Protein 4WSE (pdb70)

Organism: Acanthamoeba polyphaga mimivirus (NCBI:txid212035)

Structure (mmCIF, N/CA/C/O backbone):
data_4WSE
#
_entry.id   4WSE
#
_cell.length_a   200.030
_cell.length_b   69.650
_cell.length_c   97.490
_cell.angle_alpha   90.000
_cell.angle_beta   105.750
_cell.angle_gamma   90.000
#
_symmetry.space_group_name_H-M   'C 1 2 1'
#
loop_
_entity.id
_entity.type
_entity.pdbx_description
1 polymer 'Putative poly(A) polymerase catalytic subunit'
2 water water
#
loop_
_atom_site.group_PDB
_atom_site.id
_atom_site.type_symbol
_atom_site.label_atom_id
_atom_site.label_alt_id
_atom_site.label_comp_id
_atom_site.label_asym_id
_atom_site.label_entity_id
_atom_site.label_seq_id
_atom_site.pdbx_PDB_ins_code
_atom_site.Cartn_x
_atom_site.Cartn_y
_atom_site.Cartn_z
_atom_site.occupancy
_atom_site.B_iso_or_equiv
_atom_site.auth_seq_id
_atom_site.auth_comp_id
_atom_site.auth_asym_id
_atom_site.auth_atom_id
_atom_site.pdbx_PDB_model_num
ATOM 1 N N . GLU A 1 9 ? -12.957 -38.100 40.566 1.00 124.14 9 GLU A N 1
ATOM 2 C CA . GLU A 1 9 ? -12.123 -37.021 40.043 1.00 124.18 9 GLU A CA 1
ATOM 3 C C . GLU A 1 9 ? -11.097 -37.563 39.025 1.00 129.04 9 GLU A C 1
ATOM 4 O O . GLU A 1 9 ? -9.896 -37.609 39.316 1.00 128.00 9 GLU A O 1
ATOM 10 N N . LYS A 1 10 ? -11.591 -38.011 37.841 1.00 126.74 10 LYS A N 1
ATOM 11 C CA . LYS A 1 10 ? -10.777 -38.555 36.731 1.00 126.67 10 LYS A CA 1
ATOM 12 C C . LYS A 1 10 ? -10.286 -37.445 35.799 1.00 131.86 10 LYS A C 1
ATOM 13 O O . LYS A 1 10 ? -11.048 -36.525 35.488 1.00 131.63 10 LYS A O 1
ATOM 19 N N . TYR A 1 11 ? -9.012 -37.531 35.361 1.00 128.49 11 TYR A N 1
ATOM 20 C CA . TYR A 1 11 ? -8.406 -36.535 34.485 1.00 127.98 11 TYR A CA 1
ATOM 21 C C . TYR A 1 11 ? -7.709 -37.138 33.270 1.00 132.71 11 TYR A C 1
ATOM 22 O O . TYR A 1 11 ? -7.261 -38.284 33.308 1.00 132.55 11 TYR A O 1
ATOM 31 N N . GLN A 1 12 ? -7.648 -36.349 32.180 1.00 129.78 12 GLN A N 1
ATOM 32 C CA . GLN A 1 12 ? -7.017 -36.661 30.893 1.00 129.75 12 GLN A CA 1
ATOM 33 C C . GLN A 1 12 ? -5.688 -35.917 30.760 1.00 134.10 12 GLN A C 1
ATOM 34 O O . GLN A 1 12 ? -5.552 -34.795 31.265 1.00 133.66 12 GLN A O 1
ATOM 40 N N . THR A 1 13 ? -4.719 -36.524 30.044 1.00 130.42 13 THR A N 1
ATOM 41 C CA . THR A 1 13 ? -3.407 -35.909 29.842 1.00 130.01 13 THR A CA 1
ATOM 42 C C . THR A 1 13 ? -3.259 -35.389 28.402 1.00 133.43 13 THR A C 1
ATOM 43 O O . THR A 1 13 ? -3.158 -36.180 27.452 1.00 133.59 13 THR A O 1
ATOM 47 N N . TYR A 1 14 ? -3.299 -34.049 28.255 1.00 128.49 14 TYR A N 1
ATOM 48 C CA . TYR A 1 14 ? -3.093 -33.330 26.994 1.00 127.24 14 TYR A CA 1
ATOM 49 C C . TYR A 1 14 ? -1.581 -33.085 26.973 1.00 130.13 14 TYR A C 1
ATOM 50 O O . TYR A 1 14 ? -1.052 -32.581 27.970 1.00 130.33 14 TYR A O 1
ATOM 59 N N . TYR A 1 15 ? -0.882 -33.490 25.880 1.00 125.11 15 TYR A N 1
ATOM 60 C CA . TYR A 1 15 ? 0.588 -33.429 25.716 1.00 124.24 15 TYR A CA 1
ATOM 61 C C . TYR A 1 15 ? 1.257 -34.447 26.659 1.00 128.20 15 TYR A C 1
ATOM 62 O O . TYR A 1 15 ? 0.954 -34.489 27.856 1.00 128.05 15 TYR A O 1
ATOM 71 N N . THR A 1 16 ? 2.161 -35.270 26.117 1.00 124.14 16 THR A N 1
ATOM 72 C CA . THR A 1 16 ? 2.837 -36.302 26.902 1.00 123.78 16 THR A CA 1
ATOM 73 C C . THR A 1 16 ? 4.342 -36.280 26.670 1.00 129.60 16 THR A C 1
ATOM 74 O O . THR A 1 16 ? 4.932 -35.256 26.302 1.00 128.61 16 THR A O 1
ATOM 78 N N . THR A 1 17 ? 4.945 -37.447 26.911 1.00 128.35 17 THR A N 1
ATOM 79 C CA . THR A 1 17 ? 6.326 -37.800 26.655 1.00 129.05 17 THR A CA 1
ATOM 80 C C . THR A 1 17 ? 6.259 -38.881 25.533 1.00 135.62 17 THR A C 1
ATOM 81 O O . THR A 1 17 ? 5.516 -39.865 25.668 1.00 135.98 17 THR A O 1
ATOM 85 N N . ASN A 1 18 ? 6.950 -38.668 24.395 1.00 131.91 18 ASN A N 1
ATOM 86 C CA . ASN A 1 18 ? 7.836 -37.524 24.150 1.00 131.23 18 ASN A CA 1
ATOM 87 C C . ASN A 1 18 ? 7.172 -36.428 23.295 1.00 131.08 18 ASN A C 1
ATOM 88 O O . ASN A 1 18 ? 7.876 -35.620 22.677 1.00 130.77 18 ASN A O 1
ATOM 93 N N . GLU A 1 19 ? 5.817 -36.370 23.303 1.00 124.20 19 GLU A N 1
ATOM 94 C CA . GLU A 1 19 ? 5.043 -35.387 22.536 1.00 122.51 19 GLU A CA 1
ATOM 95 C C . GLU A 1 19 ? 5.474 -33.952 22.799 1.00 123.76 19 GLU A C 1
ATOM 96 O O . GLU A 1 19 ? 5.551 -33.177 21.854 1.00 123.71 19 GLU A O 1
ATOM 102 N N . TYR A 1 20 ? 5.809 -33.615 24.059 1.00 118.31 20 TYR A N 1
ATOM 103 C CA . TYR A 1 20 ? 6.274 -32.281 24.442 1.00 117.56 20 TYR A CA 1
ATOM 104 C C . TYR A 1 20 ? 7.573 -31.943 23.725 1.00 121.95 20 TYR A C 1
ATOM 105 O O . TYR A 1 20 ? 7.680 -30.864 23.138 1.00 121.94 20 TYR A O 1
ATOM 114 N N . GLN A 1 21 ? 8.540 -32.886 23.747 1.00 118.70 21 GLN A N 1
ATOM 115 C CA . GLN A 1 21 ? 9.844 -32.781 23.074 1.00 118.38 21 GLN A CA 1
ATOM 116 C C . GLN A 1 21 ? 9.630 -32.523 21.578 1.00 118.85 21 GLN A C 1
ATOM 117 O O . GLN A 1 21 ? 10.114 -31.514 21.056 1.00 118.49 21 GLN A O 1
ATOM 123 N N . ILE A 1 22 ? 8.828 -33.399 20.922 1.00 112.35 22 ILE A N 1
ATOM 124 C CA . ILE A 1 22 ? 8.464 -33.340 19.498 1.00 110.71 22 ILE A CA 1
ATOM 125 C C . ILE A 1 22 ? 8.069 -31.912 19.087 1.00 112.34 22 ILE A C 1
ATOM 126 O O . ILE A 1 22 ? 8.538 -31.413 18.062 1.00 110.65 22 ILE A O 1
ATOM 131 N N . VAL A 1 23 ? 7.258 -31.250 19.924 1.00 109.29 23 VAL A N 1
ATOM 132 C CA . VAL A 1 23 ? 6.791 -29.882 19.690 1.00 109.38 23 VAL A CA 1
ATOM 133 C C . VAL A 1 23 ? 7.958 -28.887 19.780 1.00 114.39 23 VAL A C 1
ATOM 134 O O . VAL A 1 23 ? 8.212 -28.192 18.793 1.00 114.66 23 VAL A O 1
ATOM 138 N N . LYS A 1 24 ? 8.689 -28.861 20.926 1.00 110.51 24 LYS A N 1
ATOM 139 C CA . LYS A 1 24 ? 9.838 -27.972 21.165 1.00 110.05 24 LYS A CA 1
ATOM 140 C C . LYS A 1 24 ? 10.860 -28.009 20.016 1.00 116.31 24 LYS A C 1
ATOM 141 O O . LYS A 1 24 ? 11.416 -26.967 19.656 1.00 115.88 24 LYS A O 1
ATOM 147 N N . GLU A 1 25 ? 11.069 -29.211 19.430 1.00 113.99 25 GLU A N 1
ATOM 148 C CA . GLU A 1 25 ? 11.972 -29.461 18.310 1.00 114.17 25 GLU A CA 1
ATOM 149 C C . GLU A 1 25 ? 11.572 -28.660 17.064 1.00 117.48 25 GLU A C 1
ATOM 150 O O . GLU A 1 25 ? 12.277 -27.711 16.713 1.00 118.18 25 GLU A O 1
ATOM 156 N N . LYS A 1 26 ? 10.434 -29.016 16.419 1.00 111.19 26 LYS A N 1
ATOM 157 C CA . LYS A 1 26 ? 9.957 -28.375 15.188 1.00 108.96 26 LYS A CA 1
ATOM 158 C C . LYS A 1 26 ? 9.394 -26.966 15.376 1.00 110.36 26 LYS A C 1
ATOM 159 O O . LYS A 1 26 ? 9.321 -26.217 14.404 1.00 108.29 26 LYS A O 1
ATOM 165 N N . LEU A 1 27 ? 9.015 -26.600 16.612 1.00 108.17 27 LEU A N 1
ATOM 166 C CA . LEU A 1 27 ? 8.413 -25.301 16.918 1.00 108.83 27 LEU A CA 1
ATOM 167 C C . LEU A 1 27 ? 9.137 -24.074 16.342 1.00 111.44 27 LEU A C 1
ATOM 168 O O . LEU A 1 27 ? 8.437 -23.293 15.695 1.00 111.77 27 LEU A O 1
ATOM 173 N N . PRO A 1 28 ? 10.468 -23.843 16.528 1.00 106.01 28 PRO A N 1
ATOM 174 C CA . PRO A 1 28 ? 11.079 -22.634 15.941 1.00 104.71 28 PRO A CA 1
ATOM 175 C C . PRO A 1 28 ? 11.068 -22.633 14.414 1.00 105.00 28 PRO A C 1
ATOM 176 O O . PRO A 1 28 ? 11.032 -21.545 13.834 1.00 104.41 28 PRO A O 1
ATOM 180 N N . ASP A 1 29 ? 11.060 -23.843 13.775 1.00 98.78 29 ASP A N 1
ATOM 181 C CA . ASP A 1 29 ? 11.006 -24.014 12.317 1.00 97.72 29 ASP A CA 1
ATOM 182 C C . ASP A 1 29 ? 9.641 -23.565 11.813 1.00 98.95 29 ASP A C 1
ATOM 183 O O . ASP A 1 29 ? 9.556 -22.820 10.836 1.00 98.33 29 ASP A O 1
ATOM 188 N N . ILE A 1 30 ? 8.578 -24.013 12.506 1.00 93.79 30 ILE A N 1
ATOM 189 C CA . ILE A 1 30 ? 7.173 -23.691 12.237 1.00 92.04 30 ILE A CA 1
ATOM 190 C C . ILE A 1 30 ? 6.941 -22.186 12.405 1.00 88.12 30 ILE A C 1
ATOM 191 O O . ILE A 1 30 ? 6.291 -21.575 11.561 1.00 86.41 30 ILE A O 1
ATOM 196 N N . ILE A 1 31 ? 7.509 -21.602 13.472 1.00 80.38 31 ILE A N 1
ATOM 197 C CA . ILE A 1 31 ? 7.445 -20.182 13.777 1.00 79.70 31 ILE A CA 1
ATOM 198 C C . ILE A 1 31 ? 8.102 -19.415 12.635 1.00 87.23 31 ILE A C 1
ATOM 199 O O . ILE A 1 31 ? 7.543 -18.418 12.180 1.00 88.30 31 ILE A O 1
ATOM 204 N N . ARG A 1 32 ? 9.244 -19.929 12.123 1.00 85.77 32 ARG A N 1
ATOM 205 C CA . ARG A 1 32 ? 9.997 -19.371 10.988 1.00 86.25 32 ARG A CA 1
ATOM 206 C C . ARG A 1 32 ? 9.122 -19.430 9.731 1.00 90.43 32 ARG A C 1
ATOM 207 O O . ARG A 1 32 ? 8.837 -18.382 9.144 1.00 89.38 32 ARG A O 1
ATOM 215 N N . ASP A 1 33 ? 8.623 -20.636 9.391 1.00 88.16 33 ASP A N 1
ATOM 216 C CA . ASP A 1 33 ? 7.731 -20.906 8.263 1.00 89.02 33 ASP A CA 1
ATOM 217 C C . ASP A 1 33 ? 6.503 -19.998 8.260 1.00 92.70 33 ASP A C 1
ATOM 218 O O . ASP A 1 33 ? 5.980 -19.691 7.182 1.00 92.70 33 ASP A O 1
ATOM 223 N N . ALA A 1 34 ? 6.049 -19.586 9.469 1.00 87.47 34 ALA A N 1
ATOM 224 C CA . ALA A 1 34 ? 4.905 -18.725 9.675 1.00 87.10 34 ALA A CA 1
ATOM 225 C C . ALA A 1 34 ? 5.281 -17.279 9.471 1.00 90.53 34 ALA A C 1
ATOM 226 O O . ALA A 1 34 ? 4.507 -16.539 8.857 1.00 90.97 34 ALA A O 1
ATOM 228 N N . GLU A 1 35 ? 6.468 -16.873 9.975 1.00 86.72 35 GLU A N 1
ATOM 229 C CA . GLU A 1 35 ? 6.999 -15.506 9.836 1.00 86.37 35 GLU A CA 1
ATOM 230 C C . GLU A 1 35 ? 7.255 -15.188 8.360 1.00 88.90 35 GLU A C 1
ATOM 231 O O . GLU A 1 35 ? 7.109 -14.030 7.946 1.00 87.93 35 GLU A O 1
ATOM 237 N N . ILE A 1 36 ? 7.613 -16.242 7.578 1.00 83.93 36 ILE A N 1
ATOM 238 C CA . ILE A 1 36 ? 7.831 -16.196 6.142 1.00 83.22 36 ILE A CA 1
ATOM 239 C C . ILE A 1 36 ? 6.524 -15.811 5.473 1.00 88.31 36 ILE A C 1
ATOM 240 O O . ILE A 1 36 ? 6.495 -14.874 4.672 1.00 88.33 36 ILE A O 1
ATOM 245 N N . LYS A 1 37 ? 5.433 -16.499 5.862 1.00 85.43 37 LYS A N 1
ATOM 246 C CA . LYS A 1 37 ? 4.100 -16.287 5.317 1.00 85.22 37 LYS A CA 1
ATOM 247 C C . LYS A 1 37 ? 3.608 -14.912 5.671 1.00 86.90 37 LYS A C 1
ATOM 248 O O . LYS A 1 37 ? 3.169 -14.185 4.784 1.00 86.53 37 LYS A O 1
ATOM 254 N N . ALA A 1 38 ? 3.785 -14.526 6.939 1.00 82.16 38 ALA A N 1
ATOM 255 C CA . ALA A 1 38 ? 3.420 -13.212 7.461 1.00 81.57 38 ALA A CA 1
ATOM 256 C C . ALA A 1 38 ? 4.120 -12.080 6.679 1.00 85.08 38 ALA A C 1
ATOM 257 O O . ALA A 1 38 ? 3.478 -11.098 6.323 1.00 84.27 38 ALA A O 1
ATOM 259 N N . SER A 1 39 ? 5.420 -12.249 6.372 1.00 81.41 39 SER A N 1
ATOM 260 C CA . SER A 1 39 ? 6.233 -11.280 5.639 1.00 81.21 39 SER A CA 1
ATOM 261 C C . SER A 1 39 ? 5.824 -11.144 4.165 1.00 82.83 39 SER A C 1
ATOM 262 O O . SER A 1 39 ? 6.103 -10.128 3.539 1.00 82.26 39 SER A O 1
ATOM 265 N N . GLU A 1 40 ? 5.189 -12.157 3.610 1.00 77.39 40 GLU A N 1
ATOM 266 C CA . GLU A 1 40 ? 4.817 -12.106 2.209 1.00 76.72 40 GLU A CA 1
ATOM 267 C C . GLU A 1 40 ? 3.377 -11.641 1.953 1.00 78.75 40 GLU A C 1
ATOM 268 O O . GLU A 1 40 ? 2.992 -11.487 0.782 1.00 79.76 40 GLU A O 1
ATOM 274 N N . VAL A 1 41 ? 2.567 -11.443 3.025 1.00 72.03 41 VAL A N 1
ATOM 275 C CA . VAL A 1 41 ? 1.136 -11.079 2.903 1.00 70.30 41 VAL A CA 1
ATOM 276 C C . VAL A 1 41 ? 0.669 -9.973 3.865 1.00 70.41 41 VAL A C 1
ATOM 277 O O . VAL A 1 41 ? -0.384 -9.379 3.607 1.00 69.52 41 VAL A O 1
ATOM 281 N N . LEU A 1 42 ? 1.388 -9.768 5.008 1.00 64.53 42 LEU A N 1
ATOM 282 C CA . LEU A 1 42 ? 1.020 -8.746 5.998 1.00 64.36 42 LEU A CA 1
ATOM 283 C C . LEU A 1 42 ? 1.837 -7.509 5.796 1.00 64.37 42 LEU A C 1
ATOM 284 O O . LEU A 1 42 ? 3.065 -7.561 5.757 1.00 64.13 42 LEU A O 1
ATOM 289 N N . GLU A 1 43 ? 1.149 -6.401 5.704 1.00 60.10 43 GLU A N 1
ATOM 290 C CA . GLU A 1 43 ? 1.692 -5.084 5.430 1.00 62.17 43 GLU A CA 1
ATOM 291 C C . GLU A 1 43 ? 2.410 -4.445 6.639 1.00 73.27 43 GLU A C 1
ATOM 292 O O . GLU A 1 43 ? 1.798 -4.381 7.706 1.00 76.64 43 GLU A O 1
ATOM 298 N N . PRO A 1 44 ? 3.675 -3.958 6.530 1.00 70.95 44 PRO A N 1
ATOM 299 C CA . PRO A 1 44 ? 4.569 -3.947 5.358 1.00 71.48 44 PRO A CA 1
ATOM 300 C C . PRO A 1 44 ? 5.169 -5.315 5.091 1.00 75.20 44 PRO A C 1
ATOM 301 O O . PRO A 1 44 ? 5.639 -5.988 6.007 1.00 76.05 44 PRO A O 1
ATOM 305 N N . THR A 1 45 ? 5.108 -5.718 3.832 1.00 69.94 45 THR A N 1
ATOM 306 C CA . THR A 1 45 ? 5.633 -6.989 3.378 1.00 69.59 45 THR A CA 1
ATOM 307 C C . THR A 1 45 ? 7.146 -6.907 3.210 1.00 71.57 45 THR A C 1
ATOM 308 O O . THR A 1 45 ? 7.739 -5.836 3.353 1.00 69.54 45 THR A O 1
ATOM 312 N N . ILE A 1 46 ? 7.771 -8.046 2.915 1.00 69.23 46 ILE A N 1
ATOM 313 C CA . ILE A 1 46 ? 9.224 -8.178 2.734 1.00 69.14 46 ILE A CA 1
ATOM 314 C C . ILE A 1 46 ? 9.708 -7.348 1.521 1.00 73.96 46 ILE A C 1
ATOM 315 O O . ILE A 1 46 ? 10.839 -6.885 1.503 1.00 75.65 46 ILE A O 1
ATOM 320 N N . TYR A 1 47 ? 8.815 -7.093 0.571 1.00 67.91 47 TYR A N 1
ATOM 321 C CA . TYR A 1 47 ? 9.079 -6.303 -0.609 1.00 66.06 47 TYR A CA 1
ATOM 322 C C . TYR A 1 47 ? 9.000 -4.796 -0.293 1.00 68.34 47 TYR A C 1
ATOM 323 O O . TYR A 1 47 ? 9.945 -4.089 -0.598 1.00 68.87 47 TYR A O 1
ATOM 332 N N . GLU A 1 48 ? 7.959 -4.336 0.427 1.00 63.33 48 GLU A N 1
ATOM 333 C CA . GLU A 1 48 ? 7.821 -2.970 0.943 1.00 63.36 48 GLU A CA 1
ATOM 334 C C . GLU A 1 48 ? 9.072 -2.676 1.773 1.00 69.50 48 GLU A C 1
ATOM 335 O O . GLU A 1 48 ? 9.622 -1.575 1.673 1.00 71.58 48 GLU A O 1
ATOM 341 N N . LYS A 1 49 ? 9.523 -3.684 2.588 1.00 64.20 49 LYS A N 1
ATOM 342 C CA . LYS A 1 49 ? 10.712 -3.631 3.438 1.00 62.58 49 LYS A CA 1
ATOM 343 C C . LYS A 1 49 ? 11.936 -3.312 2.576 1.00 66.88 49 LYS A C 1
ATOM 344 O O . LYS A 1 49 ? 12.569 -2.284 2.806 1.00 66.51 49 LYS A O 1
ATOM 350 N N . ARG A 1 50 ? 12.207 -4.160 1.537 1.00 63.17 50 ARG A N 1
ATOM 351 C CA . ARG A 1 50 ? 13.335 -4.084 0.590 1.00 61.32 50 ARG A CA 1
ATOM 352 C C . ARG A 1 50 ? 13.405 -2.780 -0.116 1.00 62.75 50 ARG A C 1
ATOM 353 O O . ARG A 1 50 ? 14.493 -2.268 -0.289 1.00 63.55 50 ARG A O 1
ATOM 361 N N . ALA A 1 51 ? 12.245 -2.242 -0.497 1.00 57.80 51 ALA A N 1
ATOM 362 C CA . ALA A 1 51 ? 11.997 -1.008 -1.226 1.00 57.63 51 ALA A CA 1
ATOM 363 C C . ALA A 1 51 ? 12.429 0.185 -0.409 1.00 63.61 51 ALA A C 1
ATOM 364 O O . ALA A 1 51 ? 13.278 0.954 -0.873 1.00 62.10 51 ALA A O 1
ATOM 366 N N . ILE A 1 52 ? 11.885 0.327 0.831 1.00 61.49 52 ILE A N 1
ATOM 367 C CA . ILE A 1 52 ? 12.248 1.439 1.719 1.00 61.61 52 ILE A CA 1
ATOM 368 C C . ILE A 1 52 ? 13.766 1.430 1.996 1.00 65.53 52 ILE A C 1
ATOM 369 O O . ILE A 1 52 ? 14.404 2.478 1.867 1.00 65.44 52 ILE A O 1
ATOM 374 N N . MET A 1 53 ? 14.339 0.241 2.313 1.00 62.05 53 MET A N 1
ATOM 375 C CA . MET A 1 53 ? 15.774 0.021 2.592 1.00 60.69 53 MET A CA 1
ATOM 376 C C . MET A 1 53 ? 16.653 0.546 1.441 1.00 65.89 53 MET A C 1
ATOM 377 O O . MET A 1 53 ? 17.637 1.257 1.695 1.00 65.68 53 MET A O 1
ATOM 382 N N . GLU A 1 54 ? 16.283 0.221 0.178 1.00 62.28 54 GLU A N 1
ATOM 383 C CA . GLU A 1 54 ? 17.049 0.665 -0.986 1.00 61.86 54 GLU A CA 1
ATOM 384 C C . GLU A 1 54 ? 16.922 2.148 -1.202 1.00 61.75 54 GLU A C 1
ATOM 385 O O . GLU A 1 54 ? 17.925 2.748 -1.567 1.00 61.35 54 GLU A O 1
ATOM 391 N N . VAL A 1 55 ? 15.766 2.758 -0.856 1.00 56.35 55 VAL A N 1
ATOM 392 C CA . VAL A 1 55 ? 15.576 4.214 -0.912 1.00 56.51 55 VAL A CA 1
ATOM 393 C C . VAL A 1 55 ? 16.583 4.901 0.077 1.00 65.50 55 VAL A C 1
ATOM 394 O O . VAL A 1 55 ? 17.292 5.838 -0.317 1.00 66.30 55 VAL A O 1
ATOM 398 N N . ILE A 1 56 ? 16.641 4.416 1.344 1.00 63.94 56 ILE A N 1
ATOM 399 C CA . ILE A 1 56 ? 17.533 4.938 2.390 1.00 64.69 56 ILE A CA 1
ATOM 400 C C . ILE A 1 56 ? 19.011 4.687 2.038 1.00 70.35 56 ILE A C 1
ATOM 401 O O . ILE A 1 56 ? 19.818 5.614 2.160 1.00 69.85 56 ILE A O 1
ATOM 406 N N . LYS A 1 57 ? 19.353 3.455 1.561 1.00 68.20 57 LYS A N 1
ATOM 407 C CA . LYS A 1 57 ? 20.710 3.091 1.100 1.00 68.22 57 LYS A CA 1
ATOM 408 C C . LYS A 1 57 ? 21.218 4.034 -0.007 1.00 72.06 57 LYS A C 1
ATOM 409 O O . LYS A 1 57 ? 22.417 4.292 -0.075 1.00 71.14 57 LYS A O 1
ATOM 415 N N . ASP A 1 58 ? 20.290 4.551 -0.862 1.00 69.57 58 ASP A N 1
ATOM 416 C CA . ASP A 1 58 ? 20.554 5.508 -1.957 1.00 69.25 58 ASP A CA 1
ATOM 417 C C . ASP A 1 58 ? 20.900 6.870 -1.374 1.00 68.33 58 ASP A C 1
ATOM 418 O O . ASP A 1 58 ? 21.824 7.495 -1.862 1.00 66.08 58 ASP A O 1
ATOM 423 N N . PHE A 1 59 ? 20.164 7.313 -0.326 1.00 64.85 59 PHE A N 1
ATOM 424 C CA . PHE A 1 59 ? 20.354 8.588 0.387 1.00 65.35 59 PHE A CA 1
ATOM 425 C C . PHE A 1 59 ? 21.720 8.641 1.097 1.00 70.68 59 PHE A C 1
ATOM 426 O O . PHE A 1 59 ? 22.397 9.687 1.113 1.00 70.57 59 PHE A O 1
ATOM 434 N N . ILE A 1 60 ? 22.084 7.521 1.745 1.00 66.27 60 ILE A N 1
ATOM 435 C CA . ILE A 1 60 ? 23.343 7.381 2.455 1.00 64.93 60 ILE A CA 1
ATOM 436 C C . ILE A 1 60 ? 24.456 7.524 1.423 1.00 69.77 60 ILE A C 1
ATOM 437 O O . ILE A 1 60 ? 25.416 8.254 1.678 1.00 72.66 60 ILE A O 1
ATOM 442 N N . ARG A 1 61 ? 24.311 6.861 0.254 1.00 62.80 61 ARG A N 1
ATOM 443 C CA . ARG A 1 61 ? 25.290 6.917 -0.820 1.00 62.03 61 ARG A CA 1
ATOM 444 C C . ARG A 1 61 ? 25.486 8.368 -1.300 1.00 68.69 61 ARG A C 1
ATOM 445 O O . ARG A 1 61 ? 26.630 8.821 -1.365 1.00 66.14 61 ARG A O 1
ATOM 453 N N . ASP A 1 62 ? 24.360 9.098 -1.534 1.00 68.71 62 ASP A N 1
ATOM 454 C CA . ASP A 1 62 ? 24.277 10.495 -2.000 1.00 69.90 62 ASP A CA 1
ATOM 455 C C . ASP A 1 62 ? 24.987 11.487 -1.090 1.00 73.86 62 ASP A C 1
ATOM 456 O O . ASP A 1 62 ? 25.806 12.276 -1.576 1.00 73.01 62 ASP A O 1
ATOM 461 N N . HIS A 1 63 ? 24.622 11.496 0.209 1.00 70.89 63 HIS A N 1
ATOM 462 C CA . HIS A 1 63 ? 25.203 12.419 1.189 1.00 71.69 63 HIS A CA 1
ATOM 463 C C . HIS A 1 63 ? 26.491 11.896 1.822 1.00 77.39 63 HIS A C 1
ATOM 464 O O . HIS A 1 63 ? 27.205 12.648 2.493 1.00 77.71 63 HIS A O 1
ATOM 471 N N . GLN A 1 64 ? 26.821 10.626 1.524 1.00 73.56 64 GLN A N 1
ATOM 472 C CA . GLN A 1 64 ? 27.996 9.888 1.968 1.00 72.50 64 GLN A CA 1
ATOM 473 C C . GLN A 1 64 ? 28.098 9.889 3.462 1.00 72.01 64 GLN A C 1
ATOM 474 O O . GLN A 1 64 ? 28.934 10.570 4.074 1.00 72.79 64 GLN A O 1
ATOM 480 N N . ARG A 1 65 ? 27.178 9.161 4.052 1.00 64.29 65 ARG A N 1
ATOM 481 C CA . ARG A 1 65 ? 27.146 9.029 5.488 1.00 63.12 65 ARG A CA 1
ATOM 482 C C . ARG A 1 65 ? 27.830 7.714 5.859 1.00 64.32 65 ARG A C 1
ATOM 483 O O . ARG A 1 65 ? 28.163 6.896 4.980 1.00 61.62 65 ARG A O 1
ATOM 491 N N . LYS A 1 66 ? 28.105 7.543 7.151 1.00 59.83 66 LYS A N 1
ATOM 492 C CA . LYS A 1 66 ? 28.811 6.367 7.600 1.00 58.66 66 LYS A CA 1
ATOM 493 C C . LYS A 1 66 ? 27.885 5.401 8.331 1.00 63.39 66 LYS A C 1
ATOM 494 O O . LYS A 1 66 ? 27.387 5.711 9.402 1.00 64.05 66 LYS A O 1
ATOM 500 N N . VAL A 1 67 ? 27.639 4.232 7.730 1.00 61.20 67 VAL A N 1
ATOM 501 C CA . VAL A 1 67 ? 26.775 3.182 8.285 1.00 61.36 67 VAL A CA 1
ATOM 502 C C . VAL A 1 67 ? 27.547 2.378 9.309 1.00 63.90 67 VAL A C 1
ATOM 503 O O . VAL A 1 67 ? 28.657 1.943 9.030 1.00 62.40 67 VAL A O 1
ATOM 507 N N . TYR A 1 68 ? 26.929 2.154 10.478 1.00 61.08 68 TYR A N 1
ATOM 508 C CA . TYR A 1 68 ? 27.446 1.327 11.570 1.00 60.61 68 TYR A CA 1
ATOM 509 C C . TYR A 1 68 ? 26.360 0.271 11.987 1.00 65.92 68 TYR A C 1
ATOM 510 O O . TYR A 1 68 ? 25.434 0.019 11.221 1.00 66.73 68 TYR A O 1
ATOM 519 N N . GLY A 1 69 ? 26.467 -0.302 13.180 1.00 62.62 69 GLY A N 1
ATOM 520 C CA . GLY A 1 69 ? 25.535 -1.318 13.661 1.00 62.33 69 GLY A CA 1
ATOM 521 C C . GLY A 1 69 ? 25.512 -2.618 12.855 1.00 63.60 69 GLY A C 1
ATOM 522 O O . GLY A 1 69 ? 26.443 -2.919 12.090 1.00 61.14 69 GLY A O 1
ATOM 523 N N . GLY A 1 70 ? 24.410 -3.352 13.018 1.00 58.66 70 GLY A N 1
ATOM 524 C CA . GLY A 1 70 ? 24.156 -4.646 12.409 1.00 57.97 70 GLY A CA 1
ATOM 525 C C . GLY A 1 70 ? 24.333 -4.661 10.922 1.00 64.05 70 GLY A C 1
ATOM 526 O O . GLY A 1 70 ? 24.936 -5.589 10.373 1.00 65.42 70 GLY A O 1
ATOM 527 N N . THR A 1 71 ? 23.855 -3.603 10.277 1.00 61.08 71 THR A N 1
ATOM 528 C CA . THR A 1 71 ? 23.901 -3.433 8.824 1.00 60.95 71 THR A CA 1
ATOM 529 C C . THR A 1 71 ? 25.316 -3.388 8.289 1.00 63.45 71 THR A C 1
ATOM 530 O O . THR A 1 71 ? 25.577 -3.962 7.230 1.00 64.44 71 THR A O 1
ATOM 534 N N . ALA A 1 72 ? 26.211 -2.645 8.964 1.00 57.37 72 ALA A N 1
ATOM 535 C CA . ALA A 1 72 ? 27.570 -2.522 8.463 1.00 55.64 72 ALA A CA 1
ATOM 536 C C . ALA A 1 72 ? 28.251 -3.873 8.600 1.00 52.97 72 ALA A C 1
ATOM 537 O O . ALA A 1 72 ? 28.695 -4.434 7.596 1.00 51.82 72 ALA A O 1
ATOM 539 N N . LEU A 1 73 ? 28.189 -4.439 9.815 1.00 45.44 73 LEU A N 1
ATOM 540 C CA . LEU A 1 73 ? 28.752 -5.724 10.174 1.00 44.09 73 LEU A CA 1
ATOM 541 C C . LEU A 1 73 ? 28.298 -6.831 9.243 1.00 51.68 73 LEU A C 1
ATOM 542 O O . LEU A 1 73 ? 29.147 -7.503 8.657 1.00 50.43 73 LEU A O 1
ATOM 547 N N . ASN A 1 74 ? 26.972 -6.983 9.072 1.00 50.76 74 ASN A N 1
ATOM 548 C CA . ASN A 1 74 ? 26.423 -7.957 8.146 1.00 51.76 74 ASN A CA 1
ATOM 549 C C . ASN A 1 74 ? 27.090 -7.805 6.778 1.00 55.38 74 ASN A C 1
ATOM 550 O O . ASN A 1 74 ? 27.728 -8.756 6.311 1.00 54.85 74 ASN A O 1
ATOM 555 N N . GLU A 1 75 ? 27.033 -6.577 6.206 1.00 52.83 75 GLU A N 1
ATOM 556 C CA . GLU A 1 75 ? 27.590 -6.235 4.895 1.00 54.35 75 GLU A CA 1
ATOM 557 C C . GLU A 1 75 ? 29.073 -6.614 4.729 1.00 56.51 75 GLU A C 1
ATOM 558 O O . GLU A 1 75 ? 29.453 -7.215 3.721 1.00 57.74 75 GLU A O 1
ATOM 564 N N . ALA A 1 76 ? 29.860 -6.302 5.731 1.00 50.06 76 ALA A N 1
ATOM 565 C CA . ALA A 1 76 ? 31.278 -6.555 5.856 1.00 48.51 76 ALA A CA 1
ATOM 566 C C . ALA A 1 76 ? 31.578 -8.064 5.999 1.00 53.91 76 ALA A C 1
ATOM 567 O O . ALA A 1 76 ? 32.476 -8.585 5.326 1.00 53.40 76 ALA A O 1
ATOM 569 N N . LEU A 1 77 ? 30.842 -8.767 6.897 1.00 51.68 77 LEU A N 1
ATOM 570 C CA . LEU A 1 77 ? 31.025 -10.217 7.128 1.00 50.76 77 LEU A CA 1
ATOM 571 C C . LEU A 1 77 ? 30.746 -10.920 5.828 1.00 58.68 77 LEU A C 1
ATOM 572 O O . LEU A 1 77 ? 31.503 -11.813 5.430 1.00 60.09 77 LEU A O 1
ATOM 577 N N . LYS A 1 78 ? 29.720 -10.432 5.118 1.00 54.26 78 LYS A N 1
ATOM 578 C CA . LYS A 1 78 ? 29.327 -10.984 3.847 1.00 54.25 78 LYS A CA 1
ATOM 579 C C . LYS A 1 78 ? 30.363 -10.746 2.768 1.00 60.73 78 LYS A C 1
ATOM 580 O O . LYS A 1 78 ? 30.511 -11.617 1.925 1.00 62.53 78 LYS A O 1
ATOM 586 N N . GLN A 1 79 ? 31.062 -9.583 2.756 1.00 57.95 79 GLN A N 1
ATOM 587 C CA . GLN A 1 79 ? 32.073 -9.316 1.710 1.00 58.22 79 GLN A CA 1
ATOM 588 C C . GLN A 1 79 ? 33.169 -10.348 1.802 1.00 63.98 79 GLN A C 1
ATOM 589 O O . GLN A 1 79 ? 33.659 -10.783 0.777 1.00 64.34 79 GLN A O 1
ATOM 595 N N . VAL A 1 80 ? 33.454 -10.826 3.021 1.00 61.56 80 VAL A N 1
ATOM 596 C CA . VAL A 1 80 ? 34.449 -11.859 3.299 1.00 61.20 80 VAL A CA 1
ATOM 597 C C . VAL A 1 80 ? 33.911 -13.287 3.045 1.00 69.50 80 VAL A C 1
ATOM 598 O O . VAL A 1 80 ? 34.630 -14.131 2.492 1.00 70.39 80 VAL A O 1
ATOM 602 N N . ASN A 1 81 ? 32.668 -13.557 3.516 1.00 66.33 81 ASN A N 1
ATOM 603 C CA . ASN A 1 81 ? 32.021 -14.862 3.522 1.00 65.03 81 ASN A CA 1
ATOM 604 C C . ASN A 1 81 ? 30.528 -14.620 3.727 1.00 65.71 81 ASN A C 1
ATOM 605 O O . ASN A 1 81 ? 30.129 -14.135 4.779 1.00 64.12 81 ASN A O 1
ATOM 610 N N . PRO A 1 82 ? 29.684 -14.955 2.734 1.00 62.36 82 PRO A N 1
ATOM 611 C CA . PRO A 1 82 ? 28.253 -14.718 2.881 1.00 62.27 82 PRO A CA 1
ATOM 612 C C . PRO A 1 82 ? 27.644 -15.601 3.950 1.00 68.17 82 PRO A C 1
ATOM 613 O O . PRO A 1 82 ? 26.609 -15.226 4.534 1.00 67.28 82 PRO A O 1
ATOM 617 N N . LYS A 1 83 ? 28.304 -16.762 4.234 1.00 64.55 83 LYS A N 1
ATOM 618 C CA . LYS A 1 83 ? 27.820 -17.661 5.269 1.00 63.80 83 LYS A CA 1
ATOM 619 C C . LYS A 1 83 ? 27.921 -17.009 6.614 1.00 70.27 83 LYS A C 1
ATOM 620 O O . LYS A 1 83 ? 27.094 -17.292 7.475 1.00 71.23 83 LYS A O 1
ATOM 626 N N . ASP A 1 84 ? 28.872 -16.075 6.792 1.00 67.90 84 ASP A N 1
ATOM 627 C CA . ASP A 1 84 ? 29.050 -15.420 8.082 1.00 68.05 84 ASP A CA 1
ATOM 628 C C . ASP A 1 84 ? 28.095 -14.270 8.310 1.00 75.19 84 ASP A C 1
ATOM 629 O O . ASP A 1 84 ? 28.326 -13.473 9.214 1.00 76.76 84 ASP A O 1
ATOM 634 N N . ALA A 1 85 ? 26.984 -14.222 7.566 1.00 71.83 85 ALA A N 1
ATOM 635 C CA . ALA A 1 85 ? 25.967 -13.188 7.730 1.00 70.94 85 ALA A CA 1
ATOM 636 C C . ALA A 1 85 ? 25.172 -13.331 9.015 1.00 72.71 85 ALA A C 1
ATOM 637 O O . ALA A 1 85 ? 24.737 -14.431 9.367 1.00 73.63 85 ALA A O 1
ATOM 639 N N . ILE A 1 86 ? 24.977 -12.202 9.710 1.00 65.64 86 ILE A N 1
ATOM 640 C CA . ILE A 1 86 ? 24.176 -12.110 10.931 1.00 62.59 86 ILE A CA 1
ATOM 641 C C . ILE A 1 86 ? 22.671 -11.920 10.603 1.00 67.11 86 ILE A C 1
ATOM 642 O O . ILE A 1 86 ? 21.848 -12.039 11.506 1.00 66.82 86 ILE A O 1
ATOM 647 N N . TYR A 1 87 ? 22.317 -11.667 9.310 1.00 64.96 87 TYR A N 1
ATOM 648 C CA . TYR A 1 87 ? 20.947 -11.480 8.820 1.00 65.74 87 TYR A CA 1
ATOM 649 C C . TYR A 1 87 ? 20.528 -12.348 7.620 1.00 78.02 87 TYR A C 1
ATOM 650 O O . TYR A 1 87 ? 21.311 -12.643 6.704 1.00 78.21 87 TYR A O 1
ATOM 659 N N . ASP A 1 88 ? 19.227 -12.660 7.618 1.00 79.88 88 ASP A N 1
ATOM 660 C CA . ASP A 1 88 ? 18.413 -13.401 6.651 1.00 81.49 88 ASP A CA 1
ATOM 661 C C . ASP A 1 88 ? 17.806 -12.341 5.716 1.00 86.30 88 ASP A C 1
ATOM 662 O O . ASP A 1 88 ? 17.734 -11.168 6.129 1.00 86.96 88 ASP A O 1
ATOM 667 N N . ASN A 1 89 ? 17.277 -12.717 4.519 1.00 81.41 89 ASN A N 1
ATOM 668 C CA . ASN A 1 89 ? 16.616 -11.646 3.759 1.00 81.08 89 ASN A CA 1
ATOM 669 C C . ASN A 1 89 ? 15.170 -11.397 4.321 1.00 81.95 89 ASN A C 1
ATOM 670 O O . ASN A 1 89 ? 14.424 -10.557 3.806 1.00 79.93 89 ASN A O 1
ATOM 675 N N . TYR A 1 90 ? 14.851 -12.058 5.456 1.00 78.12 90 TYR A N 1
ATOM 676 C CA . TYR A 1 90 ? 13.591 -11.903 6.180 1.00 77.72 90 TYR A CA 1
ATOM 677 C C . TYR A 1 90 ? 13.714 -10.946 7.371 1.00 81.76 90 TYR A C 1
ATOM 678 O O . TYR A 1 90 ? 12.691 -10.490 7.883 1.00 81.10 90 TYR A O 1
ATOM 687 N N . SER A 1 91 ? 14.963 -10.596 7.764 1.00 79.15 91 SER A N 1
ATOM 688 C CA . SER A 1 91 ? 15.295 -9.634 8.835 1.00 78.94 91 SER A CA 1
ATOM 689 C C . SER A 1 91 ? 14.832 -8.175 8.499 1.00 83.83 91 SER A C 1
ATOM 690 O O . SER A 1 91 ? 15.179 -7.615 7.449 1.00 80.95 91 SER A O 1
ATOM 693 N N . PHE A 1 92 ? 14.042 -7.574 9.417 1.00 83.96 92 PHE A N 1
ATOM 694 C CA . PHE A 1 92 ? 13.507 -6.211 9.290 1.00 84.94 92 PHE A CA 1
ATOM 695 C C . PHE A 1 92 ? 14.474 -5.150 9.849 1.00 91.43 92 PHE A C 1
ATOM 696 O O . PHE A 1 92 ? 14.064 -4.006 10.108 1.00 91.70 92 PHE A O 1
ATOM 704 N N . SER A 1 93 ? 15.789 -5.549 9.931 1.00 88.25 93 SER A N 1
ATOM 705 C CA . SER A 1 93 ? 17.009 -4.853 10.384 1.00 87.02 93 SER A CA 1
ATOM 706 C C . SER A 1 93 ? 17.140 -3.321 10.173 1.00 87.40 93 SER A C 1
ATOM 707 O O . SER A 1 93 ? 17.022 -2.777 9.059 1.00 86.74 93 SER A O 1
ATOM 710 N N . ASP A 1 94 ? 17.428 -2.655 11.288 1.00 80.60 94 ASP A N 1
ATOM 711 C CA . ASP A 1 94 ? 17.611 -1.217 11.392 1.00 78.44 94 ASP A CA 1
ATOM 712 C C . ASP A 1 94 ? 18.879 -0.754 10.696 1.00 76.19 94 ASP A C 1
ATOM 713 O O . ASP A 1 94 ? 19.955 -1.298 10.976 1.00 76.57 94 ASP A O 1
ATOM 718 N N . ILE A 1 95 ? 18.778 0.242 9.815 1.00 67.25 95 ILE A N 1
ATOM 719 C CA . ILE A 1 95 ? 20.003 0.716 9.189 1.00 65.88 95 ILE A CA 1
ATOM 720 C C . ILE A 1 95 ? 20.364 2.016 9.855 1.00 67.52 95 ILE A C 1
ATOM 721 O O . ILE A 1 95 ? 19.725 3.049 9.650 1.00 68.00 95 ILE A O 1
ATOM 726 N N . GLU A 1 96 ? 21.354 1.914 10.745 1.00 60.38 96 GLU A N 1
ATOM 727 C CA . GLU A 1 96 ? 21.898 2.999 11.523 1.00 58.20 96 GLU A CA 1
ATOM 728 C C . GLU A 1 96 ? 23.059 3.640 10.796 1.00 59.46 96 GLU A C 1
ATOM 729 O O . GLU A 1 96 ? 23.861 2.937 10.197 1.00 57.87 96 GLU A O 1
ATOM 735 N N . PHE A 1 97 ? 23.178 4.968 10.877 1.00 57.23 97 PHE A N 1
ATOM 736 C CA . PHE A 1 97 ? 24.304 5.687 10.286 1.00 57.80 97 PHE A CA 1
ATOM 737 C C . PHE A 1 97 ? 24.640 6.999 11.006 1.00 63.00 97 PHE A C 1
ATOM 738 O O . PHE A 1 97 ? 23.751 7.647 11.594 1.00 64.32 97 PHE A O 1
ATOM 746 N N . TYR A 1 98 ? 25.938 7.373 10.962 1.00 57.86 98 TYR A N 1
ATOM 747 C CA . TYR A 1 98 ? 26.492 8.603 11.530 1.00 57.79 98 TYR A CA 1
ATOM 748 C C . TYR A 1 98 ? 26.353 9.779 10.546 1.00 65.50 98 TYR A C 1
ATOM 749 O O . TYR A 1 98 ? 26.545 9.593 9.333 1.00 65.76 98 TYR A O 1
ATOM 758 N N . SER A 1 99 ? 26.034 10.988 11.070 1.00 63.03 99 SER A N 1
ATOM 759 C CA . SER A 1 99 ? 25.847 12.205 10.273 1.00 63.27 99 SER A CA 1
ATOM 760 C C . SER A 1 99 ? 26.096 13.489 11.090 1.00 69.51 99 SER A C 1
ATOM 761 O O . SER A 1 99 ? 25.543 13.625 12.180 1.00 69.96 99 SER A O 1
ATOM 764 N N . PRO A 1 100 ? 26.840 14.480 10.552 1.00 67.65 100 PRO A N 1
ATOM 765 C CA . PRO A 1 100 ? 27.052 15.728 11.307 1.00 67.46 100 PRO A CA 1
ATOM 766 C C . PRO A 1 100 ? 25.823 16.642 11.296 1.00 72.67 100 PRO A C 1
ATOM 767 O O . PRO A 1 100 ? 25.659 17.436 12.227 1.00 72.36 100 PRO A O 1
ATOM 771 N N . THR A 1 101 ? 24.928 16.498 10.277 1.00 69.36 101 THR A N 1
ATOM 772 C CA . THR A 1 101 ? 23.653 17.241 10.166 1.00 69.47 101 THR A CA 1
ATOM 773 C C . THR A 1 101 ? 22.502 16.206 10.258 1.00 75.61 101 THR A C 1
ATOM 774 O O . THR A 1 101 ? 21.865 15.936 9.239 1.00 75.05 101 THR A O 1
ATOM 778 N N . PRO A 1 102 ? 22.250 15.565 11.439 1.00 73.86 102 PRO A N 1
ATOM 779 C CA . PRO A 1 102 ? 21.268 14.471 11.472 1.00 74.14 102 PRO A CA 1
ATOM 780 C C . PRO A 1 102 ? 19.808 14.861 11.328 1.00 78.49 102 PRO A C 1
ATOM 781 O O . PRO A 1 102 ? 19.071 14.120 10.660 1.00 76.99 102 PRO A O 1
ATOM 785 N N . VAL A 1 103 ? 19.384 15.989 11.945 1.00 76.17 103 VAL A N 1
ATOM 786 C CA . VAL A 1 103 ? 17.996 16.468 11.860 1.00 76.09 103 VAL A CA 1
ATOM 787 C C . VAL A 1 103 ? 17.703 16.938 10.430 1.00 80.89 103 VAL A C 1
ATOM 788 O O . VAL A 1 103 ? 16.621 16.627 9.925 1.00 83.40 103 VAL A O 1
ATOM 792 N N . GLN A 1 104 ? 18.672 17.592 9.739 1.00 74.83 104 GLN A N 1
ATOM 793 C CA . GLN A 1 104 ? 18.450 17.938 8.333 1.00 74.28 104 GLN A CA 1
ATOM 794 C C . GLN A 1 104 ? 18.315 16.649 7.495 1.00 78.60 104 GLN A C 1
ATOM 795 O O . GLN A 1 104 ? 17.344 16.532 6.749 1.00 78.33 104 GLN A O 1
ATOM 801 N N . ASP A 1 105 ? 19.222 15.644 7.698 1.00 75.52 105 ASP A N 1
ATOM 802 C CA . ASP A 1 105 ? 19.149 14.332 7.026 1.00 74.31 105 ASP A CA 1
ATOM 803 C C . ASP A 1 105 ? 17.781 13.689 7.266 1.00 76.10 105 ASP A C 1
ATOM 804 O O . ASP A 1 105 ? 17.150 13.235 6.309 1.00 77.39 105 ASP A O 1
ATOM 809 N N . LEU A 1 106 ? 17.288 13.737 8.519 1.00 69.26 106 LEU A N 1
ATOM 810 C CA . LEU A 1 106 ? 15.985 13.186 8.909 1.00 67.97 106 LEU A CA 1
ATOM 811 C C . LEU A 1 106 ? 14.881 13.783 8.058 1.00 75.97 106 LEU A C 1
ATOM 812 O O . LEU A 1 106 ? 14.110 13.023 7.462 1.00 77.07 106 LEU A O 1
ATOM 817 N N . VAL A 1 107 ? 14.849 15.133 7.941 1.00 72.36 107 VAL A N 1
ATOM 818 C CA . VAL A 1 107 ? 13.836 15.857 7.176 1.00 71.63 107 VAL A CA 1
ATOM 819 C C . VAL A 1 107 ? 13.936 15.524 5.670 1.00 73.34 107 VAL A C 1
ATOM 820 O O . VAL A 1 107 ? 12.906 15.332 5.033 1.00 72.68 107 VAL A O 1
ATOM 824 N N . ASP A 1 108 ? 15.157 15.378 5.131 1.00 69.56 108 ASP A N 1
ATOM 825 C CA . ASP A 1 108 ? 15.373 15.039 3.718 1.00 69.75 108 ASP A CA 1
ATOM 826 C C . ASP A 1 108 ? 14.867 13.627 3.407 1.00 72.14 108 ASP A C 1
ATOM 827 O O . ASP A 1 108 ? 14.005 13.460 2.545 1.00 70.44 108 ASP A O 1
ATOM 832 N N . LEU A 1 109 ? 15.363 12.621 4.155 1.00 69.20 109 LEU A N 1
ATOM 833 C CA . LEU A 1 109 ? 14.950 11.226 4.004 1.00 68.66 109 LEU A CA 1
ATOM 834 C C . LEU A 1 109 ? 13.456 11.046 4.271 1.00 71.80 109 LEU A C 1
ATOM 835 O O . LEU A 1 109 ? 12.833 10.191 3.654 1.00 70.66 109 LEU A O 1
ATOM 840 N N . CYS A 1 110 ? 12.889 11.833 5.190 1.00 69.38 110 CYS A N 1
ATOM 841 C CA . CYS A 1 110 ? 11.463 11.770 5.471 1.00 70.80 110 CYS A CA 1
ATOM 842 C C . CYS A 1 110 ? 10.660 12.344 4.320 1.00 75.85 110 CYS A C 1
ATOM 843 O O . CYS A 1 110 ? 9.612 11.794 3.993 1.00 76.71 110 CYS A O 1
ATOM 846 N N . ASN A 1 111 ? 11.161 13.421 3.683 1.00 72.78 111 ASN A N 1
ATOM 847 C CA . ASN A 1 111 ? 10.509 14.034 2.522 1.00 73.17 111 ASN A CA 1
ATOM 848 C C . ASN A 1 111 ? 10.582 13.082 1.320 1.00 78.74 111 ASN A C 1
ATOM 849 O O . ASN A 1 111 ? 9.533 12.675 0.803 1.00 78.78 111 ASN A O 1
ATOM 854 N N . ILE A 1 112 ? 11.813 12.653 0.953 1.00 75.26 112 ILE A N 1
ATOM 855 C CA . ILE A 1 112 ? 12.085 11.695 -0.116 1.00 75.13 112 ILE A CA 1
ATOM 856 C C . ILE A 1 112 ? 11.144 10.476 -0.052 1.00 80.60 112 ILE A C 1
ATOM 857 O O . ILE A 1 112 ? 10.470 10.201 -1.041 1.00 81.93 112 ILE A O 1
ATOM 862 N N . LEU A 1 113 ? 11.031 9.821 1.117 1.00 76.74 113 LEU A N 1
ATOM 863 C CA . LEU A 1 113 ? 10.178 8.647 1.329 1.00 76.59 113 LEU A CA 1
ATOM 864 C C . LEU A 1 113 ? 8.690 8.931 1.170 1.00 82.41 113 LEU A C 1
ATOM 865 O O . LEU A 1 113 ? 7.958 8.073 0.670 1.00 80.97 113 LEU A O 1
ATOM 870 N N . TYR A 1 114 ? 8.241 10.117 1.619 1.00 81.84 114 TYR A N 1
ATOM 871 C CA . TYR A 1 114 ? 6.838 10.543 1.547 1.00 82.33 114 TYR A CA 1
ATOM 872 C C . TYR A 1 114 ? 6.447 10.729 0.109 1.00 83.04 114 TYR A C 1
ATOM 873 O O . TYR A 1 114 ? 5.459 10.135 -0.340 1.00 80.00 114 TYR A O 1
ATOM 882 N N . ARG A 1 115 ? 7.254 11.561 -0.610 1.00 79.76 115 ARG A N 1
ATOM 883 C CA . ARG A 1 115 ? 7.147 11.873 -2.035 1.00 78.80 115 ARG A CA 1
ATOM 884 C C . ARG A 1 115 ? 7.110 10.572 -2.842 1.00 80.51 115 ARG A C 1
ATOM 885 O O . ARG A 1 115 ? 6.245 10.436 -3.704 1.00 80.32 115 ARG A O 1
ATOM 893 N N . LYS A 1 116 ? 7.983 9.580 -2.496 1.00 75.28 116 LYS A N 1
ATOM 894 C CA . LYS A 1 116 ? 8.037 8.249 -3.132 1.00 73.37 116 LYS A CA 1
ATOM 895 C C . LYS A 1 116 ? 6.715 7.455 -2.998 1.00 76.93 116 LYS A C 1
ATOM 896 O O . LYS A 1 116 ? 6.544 6.429 -3.665 1.00 76.29 116 LYS A O 1
ATOM 902 N N . GLY A 1 117 ? 5.793 7.959 -2.174 1.00 73.68 117 GLY A N 1
ATOM 903 C CA . GLY A 1 117 ? 4.472 7.366 -2.019 1.00 74.16 117 GLY A CA 1
ATOM 904 C C . GLY A 1 117 ? 4.082 6.860 -0.655 1.00 79.56 117 GLY A C 1
ATOM 905 O O . GLY A 1 117 ? 2.912 6.951 -0.285 1.00 79.84 117 GLY A O 1
ATOM 906 N N . TYR A 1 118 ? 5.046 6.316 0.097 1.00 77.52 118 TYR A N 1
ATOM 907 C CA . TYR A 1 118 ? 4.840 5.696 1.418 1.00 77.50 118 TYR A CA 1
ATOM 908 C C . TYR A 1 118 ? 4.093 6.562 2.449 1.00 86.05 118 TYR A C 1
ATOM 909 O O . TYR A 1 118 ? 3.954 7.797 2.324 1.00 86.36 118 TYR A O 1
ATOM 918 N N . LYS A 1 119 ? 3.559 5.850 3.444 1.00 84.94 119 LYS A N 1
ATOM 919 C CA . LYS A 1 119 ? 2.790 6.349 4.586 1.00 85.74 119 LYS A CA 1
ATOM 920 C C . LYS A 1 119 ? 2.836 5.197 5.577 1.00 90.22 119 LYS A C 1
ATOM 921 O O . LYS A 1 119 ? 2.780 4.057 5.140 1.00 91.49 119 LYS A O 1
ATOM 927 N N . PHE A 1 120 ? 2.977 5.441 6.870 1.00 84.55 120 PHE A N 1
ATOM 928 C CA . PHE A 1 120 ? 3.022 6.740 7.519 1.00 82.64 120 PHE A CA 1
ATOM 929 C C . PHE A 1 120 ? 4.504 7.017 7.828 1.00 83.40 120 PHE A C 1
ATOM 930 O O . PHE A 1 120 ? 5.098 6.360 8.673 1.00 80.67 120 PHE A O 1
ATOM 938 N N . VAL A 1 121 ? 5.123 7.911 7.043 1.00 79.11 121 VAL A N 1
ATOM 939 C CA . VAL A 1 121 ? 6.546 8.256 7.152 1.00 77.12 121 VAL A CA 1
ATOM 940 C C . VAL A 1 121 ? 6.672 9.207 8.307 1.00 79.39 121 VAL A C 1
ATOM 941 O O . VAL A 1 121 ? 6.066 10.280 8.274 1.00 78.34 121 VAL A O 1
ATOM 945 N N . GLN A 1 122 ? 7.443 8.812 9.340 1.00 74.99 122 GLN A N 1
ATOM 946 C CA . GLN A 1 122 ? 7.637 9.638 10.520 1.00 74.00 122 GLN A CA 1
ATOM 947 C C . GLN A 1 122 ? 9.058 9.650 11.037 1.00 77.88 122 GLN A C 1
ATOM 948 O O . GLN A 1 122 ? 9.696 8.605 11.147 1.00 76.76 122 GLN A O 1
ATOM 954 N N . GLY A 1 123 ? 9.516 10.851 11.369 1.00 76.06 123 GLY A N 1
ATOM 955 C CA . GLY A 1 123 ? 10.827 11.112 11.938 1.00 76.64 123 GLY A CA 1
ATOM 956 C C . GLY A 1 123 ? 10.721 11.531 13.392 1.00 81.59 123 GLY A C 1
ATOM 957 O O . GLY A 1 123 ? 10.316 12.654 13.687 1.00 82.95 123 GLY A O 1
ATOM 958 N N . LYS A 1 124 ? 11.061 10.625 14.303 1.00 77.50 124 LYS A N 1
ATOM 959 C CA . LYS A 1 124 ? 10.995 10.847 15.752 1.00 77.93 124 LYS A CA 1
ATOM 960 C C . LYS A 1 124 ? 12.389 11.121 16.326 1.00 83.46 124 LYS A C 1
ATOM 961 O O . LYS A 1 124 ? 13.395 10.787 15.703 1.00 81.29 124 LYS A O 1
ATOM 967 N N . ASP A 1 125 ? 12.436 11.670 17.543 1.00 83.47 125 ASP A N 1
ATOM 968 C CA . ASP A 1 125 ? 13.655 11.849 18.318 1.00 84.55 125 ASP A CA 1
ATOM 969 C C . ASP A 1 125 ? 13.694 10.544 19.128 1.00 89.55 125 ASP A C 1
ATOM 970 O O . ASP A 1 125 ? 12.799 10.352 19.945 1.00 89.53 125 ASP A O 1
ATOM 975 N N . ALA A 1 126 ? 14.639 9.623 18.885 1.00 88.42 126 ALA A N 1
ATOM 976 C CA . ALA A 1 126 ? 14.731 8.338 19.622 1.00 89.89 126 ALA A CA 1
ATOM 977 C C . ALA A 1 126 ? 15.045 8.492 21.137 1.00 97.80 126 ALA A C 1
ATOM 978 O O . ALA A 1 126 ? 15.416 9.596 21.576 1.00 98.22 126 ALA A O 1
ATOM 980 N N . GLN A 1 127 ? 14.902 7.390 21.935 1.00 96.21 127 GLN A N 1
ATOM 981 C CA . GLN A 1 127 ? 15.234 7.427 23.385 1.00 97.57 127 GLN A CA 1
ATOM 982 C C . GLN A 1 127 ? 16.753 7.615 23.582 1.00 99.62 127 GLN A C 1
ATOM 983 O O . GLN A 1 127 ? 17.183 8.497 24.332 1.00 99.62 127 GLN A O 1
ATOM 989 N N . HIS A 1 128 ? 17.542 6.822 22.833 1.00 93.39 128 HIS A N 1
ATOM 990 C CA . HIS A 1 128 ? 18.994 6.763 22.838 1.00 91.71 128 HIS A CA 1
ATOM 991 C C . HIS A 1 128 ? 19.689 8.081 22.478 1.00 91.29 128 HIS A C 1
ATOM 992 O O . HIS A 1 128 ? 19.075 9.033 21.995 1.00 89.99 128 HIS A O 1
ATOM 999 N N . GLU A 1 129 ? 20.990 8.097 22.759 1.00 86.82 129 GLU A N 1
ATOM 1000 C CA . GLU A 1 129 ? 21.983 9.163 22.655 1.00 86.42 129 GLU A CA 1
ATOM 1001 C C . GLU A 1 129 ? 22.096 9.840 21.273 1.00 84.61 129 GLU A C 1
ATOM 1002 O O . GLU A 1 129 ? 22.665 9.272 20.337 1.00 82.90 129 GLU A O 1
ATOM 1008 N N . GLU A 1 130 ? 21.543 11.075 21.189 1.00 77.67 130 GLU A N 1
ATOM 1009 C CA . GLU A 1 130 ? 21.474 12.043 20.079 1.00 75.52 130 GLU A CA 1
ATOM 1010 C C . GLU A 1 130 ? 21.210 11.374 18.716 1.00 73.41 130 GLU A C 1
ATOM 1011 O O . GLU A 1 130 ? 21.670 11.821 17.668 1.00 68.66 130 GLU A O 1
ATOM 1017 N N . THR A 1 131 ? 20.385 10.324 18.775 1.00 71.65 131 THR A N 1
ATOM 1018 C CA . THR A 1 131 ? 19.872 9.496 17.690 1.00 72.47 131 THR A CA 1
ATOM 1019 C C . THR A 1 131 ? 18.465 9.973 17.393 1.00 79.86 131 THR A C 1
ATOM 1020 O O . THR A 1 131 ? 17.766 10.432 18.295 1.00 79.94 131 THR A O 1
ATOM 1024 N N . TYR A 1 132 ? 18.064 9.866 16.121 1.00 79.04 132 TYR A N 1
ATOM 1025 C CA . TYR A 1 132 ? 16.751 10.182 15.563 1.00 78.88 132 TYR A CA 1
ATOM 1026 C C . TYR A 1 132 ? 16.268 8.927 14.812 1.00 81.40 132 TYR A C 1
ATOM 1027 O O . TYR A 1 132 ? 17.086 8.131 14.341 1.00 81.11 132 TYR A O 1
ATOM 1036 N N . SER A 1 133 ? 14.957 8.738 14.713 1.00 76.70 133 SER A N 1
ATOM 1037 C CA . SER A 1 133 ? 14.409 7.553 14.069 1.00 75.44 133 SER A CA 1
ATOM 1038 C C . SER A 1 133 ? 13.478 7.825 12.907 1.00 77.74 133 SER A C 1
ATOM 1039 O O . SER A 1 133 ? 12.700 8.767 12.950 1.00 79.15 133 SER A O 1
ATOM 1042 N N . ILE A 1 134 ? 13.524 6.962 11.886 1.00 71.31 134 ILE A N 1
ATOM 1043 C CA . ILE A 1 134 ? 12.609 6.993 10.749 1.00 69.34 134 ILE A CA 1
ATOM 1044 C C . ILE A 1 134 ? 11.767 5.715 10.763 1.00 73.32 134 ILE A C 1
ATOM 1045 O O . ILE A 1 134 ? 12.278 4.585 10.782 1.00 73.18 134 ILE A O 1
ATOM 1050 N N . PHE A 1 135 ? 10.470 5.923 10.814 1.00 69.93 135 PHE A N 1
ATOM 1051 C CA . PHE A 1 135 ? 9.483 4.867 10.768 1.00 69.57 135 PHE A CA 1
ATOM 1052 C C . PHE A 1 135 ? 8.690 5.078 9.481 1.00 73.06 135 PHE A C 1
ATOM 1053 O O . PHE A 1 135 ? 8.422 6.216 9.069 1.00 72.19 135 PHE A O 1
ATOM 1061 N N . VAL A 1 136 ? 8.359 3.985 8.821 1.00 69.40 136 VAL A N 1
ATOM 1062 C CA . VAL A 1 136 ? 7.532 4.040 7.643 1.00 69.51 136 VAL A CA 1
ATOM 1063 C C . VAL A 1 136 ? 6.516 2.936 7.828 1.00 74.05 136 VAL A C 1
ATOM 1064 O O . VAL A 1 136 ? 6.904 1.777 8.023 1.00 73.46 136 VAL A O 1
ATOM 1068 N N . ASN A 1 137 ? 5.212 3.312 7.812 1.00 70.08 137 ASN A N 1
ATOM 1069 C CA . ASN A 1 137 ? 4.090 2.378 7.952 1.00 68.96 137 ASN A CA 1
ATOM 1070 C C . ASN A 1 137 ? 4.228 1.493 9.189 1.00 69.78 137 ASN A C 1
ATOM 1071 O O . ASN A 1 137 ? 4.190 0.255 9.084 1.00 67.08 137 ASN A O 1
ATOM 1076 N N . PHE A 1 138 ? 4.427 2.159 10.360 1.00 66.19 138 PHE A N 1
ATOM 1077 C CA . PHE A 1 138 ? 4.577 1.612 11.711 1.00 65.89 138 PHE A CA 1
ATOM 1078 C C . PHE A 1 138 ? 5.734 0.616 11.828 1.00 67.76 138 PHE A C 1
ATOM 1079 O O . PHE A 1 138 ? 5.662 -0.365 12.579 1.00 68.39 138 PHE A O 1
ATOM 1087 N N . GLN A 1 139 ? 6.784 0.841 11.051 1.00 61.88 139 GLN A N 1
ATOM 1088 C CA . GLN A 1 139 ? 7.944 -0.020 11.036 1.00 60.05 139 GLN A CA 1
ATOM 1089 C C . GLN A 1 139 ? 9.216 0.829 11.011 1.00 63.79 139 GLN A C 1
ATOM 1090 O O . GLN A 1 139 ? 9.413 1.660 10.123 1.00 62.74 139 GLN A O 1
ATOM 1096 N N . LEU A 1 140 ? 10.045 0.626 12.024 1.00 60.76 140 LEU A N 1
ATOM 1097 C CA . LEU A 1 140 ? 11.321 1.299 12.160 1.00 61.49 140 LEU A CA 1
ATOM 1098 C C . LEU A 1 140 ? 12.248 0.760 11.078 1.00 67.40 140 LEU A C 1
ATOM 1099 O O . LEU A 1 140 ? 12.459 -0.458 10.988 1.00 68.60 140 LEU A O 1
ATOM 1104 N N . TYR A 1 141 ? 12.785 1.665 10.265 1.00 63.51 141 TYR A N 1
ATOM 1105 C CA . TYR A 1 141 ? 13.683 1.276 9.194 1.00 64.70 141 TYR A CA 1
ATOM 1106 C C . TYR A 1 141 ? 15.117 1.736 9.458 1.00 72.08 141 TYR A C 1
ATOM 1107 O O . TYR A 1 141 ? 16.056 0.954 9.251 1.00 71.86 141 TYR A O 1
ATOM 1116 N N . CYS A 1 142 ? 15.290 2.987 9.922 1.00 69.55 142 CYS A N 1
ATOM 1117 C CA . CYS A 1 142 ? 16.624 3.463 10.181 1.00 70.51 142 CYS A CA 1
ATOM 1118 C C . CYS A 1 142 ? 16.732 4.417 11.386 1.00 70.51 142 CYS A C 1
ATOM 1119 O O . CYS A 1 142 ? 15.730 4.948 11.868 1.00 69.51 142 CYS A O 1
ATOM 1122 N N . ASP A 1 143 ? 17.972 4.621 11.845 1.00 64.88 143 ASP A N 1
ATOM 1123 C CA . ASP A 1 143 ? 18.373 5.504 12.938 1.00 64.49 143 ASP A CA 1
ATOM 1124 C C . ASP A 1 143 ? 19.559 6.380 12.496 1.00 65.76 143 ASP A C 1
ATOM 1125 O O . ASP A 1 143 ? 20.576 5.863 12.014 1.00 62.03 143 ASP A O 1
ATOM 1130 N N . ILE A 1 144 ? 19.407 7.705 12.651 1.00 63.92 144 ILE A N 1
ATOM 1131 C CA . ILE A 1 144 ? 20.454 8.677 12.316 1.00 64.62 144 ILE A CA 1
ATOM 1132 C C . ILE A 1 144 ? 21.045 9.159 13.653 1.00 70.78 144 ILE A C 1
ATOM 1133 O O . ILE A 1 144 ? 20.312 9.644 14.530 1.00 68.04 144 ILE A O 1
ATOM 1138 N N . THR A 1 145 ? 22.378 9.003 13.794 1.00 69.99 145 THR A N 1
ATOM 1139 C CA . THR A 1 145 ? 23.136 9.349 14.997 1.00 69.62 145 THR A CA 1
ATOM 1140 C C . THR A 1 145 ? 24.073 10.529 14.763 1.00 73.98 145 THR A C 1
ATOM 1141 O O . THR A 1 145 ? 24.869 10.524 13.814 1.00 73.06 145 THR A O 1
ATOM 1145 N N . TYR A 1 146 ? 23.992 11.522 15.659 1.00 71.94 146 TYR A N 1
ATOM 1146 C CA . TYR A 1 146 ? 24.848 12.705 15.592 1.00 72.84 146 TYR A CA 1
ATOM 1147 C C . TYR A 1 146 ? 26.308 12.434 15.925 1.00 74.19 146 TYR A C 1
ATOM 1148 O O . TYR A 1 146 ? 26.644 12.055 17.050 1.00 72.44 146 TYR A O 1
ATOM 1157 N N . SER A 1 147 ? 27.167 12.735 14.967 1.00 71.46 147 SER A N 1
ATOM 1158 C CA . SER A 1 147 ? 28.601 12.571 15.098 1.00 71.82 147 SER A CA 1
ATOM 1159 C C . SER A 1 147 ? 29.236 13.955 14.883 1.00 78.50 147 SER A C 1
ATOM 1160 O O . SER A 1 147 ? 29.032 14.527 13.809 1.00 79.91 147 SER A O 1
ATOM 1163 N N . PRO A 1 148 ? 29.944 14.548 15.890 1.00 75.39 148 PRO A N 1
ATOM 1164 C CA . PRO A 1 148 ? 30.561 15.864 15.669 1.00 75.04 148 PRO A CA 1
ATOM 1165 C C . PRO A 1 148 ? 31.573 15.808 14.535 1.00 77.41 148 PRO A C 1
ATOM 1166 O O . PRO A 1 148 ? 32.277 14.807 14.388 1.00 76.11 148 PRO A O 1
ATOM 1170 N N . THR A 1 149 ? 31.608 16.887 13.724 1.00 74.04 149 THR A N 1
ATOM 1171 C CA . THR A 1 149 ? 32.452 17.114 12.544 1.00 73.09 149 THR A CA 1
ATOM 1172 C C . THR A 1 149 ? 33.816 16.483 12.682 1.00 74.72 149 THR A C 1
ATOM 1173 O O . THR A 1 149 ? 34.223 15.705 11.829 1.00 74.01 149 THR A O 1
ATOM 1177 N N . ARG A 1 150 ? 34.492 16.794 13.789 1.00 71.77 150 ARG A N 1
ATOM 1178 C CA . ARG A 1 150 ? 35.829 16.339 14.160 1.00 71.09 150 ARG A CA 1
ATOM 1179 C C . ARG A 1 150 ? 35.936 14.823 14.133 1.00 75.24 150 ARG A C 1
ATOM 1180 O O . ARG A 1 150 ? 36.807 14.272 13.456 1.00 74.54 150 ARG A O 1
ATOM 1188 N N . VAL A 1 151 ? 35.009 14.162 14.844 1.00 72.89 151 VAL A N 1
ATOM 1189 C CA . VAL A 1 151 ? 34.910 12.716 14.997 1.00 73.65 151 VAL A CA 1
ATOM 1190 C C . VAL A 1 151 ? 34.567 12.083 13.657 1.00 76.28 151 VAL A C 1
ATOM 1191 O O . VAL A 1 151 ? 35.297 11.224 13.162 1.00 75.20 151 VAL A O 1
ATOM 1195 N N . PHE A 1 152 ? 33.447 12.529 13.087 1.00 73.35 152 PHE A N 1
ATOM 1196 C CA . PHE A 1 152 ? 32.838 12.065 11.842 1.00 73.22 152 PHE A CA 1
ATOM 1197 C C . PHE A 1 152 ? 33.846 11.746 10.747 1.00 77.71 152 PHE A C 1
ATOM 1198 O O . PHE A 1 152 ? 33.956 10.574 10.363 1.00 77.48 152 PHE A O 1
ATOM 1206 N N . TYR A 1 153 ? 34.611 12.762 10.282 1.00 75.97 153 TYR A N 1
ATOM 1207 C CA . TYR A 1 153 ? 35.596 12.590 9.198 1.00 76.54 153 TYR A CA 1
ATOM 1208 C C . TYR A 1 153 ? 36.823 11.767 9.601 1.00 78.00 153 TYR A C 1
ATOM 1209 O O . TYR A 1 153 ? 37.521 11.241 8.729 1.00 77.10 153 TYR A O 1
ATOM 1218 N N . GLY A 1 154 ? 37.019 11.591 10.902 1.00 73.32 154 GLY A N 1
ATOM 1219 C CA . GLY A 1 154 ? 38.113 10.775 11.415 1.00 72.16 154 GLY A CA 1
ATOM 1220 C C . GLY A 1 154 ? 37.793 9.291 11.388 1.00 72.10 154 GLY A C 1
ATOM 1221 O O . GLY A 1 154 ? 38.707 8.470 11.484 1.00 71.07 154 GLY A O 1
ATOM 1222 N N . ILE A 1 155 ? 36.493 8.927 11.247 1.00 66.12 155 ILE A N 1
ATOM 1223 C CA . ILE A 1 155 ? 36.073 7.525 11.257 1.00 64.48 155 ILE A CA 1
ATOM 1224 C C . ILE A 1 155 ? 36.558 6.780 10.002 1.00 67.61 155 ILE A C 1
ATOM 1225 O O . ILE A 1 155 ? 36.146 7.111 8.883 1.00 64.56 155 ILE A O 1
ATOM 1230 N N . LYS A 1 156 ? 37.450 5.763 10.221 1.00 66.16 156 LYS A N 1
ATOM 1231 C CA . LYS A 1 156 ? 37.935 4.917 9.127 1.00 67.05 156 LYS A CA 1
ATOM 1232 C C . LYS A 1 156 ? 36.758 4.121 8.604 1.00 71.47 156 LYS A C 1
ATOM 1233 O O . LYS A 1 156 ? 35.957 3.600 9.380 1.00 69.05 156 LYS A O 1
ATOM 1239 N N . THR A 1 157 ? 36.634 4.097 7.275 1.00 70.48 157 THR A N 1
ATOM 1240 C CA . THR A 1 157 ? 35.543 3.478 6.529 1.00 69.25 157 THR A CA 1
ATOM 1241 C C . THR A 1 157 ? 36.046 2.457 5.537 1.00 73.96 157 THR A C 1
ATOM 1242 O O . THR A 1 157 ? 37.212 2.486 5.135 1.00 73.22 157 THR A O 1
ATOM 1246 N N . ILE A 1 158 ? 35.149 1.542 5.162 1.00 71.67 158 ILE A N 1
ATOM 1247 C CA . ILE A 1 158 ? 35.317 0.470 4.167 1.00 70.44 158 ILE A CA 1
ATOM 1248 C C . ILE A 1 158 ? 34.165 0.672 3.196 1.00 70.10 158 ILE A C 1
ATOM 1249 O O . ILE A 1 158 ? 33.029 0.877 3.634 1.00 69.26 158 ILE A O 1
ATOM 1254 N N . GLU A 1 159 ? 34.475 0.700 1.887 1.00 64.14 159 GLU A N 1
ATOM 1255 C CA . GLU A 1 159 ? 33.496 0.925 0.821 1.00 62.42 159 GLU A CA 1
ATOM 1256 C C . GLU A 1 159 ? 32.941 -0.369 0.229 1.00 65.75 159 GLU A C 1
ATOM 1257 O O . GLU A 1 159 ? 33.695 -1.295 -0.090 1.00 65.86 159 GLU A O 1
ATOM 1263 N N . ILE A 1 160 ? 31.607 -0.435 0.130 1.00 60.98 160 ILE A N 1
ATOM 1264 C CA . ILE A 1 160 ? 30.859 -1.521 -0.505 1.00 61.55 160 ILE A CA 1
ATOM 1265 C C . ILE A 1 160 ? 29.651 -0.862 -1.157 1.00 65.42 160 ILE A C 1
ATOM 1266 O O . ILE A 1 160 ? 28.868 -0.207 -0.465 1.00 66.64 160 ILE A O 1
ATOM 1271 N N . ASP A 1 161 ? 29.504 -1.028 -2.474 1.00 60.30 161 ASP A N 1
ATOM 1272 C CA . ASP A 1 161 ? 28.414 -0.480 -3.275 1.00 60.72 161 ASP A CA 1
ATOM 1273 C C . ASP A 1 161 ? 28.295 1.055 -3.072 1.00 68.37 161 ASP A C 1
ATOM 1274 O O . ASP A 1 161 ? 27.191 1.586 -2.892 1.00 70.95 161 ASP A O 1
ATOM 1279 N N . GLY A 1 162 ? 29.455 1.723 -3.019 1.00 63.67 162 GLY A N 1
ATOM 1280 C CA . GLY A 1 162 ? 29.561 3.170 -2.849 1.00 63.19 162 GLY A CA 1
ATOM 1281 C C . GLY A 1 162 ? 29.057 3.740 -1.537 1.00 66.54 162 GLY A C 1
ATOM 1282 O O . GLY A 1 162 ? 28.801 4.944 -1.446 1.00 68.43 162 GLY A O 1
ATOM 1283 N N . ILE A 1 163 ? 28.888 2.882 -0.530 1.00 60.08 163 ILE A N 1
ATOM 1284 C CA . ILE A 1 163 ? 28.444 3.213 0.829 1.00 58.84 163 ILE A CA 1
ATOM 1285 C C . ILE A 1 163 ? 29.612 2.996 1.800 1.00 61.81 163 ILE A C 1
ATOM 1286 O O . ILE A 1 163 ? 30.408 2.057 1.639 1.00 60.74 163 ILE A O 1
ATOM 1291 N N . ASN A 1 164 ? 29.742 3.931 2.749 1.00 57.98 164 ASN A N 1
ATOM 1292 C CA . ASN A 1 164 ? 30.789 3.992 3.749 1.00 58.11 164 ASN A CA 1
ATOM 1293 C C . ASN A 1 164 ? 30.377 3.231 4.973 1.00 59.41 164 ASN A C 1
ATOM 1294 O O . ASN A 1 164 ? 29.582 3.705 5.796 1.00 55.72 164 ASN A O 1
ATOM 1299 N N . TYR A 1 165 ? 30.920 2.028 5.087 1.00 57.66 165 TYR A N 1
ATOM 1300 C CA . TYR A 1 165 ? 30.634 1.157 6.212 1.00 57.79 165 TYR A CA 1
ATOM 1301 C C . TYR A 1 165 ? 31.749 1.317 7.187 1.00 64.19 165 TYR A C 1
ATOM 1302 O O . TYR A 1 165 ? 32.914 1.202 6.797 1.00 66.04 165 TYR A O 1
ATOM 1311 N N . THR A 1 166 ? 31.394 1.705 8.418 1.00 60.58 166 THR A N 1
ATOM 1312 C CA . THR A 1 166 ? 32.262 1.935 9.554 1.00 61.35 166 THR A CA 1
ATOM 1313 C C . THR A 1 166 ? 33.230 0.722 9.666 1.00 68.34 166 THR A C 1
ATOM 1314 O O . THR A 1 166 ? 32.811 -0.440 9.633 1.00 68.49 166 THR A O 1
ATOM 1318 N N . ASP A 1 167 ? 34.534 1.020 9.674 1.00 65.78 167 ASP A N 1
ATOM 1319 C CA . ASP A 1 167 ? 35.593 0.034 9.740 1.00 64.94 167 ASP A CA 1
ATOM 1320 C C . ASP A 1 167 ? 35.289 -1.005 10.805 1.00 70.38 167 ASP A C 1
ATOM 1321 O O . ASP A 1 167 ? 34.925 -0.623 11.926 1.00 70.00 167 ASP A O 1
ATOM 1326 N N . PRO A 1 168 ? 35.406 -2.313 10.464 1.00 67.58 168 PRO A N 1
ATOM 1327 C CA . PRO A 1 168 ? 35.174 -3.368 11.463 1.00 67.93 168 PRO A CA 1
ATOM 1328 C C . PRO A 1 168 ? 35.951 -3.207 12.764 1.00 72.16 168 PRO A C 1
ATOM 1329 O O . PRO A 1 168 ? 35.395 -3.446 13.851 1.00 73.49 168 PRO A O 1
ATOM 1333 N N . HIS A 1 169 ? 37.207 -2.718 12.667 1.00 67.29 169 HIS A N 1
ATOM 1334 C CA . HIS A 1 169 ? 38.074 -2.502 13.828 1.00 65.44 169 HIS A CA 1
ATOM 1335 C C . HIS A 1 169 ? 37.678 -1.282 14.641 1.00 65.23 169 HIS A C 1
ATOM 1336 O O . HIS A 1 169 ? 38.128 -1.151 15.771 1.00 64.83 169 HIS A O 1
ATOM 1343 N N . PHE A 1 170 ? 36.767 -0.450 14.112 1.00 58.96 170 PHE A N 1
ATOM 1344 C CA . PHE A 1 170 ? 36.202 0.697 14.809 1.00 58.28 170 PHE A CA 1
ATOM 1345 C C . PHE A 1 170 ? 34.902 0.268 15.485 1.00 66.23 170 PHE A C 1
ATOM 1346 O O . PHE A 1 170 ? 34.661 0.647 16.641 1.00 69.15 170 PHE A O 1
ATOM 1354 N N . MET A 1 171 ? 34.044 -0.509 14.771 1.00 61.03 171 MET A N 1
ATOM 1355 C CA . MET A 1 171 ? 32.778 -1.028 15.311 1.00 58.65 171 MET A CA 1
ATOM 1356 C C . MET A 1 171 ? 33.105 -1.871 16.545 1.00 66.23 171 MET A C 1
ATOM 1357 O O . MET A 1 171 ? 32.379 -1.817 17.537 1.00 67.65 171 MET A O 1
ATOM 1362 N N . LEU A 1 172 ? 34.235 -2.607 16.494 1.00 64.30 172 LEU A N 1
ATOM 1363 C CA . LEU A 1 172 ? 34.767 -3.423 17.592 1.00 64.08 172 LEU A CA 1
ATOM 1364 C C . LEU A 1 172 ? 34.744 -2.678 18.933 1.00 69.56 172 LEU A C 1
ATOM 1365 O O . LEU A 1 172 ? 34.362 -3.286 19.937 1.00 70.34 172 LEU A O 1
ATOM 1370 N N . ILE A 1 173 ? 35.087 -1.353 18.927 1.00 65.54 173 ILE A N 1
ATOM 1371 C CA . ILE A 1 173 ? 35.062 -0.449 20.098 1.00 64.01 173 ILE A CA 1
ATOM 1372 C C . ILE A 1 173 ? 33.713 -0.576 20.777 1.00 66.43 173 ILE A C 1
ATOM 1373 O O . ILE A 1 173 ? 33.661 -0.931 21.946 1.00 62.66 173 ILE A O 1
ATOM 1378 N N . ASP A 1 174 ? 32.620 -0.347 20.009 1.00 66.20 174 ASP A N 1
ATOM 1379 C CA . ASP A 1 174 ? 31.226 -0.466 20.481 1.00 66.53 174 ASP A CA 1
ATOM 1380 C C . ASP A 1 174 ? 30.857 -1.858 21.034 1.00 66.38 174 ASP A C 1
ATOM 1381 O O . ASP A 1 174 ? 30.111 -1.941 22.022 1.00 63.85 174 ASP A O 1
ATOM 1386 N N . TYR A 1 175 ? 31.411 -2.935 20.437 1.00 61.48 175 TYR A N 1
ATOM 1387 C CA . TYR A 1 175 ? 31.155 -4.272 20.938 1.00 62.16 175 TYR A CA 1
ATOM 1388 C C . TYR A 1 175 ? 31.834 -4.499 22.257 1.00 67.33 175 TYR A C 1
ATOM 1389 O O . TYR A 1 175 ? 31.195 -5.029 23.158 1.00 66.57 175 TYR A O 1
ATOM 1398 N N . LEU A 1 176 ? 33.097 -4.030 22.421 1.00 64.94 176 LEU A N 1
ATOM 1399 C CA . LEU A 1 176 ? 33.815 -4.131 23.706 1.00 63.29 176 LEU A CA 1
ATOM 1400 C C . LEU A 1 176 ? 33.133 -3.248 24.730 1.00 68.54 176 LEU A C 1
ATOM 1401 O O . LEU A 1 176 ? 32.959 -3.667 25.869 1.00 70.20 176 LEU A O 1
ATOM 1406 N N . ARG A 1 177 ? 32.634 -2.074 24.288 1.00 64.46 177 ARG A N 1
ATOM 1407 C CA . ARG A 1 177 ? 31.908 -1.101 25.094 1.00 64.12 177 ARG A CA 1
ATOM 1408 C C . ARG A 1 177 ? 30.702 -1.770 25.766 1.00 71.31 177 ARG A C 1
ATOM 1409 O O . ARG A 1 177 ? 30.356 -1.430 26.891 1.00 72.54 177 ARG A O 1
ATOM 1417 N N . MET A 1 178 ? 30.107 -2.770 25.097 1.00 68.97 178 MET A N 1
ATOM 1418 C CA . MET A 1 178 ? 28.984 -3.564 25.608 1.00 67.34 178 MET A CA 1
ATOM 1419 C C . MET A 1 178 ? 29.474 -4.517 26.710 1.00 72.23 178 MET A C 1
ATOM 1420 O O . MET A 1 178 ? 28.941 -4.460 27.820 1.00 71.95 178 MET A O 1
ATOM 1425 N N . VAL A 1 179 ? 30.520 -5.346 26.434 1.00 69.44 179 VAL A N 1
ATOM 1426 C CA . VAL A 1 179 ? 31.046 -6.309 27.414 1.00 69.63 179 VAL A CA 1
ATOM 1427 C C . VAL A 1 179 ? 31.694 -5.580 28.616 1.00 77.85 179 VAL A C 1
ATOM 1428 O O . VAL A 1 179 ? 31.826 -6.167 29.701 1.00 77.46 179 VAL A O 1
ATOM 1432 N N . ASN A 1 180 ? 32.024 -4.291 28.433 1.00 77.26 180 ASN A N 1
ATOM 1433 C CA . ASN A 1 180 ? 32.648 -3.494 29.479 1.00 77.69 180 ASN A CA 1
ATOM 1434 C C . ASN A 1 180 ? 31.613 -2.712 30.333 1.00 80.81 180 ASN A C 1
ATOM 1435 O O . ASN A 1 180 ? 31.984 -1.903 31.185 1.00 80.12 180 ASN A O 1
ATOM 1440 N N . GLN A 1 181 ? 30.334 -3.044 30.171 1.00 79.07 181 GLN A N 1
ATOM 1441 C CA . GLN A 1 181 ? 29.247 -2.526 31.006 1.00 80.90 181 GLN A CA 1
ATOM 1442 C C . GLN A 1 181 ? 28.463 -3.771 31.604 1.00 88.94 181 GLN A C 1
ATOM 1443 O O . GLN A 1 181 ? 27.323 -4.046 31.194 1.00 87.83 181 GLN A O 1
ATOM 1449 N N . PRO A 1 182 ? 29.089 -4.567 32.533 1.00 88.54 182 PRO A N 1
ATOM 1450 C CA . PRO A 1 182 ? 28.414 -5.770 33.058 1.00 88.56 182 PRO A CA 1
ATOM 1451 C C . PRO A 1 182 ? 27.102 -5.574 33.806 1.00 93.04 182 PRO A C 1
ATOM 1452 O O . PRO A 1 182 ? 26.270 -6.477 33.792 1.00 93.14 182 PRO A O 1
ATOM 1456 N N . LEU A 1 183 ? 26.916 -4.449 34.493 1.00 89.11 183 LEU A N 1
ATOM 1457 C CA . LEU A 1 183 ? 25.668 -4.316 35.233 1.00 88.59 183 LEU A CA 1
ATOM 1458 C C . LEU A 1 183 ? 24.531 -3.763 34.392 1.00 92.53 183 LEU A C 1
ATOM 1459 O O . LEU A 1 183 ? 23.385 -4.149 34.600 1.00 93.02 183 LEU A O 1
ATOM 1464 N N . THR A 1 184 ? 24.827 -2.901 33.437 1.00 88.58 184 THR A N 1
ATOM 1465 C CA . THR A 1 184 ? 23.770 -2.277 32.662 1.00 88.83 184 THR A CA 1
ATOM 1466 C C . THR A 1 184 ? 23.498 -2.953 31.325 1.00 96.05 184 THR A C 1
ATOM 1467 O O . THR A 1 184 ? 22.411 -2.736 30.777 1.00 95.63 184 THR A O 1
ATOM 1471 N N . ALA A 1 185 ? 24.436 -3.780 30.808 1.00 95.74 185 ALA A N 1
ATOM 1472 C CA . ALA A 1 185 ? 24.287 -4.380 29.475 1.00 96.94 185 ALA A CA 1
ATOM 1473 C C . ALA A 1 185 ? 24.527 -5.905 29.343 1.00 104.07 185 ALA A C 1
ATOM 1474 O O . ALA A 1 185 ? 24.643 -6.390 28.213 1.00 104.25 185 ALA A O 1
ATOM 1476 N N . ALA A 1 186 ? 24.571 -6.664 30.447 1.00 102.76 186 ALA A N 1
ATOM 1477 C CA . ALA A 1 186 ? 24.829 -8.116 30.361 1.00 103.50 186 ALA A CA 1
ATOM 1478 C C . ALA A 1 186 ? 23.672 -8.958 29.821 1.00 106.30 186 ALA A C 1
ATOM 1479 O O . ALA A 1 186 ? 23.906 -9.897 29.045 1.00 106.02 186 ALA A O 1
ATOM 1481 N N . GLY A 1 187 ? 22.456 -8.644 30.265 1.00 100.45 187 GLY A N 1
ATOM 1482 C CA . GLY A 1 187 ? 21.267 -9.363 29.842 1.00 98.92 187 GLY A CA 1
ATOM 1483 C C . GLY A 1 187 ? 20.969 -9.137 28.381 1.00 100.48 187 GLY A C 1
ATOM 1484 O O . GLY A 1 187 ? 21.162 -10.036 27.556 1.00 100.45 187 GLY A O 1
ATOM 1485 N N . GLN A 1 188 ? 20.588 -7.892 28.060 1.00 95.18 188 GLN A N 1
ATOM 1486 C CA . GLN A 1 188 ? 20.165 -7.426 26.747 1.00 94.18 188 GLN A CA 1
ATOM 1487 C C . GLN A 1 188 ? 21.237 -7.420 25.628 1.00 95.74 188 GLN A C 1
ATOM 1488 O O . GLN A 1 188 ? 20.832 -7.310 24.467 1.00 96.10 188 GLN A O 1
ATOM 1494 N N . ARG A 1 189 ? 22.568 -7.498 25.928 1.00 89.30 189 ARG A N 1
ATOM 1495 C CA . ARG A 1 189 ? 23.553 -7.380 24.840 1.00 87.18 189 ARG A CA 1
ATOM 1496 C C . ARG A 1 189 ? 24.632 -8.449 24.743 1.00 89.82 189 ARG A C 1
ATOM 1497 O O . ARG A 1 189 ? 25.083 -8.718 23.630 1.00 86.23 189 ARG A O 1
ATOM 1505 N N . TRP A 1 190 ? 25.096 -9.015 25.873 1.00 89.97 190 TRP A N 1
ATOM 1506 C CA . TRP A 1 190 ? 26.246 -9.945 25.871 1.00 91.43 190 TRP A CA 1
ATOM 1507 C C . TRP A 1 190 ? 26.122 -11.197 24.985 1.00 90.80 190 TRP A C 1
ATOM 1508 O O . TRP A 1 190 ? 27.142 -11.815 24.671 1.00 87.96 190 TRP A O 1
ATOM 1519 N N . GLU A 1 191 ? 24.914 -11.568 24.581 1.00 86.40 191 GLU A N 1
ATOM 1520 C CA . GLU A 1 191 ? 24.782 -12.759 23.757 1.00 85.65 191 GLU A CA 1
ATOM 1521 C C . GLU A 1 191 ? 25.034 -12.457 22.274 1.00 86.20 191 GLU A C 1
ATOM 1522 O O . GLU A 1 191 ? 25.801 -13.176 21.619 1.00 85.34 191 GLU A O 1
ATOM 1528 N N . LYS A 1 192 ? 24.418 -11.376 21.762 1.00 81.25 192 LYS A N 1
ATOM 1529 C CA . LYS A 1 192 ? 24.593 -10.925 20.381 1.00 80.22 192 LYS A CA 1
ATOM 1530 C C . LYS A 1 192 ? 25.991 -10.306 20.209 1.00 81.07 192 LYS A C 1
ATOM 1531 O O . LYS A 1 192 ? 26.704 -10.670 19.272 1.00 79.64 192 LYS A O 1
ATOM 1537 N N . ALA A 1 193 ? 26.402 -9.417 21.144 1.00 75.72 193 ALA A N 1
ATOM 1538 C CA . ALA A 1 193 ? 27.716 -8.789 21.084 1.00 74.57 193 ALA A CA 1
ATOM 1539 C C . ALA A 1 193 ? 28.861 -9.802 21.103 1.00 75.08 193 ALA A C 1
ATOM 1540 O O . ALA A 1 193 ? 29.845 -9.561 20.404 1.00 76.93 193 ALA A O 1
ATOM 1542 N N . PHE A 1 194 ? 28.732 -10.954 21.818 1.00 65.94 194 PHE A N 1
ATOM 1543 C CA . PHE A 1 194 ? 29.806 -11.965 21.767 1.00 62.16 194 PHE A CA 1
ATOM 1544 C C . PHE A 1 194 ? 29.817 -12.648 20.428 1.00 64.83 194 PHE A C 1
ATOM 1545 O O . PHE A 1 194 ? 30.899 -12.812 19.837 1.00 62.89 194 PHE A O 1
ATOM 1553 N N . GLU A 1 195 ? 28.608 -13.102 19.969 1.00 62.49 195 GLU A N 1
ATOM 1554 C CA . GLU A 1 195 ? 28.438 -13.789 18.681 1.00 62.35 195 GLU A CA 1
ATOM 1555 C C . GLU A 1 195 ? 28.994 -12.952 17.522 1.00 66.34 195 GLU A C 1
ATOM 1556 O O . GLU A 1 195 ? 29.700 -13.475 16.673 1.00 64.91 195 GLU A O 1
ATOM 1562 N N . ARG A 1 196 ? 28.700 -11.642 17.530 1.00 65.54 196 ARG A N 1
ATOM 1563 C CA . ARG A 1 196 ? 29.127 -10.681 16.521 1.00 65.09 196 ARG A CA 1
ATOM 1564 C C . ARG A 1 196 ? 30.620 -10.410 16.630 1.00 69.95 196 ARG A C 1
ATOM 1565 O O . ARG A 1 196 ? 31.324 -10.453 15.614 1.00 69.91 196 ARG A O 1
ATOM 1573 N N . MET A 1 197 ? 31.126 -10.232 17.861 1.00 67.46 197 MET A N 1
ATOM 1574 C CA . MET A 1 197 ? 32.566 -10.012 18.116 1.00 66.82 197 MET A CA 1
ATOM 1575 C C . MET A 1 197 ? 33.379 -11.155 17.539 1.00 72.20 197 MET A C 1
ATOM 1576 O O . MET A 1 197 ? 34.440 -10.916 16.964 1.00 72.52 197 MET A O 1
ATOM 1581 N N . TYR A 1 198 ? 32.859 -12.387 17.665 1.00 69.77 198 TYR A N 1
ATOM 1582 C CA . TYR A 1 198 ? 33.502 -13.588 17.170 1.00 70.04 198 TYR A CA 1
ATOM 1583 C C . TYR A 1 198 ? 33.706 -13.552 15.666 1.00 72.05 198 TYR A C 1
ATOM 1584 O O . TYR A 1 198 ? 34.847 -13.680 15.210 1.00 71.05 198 TYR A O 1
ATOM 1593 N N . ARG A 1 199 ? 32.598 -13.400 14.902 1.00 67.58 199 ARG A N 1
ATOM 1594 C CA . ARG A 1 199 ? 32.612 -13.368 13.431 1.00 66.50 199 ARG A CA 1
ATOM 1595 C C . ARG A 1 199 ? 33.435 -12.175 12.896 1.00 67.60 199 ARG A C 1
ATOM 1596 O O . ARG A 1 199 ? 34.200 -12.340 11.934 1.00 67.07 199 ARG A O 1
ATOM 1604 N N . LEU A 1 200 ? 33.288 -10.989 13.542 1.00 61.25 200 LEU A N 1
ATOM 1605 C CA . LEU A 1 200 ? 34.038 -9.794 13.193 1.00 60.08 200 LEU A CA 1
ATOM 1606 C C . LEU A 1 200 ? 35.500 -10.121 13.346 1.00 68.10 200 LEU A C 1
ATOM 1607 O O . LEU A 1 200 ? 36.243 -10.004 12.375 1.00 68.14 200 LEU A O 1
ATOM 1612 N N . LEU A 1 201 ? 35.920 -10.590 14.533 1.00 68.24 201 LEU A N 1
ATOM 1613 C CA . LEU A 1 201 ? 37.328 -10.922 14.758 1.00 69.79 201 LEU A CA 1
ATOM 1614 C C . LEU A 1 201 ? 37.811 -12.179 14.012 1.00 72.62 201 LEU A C 1
ATOM 1615 O O . LEU A 1 201 ? 38.990 -12.512 14.103 1.00 73.89 201 LEU A O 1
ATOM 1620 N N . LYS A 1 202 ? 36.912 -12.860 13.284 1.00 66.85 202 LYS A N 1
ATOM 1621 C CA . LYS A 1 202 ? 37.263 -14.011 12.477 1.00 66.65 202 LYS A CA 1
ATOM 1622 C C . LYS A 1 202 ? 37.519 -13.514 11.065 1.00 72.13 202 LYS A C 1
ATOM 1623 O O . LYS A 1 202 ? 38.599 -13.767 10.527 1.00 72.83 202 LYS A O 1
ATOM 1629 N N . ASP A 1 203 ? 36.536 -12.791 10.474 1.00 67.27 203 ASP A N 1
ATOM 1630 C CA . ASP A 1 203 ? 36.629 -12.261 9.111 1.00 65.78 203 ASP A CA 1
ATOM 1631 C C . ASP A 1 203 ? 37.492 -11.011 8.981 1.00 65.83 203 ASP A C 1
ATOM 1632 O O . ASP A 1 203 ? 37.997 -10.748 7.891 1.00 66.29 203 ASP A O 1
ATOM 1637 N N . TYR A 1 204 ? 37.649 -10.240 10.064 1.00 59.23 204 TYR A N 1
ATOM 1638 C CA . TYR A 1 204 ? 38.516 -9.053 10.126 1.00 59.00 204 TYR A CA 1
ATOM 1639 C C . TYR A 1 204 ? 39.441 -9.257 11.321 1.00 65.88 204 TYR A C 1
ATOM 1640 O O . TYR A 1 204 ? 39.220 -8.634 12.354 1.00 68.48 204 TYR A O 1
ATOM 1649 N N . PRO A 1 205 ? 40.424 -10.178 11.265 1.00 60.45 205 PRO A N 1
ATOM 1650 C CA . PRO A 1 205 ? 41.233 -10.440 12.470 1.00 61.91 205 PRO A CA 1
ATOM 1651 C C . PRO A 1 205 ? 42.072 -9.269 12.951 1.00 69.35 205 PRO A C 1
ATOM 1652 O O . PRO A 1 205 ? 42.178 -8.262 12.240 1.00 71.03 205 PRO A O 1
ATOM 1656 N N . ILE A 1 206 ? 42.640 -9.390 14.160 1.00 65.22 206 ILE A N 1
ATOM 1657 C CA . ILE A 1 206 ? 43.505 -8.353 14.686 1.00 66.04 206 ILE A CA 1
ATOM 1658 C C . ILE A 1 206 ? 44.858 -8.572 14.039 1.00 74.09 206 ILE A C 1
ATOM 1659 O O . ILE A 1 206 ? 45.367 -9.687 14.077 1.00 74.23 206 ILE A O 1
ATOM 1664 N N . GLU A 1 207 ? 45.432 -7.513 13.439 1.00 73.21 207 GLU A N 1
ATOM 1665 C CA . GLU A 1 207 ? 46.737 -7.518 12.758 1.00 73.47 207 GLU A CA 1
ATOM 1666 C C . GLU A 1 207 ? 47.887 -8.013 13.660 1.00 82.14 207 GLU A C 1
ATOM 1667 O O . GLU A 1 207 ? 47.757 -8.039 14.886 1.00 80.88 207 GLU A O 1
ATOM 1673 N N . ASP A 1 208 ? 48.991 -8.454 13.043 1.00 83.88 208 ASP A N 1
ATOM 1674 C CA . ASP A 1 208 ? 50.208 -8.898 13.741 1.00 85.29 208 ASP A CA 1
ATOM 1675 C C . ASP A 1 208 ? 51.333 -7.967 13.321 1.00 89.43 208 ASP A C 1
ATOM 1676 O O . ASP A 1 208 ? 51.759 -7.977 12.154 1.00 86.85 208 ASP A O 1
ATOM 1681 N N . PHE A 1 209 ? 51.806 -7.163 14.278 1.00 89.18 209 PHE A N 1
ATOM 1682 C CA . PHE A 1 209 ? 52.877 -6.197 14.050 1.00 90.66 209 PHE A CA 1
ATOM 1683 C C . PHE A 1 209 ? 54.174 -6.634 14.707 1.00 99.73 209 PHE A C 1
ATOM 1684 O O . PHE A 1 209 ? 54.196 -6.896 15.918 1.00 99.89 209 PHE A O 1
ATOM 1692 N N . ASP A 1 210 ? 55.250 -6.728 13.896 1.00 99.11 210 ASP A N 1
ATOM 1693 C CA . ASP A 1 210 ? 56.581 -7.102 14.369 1.00 100.50 210 ASP A CA 1
ATOM 1694 C C . ASP A 1 210 ? 57.400 -5.876 14.808 1.00 103.87 210 ASP A C 1
ATOM 1695 O O . ASP A 1 210 ? 58.432 -6.031 15.473 1.00 103.48 210 ASP A O 1
ATOM 1700 N N . LYS A 1 211 ? 56.891 -4.662 14.478 1.00 99.70 211 LYS A N 1
ATOM 1701 C CA . LYS A 1 211 ? 57.450 -3.342 14.806 1.00 99.37 211 LYS A CA 1
ATOM 1702 C C . LYS A 1 211 ? 57.543 -3.110 16.324 1.00 104.08 211 LYS A C 1
ATOM 1703 O O . LYS A 1 211 ? 56.748 -3.662 17.099 1.00 103.79 211 LYS A O 1
ATOM 1709 N N . ARG A 1 212 ? 58.526 -2.298 16.739 1.00 101.20 212 ARG A N 1
ATOM 1710 C CA . ARG A 1 212 ? 58.815 -1.998 18.145 1.00 101.46 212 ARG A CA 1
ATOM 1711 C C . ARG A 1 212 ? 58.038 -0.819 18.665 1.00 103.89 212 ARG A C 1
ATOM 1712 O O . ARG A 1 212 ? 57.761 0.127 17.917 1.00 101.81 212 ARG A O 1
ATOM 1720 N N . LEU A 1 213 ? 57.725 -0.863 19.980 1.00 102.18 213 LEU A N 1
ATOM 1721 C CA . LEU A 1 213 ? 57.043 0.213 20.698 1.00 102.85 213 LEU A CA 1
ATOM 1722 C C . LEU A 1 213 ? 58.049 1.346 20.895 1.00 108.96 213 LEU A C 1
ATOM 1723 O O . LEU A 1 213 ? 59.090 1.148 21.534 1.00 110.31 213 LEU A O 1
ATOM 1728 N N . ASP A 1 214 ? 57.771 2.505 20.292 1.00 105.03 214 ASP A N 1
ATOM 1729 C CA . ASP A 1 214 ? 58.673 3.647 20.350 1.00 105.02 214 ASP A CA 1
ATOM 1730 C C . ASP A 1 214 ? 58.067 4.825 21.111 1.00 107.85 214 ASP A C 1
ATOM 1731 O O . ASP A 1 214 ? 57.808 5.895 20.540 1.00 105.93 214 ASP A O 1
ATOM 1736 N N . ILE A 1 215 ? 57.825 4.600 22.419 1.00 105.60 215 ILE A N 1
ATOM 1737 C CA . ILE A 1 215 ? 57.289 5.625 23.321 1.00 106.15 215 ILE A CA 1
ATOM 1738 C C . ILE A 1 215 ? 58.463 6.306 24.024 1.00 111.49 215 ILE A C 1
ATOM 1739 O O . ILE A 1 215 ? 59.203 5.643 24.758 1.00 110.76 215 ILE A O 1
ATOM 1744 N N . PRO A 1 216 ? 58.632 7.630 23.823 1.00 108.98 216 PRO A N 1
ATOM 1745 C CA . PRO A 1 216 ? 59.744 8.335 24.483 1.00 109.06 216 PRO A CA 1
ATOM 1746 C C . PRO A 1 216 ? 59.668 8.396 26.022 1.00 113.30 216 PRO A C 1
ATOM 1747 O O . PRO A 1 216 ? 58.646 8.810 26.597 1.00 111.89 216 PRO A O 1
ATOM 1751 N N . GLU A 1 217 ? 60.779 7.970 26.681 1.00 110.53 217 GLU A N 1
ATOM 1752 C CA . GLU A 1 217 ? 60.987 7.995 28.130 1.00 110.44 217 GLU A CA 1
ATOM 1753 C C . GLU A 1 217 ? 61.092 9.468 28.562 1.00 116.35 217 GLU A C 1
ATOM 1754 O O . GLU A 1 217 ? 61.894 10.213 27.990 1.00 115.64 217 GLU A O 1
ATOM 1760 N N . PRO A 1 218 ? 60.252 9.938 29.510 1.00 114.92 218 PRO A N 1
ATOM 1761 C CA . PRO A 1 218 ? 60.292 11.369 29.865 1.00 115.09 218 PRO A CA 1
ATOM 1762 C C . PRO A 1 218 ? 61.440 11.765 30.822 1.00 118.55 218 PRO A C 1
ATOM 1763 O O . PRO A 1 218 ? 62.160 10.874 31.309 1.00 118.09 218 PRO A O 1
ATOM 1767 N N . PRO A 1 219 ? 61.643 13.089 31.108 1.00 113.67 219 PRO A N 1
ATOM 1768 C CA . PRO A 1 219 ? 62.707 13.483 32.059 1.00 113.12 219 PRO A CA 1
ATOM 1769 C C . PRO A 1 219 ? 62.531 12.891 33.471 1.00 116.06 219 PRO A C 1
ATOM 1770 O O . PRO A 1 219 ? 61.423 12.491 33.837 1.00 115.29 219 PRO A O 1
ATOM 1774 N N . GLU A 1 220 ? 63.626 12.837 34.261 1.00 111.47 220 GLU A N 1
ATOM 1775 C CA . GLU A 1 220 ? 63.624 12.265 35.611 1.00 110.25 220 GLU A CA 1
ATOM 1776 C C . GLU A 1 220 ? 62.674 12.977 36.594 1.00 109.68 220 GLU A C 1
ATOM 1777 O O . GLU A 1 220 ? 62.087 12.282 37.441 1.00 109.19 220 GLU A O 1
ATOM 1783 N N A GLU A 1 221 ? 62.511 14.317 36.488 0.50 104.00 221 GLU A N 1
ATOM 1784 N N B GLU A 1 221 ? 62.517 14.325 36.497 0.50 104.80 221 GLU A N 1
ATOM 1785 C CA A GLU A 1 221 ? 61.616 15.084 37.368 0.50 102.95 221 GLU A CA 1
ATOM 1786 C CA B GLU A 1 221 ? 61.612 15.062 37.396 0.50 104.14 221 GLU A CA 1
ATOM 1787 C C A GLU A 1 221 ? 60.179 14.569 37.216 0.50 107.50 221 GLU A C 1
ATOM 1788 C C B GLU A 1 221 ? 60.164 14.582 37.221 0.50 108.04 221 GLU A C 1
ATOM 1789 O O A GLU A 1 221 ? 59.514 14.263 38.211 0.50 107.21 221 GLU A O 1
ATOM 1790 O O B GLU A 1 221 ? 59.484 14.288 38.209 0.50 107.75 221 GLU A O 1
ATOM 1801 N N . ILE A 1 222 ? 59.753 14.403 35.949 1.00 103.86 222 ILE A N 1
ATOM 1802 C CA . ILE A 1 222 ? 58.447 13.913 35.520 1.00 102.00 222 ILE A CA 1
ATOM 1803 C C . ILE A 1 222 ? 58.388 12.417 35.898 1.00 104.32 222 ILE A C 1
ATOM 1804 O O . ILE A 1 222 ? 57.527 12.037 36.688 1.00 102.96 222 ILE A O 1
ATOM 1809 N N . GLN A 1 223 ? 59.372 11.611 35.433 1.00 101.11 223 GLN A N 1
ATOM 1810 C CA . GLN A 1 223 ? 59.500 10.180 35.720 1.00 101.39 223 GLN A CA 1
ATOM 1811 C C . GLN A 1 223 ? 59.314 9.828 37.197 1.00 109.10 223 GLN A C 1
ATOM 1812 O O . GLN A 1 223 ? 58.742 8.776 37.495 1.00 109.42 223 GLN A O 1
ATOM 1818 N N . SER A 1 224 ? 59.790 10.699 38.122 1.00 107.39 224 SER A N 1
ATOM 1819 C CA . SER A 1 224 ? 59.630 10.469 39.566 1.00 107.40 224 SER A CA 1
ATOM 1820 C C . SER A 1 224 ? 58.193 10.782 40.010 1.00 110.79 224 SER A C 1
ATOM 1821 O O . SER A 1 224 ? 57.620 9.954 40.700 1.00 109.02 224 SER A O 1
ATOM 1824 N N . TYR A 1 225 ? 57.600 11.927 39.561 1.00 108.87 225 TYR A N 1
ATOM 1825 C CA . TYR A 1 225 ? 56.217 12.332 39.879 1.00 109.93 225 TYR A CA 1
ATOM 1826 C C . TYR A 1 225 ? 55.164 11.294 39.465 1.00 116.17 225 TYR A C 1
ATOM 1827 O O . TYR A 1 225 ? 54.215 11.065 40.214 1.00 115.55 225 TYR A O 1
ATOM 1836 N N . ILE A 1 226 ? 55.313 10.707 38.257 1.00 114.64 226 ILE A N 1
ATOM 1837 C CA . ILE A 1 226 ? 54.425 9.676 37.700 1.00 115.29 226 ILE A CA 1
ATOM 1838 C C . ILE A 1 226 ? 54.477 8.443 38.625 1.00 122.21 226 ILE A C 1
ATOM 1839 O O . ILE A 1 226 ? 53.431 7.865 38.959 1.00 122.36 226 ILE A O 1
ATOM 1844 N N . SER A 1 227 ? 55.702 8.096 39.077 1.00 119.90 227 SER A N 1
ATOM 1845 C CA . SER A 1 227 ? 55.951 6.985 39.991 1.00 120.15 227 SER A CA 1
ATOM 1846 C C . SER A 1 227 ? 55.426 7.276 41.410 1.00 124.09 227 SER A C 1
ATOM 1847 O O . SER A 1 227 ? 54.751 6.429 41.987 1.00 123.68 227 SER A O 1
ATOM 1850 N N . ARG A 1 228 ? 55.712 8.476 41.959 1.00 120.55 228 ARG A N 1
ATOM 1851 C CA . ARG A 1 228 ? 55.303 8.886 43.307 1.00 120.23 228 ARG A CA 1
ATOM 1852 C C . ARG A 1 228 ? 53.778 9.032 43.452 1.00 121.46 228 ARG A C 1
ATOM 1853 O O . ARG A 1 228 ? 53.275 8.988 44.572 1.00 120.45 228 ARG A O 1
ATOM 1861 N N . ILE A 1 229 ? 53.046 9.158 42.325 1.00 116.80 229 ILE A N 1
ATOM 1862 C CA . ILE A 1 229 ? 51.580 9.184 42.317 1.00 115.81 229 ILE A CA 1
ATOM 1863 C C . ILE A 1 229 ? 51.140 7.767 42.668 1.00 117.67 229 ILE A C 1
ATOM 1864 O O . ILE A 1 229 ? 50.240 7.606 43.480 1.00 116.61 229 ILE A O 1
ATOM 1869 N N . LYS A 1 230 ? 51.810 6.748 42.088 1.00 113.23 230 LYS A N 1
ATOM 1870 C CA . LYS A 1 230 ? 51.522 5.340 42.354 1.00 112.79 230 LYS A CA 1
ATOM 1871 C C . LYS A 1 230 ? 51.919 4.957 43.792 1.00 117.39 230 LYS A C 1
ATOM 1872 O O . LYS A 1 230 ? 51.120 4.371 44.529 1.00 117.43 230 LYS A O 1
ATOM 1878 N N . THR A 1 231 ? 53.174 5.246 44.153 1.00 114.16 231 THR A N 1
ATOM 1879 C CA . THR A 1 231 ? 53.758 4.858 45.433 1.00 113.79 231 THR A CA 1
ATOM 1880 C C . THR A 1 231 ? 53.230 5.654 46.641 1.00 117.02 231 THR A C 1
ATOM 1881 O O . THR A 1 231 ? 53.034 5.051 47.696 1.00 115.76 231 THR A O 1
ATOM 1885 N N . GLU A 1 232 ? 52.983 6.967 46.494 1.00 113.78 232 GLU A N 1
ATOM 1886 C CA . GLU A 1 232 ? 52.549 7.797 47.613 1.00 113.86 232 GLU A CA 1
ATOM 1887 C C . GLU A 1 232 ? 51.063 8.174 47.604 1.00 119.73 232 GLU A C 1
ATOM 1888 O O . GLU A 1 232 ? 50.431 8.131 48.669 1.00 120.84 232 GLU A O 1
ATOM 1894 N N . PHE A 1 233 ? 50.503 8.552 46.428 1.00 115.14 233 PHE A N 1
ATOM 1895 C CA . PHE A 1 233 ? 49.104 8.995 46.308 1.00 113.29 233 PHE A CA 1
ATOM 1896 C C . PHE A 1 233 ? 48.095 7.857 46.211 1.00 115.76 233 PHE A C 1
ATOM 1897 O O . PHE A 1 233 ? 47.103 7.864 46.946 1.00 114.64 233 PHE A O 1
ATOM 1905 N N . LEU A 1 234 ? 48.341 6.892 45.317 1.00 113.19 234 LEU A N 1
ATOM 1906 C CA . LEU A 1 234 ? 47.451 5.755 45.074 1.00 114.02 234 LEU A CA 1
ATOM 1907 C C . LEU A 1 234 ? 47.583 4.618 46.117 1.00 119.75 234 LEU A C 1
ATOM 1908 O O . LEU A 1 234 ? 46.874 3.608 46.031 1.00 119.22 234 LEU A O 1
ATOM 1913 N N . SER A 1 235 ? 48.458 4.805 47.115 1.00 117.21 235 SER A N 1
ATOM 1914 C CA . SER A 1 235 ? 48.609 3.856 48.209 1.00 117.19 235 SER A CA 1
ATOM 1915 C C . SER A 1 235 ? 47.673 4.254 49.338 1.00 118.47 235 SER A C 1
ATOM 1916 O O . SER A 1 235 ? 47.181 3.373 50.047 1.00 118.12 235 SER A O 1
ATOM 1919 N N . ASP A 1 236 ? 47.432 5.581 49.511 1.00 112.54 236 ASP A N 1
ATOM 1920 C CA . ASP A 1 236 ? 46.554 6.122 50.549 1.00 111.23 236 ASP A CA 1
ATOM 1921 C C . ASP A 1 236 ? 45.117 5.630 50.374 1.00 112.17 236 ASP A C 1
ATOM 1922 O O . ASP A 1 236 ? 44.407 6.037 49.459 1.00 111.00 236 ASP A O 1
ATOM 1927 N N . ASN A 1 237 ? 44.707 4.731 51.267 1.00 107.92 237 ASN A N 1
ATOM 1928 C CA . ASN A 1 237 ? 43.410 4.056 51.243 1.00 107.02 237 ASN A CA 1
ATOM 1929 C C . ASN A 1 237 ? 42.206 4.988 51.352 1.00 110.42 237 ASN A C 1
ATOM 1930 O O . ASN A 1 237 ? 41.098 4.566 51.013 1.00 110.07 237 ASN A O 1
ATOM 1935 N N . LYS A 1 238 ? 42.419 6.248 51.766 1.00 107.25 238 LYS A N 1
ATOM 1936 C CA . LYS A 1 238 ? 41.341 7.233 51.832 1.00 107.74 238 LYS A CA 1
ATOM 1937 C C . LYS A 1 238 ? 41.384 8.148 50.606 1.00 109.73 238 LYS A C 1
ATOM 1938 O O . LYS A 1 238 ? 40.640 9.135 50.543 1.00 109.02 238 LYS A O 1
ATOM 1944 N N . LEU A 1 239 ? 42.244 7.800 49.618 1.00 105.04 239 LEU A N 1
ATOM 1945 C CA . LEU A 1 239 ? 42.397 8.576 48.388 1.00 104.10 239 LEU A CA 1
ATOM 1946 C C . LEU A 1 239 ? 42.170 7.772 47.095 1.00 104.86 239 LEU A C 1
ATOM 1947 O O . LEU A 1 239 ? 41.593 8.313 46.153 1.00 103.64 239 LEU A O 1
ATOM 1952 N N . ASN A 1 240 ? 42.613 6.497 47.055 1.00 100.40 240 ASN A N 1
ATOM 1953 C CA . ASN A 1 240 ? 42.547 5.620 45.869 1.00 100.14 240 ASN A CA 1
ATOM 1954 C C . ASN A 1 240 ? 41.254 4.777 45.700 1.00 101.73 240 ASN A C 1
ATOM 1955 O O . ASN A 1 240 ? 41.227 3.839 44.894 1.00 100.60 240 ASN A O 1
ATOM 1960 N N . GLU A 1 241 ? 40.201 5.103 46.435 1.00 97.77 241 GLU A N 1
ATOM 1961 C CA . GLU A 1 241 ? 38.957 4.343 46.360 1.00 97.85 241 GLU A CA 1
ATOM 1962 C C . GLU A 1 241 ? 38.336 4.348 44.953 1.00 100.10 241 GLU A C 1
ATOM 1963 O O . GLU A 1 241 ? 37.982 3.289 44.437 1.00 100.64 241 GLU A O 1
ATOM 1969 N N . SER A 1 242 ? 38.232 5.526 44.328 1.00 93.91 242 SER A N 1
ATOM 1970 C CA . SER A 1 242 ? 37.587 5.693 43.020 1.00 92.26 242 SER A CA 1
ATOM 1971 C C . SER A 1 242 ? 38.529 5.641 41.798 1.00 92.91 242 SER A C 1
ATOM 1972 O O . SER A 1 242 ? 38.091 5.857 40.665 1.00 92.84 242 SER A O 1
ATOM 1975 N N . PHE A 1 243 ? 39.797 5.330 42.015 1.00 87.45 243 PHE A N 1
ATOM 1976 C CA . PHE A 1 243 ? 40.751 5.280 40.915 1.00 86.95 243 PHE A CA 1
ATOM 1977 C C . PHE A 1 243 ? 40.922 3.913 40.311 1.00 84.95 243 PHE A C 1
ATOM 1978 O O . PHE A 1 243 ? 40.927 2.910 41.023 1.00 81.77 243 PHE A O 1
ATOM 1986 N N . LEU A 1 244 ? 41.103 3.898 38.985 1.00 79.93 244 LEU A N 1
ATOM 1987 C CA . LEU A 1 244 ? 41.337 2.715 38.175 1.00 79.51 244 LEU A CA 1
ATOM 1988 C C . LEU A 1 244 ? 42.481 3.015 37.214 1.00 84.12 244 LEU A C 1
ATOM 1989 O O . LEU A 1 244 ? 42.491 4.068 36.565 1.00 82.59 244 LEU A O 1
ATOM 1994 N N . ILE A 1 245 ? 43.486 2.126 37.195 1.00 82.56 245 ILE A N 1
ATOM 1995 C CA . ILE A 1 245 ? 44.690 2.268 36.384 1.00 84.36 245 ILE A CA 1
ATOM 1996 C C . ILE A 1 245 ? 44.454 1.816 34.949 1.00 90.14 245 ILE A C 1
ATOM 1997 O O . ILE A 1 245 ? 44.242 0.630 34.696 1.00 89.19 245 ILE A O 1
ATOM 2002 N N . SER A 1 246 ? 44.487 2.775 34.020 1.00 88.69 246 SER A N 1
ATOM 2003 C CA . SER A 1 246 ? 44.345 2.553 32.580 1.00 89.08 246 SER A CA 1
ATOM 2004 C C . SER A 1 246 ? 45.686 2.965 31.946 1.00 93.70 246 SER A C 1
ATOM 2005 O O . SER A 1 246 ? 46.676 3.079 32.663 1.00 94.58 246 SER A O 1
ATOM 2008 N N . GLY A 1 247 ? 45.720 3.163 30.636 1.00 90.97 247 GLY A N 1
ATOM 2009 C CA . GLY A 1 247 ? 46.922 3.559 29.909 1.00 91.12 247 GLY A CA 1
ATOM 2010 C C . GLY A 1 247 ? 47.984 2.479 29.841 1.00 95.61 247 GLY A C 1
ATOM 2011 O O . GLY A 1 247 ? 47.754 1.324 30.226 1.00 94.53 247 GLY A O 1
ATOM 2012 N N . ILE A 1 248 ? 49.179 2.879 29.398 1.00 93.95 248 ILE A N 1
ATOM 2013 C CA . ILE A 1 248 ? 50.352 2.011 29.211 1.00 93.96 248 ILE A CA 1
ATOM 2014 C C . ILE A 1 248 ? 50.756 1.336 30.528 1.00 96.16 248 ILE A C 1
ATOM 2015 O O . ILE A 1 248 ? 51.280 0.222 30.479 1.00 94.69 248 ILE A O 1
ATOM 2020 N N . GLU A 1 249 ? 50.421 1.957 31.687 1.00 92.30 249 GLU A N 1
ATOM 2021 C CA . GLU A 1 249 ? 50.652 1.378 33.011 1.00 92.26 249 GLU A CA 1
ATOM 2022 C C . GLU A 1 249 ? 49.913 0.027 33.080 1.00 95.63 249 GLU A C 1
ATOM 2023 O O . GLU A 1 249 ? 50.545 -1.021 33.300 1.00 94.92 249 GLU A O 1
ATOM 2029 N N . ALA A 1 250 ? 48.575 0.065 32.812 1.00 91.18 250 ALA A N 1
ATOM 2030 C CA . ALA A 1 250 ? 47.675 -1.087 32.778 1.00 90.22 250 ALA A CA 1
ATOM 2031 C C . ALA A 1 250 ? 48.081 -2.026 31.660 1.00 93.70 250 ALA A C 1
ATOM 2032 O O . ALA A 1 250 ? 48.047 -3.246 31.823 1.00 93.42 250 ALA A O 1
ATOM 2034 N N . TYR A 1 251 ? 48.489 -1.458 30.529 1.00 90.51 251 TYR A N 1
ATOM 2035 C CA . TYR A 1 251 ? 48.942 -2.259 29.413 1.00 91.20 251 TYR A CA 1
ATOM 2036 C C . TYR A 1 251 ? 50.113 -3.139 29.869 1.00 95.37 251 TYR A C 1
ATOM 2037 O O . TYR A 1 251 ? 50.035 -4.365 29.764 1.00 94.52 251 TYR A O 1
ATOM 2046 N N . ASN A 1 252 ? 51.141 -2.509 30.469 1.00 92.48 252 ASN A N 1
ATOM 2047 C CA . ASN A 1 252 ? 52.339 -3.173 30.991 1.00 91.94 252 ASN A CA 1
ATOM 2048 C C . ASN A 1 252 ? 52.014 -4.230 32.020 1.00 93.53 252 ASN A C 1
ATOM 2049 O O . ASN A 1 252 ? 52.707 -5.246 32.074 1.00 93.35 252 ASN A O 1
ATOM 2054 N N . PHE A 1 253 ? 50.952 -4.002 32.815 1.00 87.67 253 PHE A N 1
ATOM 2055 C CA . PHE A 1 253 ? 50.481 -4.935 33.834 1.00 86.63 253 PHE A CA 1
ATOM 2056 C C . PHE A 1 253 ? 50.127 -6.283 33.227 1.00 91.19 253 PHE A C 1
ATOM 2057 O O . PHE A 1 253 ? 50.547 -7.318 33.742 1.00 91.44 253 PHE A O 1
ATOM 2065 N N . TYR A 1 254 ? 49.383 -6.269 32.115 1.00 87.77 254 TYR A N 1
ATOM 2066 C CA . TYR A 1 254 ? 49.005 -7.502 31.436 1.00 87.57 254 TYR A CA 1
ATOM 2067 C C . TYR A 1 254 ? 50.184 -8.066 30.667 1.00 97.66 254 TYR A C 1
ATOM 2068 O O . TYR A 1 254 ? 50.270 -9.280 30.496 1.00 98.60 254 TYR A O 1
ATOM 2077 N N . ILE A 1 255 ? 51.116 -7.195 30.245 1.00 97.28 255 ILE A N 1
ATOM 2078 C CA . ILE A 1 255 ? 52.323 -7.602 29.531 1.00 98.73 255 ILE A CA 1
ATOM 2079 C C . ILE A 1 255 ? 53.242 -8.408 30.473 1.00 106.65 255 ILE A C 1
ATOM 2080 O O . ILE A 1 255 ? 53.748 -9.461 30.074 1.00 106.02 255 ILE A O 1
ATOM 2085 N N . ARG A 1 256 ? 53.397 -7.942 31.731 1.00 105.81 256 ARG A N 1
ATOM 2086 C CA . ARG A 1 256 ? 54.228 -8.605 32.737 1.00 106.79 256 ARG A CA 1
ATOM 2087 C C . ARG A 1 256 ? 53.624 -9.931 33.163 1.00 113.87 256 ARG A C 1
ATOM 2088 O O . ARG A 1 256 ? 54.345 -10.927 33.271 1.00 113.72 256 ARG A O 1
ATOM 2096 N N . HIS A 1 257 ? 52.293 -9.948 33.369 1.00 112.32 257 HIS A N 1
ATOM 2097 C CA . HIS A 1 257 ? 51.538 -11.124 33.792 1.00 113.09 257 HIS A CA 1
ATOM 2098 C C . HIS A 1 257 ? 51.510 -12.256 32.751 1.00 121.51 257 HIS A C 1
ATOM 2099 O O . HIS A 1 257 ? 51.235 -13.404 33.109 1.00 121.80 257 HIS A O 1
ATOM 2106 N N . ALA A 1 258 ? 51.879 -11.942 31.494 1.00 120.28 258 ALA A N 1
ATOM 2107 C CA . ALA A 1 258 ? 51.961 -12.900 30.400 1.00 121.28 258 ALA A CA 1
ATOM 2108 C C . ALA A 1 258 ? 53.257 -13.738 30.481 1.00 128.38 258 ALA A C 1
ATOM 2109 O O . ALA A 1 258 ? 53.327 -14.813 29.869 1.00 127.76 258 ALA A O 1
ATOM 2111 N N . ALA A 1 259 ? 54.271 -13.249 31.247 1.00 127.11 259 ALA A N 1
ATOM 2112 C CA . ALA A 1 259 ? 55.566 -13.926 31.457 1.00 127.64 259 ALA A CA 1
ATOM 2113 C C . ALA A 1 259 ? 55.423 -15.239 32.284 1.00 131.90 259 ALA A C 1
ATOM 2114 O O . ALA A 1 259 ? 56.111 -16.233 31.997 1.00 131.13 259 ALA A O 1
ATOM 2116 N N . SER A 1 260 ? 54.506 -15.225 33.290 1.00 128.35 260 SER A N 1
ATOM 2117 C CA . SER A 1 260 ? 54.148 -16.339 34.183 1.00 127.66 260 SER A CA 1
ATOM 2118 C C . SER A 1 260 ? 53.651 -17.555 33.350 1.00 132.96 260 SER A C 1
ATOM 2119 O O . SER A 1 260 ? 52.581 -17.500 32.735 1.00 132.35 260 SER A O 1
ATOM 2122 N N . SER A 1 261 ? 54.470 -18.623 33.281 1.00 130.28 261 SER A N 1
ATOM 2123 C CA . SER A 1 261 ? 54.155 -19.831 32.503 1.00 156.13 261 SER A CA 1
ATOM 2124 C C . SER A 1 261 ? 53.801 -21.037 33.384 1.00 146.93 261 SER A C 1
ATOM 2125 O O . SER A 1 261 ? 52.660 -21.509 33.388 1.00 82.28 261 SER A O 1
ATOM 2128 N N . VAL A 1 275 ? 60.884 -16.573 23.297 1.00 139.33 275 VAL A N 1
ATOM 2129 C CA . VAL A 1 275 ? 59.866 -16.368 22.261 1.00 138.77 275 VAL A CA 1
ATOM 2130 C C . VAL A 1 275 ? 58.616 -15.585 22.801 1.00 139.56 275 VAL A C 1
ATOM 2131 O O . VAL A 1 275 ? 57.582 -16.207 23.056 1.00 138.64 275 VAL A O 1
ATOM 2135 N N . ASN A 1 276 ? 58.678 -14.231 22.963 1.00 134.00 276 ASN A N 1
ATOM 2136 C CA . ASN A 1 276 ? 59.816 -13.323 22.740 1.00 132.62 276 ASN A CA 1
ATOM 2137 C C . ASN A 1 276 ? 59.945 -12.322 23.911 1.00 132.02 276 ASN A C 1
ATOM 2138 O O . ASN A 1 276 ? 59.907 -11.100 23.722 1.00 131.16 276 ASN A O 1
ATOM 2143 N N . LEU A 1 277 ? 60.075 -12.876 25.129 1.00 125.73 277 LEU A N 1
ATOM 2144 C CA . LEU A 1 277 ? 60.298 -12.171 26.396 1.00 124.52 277 LEU A CA 1
ATOM 2145 C C . LEU A 1 277 ? 59.316 -11.012 26.763 1.00 125.10 277 LEU A C 1
ATOM 2146 O O . LEU A 1 277 ? 58.178 -10.902 26.285 1.00 123.89 277 LEU A O 1
ATOM 2151 N N . ASN A 1 278 ? 59.835 -10.161 27.664 1.00 119.30 278 ASN A N 1
ATOM 2152 C CA . ASN A 1 278 ? 59.304 -8.944 28.258 1.00 117.48 278 ASN A CA 1
ATOM 2153 C C . ASN A 1 278 ? 59.385 -7.830 27.244 1.00 116.51 278 ASN A C 1
ATOM 2154 O O . ASN A 1 278 ? 58.918 -6.741 27.546 1.00 115.43 278 ASN A O 1
ATOM 2159 N N . ASN A 1 279 ? 60.040 -8.069 26.081 1.00 110.43 279 ASN A N 1
ATOM 2160 C CA . ASN A 1 279 ? 60.278 -7.099 25.006 1.00 109.50 279 ASN A CA 1
ATOM 2161 C C . ASN A 1 279 ? 59.067 -6.209 24.662 1.00 109.86 279 ASN A C 1
ATOM 2162 O O . ASN A 1 279 ? 59.250 -5.162 24.043 1.00 109.95 279 ASN A O 1
ATOM 2167 N N . PHE A 1 280 ? 57.842 -6.626 25.059 1.00 101.68 280 PHE A N 1
ATOM 2168 C CA . PHE A 1 280 ? 56.623 -5.878 24.829 1.00 98.81 280 PHE A CA 1
ATOM 2169 C C . PHE A 1 280 ? 56.452 -4.730 25.828 1.00 98.61 280 PHE A C 1
ATOM 2170 O O . PHE A 1 280 ? 55.571 -3.896 25.623 1.00 98.69 280 PHE A O 1
ATOM 2178 N N . ILE A 1 281 ? 57.281 -4.668 26.895 1.00 91.84 281 ILE A N 1
ATOM 2179 C CA . ILE A 1 281 ? 57.210 -3.598 27.904 1.00 90.18 281 ILE A CA 1
ATOM 2180 C C . ILE A 1 281 ? 57.463 -2.223 27.242 1.00 91.41 281 ILE A C 1
ATOM 2181 O O . ILE A 1 281 ? 58.192 -2.129 26.248 1.00 89.92 281 ILE A O 1
ATOM 2186 N N . ALA A 1 282 ? 56.783 -1.189 27.746 1.00 87.10 282 ALA A N 1
ATOM 2187 C CA . ALA A 1 282 ? 56.872 0.153 27.201 1.00 86.92 282 ALA A CA 1
ATOM 2188 C C . ALA A 1 282 ? 57.151 1.204 28.272 1.00 89.88 282 ALA A C 1
ATOM 2189 O O . ALA A 1 282 ? 56.840 1.004 29.445 1.00 87.16 282 ALA A O 1
ATOM 2191 N N . ASN A 1 283 ? 57.740 2.335 27.848 1.00 88.62 283 ASN A N 1
ATOM 2192 C CA . ASN A 1 283 ? 58.020 3.479 28.714 1.00 88.89 283 ASN A CA 1
ATOM 2193 C C . ASN A 1 283 ? 56.677 4.106 29.029 1.00 93.05 283 ASN A C 1
ATOM 2194 O O . ASN A 1 283 ? 55.907 4.370 28.107 1.00 92.99 283 ASN A O 1
ATOM 2199 N N . VAL A 1 284 ? 56.361 4.297 30.305 1.00 89.61 284 VAL A N 1
ATOM 2200 C CA . VAL A 1 284 ? 55.095 4.942 30.649 1.00 89.79 284 VAL A CA 1
ATOM 2201 C C . VAL A 1 284 ? 55.272 6.466 30.424 1.00 94.47 284 VAL A C 1
ATOM 2202 O O . VAL A 1 284 ? 56.090 7.085 31.105 1.00 94.77 284 VAL A O 1
ATOM 2206 N N . PRO A 1 285 ? 54.611 7.063 29.409 1.00 91.09 285 PRO A N 1
ATOM 2207 C CA . PRO A 1 285 ? 54.830 8.497 29.145 1.00 90.83 285 PRO A CA 1
ATOM 2208 C C . PRO A 1 285 ? 54.213 9.439 30.176 1.00 95.48 285 PRO A C 1
ATOM 2209 O O . PRO A 1 285 ? 54.619 10.603 30.258 1.00 94.73 285 PRO A O 1
ATOM 2213 N N . PHE A 1 286 ? 53.196 8.935 30.921 1.00 92.83 286 PHE A N 1
ATOM 2214 C CA . PHE A 1 286 ? 52.384 9.619 31.943 1.00 93.01 286 PHE A CA 1
ATOM 2215 C C . PHE A 1 286 ? 51.314 8.649 32.430 1.00 95.88 286 PHE A C 1
ATOM 2216 O O . PHE A 1 286 ? 51.028 7.664 31.744 1.00 95.33 286 PHE A O 1
ATOM 2224 N N . SER A 1 287 ? 50.681 8.954 33.580 1.00 92.05 287 SER A N 1
ATOM 2225 C CA . SER A 1 287 ? 49.582 8.145 34.108 1.00 91.82 287 SER A CA 1
ATOM 2226 C C . SER A 1 287 ? 48.278 8.428 33.359 1.00 94.76 287 SER A C 1
ATOM 2227 O O . SER A 1 287 ? 47.993 9.572 32.995 1.00 93.64 287 SER A O 1
ATOM 2230 N N . GLU A 1 288 ? 47.487 7.386 33.135 1.00 90.79 288 GLU A N 1
ATOM 2231 C CA . GLU A 1 288 ? 46.151 7.533 32.575 1.00 89.65 288 GLU A CA 1
ATOM 2232 C C . GLU A 1 288 ? 45.302 6.832 33.572 1.00 91.53 288 GLU A C 1
ATOM 2233 O O . GLU A 1 288 ? 45.521 5.638 33.817 1.00 90.88 288 GLU A O 1
ATOM 2239 N N . LEU A 1 289 ? 44.425 7.593 34.244 1.00 87.87 289 LEU A N 1
ATOM 2240 C CA . LEU A 1 289 ? 43.553 7.035 35.284 1.00 88.11 289 LEU A CA 1
ATOM 2241 C C . LEU A 1 289 ? 42.105 7.338 35.026 1.00 92.11 289 LEU A C 1
ATOM 2242 O O . LEU A 1 289 ? 41.794 8.395 34.490 1.00 91.83 289 LEU A O 1
ATOM 2247 N N . ILE A 1 290 ? 41.213 6.426 35.434 1.00 87.91 290 ILE A N 1
ATOM 2248 C CA . ILE A 1 290 ? 39.772 6.640 35.328 1.00 87.01 290 ILE A CA 1
ATOM 2249 C C . ILE A 1 290 ? 39.224 6.775 36.747 1.00 90.48 290 ILE A C 1
ATOM 2250 O O . ILE A 1 290 ? 39.540 5.958 37.616 1.00 89.75 290 ILE A O 1
ATOM 2255 N N . SER A 1 291 ? 38.460 7.842 36.993 1.00 88.02 291 SER A N 1
ATOM 2256 C CA . SER A 1 291 ? 37.853 8.065 38.300 1.00 88.69 291 SER A CA 1
ATOM 2257 C C . SER A 1 291 ? 36.345 7.965 38.247 1.00 95.26 291 SER A C 1
ATOM 2258 O O . SER A 1 291 ? 35.707 8.591 37.394 1.00 95.48 291 SER A O 1
ATOM 2261 N N . VAL A 1 292 ? 35.777 7.201 39.194 1.00 92.58 292 VAL A N 1
ATOM 2262 C CA . VAL A 1 292 ? 34.333 7.002 39.308 1.00 92.38 292 VAL A CA 1
ATOM 2263 C C . VAL A 1 292 ? 33.695 8.080 40.212 1.00 96.74 292 VAL A C 1
ATOM 2264 O O . VAL A 1 292 ? 32.489 8.064 40.482 1.00 96.36 292 VAL A O 1
ATOM 2268 N N . ASN A 1 293 ? 34.541 9.057 40.605 1.00 94.27 293 ASN A N 1
ATOM 2269 C CA . ASN A 1 293 ? 34.292 10.229 41.447 1.00 94.43 293 ASN A CA 1
ATOM 2270 C C . ASN A 1 293 ? 35.338 11.314 41.045 1.00 96.59 293 ASN A C 1
ATOM 2271 O O . ASN A 1 293 ? 36.132 11.807 41.850 1.00 96.99 293 ASN A O 1
ATOM 2276 N N . TYR A 1 294 ? 35.329 11.631 39.752 1.00 90.89 294 TYR A N 1
ATOM 2277 C CA . TYR A 1 294 ? 36.210 12.549 39.035 1.00 89.29 294 TYR A CA 1
ATOM 2278 C C . TYR A 1 294 ? 36.497 13.882 39.718 1.00 91.15 294 TYR A C 1
ATOM 2279 O O . TYR A 1 294 ? 37.640 14.083 40.098 1.00 90.46 294 TYR A O 1
ATOM 2288 N N . ARG A 1 295 ? 35.521 14.798 39.837 1.00 87.62 295 ARG A N 1
ATOM 2289 C CA . ARG A 1 295 ? 35.757 16.155 40.371 1.00 88.47 295 ARG A CA 1
ATOM 2290 C C . ARG A 1 295 ? 36.557 16.161 41.711 1.00 95.40 295 ARG A C 1
ATOM 2291 O O . ARG A 1 295 ? 37.515 16.922 41.846 1.00 94.96 295 ARG A O 1
ATOM 2299 N N . GLU A 1 296 ? 36.237 15.241 42.628 1.00 93.83 296 GLU A N 1
ATOM 2300 C CA . GLU A 1 296 ? 36.932 15.074 43.902 1.00 93.94 296 GLU A CA 1
ATOM 2301 C C . GLU A 1 296 ? 38.343 14.517 43.671 1.00 97.48 296 GLU A C 1
ATOM 2302 O O . GLU A 1 296 ? 39.308 15.075 44.186 1.00 97.58 296 GLU A O 1
ATOM 2308 N N . ASP A 1 297 ? 38.464 13.428 42.899 1.00 93.08 297 ASP A N 1
ATOM 2309 C CA . ASP A 1 297 ? 39.740 12.779 42.607 1.00 92.22 297 ASP A CA 1
ATOM 2310 C C . ASP A 1 297 ? 40.724 13.646 41.796 1.00 95.24 297 ASP A C 1
ATOM 2311 O O . ASP A 1 297 ? 41.925 13.454 41.957 1.00 95.30 297 ASP A O 1
ATOM 2316 N N . VAL A 1 298 ? 40.234 14.606 40.953 1.00 90.15 298 VAL A N 1
ATOM 2317 C CA . VAL A 1 298 ? 41.088 15.507 40.148 1.00 88.66 298 VAL A CA 1
ATOM 2318 C C . VAL A 1 298 ? 41.674 16.558 41.069 1.00 93.55 298 VAL A C 1
ATOM 2319 O O . VAL A 1 298 ? 42.906 16.726 41.119 1.00 93.52 298 VAL A O 1
ATOM 2323 N N . LYS A 1 299 ? 40.787 17.268 41.800 1.00 90.58 299 LYS A N 1
ATOM 2324 C CA . LYS A 1 299 ? 41.187 18.283 42.773 1.00 91.36 299 LYS A CA 1
ATOM 2325 C C . LYS A 1 299 ? 42.236 17.673 43.724 1.00 95.06 299 LYS A C 1
ATOM 2326 O O . LYS A 1 299 ? 43.300 18.254 43.898 1.00 94.80 299 LYS A O 1
ATOM 2332 N N . ASN A 1 300 ? 41.986 16.448 44.222 1.00 90.51 300 ASN A N 1
ATOM 2333 C CA . ASN A 1 300 ? 42.924 15.729 45.077 1.00 89.68 300 ASN A CA 1
ATOM 2334 C C . ASN A 1 300 ? 44.256 15.424 44.394 1.00 91.66 300 ASN A C 1
ATOM 2335 O O . ASN A 1 300 ? 45.279 15.561 45.054 1.00 92.00 300 ASN A O 1
ATOM 2340 N N . THR A 1 301 ? 44.275 15.047 43.093 1.00 87.80 301 THR A N 1
ATOM 2341 C CA . THR A 1 301 ? 45.563 14.803 42.407 1.00 87.64 301 THR A CA 1
ATOM 2342 C C . THR A 1 301 ? 46.327 16.119 42.281 1.00 90.70 301 THR A C 1
ATOM 2343 O O . THR A 1 301 ? 47.517 16.154 42.584 1.00 90.31 301 THR A O 1
ATOM 2347 N N . TYR A 1 302 ? 45.622 17.200 41.878 1.00 86.72 302 TYR A N 1
ATOM 2348 C CA . TYR A 1 302 ? 46.165 18.546 41.743 1.00 86.96 302 TYR A CA 1
ATOM 2349 C C . TYR A 1 302 ? 46.878 19.001 43.037 1.00 91.80 302 TYR A C 1
ATOM 2350 O O . TYR A 1 302 ? 48.050 19.393 42.992 1.00 91.75 302 TYR A O 1
ATOM 2359 N N . ASN A 1 303 ? 46.163 18.943 44.178 1.00 88.21 303 ASN A N 1
ATOM 2360 C CA . ASN A 1 303 ? 46.668 19.329 45.485 1.00 88.05 303 ASN A CA 1
ATOM 2361 C C . ASN A 1 303 ? 47.869 18.474 45.897 1.00 95.62 303 ASN A C 1
ATOM 2362 O O . ASN A 1 303 ? 48.813 19.025 46.471 1.00 97.13 303 ASN A O 1
ATOM 2367 N N . PHE A 1 304 ? 47.877 17.159 45.531 1.00 91.24 304 PHE A N 1
ATOM 2368 C CA . PHE A 1 304 ? 48.977 16.242 45.827 1.00 90.30 304 PHE A CA 1
ATOM 2369 C C . PHE A 1 304 ? 50.202 16.639 45.044 1.00 96.63 304 PHE A C 1
ATOM 2370 O O . PHE A 1 304 ? 51.304 16.577 45.587 1.00 97.13 304 PHE A O 1
ATOM 2378 N N . LEU A 1 305 ? 50.030 16.980 43.755 1.00 94.28 305 LEU A N 1
ATOM 2379 C CA . LEU A 1 305 ? 51.160 17.373 42.917 1.00 94.82 305 LEU A CA 1
ATOM 2380 C C . LEU A 1 305 ? 51.650 18.717 43.352 1.00 101.25 305 LEU A C 1
ATOM 2381 O O . LEU A 1 305 ? 52.849 18.873 43.516 1.00 101.86 305 LEU A O 1
ATOM 2386 N N . ARG A 1 306 ? 50.732 19.640 43.676 1.00 98.79 306 ARG A N 1
ATOM 2387 C CA . ARG A 1 306 ? 51.065 20.983 44.156 1.00 99.95 306 ARG A CA 1
ATOM 2388 C C . ARG A 1 306 ? 51.864 20.982 45.471 1.00 107.41 306 ARG A C 1
ATOM 2389 O O . ARG A 1 306 ? 52.421 22.008 45.845 1.00 107.07 306 ARG A O 1
ATOM 2397 N N . MET A 1 307 ? 51.874 19.839 46.179 1.00 106.11 307 MET A N 1
ATOM 2398 C CA . MET A 1 307 ? 52.571 19.589 47.443 1.00 106.44 307 MET A CA 1
ATOM 2399 C C . MET A 1 307 ? 53.950 18.932 47.173 1.00 114.19 307 MET A C 1
ATOM 2400 O O . MET A 1 307 ? 54.959 19.382 47.722 1.00 115.06 307 MET A O 1
ATOM 2405 N N . ILE A 1 308 ? 53.974 17.876 46.326 1.00 111.87 308 ILE A N 1
ATOM 2406 C CA . ILE A 1 308 ? 55.140 17.058 45.963 1.00 111.84 308 ILE A CA 1
ATOM 2407 C C . ILE A 1 308 ? 55.988 17.677 44.810 1.00 114.79 308 ILE A C 1
ATOM 2408 O O . ILE A 1 308 ? 57.064 17.155 44.498 1.00 113.32 308 ILE A O 1
ATOM 2413 N N . VAL A 1 309 ? 55.542 18.826 44.255 1.00 112.41 309 VAL A N 1
ATOM 2414 C CA . VAL A 1 309 ? 56.219 19.519 43.152 1.00 112.96 309 VAL A CA 1
ATOM 2415 C C . VAL A 1 309 ? 57.141 20.662 43.633 1.00 116.82 309 VAL A C 1
ATOM 2416 O O . VAL A 1 309 ? 56.786 21.438 44.524 1.00 115.93 309 VAL A O 1
ATOM 2420 N N . GLU A 1 310 ? 58.340 20.711 43.014 1.00 113.54 310 GLU A N 1
ATOM 2421 C CA . GLU A 1 310 ? 59.420 21.700 43.121 1.00 113.35 310 GLU A CA 1
ATOM 2422 C C . GLU A 1 310 ? 58.952 22.843 42.174 1.00 117.40 310 GLU A C 1
ATOM 2423 O O . GLU A 1 310 ? 58.855 22.630 40.978 1.00 117.30 310 GLU A O 1
ATOM 2429 N N . ASP A 1 311 ? 58.566 24.004 42.725 1.00 114.09 311 ASP A N 1
ATOM 2430 C CA . ASP A 1 311 ? 57.951 25.156 42.033 1.00 114.20 311 ASP A CA 1
ATOM 2431 C C . ASP A 1 311 ? 56.570 25.101 41.373 1.00 118.85 311 ASP A C 1
ATOM 2432 O O . ASP A 1 311 ? 56.412 25.134 40.147 1.00 118.71 311 ASP A O 1
ATOM 2437 N N . LYS A 1 312 ? 55.575 25.074 42.239 1.00 115.76 312 LYS A N 1
ATOM 2438 C CA . LYS A 1 312 ? 54.156 24.983 41.960 1.00 116.06 312 LYS A CA 1
ATOM 2439 C C . LYS A 1 312 ? 53.609 25.842 40.830 1.00 120.68 312 LYS A C 1
ATOM 2440 O O . LYS A 1 312 ? 52.507 25.564 40.344 1.00 120.93 312 LYS A O 1
ATOM 2446 N N . GLU A 1 313 ? 54.335 26.891 40.418 1.00 117.29 313 GLU A N 1
ATOM 2447 C CA . GLU A 1 313 ? 53.827 27.746 39.339 1.00 117.34 313 GLU A CA 1
ATOM 2448 C C . GLU A 1 313 ? 54.140 27.182 37.929 1.00 119.44 313 GLU A C 1
ATOM 2449 O O . GLU A 1 313 ? 53.685 27.741 36.924 1.00 118.24 313 GLU A O 1
ATOM 2455 N N . LYS A 1 314 ? 54.856 26.027 37.889 1.00 114.84 314 LYS A N 1
ATOM 2456 C CA . LYS A 1 314 ? 55.193 25.218 36.709 1.00 113.57 314 LYS A CA 1
ATOM 2457 C C . LYS A 1 314 ? 53.987 24.297 36.328 1.00 115.71 314 LYS A C 1
ATOM 2458 O O . LYS A 1 314 ? 53.913 23.813 35.187 1.00 114.76 314 LYS A O 1
ATOM 2464 N N . ILE A 1 315 ? 53.056 24.079 37.303 1.00 111.13 315 ILE A N 1
ATOM 2465 C CA . ILE A 1 315 ? 51.828 23.282 37.194 1.00 110.68 315 ILE A CA 1
ATOM 2466 C C . ILE A 1 315 ? 50.798 24.032 36.342 1.00 113.59 315 ILE A C 1
ATOM 2467 O O . ILE A 1 315 ? 50.462 25.183 36.653 1.00 112.28 315 ILE A O 1
ATOM 2472 N N . SER A 1 316 ? 50.307 23.360 35.270 1.00 109.90 316 SER A N 1
ATOM 2473 C CA . SER A 1 316 ? 49.263 23.822 34.353 1.00 109.00 316 SER A CA 1
ATOM 2474 C C . SER A 1 316 ? 48.200 22.718 34.203 1.00 111.39 316 SER A C 1
ATOM 2475 O O . SER A 1 316 ? 48.503 21.524 34.368 1.00 110.57 316 SER A O 1
ATOM 2478 N N . VAL A 1 317 ? 46.941 23.125 33.968 1.00 106.72 317 VAL A N 1
ATOM 2479 C CA . VAL A 1 317 ? 45.832 22.181 33.844 1.00 105.56 317 VAL A CA 1
ATOM 2480 C C . VAL A 1 317 ? 45.106 22.349 32.517 1.00 107.81 317 VAL A C 1
ATOM 2481 O O . VAL A 1 317 ? 44.571 23.423 32.210 1.00 106.36 317 VAL A O 1
ATOM 2485 N N . ASP A 1 318 ? 45.110 21.256 31.737 1.00 104.07 318 ASP A N 1
ATOM 2486 C CA . ASP A 1 318 ? 44.406 21.143 30.466 1.00 103.46 318 ASP A CA 1
ATOM 2487 C C . ASP A 1 318 ? 43.173 20.225 30.625 1.00 103.25 318 ASP A C 1
ATOM 2488 O O . ASP A 1 318 ? 43.262 19.139 31.210 1.00 101.66 318 ASP A O 1
ATOM 2493 N N . GLU A 1 319 ? 42.013 20.716 30.171 1.00 97.58 319 GLU A N 1
ATOM 2494 C CA . GLU A 1 319 ? 40.751 19.974 30.197 1.00 96.65 319 GLU A CA 1
ATOM 2495 C C . GLU A 1 319 ? 40.323 19.656 28.767 1.00 98.12 319 GLU A C 1
ATOM 2496 O O . GLU A 1 319 ? 40.717 20.342 27.823 1.00 97.89 319 GLU A O 1
ATOM 2502 N N . TYR A 1 320 ? 39.554 18.593 28.607 1.00 91.37 320 TYR A N 1
ATOM 2503 C CA . TYR A 1 320 ? 39.120 18.134 27.303 1.00 89.38 320 TYR A CA 1
ATOM 2504 C C . TYR A 1 320 ? 37.693 17.670 27.374 1.00 89.87 320 TYR A C 1
ATOM 2505 O O . TYR A 1 320 ? 37.308 17.004 28.338 1.00 89.15 320 TYR A O 1
ATOM 2514 N N . PHE A 1 321 ? 36.928 17.950 26.315 1.00 84.93 321 PHE A N 1
ATOM 2515 C CA . PHE A 1 321 ? 35.549 17.506 26.173 1.00 83.69 321 PHE A CA 1
ATOM 2516 C C . PHE A 1 321 ? 35.491 15.973 26.023 1.00 85.50 321 PHE A C 1
ATOM 2517 O O . PHE A 1 321 ? 36.534 15.362 25.750 1.00 86.79 321 PHE A O 1
ATOM 2525 N N . PRO A 1 322 ? 34.331 15.305 26.198 1.00 78.28 322 PRO A N 1
ATOM 2526 C CA . PRO A 1 322 ? 34.314 13.840 26.004 1.00 76.92 322 PRO A CA 1
ATOM 2527 C C . PRO A 1 322 ? 34.638 13.450 24.548 1.00 77.17 322 PRO A C 1
ATOM 2528 O O . PRO A 1 322 ? 34.240 14.164 23.637 1.00 75.07 322 PRO A O 1
ATOM 2532 N N . LEU A 1 323 ? 35.401 12.362 24.328 1.00 73.07 323 LEU A N 1
ATOM 2533 C CA . LEU A 1 323 ? 35.698 11.920 22.963 1.00 72.47 323 LEU A CA 1
ATOM 2534 C C . LEU A 1 323 ? 34.511 11.116 22.469 1.00 75.96 323 LEU A C 1
ATOM 2535 O O . LEU A 1 323 ? 34.384 9.921 22.795 1.00 77.22 323 LEU A O 1
ATOM 2540 N N . PHE A 1 324 ? 33.614 11.781 21.709 1.00 69.33 324 PHE A N 1
ATOM 2541 C CA . PHE A 1 324 ? 32.412 11.155 21.126 1.00 66.42 324 PHE A CA 1
ATOM 2542 C C . PHE A 1 324 ? 31.642 10.439 22.234 1.00 70.49 324 PHE A C 1
ATOM 2543 O O . PHE A 1 324 ? 31.333 11.049 23.252 1.00 69.70 324 PHE A O 1
ATOM 2551 N N . GLN A 1 325 ? 31.432 9.140 22.088 1.00 69.63 325 GLN A N 1
ATOM 2552 C CA . GLN A 1 325 ? 30.711 8.319 23.050 1.00 70.58 325 GLN A CA 1
ATOM 2553 C C . GLN A 1 325 ? 31.640 7.258 23.612 1.00 75.18 325 GLN A C 1
ATOM 2554 O O . GLN A 1 325 ? 31.190 6.257 24.161 1.00 75.28 325 GLN A O 1
ATOM 2560 N N . PHE A 1 326 ? 32.941 7.493 23.514 1.00 72.53 326 PHE A N 1
ATOM 2561 C CA . PHE A 1 326 ? 33.906 6.516 23.988 1.00 72.89 326 PHE A CA 1
ATOM 2562 C C . PHE A 1 326 ? 34.504 6.848 25.351 1.00 75.76 326 PHE A C 1
ATOM 2563 O O . PHE A 1 326 ? 35.070 5.962 25.995 1.00 75.90 326 PHE A O 1
ATOM 2571 N N . THR A 1 327 ? 34.417 8.113 25.779 1.00 71.89 327 THR A N 1
ATOM 2572 C CA . THR A 1 327 ? 34.941 8.552 27.074 1.00 72.78 327 THR A CA 1
ATOM 2573 C C . THR A 1 327 ? 34.091 9.694 27.610 1.00 79.72 327 THR A C 1
ATOM 2574 O O . THR A 1 327 ? 33.280 10.275 26.871 1.00 78.73 327 THR A O 1
ATOM 2578 N N . GLY A 1 328 ? 34.352 10.043 28.876 1.00 77.47 328 GLY A N 1
ATOM 2579 C CA . GLY A 1 328 ? 33.766 11.204 29.531 1.00 76.95 328 GLY A CA 1
ATOM 2580 C C . GLY A 1 328 ? 34.758 12.341 29.398 1.00 80.85 328 GLY A C 1
ATOM 2581 O O . GLY A 1 328 ? 35.648 12.302 28.528 1.00 80.25 328 GLY A O 1
ATOM 2582 N N . TYR A 1 329 ? 34.662 13.336 30.289 1.00 76.80 329 TYR A N 1
ATOM 2583 C CA . TYR A 1 329 ? 35.634 14.421 30.298 1.00 75.62 329 TYR A CA 1
ATOM 2584 C C . TYR A 1 329 ? 36.970 13.881 30.779 1.00 79.22 329 TYR A C 1
ATOM 2585 O O . TYR A 1 329 ? 37.029 12.820 31.411 1.00 76.43 329 TYR A O 1
ATOM 2594 N N . SER A 1 330 ? 38.045 14.604 30.449 1.00 80.26 330 SER A N 1
ATOM 2595 C CA . SER A 1 330 ? 39.408 14.284 30.864 1.00 81.96 330 SER A CA 1
ATOM 2596 C C . SER A 1 330 ? 40.107 15.545 31.351 1.00 90.31 330 SER A C 1
ATOM 2597 O O . SER A 1 330 ? 39.673 16.661 31.036 1.00 90.06 330 SER A O 1
ATOM 2600 N N . THR A 1 331 ? 41.153 15.365 32.174 1.00 88.74 331 THR A N 1
ATOM 2601 C CA . THR A 1 331 ? 41.973 16.456 32.670 1.00 88.11 331 THR A CA 1
ATOM 2602 C C . THR A 1 331 ? 43.387 15.986 32.719 1.00 88.71 331 THR A C 1
ATOM 2603 O O . THR A 1 331 ? 43.685 14.938 33.294 1.00 86.35 331 THR A O 1
ATOM 2607 N N . VAL A 1 332 ? 44.260 16.774 32.112 1.00 84.96 332 VAL A N 1
ATOM 2608 C CA . VAL A 1 332 ? 45.691 16.546 32.167 1.00 84.19 332 VAL A CA 1
ATOM 2609 C C . VAL A 1 332 ? 46.312 17.580 33.139 1.00 91.47 332 VAL A C 1
ATOM 2610 O O . VAL A 1 332 ? 46.032 18.788 33.050 1.00 88.93 332 VAL A O 1
ATOM 2614 N N . ILE A 1 333 ? 47.115 17.084 34.097 1.00 91.98 333 ILE A N 1
ATOM 2615 C CA . ILE A 1 333 ? 47.880 17.937 35.006 1.00 92.74 333 ILE A CA 1
ATOM 2616 C C . ILE A 1 333 ? 49.324 17.854 34.489 1.00 100.81 333 ILE A C 1
ATOM 2617 O O . ILE A 1 333 ? 49.897 16.758 34.339 1.00 99.42 333 ILE A O 1
ATOM 2622 N N . LYS A 1 334 ? 49.839 19.025 34.089 1.00 102.22 334 LYS A N 1
ATOM 2623 C CA . LYS A 1 334 ? 51.158 19.191 33.490 1.00 104.70 334 LYS A CA 1
ATOM 2624 C C . LYS A 1 334 ? 52.090 20.023 34.350 1.00 112.64 334 LYS A C 1
ATOM 2625 O O . LYS A 1 334 ? 51.673 21.054 34.861 1.00 112.03 334 LYS A O 1
ATOM 2631 N N . TYR A 1 335 ? 53.364 19.647 34.416 1.00 112.45 335 TYR A N 1
ATOM 2632 C CA . TYR A 1 335 ? 54.375 20.427 35.125 1.00 114.15 335 TYR A CA 1
ATOM 2633 C C . TYR A 1 335 ? 55.489 20.719 34.101 1.00 117.59 335 TYR A C 1
ATOM 2634 O O . TYR A 1 335 ? 56.194 19.787 33.691 1.00 117.03 335 TYR A O 1
ATOM 2643 N N . ASP A 1 336 ? 55.577 21.998 33.623 1.00 113.90 336 ASP A N 1
ATOM 2644 C CA . ASP A 1 336 ? 56.514 22.480 32.578 1.00 114.27 336 ASP A CA 1
ATOM 2645 C C . ASP A 1 336 ? 56.064 21.919 31.210 1.00 118.36 336 ASP A C 1
ATOM 2646 O O . ASP A 1 336 ? 56.866 21.413 30.404 1.00 117.20 336 ASP A O 1
ATOM 2651 N N . ASP A 1 337 ? 54.735 21.999 30.987 1.00 116.16 337 ASP A N 1
ATOM 2652 C CA . ASP A 1 337 ? 54.000 21.555 29.797 1.00 116.18 337 ASP A CA 1
ATOM 2653 C C . ASP A 1 337 ? 54.248 20.072 29.485 1.00 118.75 337 ASP A C 1
ATOM 2654 O O . ASP A 1 337 ? 54.072 19.627 28.350 1.00 118.81 337 ASP A O 1
ATOM 2659 N N . HIS A 1 338 ? 54.571 19.309 30.538 1.00 114.53 338 HIS A N 1
ATOM 2660 C CA . HIS A 1 338 ? 54.809 17.876 30.498 1.00 114.68 338 HIS A CA 1
ATOM 2661 C C . HIS A 1 338 ? 53.632 17.159 31.138 1.00 115.02 338 HIS A C 1
ATOM 2662 O O . HIS A 1 338 ? 53.308 17.452 32.291 1.00 114.76 338 HIS A O 1
ATOM 2669 N N . PRO A 1 339 ? 53.005 16.178 30.453 1.00 107.76 339 PRO A N 1
ATOM 2670 C CA . PRO A 1 339 ? 51.905 15.458 31.091 1.00 105.52 339 PRO A CA 1
ATOM 2671 C C . PRO A 1 339 ? 52.432 14.521 32.170 1.00 104.36 339 PRO A C 1
ATOM 2672 O O . PRO A 1 339 ? 53.365 13.742 31.936 1.00 102.93 339 PRO A O 1
ATOM 2676 N N . ILE A 1 340 ? 51.861 14.640 33.366 1.00 99.00 340 ILE A N 1
ATOM 2677 C CA . ILE A 1 340 ? 52.208 13.758 34.478 1.00 98.24 340 ILE A CA 1
ATOM 2678 C C . ILE A 1 340 ? 51.126 12.681 34.524 1.00 97.25 340 ILE A C 1
ATOM 2679 O O . ILE A 1 340 ? 51.407 11.482 34.588 1.00 95.35 340 ILE A O 1
ATOM 2684 N N . ILE A 1 341 ? 49.878 13.147 34.474 1.00 91.52 341 ILE A N 1
ATOM 2685 C CA . ILE A 1 341 ? 48.683 12.351 34.599 1.00 90.46 341 ILE A CA 1
ATOM 2686 C C . ILE A 1 341 ? 47.539 12.943 33.791 1.00 92.25 341 ILE A C 1
ATOM 2687 O O . ILE A 1 341 ? 47.386 14.167 33.721 1.00 90.80 341 ILE A O 1
ATOM 2692 N N . ARG A 1 342 ? 46.752 12.044 33.172 1.00 88.48 342 ARG A N 1
ATOM 2693 C CA . ARG A 1 342 ? 45.514 12.297 32.450 1.00 87.27 342 ARG A CA 1
ATOM 2694 C C . ARG A 1 342 ? 44.469 11.514 33.212 1.00 89.44 342 ARG A C 1
ATOM 2695 O O . ARG A 1 342 ? 44.614 10.298 33.400 1.00 87.26 342 ARG A O 1
ATOM 2703 N N . ILE A 1 343 ? 43.447 12.220 33.693 1.00 88.13 343 ILE A N 1
ATOM 2704 C CA . ILE A 1 343 ? 42.344 11.635 34.458 1.00 89.47 343 ILE A CA 1
ATOM 2705 C C . ILE A 1 343 ? 41.044 11.671 33.649 1.00 91.70 343 ILE A C 1
ATOM 2706 O O . ILE A 1 343 ? 40.620 12.721 33.161 1.00 90.68 343 ILE A O 1
ATOM 2711 N N . TYR A 1 344 ? 40.418 10.506 33.535 1.00 86.98 344 TYR A N 1
ATOM 2712 C CA . TYR A 1 344 ? 39.185 10.302 32.812 1.00 86.50 344 TYR A CA 1
ATOM 2713 C C . TYR A 1 344 ? 37.997 10.179 33.735 1.00 89.40 344 TYR A C 1
ATOM 2714 O O . TYR A 1 344 ? 38.117 9.622 34.829 1.00 89.07 344 TYR A O 1
ATOM 2723 N N . GLU A 1 345 ? 36.847 10.712 33.297 1.00 84.80 345 GLU A N 1
ATOM 2724 C CA . GLU A 1 345 ? 35.622 10.681 34.084 1.00 84.17 345 GLU A CA 1
ATOM 2725 C C . GLU A 1 345 ? 34.778 9.444 33.796 1.00 89.85 345 GLU A C 1
ATOM 2726 O O . GLU A 1 345 ? 34.123 9.364 32.754 1.00 90.71 345 GLU A O 1
ATOM 2732 N N . GLY A 1 346 ? 34.789 8.516 34.750 1.00 86.80 346 GLY A N 1
ATOM 2733 C CA . GLY A 1 346 ? 34.035 7.266 34.734 1.00 86.58 346 GLY A CA 1
ATOM 2734 C C . GLY A 1 346 ? 32.778 7.342 35.583 1.00 90.13 346 GLY A C 1
ATOM 2735 O O . GLY A 1 346 ? 32.136 6.316 35.829 1.00 88.36 346 GLY A O 1
ATOM 2736 N N . ASP A 1 347 ? 32.415 8.568 36.026 1.00 88.31 347 ASP A N 1
ATOM 2737 C CA . ASP A 1 347 ? 31.202 8.854 36.798 1.00 89.40 347 ASP A CA 1
ATOM 2738 C C . ASP A 1 347 ? 29.965 8.287 36.072 1.00 93.30 347 ASP A C 1
ATOM 2739 O O . ASP A 1 347 ? 29.769 8.556 34.885 1.00 92.24 347 ASP A O 1
ATOM 2744 N N . GLY A 1 348 ? 29.203 7.458 36.784 1.00 90.10 348 GLY A N 1
ATOM 2745 C CA . GLY A 1 348 ? 27.991 6.820 36.285 1.00 89.31 348 GLY A CA 1
ATOM 2746 C C . GLY A 1 348 ? 28.176 5.441 35.679 1.00 91.12 348 GLY A C 1
ATOM 2747 O O . GLY A 1 348 ? 27.212 4.874 35.155 1.00 90.77 348 GLY A O 1
ATOM 2748 N N . TYR A 1 349 ? 29.419 4.900 35.736 1.00 85.55 349 TYR A N 1
ATOM 2749 C CA . TYR A 1 349 ? 29.816 3.614 35.165 1.00 84.70 349 TYR A CA 1
ATOM 2750 C C . TYR A 1 349 ? 30.447 2.738 36.207 1.00 90.37 349 TYR A C 1
ATOM 2751 O O . TYR A 1 349 ? 31.106 3.240 37.102 1.00 89.50 349 TYR A O 1
ATOM 2760 N N . CYS A 1 350 ? 30.249 1.425 36.091 1.00 89.96 350 CYS A N 1
ATOM 2761 C CA . CYS A 1 350 ? 30.856 0.427 36.976 1.00 90.74 350 CYS A CA 1
ATOM 2762 C C . CYS A 1 350 ? 31.897 -0.338 36.143 1.00 92.32 350 CYS A C 1
ATOM 2763 O O . CYS A 1 350 ? 31.559 -1.263 35.397 1.00 92.01 350 CYS A O 1
ATOM 2766 N N . ILE A 1 351 ? 33.157 0.093 36.232 1.00 87.59 351 ILE A N 1
ATOM 2767 C CA . ILE A 1 351 ? 34.237 -0.440 35.403 1.00 86.85 351 ILE A CA 1
ATOM 2768 C C . ILE A 1 351 ? 34.756 -1.802 35.879 1.00 90.63 351 ILE A C 1
ATOM 2769 O O . ILE A 1 351 ? 35.234 -1.912 37.006 1.00 90.19 351 ILE A O 1
ATOM 2774 N N . PRO A 1 352 ? 34.709 -2.836 34.997 1.00 87.79 352 PRO A N 1
ATOM 2775 C CA . PRO A 1 352 ? 35.259 -4.149 35.367 1.00 88.67 352 PRO A CA 1
ATOM 2776 C C . PRO A 1 352 ? 36.740 -4.004 35.651 1.00 97.46 352 PRO A C 1
ATOM 2777 O O . PRO A 1 352 ? 37.447 -3.372 34.864 1.00 98.14 352 PRO A O 1
ATOM 2781 N N . ASN A 1 353 ? 37.198 -4.503 36.798 1.00 96.87 353 ASN A N 1
ATOM 2782 C CA . ASN A 1 353 ? 38.599 -4.338 37.189 1.00 97.54 353 ASN A CA 1
ATOM 2783 C C . ASN A 1 353 ? 39.271 -5.600 37.706 1.00 103.95 353 ASN A C 1
ATOM 2784 O O . ASN A 1 353 ? 38.599 -6.574 38.034 1.00 102.51 353 ASN A O 1
ATOM 2789 N N . VAL A 1 354 ? 40.607 -5.578 37.755 1.00 104.56 354 VAL A N 1
ATOM 2790 C CA . VAL A 1 354 ? 41.446 -6.673 38.244 1.00 106.41 354 VAL A CA 1
ATOM 2791 C C . VAL A 1 354 ? 42.033 -6.338 39.660 1.00 116.15 354 VAL A C 1
ATOM 2792 O O . VAL A 1 354 ? 42.320 -5.165 39.972 1.00 115.13 354 VAL A O 1
ATOM 2796 N N . LYS A 1 355 ? 42.151 -7.385 40.518 1.00 117.37 355 LYS A N 1
ATOM 2797 C CA . LYS A 1 355 ? 42.703 -7.300 41.875 1.00 119.26 355 LYS A CA 1
ATOM 2798 C C . LYS A 1 355 ? 43.985 -8.169 42.069 1.00 126.51 355 LYS A C 1
ATOM 2799 O O . LYS A 1 355 ? 44.042 -9.338 41.652 1.00 125.96 355 LYS A O 1
ATOM 2805 N N . THR A 1 356 ? 45.007 -7.564 42.698 1.00 125.63 356 THR A N 1
ATOM 2806 C CA . THR A 1 356 ? 46.281 -8.189 43.074 1.00 126.58 356 THR A CA 1
ATOM 2807 C C . THR A 1 356 ? 46.616 -7.652 44.463 1.00 132.88 356 THR A C 1
ATOM 2808 O O . THR A 1 356 ? 46.618 -8.418 45.435 1.00 132.12 356 THR A O 1
ATOM 2812 N N . VAL A 1 357 ? 46.842 -6.306 44.531 1.00 130.97 357 VAL A N 1
ATOM 2813 C CA . VAL A 1 357 ? 47.180 -5.443 45.674 1.00 131.29 357 VAL A CA 1
ATOM 2814 C C . VAL A 1 357 ? 48.163 -5.485 46.885 1.00 135.86 357 VAL A C 1
ATOM 2815 O O . VAL A 1 357 ? 47.772 -5.686 48.035 1.00 135.26 357 VAL A O 1
ATOM 2819 N N . LYS A 1 358 ? 49.454 -5.323 46.582 1.00 133.13 358 LYS A N 1
ATOM 2820 C CA . LYS A 1 358 ? 50.576 -5.409 47.522 1.00 133.42 358 LYS A CA 1
ATOM 2821 C C . LYS A 1 358 ? 50.758 -4.449 48.765 1.00 139.08 358 LYS A C 1
ATOM 2822 O O . LYS A 1 358 ? 49.973 -3.500 48.873 1.00 138.46 358 LYS A O 1
ATOM 2828 N N . THR A 1 359 ? 51.737 -4.631 49.713 1.00 137.30 359 THR A N 1
ATOM 2829 C CA . THR A 1 359 ? 52.804 -5.631 49.984 1.00 137.76 359 THR A CA 1
ATOM 2830 C C . THR A 1 359 ? 53.404 -5.335 51.398 1.00 141.33 359 THR A C 1
ATOM 2831 O O . THR A 1 359 ? 52.638 -5.012 52.316 1.00 140.80 359 THR A O 1
ATOM 2835 N N . VAL A 1 360 ? 54.765 -5.425 51.551 1.00 137.42 360 VAL A N 1
ATOM 2836 C CA . VAL A 1 360 ? 55.552 -5.163 52.770 1.00 156.60 360 VAL A CA 1
ATOM 2837 C C . VAL A 1 360 ? 55.465 -3.671 53.135 1.00 203.26 360 VAL A C 1
ATOM 2838 O O . VAL A 1 360 ? 55.517 -2.809 52.258 1.00 170.70 360 VAL A O 1
ATOM 2842 N N . LYS A 1 373 ? 44.054 -1.173 41.762 1.00 96.86 373 LYS A N 1
ATOM 2843 C CA . LYS A 1 373 ? 42.900 -1.315 40.857 1.00 96.12 373 LYS A CA 1
ATOM 2844 C C . LYS A 1 373 ? 43.239 -1.053 39.331 1.00 100.13 373 LYS A C 1
ATOM 2845 O O . LYS A 1 373 ? 43.400 0.097 38.905 1.00 99.00 373 LYS A O 1
ATOM 2851 N N . TYR A 1 374 ? 43.349 -2.137 38.528 1.00 95.96 374 TYR A N 1
ATOM 2852 C CA . TYR A 1 374 ? 43.638 -2.047 37.092 1.00 94.93 374 TYR A CA 1
ATOM 2853 C C . TYR A 1 374 ? 42.375 -2.341 36.311 1.00 95.40 374 TYR A C 1
ATOM 2854 O O . TYR A 1 374 ? 41.633 -3.254 36.670 1.00 95.53 374 TYR A O 1
ATOM 2863 N N . VAL A 1 375 ? 42.147 -1.601 35.224 1.00 87.82 375 VAL A N 1
ATOM 2864 C CA . VAL A 1 375 ? 40.993 -1.824 34.354 1.00 84.71 375 VAL A CA 1
ATOM 2865 C C . VAL A 1 375 ? 41.146 -3.196 33.686 1.00 87.61 375 VAL A C 1
ATOM 2866 O O . VAL A 1 375 ? 42.279 -3.610 33.408 1.00 86.87 375 VAL A O 1
ATOM 2870 N N . SER A 1 376 ? 40.016 -3.926 33.520 1.00 83.12 376 SER A N 1
ATOM 2871 C CA . SER A 1 376 ? 39.953 -5.281 32.969 1.00 82.77 376 SER A CA 1
ATOM 2872 C C . SER A 1 376 ? 40.677 -5.439 31.638 1.00 85.00 376 SER A C 1
ATOM 2873 O O . SER A 1 376 ? 40.851 -4.454 30.919 1.00 85.14 376 SER A O 1
ATOM 2876 N N . PHE A 1 377 ? 41.115 -6.678 31.321 1.00 79.23 377 PHE A N 1
ATOM 2877 C CA . PHE A 1 377 ? 41.845 -6.980 30.091 1.00 78.28 377 PHE A CA 1
ATOM 2878 C C . PHE A 1 377 ? 41.120 -6.473 28.827 1.00 82.25 377 PHE A C 1
ATOM 2879 O O . PHE A 1 377 ? 41.754 -5.883 27.941 1.00 81.86 377 PHE A O 1
ATOM 2887 N N . GLN A 1 378 ? 39.799 -6.726 28.744 1.00 76.61 378 GLN A N 1
ATOM 2888 C CA . GLN A 1 378 ? 38.985 -6.290 27.615 1.00 75.10 378 GLN A CA 1
ATOM 2889 C C . GLN A 1 378 ? 38.733 -4.780 27.646 1.00 74.52 378 GLN A C 1
ATOM 2890 O O . GLN A 1 378 ? 38.395 -4.197 26.611 1.00 73.61 378 GLN A O 1
ATOM 2896 N N . TYR A 1 379 ? 38.935 -4.148 28.824 1.00 67.44 379 TYR A N 1
ATOM 2897 C CA . TYR A 1 379 ? 38.804 -2.708 28.978 1.00 66.08 379 TYR A CA 1
ATOM 2898 C C . TYR A 1 379 ? 40.042 -1.997 28.432 1.00 73.33 379 TYR A C 1
ATOM 2899 O O . TYR A 1 379 ? 39.902 -0.927 27.838 1.00 74.88 379 TYR A O 1
ATOM 2908 N N . VAL A 1 380 ? 41.254 -2.582 28.636 1.00 70.05 380 VAL A N 1
ATOM 2909 C CA . VAL A 1 380 ? 42.511 -1.988 28.159 1.00 69.75 380 VAL A CA 1
ATOM 2910 C C . VAL A 1 380 ? 42.534 -2.147 26.643 1.00 73.87 380 VAL A C 1
ATOM 2911 O O . VAL A 1 380 ? 42.679 -1.149 25.927 1.00 74.17 380 VAL A O 1
ATOM 2915 N N . LEU A 1 381 ? 42.240 -3.379 26.164 1.00 68.79 381 LEU A N 1
ATOM 2916 C CA . LEU A 1 381 ? 42.114 -3.720 24.750 1.00 66.50 381 LEU A CA 1
ATOM 2917 C C . LEU A 1 381 ? 41.142 -2.713 24.145 1.00 63.39 381 LEU A C 1
ATOM 2918 O O . LEU A 1 381 ? 41.400 -2.244 23.063 1.00 62.12 381 LEU A O 1
ATOM 2923 N N . MET A 1 382 ? 40.106 -2.293 24.897 1.00 57.41 382 MET A N 1
ATOM 2924 C CA . MET A 1 382 ? 39.135 -1.285 24.440 1.00 56.42 382 MET A CA 1
ATOM 2925 C C . MET A 1 382 ? 39.748 0.114 24.359 1.00 63.95 382 MET A C 1
ATOM 2926 O O . MET A 1 382 ? 39.722 0.701 23.282 1.00 63.18 382 MET A O 1
ATOM 2931 N N . ILE A 1 383 ? 40.288 0.651 25.487 1.00 64.38 383 ILE A N 1
ATOM 2932 C CA . ILE A 1 383 ? 40.881 2.015 25.544 1.00 64.00 383 ILE A CA 1
ATOM 2933 C C . ILE A 1 383 ? 42.037 2.184 24.554 1.00 69.82 383 ILE A C 1
ATOM 2934 O O . ILE A 1 383 ? 42.148 3.246 23.962 1.00 71.12 383 ILE A O 1
ATOM 2939 N N . LEU A 1 384 ? 42.845 1.142 24.334 1.00 65.52 384 LEU A N 1
ATOM 2940 C CA . LEU A 1 384 ? 43.951 1.203 23.389 1.00 65.28 384 LEU A CA 1
ATOM 2941 C C . LEU A 1 384 ? 43.446 1.625 22.032 1.00 70.62 384 LEU A C 1
ATOM 2942 O O . LEU A 1 384 ? 43.945 2.623 21.508 1.00 71.65 384 LEU A O 1
ATOM 2947 N N . TYR A 1 385 ? 42.350 0.985 21.549 1.00 65.75 385 TYR A N 1
ATOM 2948 C CA . TYR A 1 385 ? 41.671 1.313 20.293 1.00 64.38 385 TYR A CA 1
ATOM 2949 C C . TYR A 1 385 ? 41.147 2.763 20.303 1.00 67.75 385 TYR A C 1
ATOM 2950 O O . TYR A 1 385 ? 41.259 3.444 19.285 1.00 67.95 385 TYR A O 1
ATOM 2959 N N . ILE A 1 386 ? 40.547 3.206 21.441 1.00 64.22 386 ILE A N 1
ATOM 2960 C CA . ILE A 1 386 ? 39.937 4.534 21.669 1.00 64.35 386 ILE A CA 1
ATOM 2961 C C . ILE A 1 386 ? 40.988 5.637 21.644 1.00 70.40 386 ILE A C 1
ATOM 2962 O O . ILE A 1 386 ? 40.726 6.762 21.180 1.00 68.06 386 ILE A O 1
ATOM 2967 N N . ASN A 1 387 ? 42.165 5.307 22.203 1.00 70.04 387 ASN A N 1
ATOM 2968 C CA . ASN A 1 387 ? 43.319 6.185 22.329 1.00 69.94 387 ASN A CA 1
ATOM 2969 C C . ASN A 1 387 ? 43.956 6.299 20.965 1.00 76.44 387 ASN A C 1
ATOM 2970 O O . ASN A 1 387 ? 44.373 7.398 20.593 1.00 78.88 387 ASN A O 1
ATOM 2975 N N . LYS A 1 388 ? 43.974 5.184 20.190 1.00 70.61 388 LYS A N 1
ATOM 2976 C CA . LYS A 1 388 ? 44.498 5.165 18.827 1.00 69.36 388 LYS A CA 1
ATOM 2977 C C . LYS A 1 388 ? 43.664 6.095 17.999 1.00 73.15 388 LYS A C 1
ATOM 2978 O O . LYS A 1 388 ? 44.212 6.801 17.178 1.00 75.66 388 LYS A O 1
ATOM 2984 N N . PHE A 1 389 ? 42.351 6.127 18.227 1.00 68.74 389 PHE A N 1
ATOM 2985 C CA . PHE A 1 389 ? 41.428 7.000 17.489 1.00 67.53 389 PHE A CA 1
ATOM 2986 C C . PHE A 1 389 ? 41.601 8.485 17.896 1.00 70.91 389 PHE A C 1
ATOM 2987 O O . PHE A 1 389 ? 41.475 9.373 17.046 1.00 68.15 389 PHE A O 1
ATOM 2995 N N . ARG A 1 390 ? 41.898 8.737 19.191 1.00 69.40 390 ARG A N 1
ATOM 2996 C CA . ARG A 1 390 ? 42.137 10.086 19.722 1.00 69.32 390 ARG A CA 1
ATOM 2997 C C . ARG A 1 390 ? 43.353 10.649 18.997 1.00 73.39 390 ARG A C 1
ATOM 2998 O O . ARG A 1 390 ? 43.252 11.723 18.420 1.00 72.53 390 ARG A O 1
ATOM 3006 N N . ALA A 1 391 ? 44.455 9.863 18.946 1.00 70.46 391 ALA A N 1
ATOM 3007 C CA . ALA A 1 391 ? 45.705 10.178 18.260 1.00 71.26 391 ALA A CA 1
ATOM 3008 C C . ALA A 1 391 ? 45.413 10.614 16.832 1.00 79.78 391 ALA A C 1
ATOM 3009 O O . ALA A 1 391 ? 45.851 11.695 16.433 1.00 82.37 391 ALA A O 1
ATOM 3011 N N . HIS A 1 392 ? 44.597 9.816 16.104 1.00 74.58 392 HIS A N 1
ATOM 3012 C CA . HIS A 1 392 ? 44.179 10.067 14.737 1.00 73.39 392 HIS A CA 1
ATOM 3013 C C . HIS A 1 392 ? 43.490 11.423 14.617 1.00 79.01 392 HIS A C 1
ATOM 3014 O O . HIS A 1 392 ? 43.732 12.165 13.670 1.00 80.39 392 HIS A O 1
ATOM 3021 N N . LEU A 1 393 ? 42.641 11.754 15.562 1.00 76.55 393 LEU A N 1
ATOM 3022 C CA . LEU A 1 393 ? 41.951 13.030 15.506 1.00 76.77 393 LEU A CA 1
ATOM 3023 C C . LEU A 1 393 ? 42.883 14.170 15.873 1.00 84.34 393 LEU A C 1
ATOM 3024 O O . LEU A 1 393 ? 42.792 15.247 15.284 1.00 84.71 393 LEU A O 1
ATOM 3029 N N . ASP A 1 394 ? 43.793 13.918 16.826 1.00 83.14 394 ASP A N 1
ATOM 3030 C CA . ASP A 1 394 ? 44.794 14.859 17.324 1.00 83.94 394 ASP A CA 1
ATOM 3031 C C . ASP A 1 394 ? 45.952 15.016 16.310 1.00 88.52 394 ASP A C 1
ATOM 3032 O O . ASP A 1 394 ? 46.883 15.792 16.548 1.00 89.83 394 ASP A O 1
ATOM 3037 N N . LYS A 1 395 ? 45.890 14.257 15.185 1.00 83.07 395 LYS A N 1
ATOM 3038 C CA . LYS A 1 395 ? 46.867 14.197 14.084 1.00 81.74 395 LYS A CA 1
ATOM 3039 C C . LYS A 1 395 ? 48.202 13.511 14.477 1.00 83.85 395 LYS A C 1
ATOM 3040 O O . LYS A 1 395 ? 48.993 13.151 13.600 1.00 84.56 395 LYS A O 1
ATOM 3046 N N . ASN A 1 396 ? 48.396 13.276 15.778 1.00 76.89 396 ASN A N 1
ATOM 3047 C CA . ASN A 1 396 ? 49.544 12.636 16.403 1.00 75.85 396 ASN A CA 1
ATOM 3048 C C . ASN A 1 396 ? 49.737 11.250 15.742 1.00 79.16 396 ASN A C 1
ATOM 3049 O O . ASN A 1 396 ? 49.050 10.290 16.093 1.00 78.34 396 ASN A O 1
ATOM 3054 N N . LYS A 1 397 ? 50.725 11.142 14.829 1.00 76.62 397 LYS A N 1
ATOM 3055 C CA . LYS A 1 397 ? 51.053 9.919 14.076 1.00 76.69 397 LYS A CA 1
ATOM 3056 C C . LYS A 1 397 ? 51.881 8.947 14.941 1.00 81.75 397 LYS A C 1
ATOM 3057 O O . LYS A 1 397 ? 51.608 7.755 14.837 1.00 79.07 397 LYS A O 1
ATOM 3063 N N . PRO A 1 398 ? 52.883 9.369 15.781 1.00 82.35 398 PRO A N 1
ATOM 3064 C CA . PRO A 1 398 ? 53.642 8.363 16.568 1.00 82.28 398 PRO A CA 1
ATOM 3065 C C . PRO A 1 398 ? 52.815 7.612 17.616 1.00 84.71 398 PRO A C 1
ATOM 3066 O O . PRO A 1 398 ? 53.051 6.424 17.846 1.00 83.30 398 PRO A O 1
ATOM 3070 N N . MET A 1 399 ? 51.858 8.307 18.252 1.00 81.84 399 MET A N 1
ATOM 3071 C CA . MET A 1 399 ? 50.976 7.717 19.267 1.00 82.12 399 MET A CA 1
ATOM 3072 C C . MET A 1 399 ? 49.946 6.796 18.574 1.00 86.47 399 MET A C 1
ATOM 3073 O O . MET A 1 399 ? 49.661 5.708 19.078 1.00 86.22 399 MET A O 1
ATOM 3078 N N . TYR A 1 400 ? 49.496 7.182 17.363 1.00 82.46 400 TYR A N 1
ATOM 3079 C CA . TYR A 1 400 ? 48.590 6.406 16.520 1.00 82.20 400 TYR A CA 1
ATOM 3080 C C . TYR A 1 400 ? 49.224 5.051 16.146 1.00 87.12 400 TYR A C 1
ATOM 3081 O O . TYR A 1 400 ? 48.530 4.051 15.987 1.00 86.71 400 TYR A O 1
ATOM 3090 N N . PHE A 1 401 ? 50.538 5.030 16.014 1.00 85.10 401 PHE A N 1
ATOM 3091 C CA . PHE A 1 401 ? 51.277 3.833 15.651 1.00 85.14 401 PHE A CA 1
ATOM 3092 C C . PHE A 1 401 ? 51.605 3.008 16.873 1.00 85.32 401 PHE A C 1
ATOM 3093 O O . PHE A 1 401 ? 51.646 1.787 16.775 1.00 85.07 401 PHE A O 1
ATOM 3101 N N . ASN A 1 402 ? 51.820 3.664 18.023 1.00 78.20 402 ASN A N 1
ATOM 3102 C CA . ASN A 1 402 ? 52.161 3.001 19.279 1.00 76.35 402 ASN A CA 1
ATOM 3103 C C . ASN A 1 402 ? 51.019 2.175 19.842 1.00 75.89 402 ASN A C 1
ATOM 3104 O O . ASN A 1 402 ? 51.244 1.050 20.287 1.00 74.66 402 ASN A O 1
ATOM 3109 N N . TYR A 1 403 ? 49.794 2.734 19.810 1.00 69.99 403 TYR A N 1
ATOM 3110 C CA . TYR A 1 403 ? 48.589 2.075 20.285 1.00 67.94 403 TYR A CA 1
ATOM 3111 C C . TYR A 1 403 ? 48.301 0.843 19.456 1.00 70.93 403 TYR A C 1
ATOM 3112 O O . TYR A 1 403 ? 48.067 -0.221 20.029 1.00 70.95 403 TYR A O 1
ATOM 3121 N N . GLY A 1 404 ? 48.423 0.972 18.133 1.00 65.82 404 GLY A N 1
ATOM 3122 C CA . GLY A 1 404 ? 48.294 -0.147 17.206 1.00 65.77 404 GLY A CA 1
ATOM 3123 C C . GLY A 1 404 ? 49.263 -1.270 17.542 1.00 71.12 404 GLY A C 1
ATOM 3124 O O . GLY A 1 404 ? 48.857 -2.436 17.577 1.00 69.99 404 GLY A O 1
ATOM 3125 N N . ILE A 1 405 ? 50.552 -0.910 17.844 1.00 69.68 405 ILE A N 1
ATOM 3126 C CA . ILE A 1 405 ? 51.606 -1.855 18.263 1.00 69.84 405 ILE A CA 1
ATOM 3127 C C . ILE A 1 405 ? 51.198 -2.474 19.594 1.00 72.23 405 ILE A C 1
ATOM 3128 O O . ILE A 1 405 ? 51.243 -3.696 19.726 1.00 71.42 405 ILE A O 1
ATOM 3133 N N . ALA A 1 406 ? 50.759 -1.633 20.546 1.00 68.61 406 ALA A N 1
ATOM 3134 C CA . ALA A 1 406 ? 50.319 -2.058 21.869 1.00 69.64 406 ALA A CA 1
ATOM 3135 C C . ALA A 1 406 ? 49.212 -3.110 21.804 1.00 77.04 406 ALA A C 1
ATOM 3136 O O . ALA A 1 406 ? 49.367 -4.156 22.427 1.00 78.31 406 ALA A O 1
ATOM 3138 N N . ILE A 1 407 ? 48.144 -2.872 20.998 1.00 73.84 407 ILE A N 1
ATOM 3139 C CA . ILE A 1 407 ? 47.033 -3.811 20.816 1.00 73.34 407 ILE A CA 1
ATOM 3140 C C . ILE A 1 407 ? 47.587 -5.161 20.358 1.00 76.12 407 ILE A C 1
ATOM 3141 O O . ILE A 1 407 ? 47.434 -6.147 21.074 1.00 74.21 407 ILE A O 1
ATOM 3146 N N . SER A 1 408 ? 48.311 -5.176 19.230 1.00 74.34 408 SER A N 1
ATOM 3147 C CA . SER A 1 408 ? 48.936 -6.378 18.664 1.00 75.42 408 SER A CA 1
ATOM 3148 C C . SER A 1 408 ? 49.735 -7.162 19.701 1.00 80.68 408 SER A C 1
ATOM 3149 O O . SER A 1 408 ? 49.551 -8.378 19.812 1.00 80.81 408 SER A O 1
ATOM 3152 N N . ASN A 1 409 ? 50.572 -6.448 20.491 1.00 75.93 409 ASN A N 1
ATOM 3153 C CA . ASN A 1 409 ? 51.421 -7.007 21.536 1.00 74.12 409 ASN A CA 1
ATOM 3154 C C . ASN A 1 409 ? 50.607 -7.569 22.665 1.00 76.15 409 ASN A C 1
ATOM 3155 O O . ASN A 1 409 ? 50.893 -8.671 23.102 1.00 74.44 409 ASN A O 1
ATOM 3160 N N . LEU A 1 410 ? 49.587 -6.827 23.128 1.00 75.23 410 LEU A N 1
ATOM 3161 C CA . LEU A 1 410 ? 48.680 -7.233 24.220 1.00 75.65 410 LEU A CA 1
ATOM 3162 C C . LEU A 1 410 ? 47.906 -8.510 23.848 1.00 81.99 410 LEU A C 1
ATOM 3163 O O . LEU A 1 410 ? 47.736 -9.392 24.694 1.00 82.16 410 LEU A O 1
ATOM 3168 N N . VAL A 1 411 ? 47.478 -8.614 22.579 1.00 79.18 411 VAL A N 1
ATOM 3169 C CA . VAL A 1 411 ? 46.781 -9.790 22.073 1.00 79.25 411 VAL A CA 1
ATOM 3170 C C . VAL A 1 411 ? 47.790 -10.975 21.968 1.00 85.67 411 VAL A C 1
ATOM 3171 O O . VAL A 1 411 ? 47.468 -12.071 22.432 1.00 85.04 411 VAL A O 1
ATOM 3175 N N . LYS A 1 412 ? 49.019 -10.733 21.436 1.00 84.59 412 LYS A N 1
ATOM 3176 C CA . LYS A 1 412 ? 50.097 -11.744 21.344 1.00 85.98 412 LYS A CA 1
ATOM 3177 C C . LYS A 1 412 ? 50.361 -12.304 22.742 1.00 92.93 412 LYS A C 1
ATOM 3178 O O . LYS A 1 412 ? 50.437 -13.523 22.927 1.00 93.35 412 LYS A O 1
ATOM 3184 N N . ALA A 1 413 ? 50.475 -11.391 23.727 1.00 90.52 413 ALA A N 1
ATOM 3185 C CA . ALA A 1 413 ? 50.728 -11.686 25.134 1.00 90.41 413 ALA A CA 1
ATOM 3186 C C . ALA A 1 413 ? 49.681 -12.623 25.726 1.00 95.09 413 ALA A C 1
ATOM 3187 O O . ALA A 1 413 ? 50.060 -13.682 26.221 1.00 94.33 413 ALA A O 1
ATOM 3189 N N . ARG A 1 414 ? 48.369 -12.251 25.658 1.00 92.68 414 ARG A N 1
ATOM 3190 C CA . ARG A 1 414 ? 47.251 -13.052 26.173 1.00 92.46 414 ARG A CA 1
ATOM 3191 C C . ARG A 1 414 ? 47.268 -14.459 25.553 1.00 100.42 414 ARG A C 1
ATOM 3192 O O . ARG A 1 414 ? 47.295 -15.445 26.282 1.00 99.65 414 ARG A O 1
ATOM 3200 N N . ASN A 1 415 ? 47.295 -14.541 24.215 1.00 100.84 415 ASN A N 1
ATOM 3201 C CA . ASN A 1 415 ? 47.308 -15.804 23.479 1.00 102.11 415 ASN A CA 1
ATOM 3202 C C . ASN A 1 415 ? 48.400 -16.742 23.973 1.00 110.16 415 ASN A C 1
ATOM 3203 O O . ASN A 1 415 ? 48.069 -17.837 24.439 1.00 110.71 415 ASN A O 1
ATOM 3208 N N . ILE A 1 416 ? 49.676 -16.286 23.963 1.00 108.24 416 ILE A N 1
ATOM 3209 C CA . ILE A 1 416 ? 50.797 -17.112 24.405 1.00 108.46 416 ILE A CA 1
ATOM 3210 C C . ILE A 1 416 ? 50.653 -17.560 25.875 1.00 112.61 416 ILE A C 1
ATOM 3211 O O . ILE A 1 416 ? 51.048 -18.683 26.173 1.00 111.51 416 ILE A O 1
ATOM 3216 N N . TYR A 1 417 ? 50.020 -16.739 26.757 1.00 110.59 417 TYR A N 1
ATOM 3217 C CA . TYR A 1 417 ? 49.793 -17.091 28.171 1.00 111.04 417 TYR A CA 1
ATOM 3218 C C . TYR A 1 417 ? 48.833 -18.271 28.311 1.00 115.35 417 TYR A C 1
ATOM 3219 O O . TYR A 1 417 ? 49.077 -19.167 29.116 1.00 114.70 417 TYR A O 1
ATOM 3228 N N . LEU A 1 418 ? 47.724 -18.235 27.563 1.00 112.57 418 LEU A N 1
ATOM 3229 C CA . LEU A 1 418 ? 46.705 -19.275 27.579 1.00 112.40 418 LEU A CA 1
ATOM 3230 C C . LEU A 1 418 ? 47.207 -20.530 26.885 1.00 118.22 418 LEU A C 1
ATOM 3231 O O . LEU A 1 418 ? 46.818 -21.624 27.270 1.00 117.78 418 LEU A O 1
ATOM 3236 N N . ASP A 1 419 ? 48.112 -20.380 25.909 1.00 117.27 419 ASP A N 1
ATOM 3237 C CA . ASP A 1 419 ? 48.728 -21.507 25.204 1.00 118.53 419 ASP A CA 1
ATOM 3238 C C . ASP A 1 419 ? 49.697 -22.263 26.128 1.00 124.71 419 ASP A C 1
ATOM 3239 O O . ASP A 1 419 ? 49.700 -23.496 26.124 1.00 124.91 419 ASP A O 1
ATOM 3244 N N . GLN A 1 420 ? 50.477 -21.517 26.948 1.00 121.41 420 GLN A N 1
ATOM 3245 C CA . GLN A 1 420 ? 51.444 -22.052 27.917 1.00 120.59 420 GLN A CA 1
ATOM 3246 C C . GLN A 1 420 ? 50.768 -22.662 29.130 1.00 124.28 420 GLN A C 1
ATOM 3247 O O . GLN A 1 420 ? 51.324 -23.591 29.711 1.00 124.55 420 GLN A O 1
ATOM 3253 N N . THR A 1 421 ? 49.605 -22.116 29.547 1.00 120.01 421 THR A N 1
ATOM 3254 C CA . THR A 1 421 ? 48.882 -22.569 30.741 1.00 119.34 421 THR A CA 1
ATOM 3255 C C . THR A 1 421 ? 47.709 -23.519 30.453 1.00 123.15 421 THR A C 1
ATOM 3256 O O . THR A 1 421 ? 47.183 -24.121 31.393 1.00 122.68 421 THR A O 1
ATOM 3260 N N . GLY A 1 422 ? 47.309 -23.634 29.179 1.00 120.04 422 GLY A N 1
ATOM 3261 C CA . GLY A 1 422 ? 46.182 -24.459 28.735 1.00 119.65 422 GLY A CA 1
ATOM 3262 C C . GLY A 1 422 ? 44.847 -23.982 29.290 1.00 123.10 422 GLY A C 1
ATOM 3263 O O . GLY A 1 422 ? 43.917 -24.778 29.458 1.00 122.58 422 GLY A O 1
ATOM 3264 N N . LYS A 1 423 ? 44.758 -22.666 29.593 1.00 118.56 423 LYS A N 1
ATOM 3265 C CA . LYS A 1 423 ? 43.601 -21.981 30.181 1.00 116.94 423 LYS A CA 1
ATOM 3266 C C . LYS A 1 423 ? 42.580 -21.422 29.137 1.00 115.50 423 LYS A C 1
ATOM 3267 O O . LYS A 1 423 ? 42.770 -21.565 27.921 1.00 113.20 423 LYS A O 1
ATOM 3273 N N . SER A 1 424 ? 41.494 -20.802 29.645 1.00 109.32 424 SER A N 1
ATOM 3274 C CA . SER A 1 424 ? 40.417 -20.211 28.862 1.00 107.92 424 SER A CA 1
ATOM 3275 C C . SER A 1 424 ? 40.103 -18.775 29.303 1.00 111.57 424 SER A C 1
ATOM 3276 O O . SER A 1 424 ? 40.435 -18.371 30.417 1.00 111.43 424 SER A O 1
ATOM 3279 N N . VAL A 1 425 ? 39.399 -18.031 28.438 1.00 107.91 425 VAL A N 1
ATOM 3280 C CA . VAL A 1 425 ? 38.978 -16.642 28.666 1.00 107.53 425 VAL A CA 1
ATOM 3281 C C . VAL A 1 425 ? 37.973 -16.522 29.823 1.00 111.12 425 VAL A C 1
ATOM 3282 O O . VAL A 1 425 ? 37.678 -15.407 30.260 1.00 109.46 425 VAL A O 1
ATOM 3286 N N . LEU A 1 426 ? 37.469 -17.668 30.329 1.00 109.20 426 LEU A N 1
ATOM 3287 C CA . LEU A 1 426 ? 36.515 -17.694 31.434 1.00 110.06 426 LEU A CA 1
ATOM 3288 C C . LEU A 1 426 ? 37.110 -18.164 32.759 1.00 115.60 426 LEU A C 1
ATOM 3289 O O . LEU A 1 426 ? 36.511 -17.913 33.807 1.00 115.20 426 LEU A O 1
ATOM 3294 N N . ASP A 1 427 ? 38.293 -18.812 32.724 1.00 113.24 427 ASP A N 1
ATOM 3295 C CA . ASP A 1 427 ? 38.999 -19.251 33.932 1.00 113.46 427 ASP A CA 1
ATOM 3296 C C . ASP A 1 427 ? 39.488 -18.008 34.677 1.00 119.32 427 ASP A C 1
ATOM 3297 O O . ASP A 1 427 ? 39.808 -17.005 34.028 1.00 119.26 427 ASP A O 1
ATOM 3302 N N . ASN A 1 428 ? 39.533 -18.065 36.027 1.00 116.67 428 ASN A N 1
ATOM 3303 C CA . ASN A 1 428 ? 39.946 -16.924 36.853 1.00 116.23 428 ASN A CA 1
ATOM 3304 C C . ASN A 1 428 ? 41.453 -16.643 36.757 1.00 119.13 428 ASN A C 1
ATOM 3305 O O . ASN A 1 428 ? 42.244 -17.034 37.618 1.00 119.19 428 ASN A O 1
ATOM 3310 N N . THR A 1 429 ? 41.821 -15.966 35.659 1.00 114.56 429 THR A N 1
ATOM 3311 C CA . THR A 1 429 ? 43.151 -15.479 35.304 1.00 113.51 429 THR A CA 1
ATOM 3312 C C . THR A 1 429 ? 43.053 -13.965 35.233 1.00 118.20 429 THR A C 1
ATOM 3313 O O . THR A 1 429 ? 41.954 -13.403 35.347 1.00 118.35 429 THR A O 1
ATOM 3317 N N . VAL A 1 430 ? 44.190 -13.302 35.029 1.00 114.64 430 VAL A N 1
ATOM 3318 C CA . VAL A 1 430 ? 44.239 -11.849 34.914 1.00 114.48 430 VAL A CA 1
ATOM 3319 C C . VAL A 1 430 ? 43.607 -11.376 33.581 1.00 118.54 430 VAL A C 1
ATOM 3320 O O . VAL A 1 430 ? 43.027 -10.291 33.524 1.00 117.91 430 VAL A O 1
ATOM 3324 N N . PHE A 1 431 ? 43.670 -12.239 32.541 1.00 115.17 431 PHE A N 1
ATOM 3325 C CA . PHE A 1 431 ? 43.148 -11.961 31.203 1.00 115.11 431 PHE A CA 1
ATOM 3326 C C . PHE A 1 431 ? 41.695 -12.427 31.031 1.00 118.68 431 PHE A C 1
ATOM 3327 O O . PHE A 1 431 ? 41.213 -12.530 29.895 1.00 119.26 431 PHE A O 1
ATOM 3335 N N . LYS A 1 432 ? 41.000 -12.701 32.153 1.00 113.17 432 LYS A N 1
ATOM 3336 C CA . LYS A 1 432 ? 39.609 -13.150 32.168 1.00 112.04 432 LYS A CA 1
ATOM 3337 C C . LYS A 1 432 ? 38.700 -12.133 31.455 1.00 114.55 432 LYS A C 1
ATOM 3338 O O . LYS A 1 432 ? 38.892 -10.905 31.556 1.00 115.05 432 LYS A O 1
ATOM 3344 N N . GLU A 1 433 ? 37.742 -12.673 30.692 1.00 108.13 433 GLU A N 1
ATOM 3345 C CA . GLU A 1 433 ? 36.772 -11.904 29.925 1.00 106.29 433 GLU A CA 1
ATOM 3346 C C . GLU A 1 433 ? 35.380 -12.154 30.473 1.00 106.09 433 GLU A C 1
ATOM 3347 O O . GLU A 1 433 ? 35.120 -13.211 31.066 1.00 104.96 433 GLU A O 1
ATOM 3353 N N . PHE A 1 434 ? 34.483 -11.172 30.249 1.00 100.15 434 PHE A N 1
ATOM 3354 C CA . PHE A 1 434 ? 33.091 -11.166 30.688 1.00 98.76 434 PHE A CA 1
ATOM 3355 C C . PHE A 1 434 ? 33.025 -11.156 32.211 1.00 101.64 434 PHE A C 1
ATOM 3356 O O . PHE A 1 434 ? 32.371 -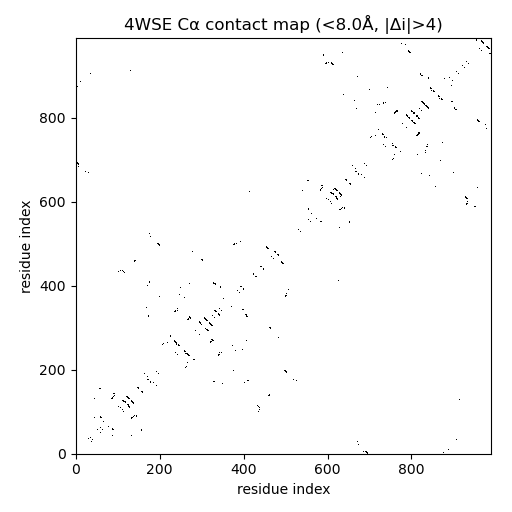11.992 32.839 1.00 101.46 434 PHE A O 1
ATOM 3364 N N . ARG A 1 435 ? 33.770 -10.204 32.798 1.00 97.51 435 ARG A N 1
ATOM 3365 C CA . ARG A 1 435 ? 33.867 -9.958 34.233 1.00 96.86 435 ARG A CA 1
ATOM 3366 C C . ARG A 1 435 ? 32.590 -9.245 34.654 1.00 101.97 435 ARG A C 1
ATOM 3367 O O . ARG A 1 435 ? 32.053 -8.441 33.878 1.00 101.14 435 ARG A O 1
ATOM 3375 N N . THR A 1 436 ? 32.111 -9.541 35.878 1.00 99.75 436 THR A N 1
ATOM 3376 C CA . THR A 1 436 ? 30.891 -8.976 36.486 1.00 100.09 436 THR A CA 1
ATOM 3377 C C . THR A 1 436 ? 31.281 -8.027 37.627 1.00 103.82 436 THR A C 1
ATOM 3378 O O . THR A 1 436 ? 30.558 -7.081 37.959 1.00 103.52 436 THR A O 1
ATOM 3382 N N . ASN A 1 437 ? 32.444 -8.323 38.221 1.00 99.60 437 ASN A N 1
ATOM 3383 C CA . ASN A 1 437 ? 33.141 -7.622 39.294 1.00 98.44 437 ASN A CA 1
ATOM 3384 C C . ASN A 1 437 ? 33.568 -6.256 38.764 1.00 99.36 437 ASN A C 1
ATOM 3385 O O . ASN A 1 437 ? 34.368 -6.171 37.828 1.00 97.85 437 ASN A O 1
ATOM 3390 N N . CYS A 1 438 ? 32.991 -5.192 39.314 1.00 94.37 438 CYS A N 1
ATOM 3391 C CA . CYS A 1 438 ? 33.309 -3.864 38.822 1.00 93.43 438 CYS A CA 1
ATOM 3392 C C . CYS A 1 438 ? 33.303 -2.791 39.917 1.00 96.52 438 CYS A C 1
ATOM 3393 O O . CYS A 1 438 ? 32.712 -3.012 40.971 1.00 96.67 438 CYS A O 1
ATOM 3396 N N . THR A 1 439 ? 33.914 -1.614 39.643 1.00 92.26 439 THR A N 1
ATOM 3397 C CA . THR A 1 439 ? 34.005 -0.474 40.571 1.00 91.82 439 THR A CA 1
ATOM 3398 C C . THR A 1 439 ? 33.240 0.757 40.076 1.00 95.52 439 THR A C 1
ATOM 3399 O O . THR A 1 439 ? 33.501 1.242 38.974 1.00 95.93 439 THR A O 1
ATOM 3403 N N . GLY A 1 440 ? 32.362 1.283 40.917 1.00 91.62 440 GLY A N 1
ATOM 3404 C CA . GLY A 1 440 ? 31.616 2.486 40.588 1.00 92.18 440 GLY A CA 1
ATOM 3405 C C . GLY A 1 440 ? 30.118 2.330 40.621 1.00 99.27 440 GLY A C 1
ATOM 3406 O O . GLY A 1 440 ? 29.586 1.268 40.299 1.00 98.48 440 GLY A O 1
ATOM 3407 N N . ASN A 1 441 ? 29.431 3.397 41.031 1.00 99.19 441 ASN A N 1
ATOM 3408 C CA . ASN A 1 441 ? 27.974 3.434 41.087 1.00 100.84 441 ASN A CA 1
ATOM 3409 C C . ASN A 1 441 ? 27.478 3.684 39.669 1.00 105.88 441 ASN A C 1
ATOM 3410 O O . ASN A 1 441 ? 27.750 4.745 39.086 1.00 105.07 441 ASN A O 1
ATOM 3415 N N . THR A 1 442 ? 26.785 2.674 39.115 1.00 102.79 442 THR A N 1
ATOM 3416 C CA . THR A 1 442 ? 26.196 2.715 37.779 1.00 101.69 442 THR A CA 1
ATOM 3417 C C . THR A 1 442 ? 24.658 2.809 37.887 1.00 101.30 442 THR A C 1
ATOM 3418 O O . THR A 1 442 ? 24.089 2.695 38.971 1.00 99.88 442 THR A O 1
ATOM 3422 N N . ILE A 1 443 ? 24.013 3.059 36.750 1.00 95.89 443 ILE A N 1
ATOM 3423 C CA . ILE A 1 443 ? 22.580 3.259 36.579 1.00 94.32 443 ILE A CA 1
ATOM 3424 C C . ILE A 1 443 ? 22.186 2.625 35.242 1.00 97.07 443 ILE A C 1
ATOM 3425 O O . ILE A 1 443 ? 22.911 2.806 34.261 1.00 97.99 443 ILE A O 1
ATOM 3430 N N . SER A 1 444 ? 21.062 1.865 35.204 1.00 91.17 444 SER A N 1
ATOM 3431 C CA . SER A 1 444 ? 20.557 1.196 33.997 1.00 89.83 444 SER A CA 1
ATOM 3432 C C . SER A 1 444 ? 20.288 2.231 32.910 1.00 93.68 444 SER A C 1
ATOM 3433 O O . SER A 1 444 ? 19.891 3.362 33.229 1.00 92.35 444 SER A O 1
ATOM 3436 N N . PHE A 1 445 ? 20.478 1.830 31.630 1.00 90.49 445 PHE A N 1
ATOM 3437 C CA . PHE A 1 445 ? 20.268 2.690 30.455 1.00 89.87 445 PHE A CA 1
ATOM 3438 C C . PHE A 1 445 ? 18.954 3.450 30.520 1.00 89.20 445 PHE A C 1
ATOM 3439 O O . PHE A 1 445 ? 18.949 4.673 30.415 1.00 85.62 445 PHE A O 1
ATOM 3447 N N . THR A 1 446 ? 17.862 2.714 30.781 1.00 86.32 446 THR A N 1
ATOM 3448 C CA . THR A 1 446 ? 16.488 3.198 30.931 1.00 86.89 446 THR A CA 1
ATOM 3449 C C . THR A 1 446 ? 16.422 4.346 31.943 1.00 92.93 446 THR A C 1
ATOM 3450 O O . THR A 1 446 ? 15.809 5.380 31.670 1.00 91.15 446 THR A O 1
ATOM 3454 N N . ARG A 1 447 ? 17.096 4.166 33.095 1.00 92.93 447 ARG A N 1
ATOM 3455 C CA . ARG A 1 447 ? 17.186 5.146 34.175 1.00 93.99 447 ARG A CA 1
ATOM 3456 C C . ARG A 1 447 ? 17.939 6.406 33.699 1.00 98.66 447 ARG A C 1
ATOM 3457 O O . ARG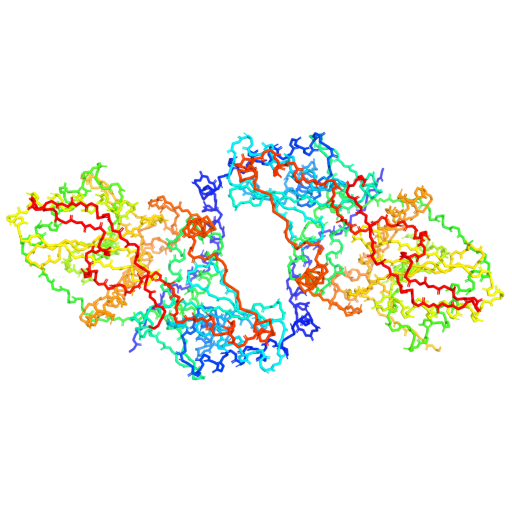 A 1 447 ? 17.449 7.528 33.856 1.00 95.84 447 ARG A O 1
ATOM 3465 N N . MET A 1 448 ? 19.095 6.187 33.058 1.00 98.54 448 MET A N 1
ATOM 3466 C CA . MET A 1 448 ? 19.966 7.210 32.488 1.00 100.07 448 MET A CA 1
ATOM 3467 C C . MET A 1 448 ? 19.191 8.038 31.441 1.00 103.34 448 MET A C 1
ATOM 3468 O O . MET A 1 448 ? 19.265 9.270 31.446 1.00 101.92 448 MET A O 1
ATOM 3473 N N . ASN A 1 449 ? 18.407 7.345 30.594 1.00 100.26 449 ASN A N 1
ATOM 3474 C CA . ASN A 1 449 ? 17.590 7.931 29.532 1.00 100.16 449 ASN A CA 1
ATOM 3475 C C . ASN A 1 449 ? 16.432 8.733 30.092 1.00 104.64 449 ASN A C 1
ATOM 3476 O O . ASN A 1 449 ? 16.263 9.886 29.699 1.00 102.91 449 ASN A O 1
ATOM 3481 N N . ARG A 1 450 ? 15.654 8.138 31.031 1.00 103.29 450 ARG A N 1
ATOM 3482 C CA . ARG A 1 450 ? 14.484 8.787 31.635 1.00 103.87 450 ARG A CA 1
ATOM 3483 C C . ARG A 1 450 ? 14.885 9.964 32.536 1.00 107.60 450 ARG A C 1
ATOM 3484 O O . ARG A 1 450 ? 14.202 10.990 32.520 1.00 106.95 450 ARG A O 1
ATOM 3492 N N . LEU A 1 451 ? 16.034 9.864 33.226 1.00 104.01 451 LEU A N 1
ATOM 3493 C CA . LEU A 1 451 ? 16.512 10.968 34.055 1.00 103.54 451 LEU A CA 1
ATOM 3494 C C . LEU A 1 451 ? 17.017 12.148 33.232 1.00 107.08 451 LEU A C 1
ATOM 3495 O O . LEU A 1 451 ? 16.672 13.296 33.547 1.00 106.11 451 LEU A O 1
ATOM 3500 N N . ARG A 1 452 ? 17.814 11.862 32.165 1.00 104.27 452 ARG A N 1
ATOM 3501 C CA . ARG A 1 452 ? 18.360 12.891 31.271 1.00 104.25 452 ARG A CA 1
ATOM 3502 C C . ARG A 1 452 ? 17.219 13.663 30.629 1.00 108.04 452 ARG A C 1
ATOM 3503 O O . ARG A 1 452 ? 17.223 14.899 30.636 1.00 107.30 452 ARG A O 1
ATOM 3511 N N . LEU A 1 453 ? 16.219 12.921 30.128 1.00 104.40 453 LEU A N 1
ATOM 3512 C CA . LEU A 1 453 ? 15.029 13.452 29.492 1.00 104.46 453 LEU A CA 1
ATOM 3513 C C . LEU A 1 453 ? 14.279 14.360 30.437 1.00 108.67 453 LEU A C 1
ATOM 3514 O O . LEU A 1 453 ? 13.866 15.434 30.017 1.00 107.79 453 LEU A O 1
ATOM 3519 N N . LEU A 1 454 ? 14.128 13.950 31.708 1.00 106.59 454 LEU A N 1
ATOM 3520 C CA . LEU A 1 454 ? 13.422 14.738 32.716 1.00 107.33 454 LEU A CA 1
ATOM 3521 C C . LEU A 1 454 ? 14.165 16.024 33.094 1.00 112.40 454 LEU A C 1
ATOM 3522 O O . LEU A 1 454 ? 13.524 17.040 33.393 1.00 110.64 454 LEU A O 1
ATOM 3527 N N . GLU A 1 455 ? 15.515 15.969 33.074 1.00 111.16 455 GLU A N 1
ATOM 3528 C CA . GLU A 1 455 ? 16.380 17.106 33.364 1.00 112.15 455 GLU A CA 1
ATOM 3529 C C . GLU A 1 455 ? 16.194 18.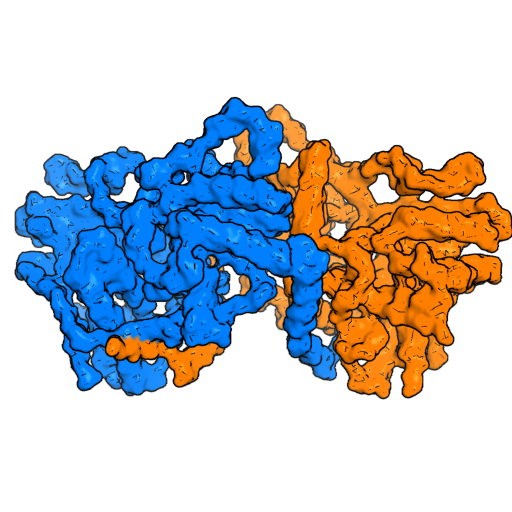165 32.262 1.00 117.66 455 GLU A C 1
ATOM 3530 O O . GLU A 1 455 ? 15.820 19.295 32.571 1.00 116.52 455 GLU A O 1
ATOM 3536 N N . LYS A 1 456 ? 16.377 17.772 30.979 1.00 116.64 456 LYS A N 1
ATOM 3537 C CA . LYS A 1 456 ? 16.180 18.657 29.826 1.00 117.97 456 LYS A CA 1
ATOM 3538 C C . LYS A 1 456 ? 14.706 19.079 29.658 1.00 124.61 456 LYS A C 1
ATOM 3539 O O . LYS A 1 456 ? 14.448 20.140 29.073 1.00 123.75 456 LYS A O 1
ATOM 3545 N N . ARG A 1 457 ? 13.753 18.266 30.209 1.00 123.63 457 ARG A N 1
ATOM 3546 C CA . ARG A 1 457 ? 12.302 18.520 30.201 1.00 124.34 457 ARG A CA 1
ATOM 3547 C C . ARG A 1 457 ? 11.995 19.703 31.117 1.00 131.03 457 ARG A C 1
ATOM 3548 O O . ARG A 1 457 ? 11.149 20.540 30.784 1.00 130.27 457 ARG A O 1
ATOM 3556 N N . LYS A 1 458 ? 12.681 19.756 32.279 1.00 129.78 458 LYS A N 1
ATOM 3557 C CA . LYS A 1 458 ? 12.555 20.831 33.253 1.00 130.50 458 LYS A CA 1
ATOM 3558 C C . LYS A 1 458 ? 13.203 22.101 32.682 1.00 135.81 458 LYS A C 1
ATOM 3559 O O . LYS A 1 458 ? 12.692 23.203 32.902 1.00 135.70 458 LYS A O 1
ATOM 3565 N N . GLN A 1 459 ? 14.303 21.926 31.911 1.00 132.74 459 GLN A N 1
ATOM 3566 C CA . GLN A 1 459 ? 15.057 22.992 31.242 1.00 132.59 459 GLN A CA 1
ATOM 3567 C C . GLN A 1 459 ? 14.295 23.562 30.037 1.00 136.25 459 GLN A C 1
ATOM 3568 O O . GLN A 1 459 ? 14.559 24.696 29.627 1.00 135.61 459 GLN A O 1
ATOM 3574 N N . GLY A 1 460 ? 13.385 22.763 29.474 1.00 132.80 460 GLY A N 1
ATOM 3575 C CA . GLY A 1 460 ? 12.615 23.127 28.292 1.00 132.53 460 GLY A CA 1
ATOM 3576 C C . GLY A 1 460 ? 13.479 23.097 27.047 1.00 136.29 460 GLY A C 1
ATOM 3577 O O . GLY A 1 460 ? 13.306 23.926 26.150 1.00 136.04 460 GLY A O 1
ATOM 3578 N N . LYS A 1 461 ? 14.438 22.139 27.000 1.00 132.59 461 LYS A N 1
ATOM 3579 C CA . LYS A 1 461 ? 15.372 21.934 25.883 1.00 132.30 461 LYS A CA 1
ATOM 3580 C C . LYS A 1 461 ? 14.755 21.070 24.733 1.00 135.73 461 LYS A C 1
ATOM 3581 O O . LYS A 1 461 ? 15.467 20.669 23.806 1.00 135.59 461 LYS A O 1
ATOM 3587 N N . GLN A 1 462 ? 13.417 20.836 24.795 1.00 131.05 462 GLN A N 1
ATOM 3588 C CA . GLN A 1 462 ? 12.560 20.061 23.881 1.00 129.87 462 GLN A CA 1
ATOM 3589 C C . GLN A 1 462 ? 12.787 18.544 23.993 1.00 131.96 462 GLN A C 1
ATOM 3590 O O . GLN A 1 462 ? 13.819 18.010 23.558 1.00 131.35 462 GLN A O 1
ATOM 3596 N N . THR A 1 463 ? 11.787 17.873 24.603 1.00 126.91 463 THR A N 1
ATOM 3597 C CA . THR A 1 463 ? 11.709 16.433 24.885 1.00 125.63 463 THR A CA 1
ATOM 3598 C C . THR A 1 463 ? 11.737 15.463 23.697 1.00 125.87 463 THR A C 1
ATOM 3599 O O . THR A 1 463 ? 12.726 14.745 23.517 1.00 124.83 463 THR A O 1
ATOM 3603 N N . SER A 1 464 ? 10.651 15.452 22.897 1.00 119.80 464 SER A N 1
ATOM 3604 C CA . SER A 1 464 ? 10.495 14.580 21.744 1.00 117.93 464 SER A CA 1
ATOM 3605 C C . SER A 1 464 ? 10.163 15.469 20.565 1.00 114.48 464 SER A C 1
ATOM 3606 O O . SER A 1 464 ? 9.285 16.341 20.645 1.00 113.90 464 SER A O 1
ATOM 3609 N N . PHE A 1 465 ? 10.905 15.245 19.474 1.00 104.45 465 PHE A N 1
ATOM 3610 C CA . PHE A 1 465 ? 10.771 15.924 18.194 1.00 100.06 465 PHE A CA 1
ATOM 3611 C C . PHE A 1 465 ? 10.160 14.940 17.224 1.00 99.62 465 PHE A C 1
ATOM 3612 O O . PHE A 1 465 ? 10.625 13.802 17.113 1.00 98.55 465 PHE A O 1
ATOM 3620 N N . VAL A 1 466 ? 9.109 15.377 16.533 1.00 93.92 466 VAL A N 1
ATOM 3621 C CA . VAL A 1 466 ? 8.399 14.545 15.563 1.00 92.63 466 VAL A CA 1
ATOM 3622 C C . VAL A 1 466 ? 8.246 15.297 14.231 1.00 95.83 466 VAL A C 1
ATOM 3623 O O . VAL A 1 466 ? 8.059 16.523 14.222 1.00 96.36 466 VAL A O 1
ATOM 3627 N N . TYR A 1 467 ? 8.377 14.556 13.113 1.00 90.21 467 TYR A N 1
ATOM 3628 C CA . TYR A 1 467 ? 8.202 15.057 11.759 1.00 88.94 467 TYR A CA 1
ATOM 3629 C C . TYR A 1 467 ? 7.336 14.056 10.999 1.00 91.48 467 TYR A C 1
ATOM 3630 O O . TYR A 1 467 ? 7.732 12.905 10.825 1.00 91.01 467 TYR A O 1
ATOM 3639 N N . THR A 1 468 ? 6.134 14.480 10.601 1.00 86.50 468 THR A N 1
ATOM 3640 C CA . THR A 1 468 ? 5.214 13.661 9.827 1.00 85.88 468 THR A CA 1
ATOM 3641 C C . THR A 1 468 ? 5.008 14.435 8.518 1.00 91.53 468 THR A C 1
ATOM 3642 O O . THR A 1 468 ? 4.164 15.335 8.485 1.00 90.85 468 THR A O 1
ATOM 3646 N N . PRO A 1 469 ? 5.827 14.173 7.456 1.00 89.89 469 PRO A N 1
ATOM 3647 C CA . PRO A 1 469 ? 5.711 14.974 6.212 1.00 89.82 469 PRO A CA 1
ATOM 3648 C C . PRO A 1 469 ? 4.288 15.127 5.670 1.00 94.02 469 PRO A C 1
ATOM 3649 O O . PRO A 1 469 ? 3.928 16.227 5.272 1.00 90.82 469 PRO A O 1
ATOM 3653 N N . GLU A 1 470 ? 3.465 14.058 5.729 1.00 95.54 470 GLU A N 1
ATOM 3654 C CA . GLU A 1 470 ? 2.059 14.080 5.288 1.00 98.19 470 GLU A CA 1
ATOM 3655 C C . GLU A 1 470 ? 1.279 15.164 5.973 1.00 106.49 470 GLU A C 1
ATOM 3656 O O . GLU A 1 470 ? 0.591 15.930 5.297 1.00 105.76 470 GLU A O 1
ATOM 3662 N N . ASP A 1 471 ? 1.434 15.261 7.311 1.00 106.88 471 ASP A N 1
ATOM 3663 C CA . ASP A 1 471 ? 0.776 16.256 8.153 1.00 108.19 471 ASP A CA 1
ATOM 3664 C C . ASP A 1 471 ? 1.383 17.652 7.970 1.00 112.03 471 ASP A C 1
ATOM 3665 O O . ASP A 1 471 ? 0.643 18.639 7.961 1.00 113.22 471 ASP A O 1
ATOM 3670 N N . PHE A 1 472 ? 2.720 17.721 7.799 1.00 105.65 472 PHE A N 1
ATOM 3671 C CA . PHE A 1 472 ? 3.499 18.948 7.598 1.00 103.50 472 PHE A CA 1
ATOM 3672 C C . PHE A 1 472 ? 3.137 19.624 6.275 1.00 103.36 472 PHE A C 1
ATOM 3673 O O . PHE A 1 472 ? 3.120 20.853 6.197 1.00 102.28 472 PHE A O 1
ATOM 3681 N N . PHE A 1 473 ? 2.878 18.816 5.237 1.00 98.22 473 PHE A N 1
ATOM 3682 C CA . PHE A 1 473 ? 2.549 19.309 3.905 1.00 97.13 473 PHE A CA 1
ATOM 3683 C C . PHE A 1 473 ? 1.046 19.584 3.725 1.00 99.49 473 PHE A C 1
ATOM 3684 O O . PHE A 1 473 ? 0.637 20.089 2.680 1.00 99.34 473 PHE A O 1
ATOM 3692 N N . LYS A 1 474 ? 0.245 19.328 4.773 1.00 94.28 474 LYS A N 1
ATOM 3693 C CA . LYS A 1 474 ? -1.177 19.661 4.804 1.00 93.47 474 LYS A CA 1
ATOM 3694 C C . LYS A 1 474 ? -1.280 21.108 5.344 1.00 98.69 474 LYS A C 1
ATOM 3695 O O . LYS A 1 474 ? -2.340 21.741 5.249 1.00 98.03 474 LYS A O 1
ATOM 3701 N N . LYS A 1 475 ? -0.148 21.622 5.898 1.00 96.29 475 LYS A N 1
ATOM 3702 C CA . LYS A 1 475 ? 0.017 22.961 6.475 1.00 96.22 475 LYS A CA 1
ATOM 3703 C C . LYS A 1 475 ? 0.523 23.988 5.468 1.00 101.30 475 LYS A C 1
ATOM 3704 O O . LYS A 1 475 ? 1.192 23.647 4.488 1.00 99.03 475 LYS A O 1
ATOM 3710 N N . ASP A 1 476 ? 0.194 25.261 5.743 1.00 100.95 476 ASP A N 1
ATOM 3711 C CA . ASP A 1 476 ? 0.556 26.460 4.976 1.00 101.86 476 ASP A CA 1
ATOM 3712 C C . ASP A 1 476 ? 2.084 26.677 4.914 1.00 106.39 476 ASP A C 1
ATOM 3713 O O . ASP A 1 476 ? 2.810 26.183 5.776 1.00 105.21 476 ASP A O 1
ATOM 3718 N N . LEU A 1 477 ? 2.557 27.423 3.894 1.00 104.63 477 LEU A N 1
ATOM 3719 C CA . LEU A 1 477 ? 3.982 27.733 3.654 1.00 105.17 477 LEU A CA 1
ATOM 3720 C C . LEU A 1 477 ? 4.628 28.566 4.776 1.00 107.20 477 LEU A C 1
ATOM 3721 O O . LEU A 1 477 ? 5.845 28.505 4.966 1.00 106.34 477 LEU A O 1
ATOM 3726 N N . GLU A 1 478 ? 3.801 29.312 5.529 1.00 102.47 478 GLU A N 1
ATOM 3727 C CA . GLU A 1 478 ? 4.203 30.140 6.663 1.00 101.91 478 GLU A CA 1
ATOM 3728 C C . GLU A 1 478 ? 4.655 29.258 7.837 1.00 103.56 478 GLU A C 1
ATOM 3729 O O . GLU A 1 478 ? 5.699 29.523 8.436 1.00 102.14 478 GLU A O 1
ATOM 3735 N N . THR A 1 479 ? 3.864 28.216 8.153 1.00 100.48 479 THR A N 1
ATOM 3736 C CA . THR A 1 479 ? 4.176 27.237 9.201 1.00 100.82 479 THR A CA 1
ATOM 3737 C C . THR A 1 479 ? 5.348 26.347 8.745 1.00 104.61 479 THR A C 1
ATOM 3738 O O . THR A 1 479 ? 6.241 26.044 9.544 1.00 104.36 479 THR A O 1
ATOM 3742 N N . GLN A 1 480 ? 5.359 25.971 7.447 1.00 100.58 480 GLN A N 1
ATOM 3743 C CA . GLN A 1 480 ? 6.415 25.169 6.825 1.00 100.08 480 GLN A CA 1
ATOM 3744 C C . GLN A 1 480 ? 7.772 25.876 6.954 1.00 104.51 480 GLN A C 1
ATOM 3745 O O . GLN A 1 480 ? 8.786 25.216 7.168 1.00 103.87 480 GLN A O 1
ATOM 3751 N N . ALA A 1 481 ? 7.766 27.222 6.891 1.00 101.90 481 ALA A N 1
ATOM 3752 C CA . ALA A 1 481 ? 8.950 28.070 7.044 1.00 102.02 481 ALA A CA 1
ATOM 3753 C C . ALA A 1 481 ? 9.494 28.065 8.488 1.00 105.73 481 ALA A C 1
ATOM 3754 O O . ALA A 1 481 ? 10.692 28.280 8.696 1.00 105.64 481 ALA A O 1
ATOM 3756 N N . LYS A 1 482 ? 8.618 27.833 9.480 1.00 101.64 482 LYS A N 1
ATOM 3757 C CA . LYS A 1 482 ? 9.016 27.809 10.887 1.00 101.27 482 LYS A CA 1
ATOM 3758 C C . LYS A 1 482 ? 10.001 26.673 11.226 1.00 106.92 482 LYS A C 1
ATOM 3759 O O . LYS A 1 482 ? 10.841 26.849 12.111 1.00 107.67 482 LYS A O 1
ATOM 3765 N N . LEU A 1 483 ? 9.918 25.528 10.515 1.00 103.03 483 LEU A N 1
ATOM 3766 C CA . LEU A 1 483 ? 10.801 24.388 10.761 1.00 101.76 483 LEU A CA 1
ATOM 3767 C C . LEU A 1 483 ? 12.204 24.604 10.217 1.00 105.70 483 LEU A C 1
ATOM 3768 O O . LEU A 1 483 ? 12.382 24.714 8.999 1.00 104.95 483 LEU A O 1
ATOM 3773 N N . ASP A 1 484 ? 13.202 24.627 11.134 1.00 102.48 484 ASP A N 1
ATOM 3774 C CA . ASP A 1 484 ? 14.617 24.761 10.792 1.00 102.00 484 ASP A CA 1
ATOM 3775 C C . ASP A 1 484 ? 15.495 23.713 11.484 1.00 105.45 484 ASP A C 1
ATOM 3776 O O . ASP A 1 484 ? 15.737 23.813 12.690 1.00 106.31 484 ASP A O 1
ATOM 3781 N N . PRO A 1 485 ? 16.040 22.744 10.714 1.00 100.38 485 PRO A N 1
ATOM 3782 C CA . PRO A 1 485 ? 16.894 21.715 11.316 1.00 99.97 485 PRO A CA 1
ATOM 3783 C C . PRO A 1 485 ? 18.300 22.211 11.648 1.00 103.82 485 PRO A C 1
ATOM 3784 O O . PRO A 1 485 ? 18.992 21.562 12.424 1.00 103.04 485 PRO A O 1
ATOM 3788 N N . SER A 1 486 ? 18.723 23.367 11.086 1.00 101.17 486 SER A N 1
ATOM 3789 C CA . SER A 1 486 ? 20.044 23.967 11.380 1.00 100.55 486 SER A CA 1
ATOM 3790 C C . SER A 1 486 ? 20.094 24.449 12.843 1.00 104.31 486 SER A C 1
ATOM 3791 O O . SER A 1 486 ? 21.158 24.440 13.464 1.00 104.42 486 SER A O 1
ATOM 3794 N N . LYS A 1 487 ? 18.933 24.874 13.372 1.00 100.38 487 LYS A N 1
ATOM 3795 C CA . LYS A 1 487 ? 18.745 25.355 14.737 1.00 99.62 487 LYS A CA 1
ATOM 3796 C C . LYS A 1 487 ? 18.405 24.179 15.658 1.00 100.92 487 LYS A C 1
ATOM 3797 O O . LYS A 1 487 ? 17.273 24.080 16.166 1.00 100.88 487 LYS A O 1
ATOM 3803 N N . ALA A 1 488 ? 19.395 23.268 15.836 1.00 94.43 488 ALA A N 1
ATOM 3804 C CA . ALA A 1 488 ? 19.328 22.087 16.707 1.00 92.78 488 ALA A CA 1
ATOM 3805 C C . ALA A 1 488 ? 20.632 21.998 17.460 1.00 94.39 488 ALA A C 1
ATOM 3806 O O . ALA A 1 488 ? 21.700 22.109 16.856 1.00 93.55 488 ALA A O 1
ATOM 3808 N N . ARG A 1 489 ? 20.553 21.824 18.783 1.00 89.37 489 ARG A N 1
ATOM 3809 C CA . ARG A 1 489 ? 21.743 21.753 19.637 1.00 87.21 489 ARG A CA 1
ATOM 3810 C C . ARG A 1 489 ? 22.078 20.321 20.068 1.00 86.28 489 ARG A C 1
ATOM 3811 O O . ARG A 1 489 ? 21.182 19.494 20.310 1.00 85.32 489 ARG A O 1
ATOM 3819 N N . PHE A 1 490 ? 23.379 20.042 20.155 1.00 79.63 490 PHE A N 1
ATOM 3820 C CA . PHE A 1 490 ? 23.924 18.750 20.550 1.00 78.64 490 PHE A CA 1
ATOM 3821 C C . PHE A 1 490 ? 25.080 18.912 21.513 1.00 83.96 490 PHE A C 1
ATOM 3822 O O . PHE A 1 490 ? 25.819 19.901 21.435 1.00 84.94 490 PHE A O 1
ATOM 3830 N N . LYS A 1 491 ? 25.273 17.897 22.379 1.00 79.23 491 LYS A N 1
ATOM 3831 C CA . LYS A 1 491 ? 26.357 17.832 23.349 1.00 77.43 491 LYS A CA 1
ATOM 3832 C C . LYS A 1 491 ? 27.704 17.775 22.623 1.00 77.57 491 LYS A C 1
ATOM 3833 O O . LYS A 1 491 ? 27.893 16.972 21.688 1.00 77.19 491 LYS A O 1
ATOM 3839 N N . ASN A 1 492 ? 28.597 18.701 23.017 1.00 70.14 492 ASN A N 1
ATOM 3840 C CA . ASN A 1 492 ? 29.946 18.830 22.498 1.00 68.54 492 ASN A CA 1
ATOM 3841 C C . ASN A 1 492 ? 30.755 17.600 22.906 1.00 72.23 492 ASN A C 1
ATOM 3842 O O . ASN A 1 492 ? 31.215 17.500 24.047 1.00 71.93 492 ASN A O 1
ATOM 3847 N N . THR A 1 493 ? 30.891 16.648 21.966 1.00 68.24 493 THR A N 1
ATOM 3848 C CA . THR A 1 493 ? 31.611 15.405 22.205 1.00 67.26 493 THR A CA 1
ATOM 3849 C C . THR A 1 493 ? 32.753 15.292 21.200 1.00 71.25 493 THR A C 1
ATOM 3850 O O . THR A 1 493 ? 32.999 14.229 20.632 1.00 69.89 493 THR A O 1
ATOM 3854 N N . SER A 1 494 ? 33.493 16.408 21.038 1.00 69.46 494 SER A N 1
ATOM 3855 C CA . SER A 1 494 ? 34.610 16.549 20.098 1.00 69.89 494 SER A CA 1
ATOM 3856 C C . SER A 1 494 ? 35.927 15.876 20.525 1.00 75.06 494 SER A C 1
ATOM 3857 O O . SER A 1 494 ? 36.703 15.451 19.668 1.00 74.54 494 SER A O 1
ATOM 3860 N N . GLY A 1 495 ? 36.180 15.820 21.828 1.00 73.39 495 GLY A N 1
ATOM 3861 C CA . GLY A 1 495 ? 37.425 15.284 22.376 1.00 73.73 495 GLY A CA 1
ATOM 3862 C C . GLY A 1 495 ? 38.505 16.352 22.402 1.00 77.43 495 GLY A C 1
ATOM 3863 O O . GLY A 1 495 ? 39.661 16.063 22.711 1.00 74.67 495 GLY A O 1
ATOM 3864 N N . ASN A 1 496 ? 38.092 17.607 22.080 1.00 76.27 496 ASN A N 1
ATOM 3865 C CA . ASN A 1 496 ? 38.857 18.847 21.972 1.00 76.29 496 ASN A CA 1
ATOM 3866 C C . ASN A 1 496 ? 39.105 19.493 23.311 1.00 82.90 496 ASN A C 1
ATOM 3867 O O . ASN A 1 496 ? 38.227 19.452 24.181 1.00 83.26 496 ASN A O 1
ATOM 3872 N N . LYS A 1 497 ? 40.261 20.182 23.436 1.00 80.24 497 LYS A N 1
ATOM 3873 C CA . LYS A 1 497 ? 40.651 20.928 24.624 1.00 80.42 497 LYS A CA 1
ATOM 3874 C C . LYS A 1 497 ? 39.663 22.058 24.849 1.00 86.47 497 LYS A C 1
ATOM 3875 O O . LYS A 1 497 ? 39.300 22.782 23.907 1.00 84.93 497 LYS A O 1
ATOM 3881 N N . ILE A 1 498 ? 39.195 22.162 26.108 1.00 85.16 498 ILE A N 1
ATOM 3882 C CA . ILE A 1 498 ? 38.253 23.183 26.530 1.00 85.13 498 ILE A CA 1
ATOM 3883 C C . ILE A 1 498 ? 39.081 24.446 26.682 1.00 94.95 498 ILE A C 1
ATOM 3884 O O . ILE A 1 498 ? 39.985 24.498 27.530 1.00 93.59 498 ILE A O 1
ATOM 3889 N N . MET A 1 499 ? 38.850 25.411 25.767 1.00 97.38 499 MET A N 1
ATOM 3890 C CA . MET A 1 499 ? 39.574 26.686 25.719 1.00 99.94 499 MET A CA 1
ATOM 3891 C C . MET A 1 499 ? 38.881 27.688 26.659 1.00 108.96 499 MET A C 1
ATOM 3892 O O . MET A 1 499 ? 39.399 27.987 27.744 1.00 108.89 499 MET A O 1
ATOM 3897 N N . VAL A 1 500 ? 37.687 28.163 26.243 1.00 108.43 500 VAL A N 1
ATOM 3898 C CA . VAL A 1 500 ? 36.836 29.129 26.944 1.00 109.85 500 VAL A CA 1
ATOM 3899 C C . VAL A 1 500 ? 36.595 28.679 28.411 1.00 117.67 500 VAL A C 1
ATOM 3900 O O . VAL A 1 500 ? 36.344 27.493 28.648 1.00 117.26 500 VAL A O 1
ATOM 3904 N N . PRO A 1 501 ? 36.780 29.584 29.409 1.00 116.72 501 PRO A N 1
ATOM 3905 C CA . PRO A 1 501 ? 36.645 29.159 30.814 1.00 116.96 501 PRO A CA 1
ATOM 3906 C C . PRO A 1 501 ? 35.227 28.833 31.274 1.00 122.00 501 PRO A C 1
ATOM 3907 O O . PRO A 1 501 ? 35.090 28.047 32.209 1.00 121.63 501 PRO A O 1
ATOM 3911 N N . LYS A 1 502 ? 34.176 29.396 30.625 1.00 118.84 502 LYS A N 1
ATOM 3912 C CA . LYS A 1 502 ? 32.795 29.091 31.017 1.00 118.47 502 LYS A CA 1
ATOM 3913 C C . LYS A 1 502 ? 32.407 27.637 30.691 1.00 122.45 502 LYS A C 1
ATOM 3914 O O . LYS A 1 502 ? 31.357 27.183 31.132 1.00 122.36 502 LYS A O 1
ATOM 3920 N N . TYR A 1 503 ? 33.258 26.909 29.937 1.00 118.72 503 TYR A N 1
ATOM 3921 C CA . TYR A 1 503 ? 33.029 25.503 29.606 1.00 118.36 503 TYR A CA 1
ATOM 3922 C C . TYR A 1 503 ? 33.994 24.591 30.374 1.00 123.58 503 TYR A C 1
ATOM 3923 O O . TYR A 1 503 ? 33.854 23.365 30.325 1.00 124.34 503 TYR A O 1
ATOM 3932 N N . LEU A 1 504 ? 34.953 25.195 31.109 1.00 119.92 504 LEU A N 1
ATOM 3933 C CA . LEU A 1 504 ? 35.909 24.469 31.947 1.00 119.92 504 LEU A CA 1
ATOM 3934 C C . LEU A 1 504 ? 35.204 23.996 33.226 1.00 124.44 504 LEU A C 1
ATOM 3935 O O . LEU A 1 504 ? 34.433 24.761 33.813 1.00 123.87 504 LEU A O 1
ATOM 3940 N N . LEU A 1 505 ? 35.461 22.746 33.657 1.00 121.49 505 LEU A N 1
ATOM 3941 C CA . LEU A 1 505 ? 34.834 22.175 34.863 1.00 121.48 505 LEU A CA 1
ATOM 3942 C C . LEU A 1 505 ? 35.519 22.647 36.145 1.00 124.34 505 LEU A C 1
ATOM 3943 O O . LEU A 1 505 ? 34.896 22.687 37.209 1.00 123.87 505 LEU A O 1
ATOM 3948 N N . PHE A 1 506 ? 36.796 23.003 36.041 1.00 119.98 506 PHE A N 1
ATOM 3949 C CA . PHE A 1 506 ? 37.572 23.479 37.172 1.00 119.22 506 PHE A CA 1
ATOM 3950 C C . PHE A 1 506 ? 38.057 24.923 36.966 1.00 126.06 506 PHE A C 1
ATOM 3951 O O . PHE A 1 506 ? 38.196 25.384 35.825 1.00 126.55 506 PHE A O 1
ATOM 3959 N N . LYS A 1 507 ? 38.313 25.629 38.091 1.00 123.32 507 LYS A N 1
ATOM 3960 C CA . LYS A 1 507 ? 38.795 27.015 38.174 1.00 122.92 507 LYS A CA 1
ATOM 3961 C C . LYS A 1 507 ? 40.074 27.068 39.019 1.00 128.42 507 LYS A C 1
ATOM 3962 O O . LYS A 1 507 ? 40.107 26.473 40.094 1.00 128.07 507 LYS A O 1
ATOM 3968 N N . ILE A 1 508 ? 41.109 27.795 38.553 1.00 126.12 508 ILE A N 1
ATOM 3969 C CA . ILE A 1 508 ? 42.324 27.987 39.346 1.00 126.43 508 ILE A CA 1
ATOM 3970 C C . ILE A 1 508 ? 42.276 29.411 39.943 1.00 133.36 508 ILE A C 1
ATOM 3971 O O . ILE A 1 508 ? 42.346 30.393 39.194 1.00 132.64 508 ILE A O 1
ATOM 3976 N N . ASP A 1 509 ? 42.109 29.512 41.288 1.00 132.31 509 ASP A N 1
ATOM 3977 C CA . ASP A 1 509 ? 42.044 30.789 42.025 1.00 132.67 509 ASP A CA 1
ATOM 3978 C C . ASP A 1 509 ? 43.427 31.447 42.117 1.00 136.65 509 ASP A C 1
ATOM 3979 O O . ASP A 1 509 ? 44.433 30.748 42.008 1.00 135.37 509 ASP A O 1
ATOM 3984 N N . ASN A 1 510 ? 43.475 32.780 42.338 1.00 134.46 510 ASN A N 1
ATOM 3985 C CA . ASN A 1 510 ? 44.708 33.591 42.398 1.00 134.83 510 ASN A CA 1
ATOM 3986 C C . ASN A 1 510 ? 45.803 33.055 43.313 1.00 138.80 510 ASN A C 1
ATOM 3987 O O . ASN A 1 510 ? 46.981 33.177 42.969 1.00 137.79 510 ASN A O 1
ATOM 3992 N N . ASN A 1 511 ? 45.423 32.404 44.432 1.00 136.10 511 ASN A N 1
ATOM 3993 C CA . ASN A 1 511 ? 46.341 31.779 45.393 1.00 136.03 511 ASN A CA 1
ATOM 3994 C C . ASN A 1 511 ? 47.058 30.564 44.787 1.00 140.39 511 ASN A C 1
ATOM 3995 O O . ASN A 1 511 ? 48.036 30.069 45.362 1.00 140.14 511 ASN A O 1
ATOM 4000 N N . GLY A 1 512 ? 46.583 30.144 43.611 1.00 136.61 512 GLY A N 1
ATOM 4001 C CA . GLY A 1 512 ? 47.103 29.034 42.826 1.00 136.20 512 GLY A CA 1
ATOM 4002 C C . GLY A 1 512 ? 46.330 27.741 42.977 1.00 138.92 512 GLY A C 1
ATOM 4003 O O . GLY A 1 512 ? 46.668 26.753 42.326 1.00 138.58 512 GLY A O 1
ATOM 4004 N N . ASN A 1 513 ? 45.282 27.730 43.822 1.00 134.20 513 ASN A N 1
ATOM 4005 C CA . ASN A 1 513 ? 44.520 26.519 44.124 1.00 133.47 513 ASN A CA 1
ATOM 4006 C C . ASN A 1 513 ? 43.395 26.212 43.124 1.00 135.07 513 ASN A C 1
ATOM 4007 O O . ASN A 1 513 ? 43.035 27.056 42.311 1.00 134.70 513 ASN A O 1
ATOM 4012 N N . ILE A 1 514 ? 42.881 24.971 43.178 1.00 129.99 514 ILE A N 1
ATOM 4013 C CA . ILE A 1 514 ? 41.839 24.425 42.311 1.00 128.95 514 ILE A CA 1
ATOM 4014 C C . ILE A 1 514 ? 40.455 24.540 42.959 1.00 132.98 514 ILE A C 1
ATOM 4015 O O . ILE A 1 514 ? 40.333 24.479 44.179 1.00 132.79 514 ILE A O 1
ATOM 4020 N N . GLU A 1 515 ? 39.422 24.726 42.136 1.00 129.84 515 GLU A N 1
ATOM 4021 C CA . GLU A 1 515 ? 38.034 24.875 42.572 1.00 129.74 515 GLU A CA 1
ATOM 4022 C C . GLU A 1 515 ? 37.063 24.350 41.511 1.00 132.65 515 GLU A C 1
ATOM 4023 O O . GLU A 1 515 ? 37.417 24.267 40.335 1.00 132.66 515 GLU A O 1
ATOM 4029 N N . ASP A 1 516 ? 35.843 23.988 41.929 1.00 127.48 516 ASP A N 1
ATOM 4030 C CA . ASP A 1 516 ? 34.814 23.540 40.995 1.00 126.35 516 ASP A CA 1
ATOM 4031 C C . ASP A 1 516 ? 34.229 24.793 40.336 1.00 131.12 516 ASP A C 1
ATOM 4032 O O . ASP A 1 516 ? 33.774 25.711 41.034 1.00 130.71 516 ASP A O 1
ATOM 4037 N N . ASN A 1 517 ? 34.324 24.864 39.001 1.00 127.90 517 ASN A N 1
ATOM 4038 C CA . ASN A 1 517 ? 33.827 26.002 38.233 1.00 127.77 517 ASN A CA 1
ATOM 4039 C C . ASN A 1 517 ? 32.290 26.020 38.230 1.00 132.10 517 ASN A C 1
ATOM 4040 O O . ASN A 1 517 ? 31.680 24.980 37.977 1.00 131.80 517 ASN A O 1
ATOM 4045 N N . ILE A 1 518 ? 31.669 27.190 38.527 1.00 128.56 518 ILE A N 1
ATOM 4046 C CA . ILE A 1 518 ? 30.206 27.366 38.495 1.00 128.04 518 ILE A CA 1
ATOM 4047 C C . ILE A 1 518 ? 29.882 28.054 37.162 1.00 133.71 518 ILE A C 1
ATOM 4048 O O . ILE A 1 518 ? 29.649 29.267 37.076 1.00 132.95 518 ILE A O 1
ATOM 4053 N N . HIS A 1 519 ? 29.921 27.220 36.117 1.00 131.88 519 HIS A N 1
ATOM 4054 C CA . HIS A 1 519 ? 29.828 27.513 34.694 1.00 132.15 519 HIS A CA 1
ATOM 4055 C C . HIS A 1 519 ? 28.461 27.161 34.095 1.00 136.75 519 HIS A C 1
ATOM 4056 O O . HIS A 1 519 ? 27.461 27.104 34.816 1.00 136.41 519 HIS A O 1
ATOM 4063 N N . SER A 1 520 ? 28.447 26.954 32.743 1.00 133.54 520 SER A N 1
ATOM 4064 C CA . SER A 1 520 ? 27.332 26.583 31.854 1.00 132.89 520 SER A CA 1
ATOM 4065 C C . SER A 1 520 ? 27.733 25.276 31.104 1.00 135.51 520 SER A C 1
ATOM 4066 O O . SER A 1 520 ? 28.810 25.228 30.517 1.00 134.00 520 SER A O 1
ATOM 4069 N N . GLU A 1 521 ? 27.016 24.157 31.317 1.00 132.46 521 GLU A N 1
ATOM 4070 C CA . GLU A 1 521 ? 27.450 22.899 30.693 1.00 132.44 521 GLU A CA 1
ATOM 4071 C C . GLU A 1 521 ? 26.894 22.777 29.272 1.00 136.14 521 GLU A C 1
ATOM 4072 O O . GLU A 1 521 ? 26.257 21.783 28.917 1.00 135.36 521 GLU A O 1
ATOM 4078 N N . GLU A 1 522 ? 27.164 23.823 28.461 1.00 132.89 522 GLU A N 1
ATOM 4079 C CA . GLU A 1 522 ? 26.709 23.989 27.083 1.00 132.44 522 GLU A CA 1
ATOM 4080 C C . GLU A 1 522 ? 27.576 23.230 26.075 1.00 132.73 522 GLU A C 1
ATOM 4081 O O . GLU A 1 522 ? 28.622 22.659 26.431 1.00 130.91 522 GLU A O 1
ATOM 4087 N N . ALA A 1 523 ? 27.105 23.203 24.809 1.00 127.55 523 ALA A N 1
ATOM 4088 C CA . ALA A 1 523 ? 27.727 22.413 23.780 1.00 126.37 523 ALA A CA 1
ATOM 4089 C C . ALA A 1 523 ? 27.745 23.014 22.356 1.00 127.69 523 ALA A C 1
ATOM 4090 O O . ALA A 1 523 ? 28.563 23.909 22.148 1.00 127.04 523 ALA A O 1
ATOM 4092 N N . GLU A 1 524 ? 26.936 22.505 21.358 1.00 122.49 524 GLU A N 1
ATOM 4093 C CA . GLU A 1 524 ? 27.125 22.988 19.979 1.00 121.50 524 GLU A CA 1
ATOM 4094 C C . GLU A 1 524 ? 25.952 22.790 19.004 1.00 124.34 524 GLU A C 1
ATOM 4095 O O . GLU A 1 524 ? 25.256 21.781 19.067 1.00 123.42 524 GLU A O 1
ATOM 4101 N N . ILE A 1 525 ? 25.795 23.750 18.062 1.00 120.90 525 ILE A N 1
ATOM 4102 C CA . ILE A 1 525 ? 24.734 23.829 17.043 1.00 120.39 525 ILE A CA 1
ATOM 4103 C C . ILE A 1 525 ? 25.005 22.928 15.818 1.00 123.63 525 ILE A C 1
ATOM 4104 O O . ILE A 1 525 ? 26.163 22.679 15.446 1.00 123.83 525 ILE A O 1
ATOM 4109 N N . SER A 1 526 ? 23.902 22.502 15.171 1.00 118.75 526 SER A N 1
ATOM 4110 C CA . SER A 1 526 ? 23.875 21.688 13.962 1.00 118.23 526 SER A CA 1
ATOM 4111 C C . SER A 1 526 ? 24.369 22.453 12.716 1.00 123.61 526 SER A C 1
ATOM 4112 O O . SER A 1 526 ? 24.388 21.880 11.627 1.00 123.57 526 SER A O 1
ATOM 4115 N N . GLU A 1 527 ? 24.805 23.729 12.875 1.00 120.76 527 GLU A N 1
ATOM 4116 C CA . GLU A 1 527 ? 25.404 24.533 11.806 1.00 120.33 527 GLU A CA 1
ATOM 4117 C C . GLU A 1 527 ? 26.863 24.016 11.646 1.00 122.53 527 GLU A C 1
ATOM 4118 O O . GLU A 1 527 ? 27.834 24.643 12.102 1.00 121.14 527 GLU A O 1
ATOM 4124 N N . LYS A 1 528 ? 26.964 22.807 11.032 1.00 118.66 528 LYS A N 1
ATOM 4125 C CA . LYS A 1 528 ? 28.148 21.988 10.773 1.00 133.25 528 LYS A CA 1
ATOM 4126 C C . LYS A 1 528 ? 28.941 21.711 12.055 1.00 177.59 528 LYS A C 1
ATOM 4127 O O . LYS A 1 528 ? 28.370 21.221 13.033 1.00 141.75 528 LYS A O 1
ATOM 4133 N N . GLU B 1 9 ? 51.608 -9.099 5.457 1.00 102.98 9 GLU B N 1
ATOM 4134 C CA . GLU B 1 9 ? 50.703 -8.273 6.269 1.00 102.97 9 GLU B CA 1
ATOM 4135 C C . GLU B 1 9 ? 50.437 -8.879 7.659 1.00 105.74 9 GLU B C 1
ATOM 4136 O O . GLU B 1 9 ? 50.346 -8.113 8.629 1.00 106.44 9 GLU B O 1
ATOM 4142 N N . LYS B 1 10 ? 50.322 -10.245 7.748 1.00 99.00 10 LYS B N 1
ATOM 4143 C CA . LYS B 1 10 ? 50.189 -11.098 8.948 1.00 96.84 10 LYS B CA 1
ATOM 4144 C C . LYS B 1 10 ? 49.418 -11.136 10.272 1.00 96.14 10 LYS B C 1
ATOM 4145 O O . LYS B 1 10 ? 49.990 -10.962 11.345 1.00 94.44 10 LYS B O 1
ATOM 4151 N N . TYR B 1 11 ? 48.112 -11.411 10.186 1.00 91.12 11 TYR B N 1
ATOM 4152 C CA . TYR B 1 11 ? 47.240 -11.451 11.358 1.00 89.55 11 TYR B CA 1
ATOM 4153 C C . TYR B 1 11 ? 47.234 -12.453 12.505 1.00 94.21 11 TYR B C 1
ATOM 4154 O O . TYR B 1 11 ? 47.737 -13.568 12.361 1.00 93.75 11 TYR B O 1
ATOM 4163 N N . GLN B 1 12 ? 46.635 -12.050 13.638 1.00 91.97 12 GLN B N 1
ATOM 4164 C CA . GLN B 1 12 ? 46.453 -12.844 14.868 1.00 92.59 12 GLN B CA 1
ATOM 4165 C C . GLN B 1 12 ? 45.011 -13.341 14.975 1.00 99.18 12 GLN B C 1
ATOM 4166 O O . GLN B 1 12 ? 44.082 -12.641 14.536 1.00 100.60 12 GLN B O 1
ATOM 4172 N N . THR B 1 13 ? 44.811 -14.519 15.599 1.00 95.47 13 THR B N 1
ATOM 4173 C CA . THR B 1 13 ? 43.456 -15.063 15.749 1.00 95.13 13 THR B CA 1
ATOM 4174 C C . THR B 1 13 ? 42.986 -14.960 17.208 1.00 98.51 13 THR B C 1
ATOM 4175 O O . THR B 1 13 ? 43.488 -15.677 18.063 1.00 99.09 13 THR B O 1
ATOM 4179 N N . TYR B 1 14 ? 42.067 -14.017 17.489 1.00 93.64 14 TYR B N 1
ATOM 4180 C CA . TYR B 1 14 ? 41.439 -13.786 18.802 1.00 92.69 14 TYR B CA 1
ATOM 4181 C C . TYR B 1 14 ? 40.223 -14.712 18.745 1.00 100.49 14 TYR B C 1
ATOM 4182 O O . TYR B 1 14 ? 39.465 -14.643 17.758 1.00 102.83 14 TYR B O 1
ATOM 4191 N N . TYR B 1 15 ? 40.047 -15.599 19.755 1.00 95.44 15 TYR B N 1
ATOM 4192 C CA . TYR B 1 15 ? 38.977 -16.619 19.792 1.00 94.27 15 TYR B CA 1
ATOM 4193 C C . TYR B 1 15 ? 39.201 -17.703 18.714 1.00 100.63 15 TYR B C 1
ATOM 4194 O O . TYR B 1 15 ? 39.448 -17.396 17.552 1.00 99.13 15 TYR B O 1
ATOM 4203 N N . THR B 1 16 ? 39.129 -18.967 19.107 1.00 100.98 16 THR B N 1
ATOM 4204 C CA . THR B 1 16 ? 39.360 -20.091 18.201 1.00 102.79 16 THR B CA 1
ATOM 4205 C C . THR B 1 16 ? 38.293 -21.169 18.384 1.00 109.57 16 THR B C 1
ATOM 4206 O O . THR B 1 16 ? 37.169 -20.908 18.823 1.00 108.43 16 THR B O 1
ATOM 4210 N N . THR B 1 17 ? 38.692 -22.393 18.034 1.00 109.01 17 THR B N 1
ATOM 4211 C CA . THR B 1 17 ? 37.994 -23.649 18.232 1.00 109.99 17 THR B CA 1
ATOM 4212 C C . THR B 1 17 ? 38.861 -24.430 19.278 1.00 115.41 17 THR B C 1
ATOM 4213 O O . THR B 1 17 ? 40.075 -24.569 19.088 1.00 115.39 17 THR B O 1
ATOM 4217 N N . ASN B 1 18 ? 38.275 -24.855 20.412 1.00 111.26 18 ASN B N 1
ATOM 4218 C CA . ASN B 1 18 ? 36.852 -24.731 20.714 1.00 110.53 18 ASN B CA 1
ATOM 4219 C C . ASN B 1 18 ? 36.540 -23.556 21.662 1.00 110.89 18 ASN B C 1
ATOM 4220 O O . ASN B 1 18 ? 35.488 -23.553 22.308 1.00 109.66 18 ASN B O 1
ATOM 4225 N N . GLU B 1 19 ? 37.430 -22.533 21.702 1.00 105.93 19 GLU B N 1
ATOM 4226 C CA . GLU B 1 19 ? 37.269 -21.353 22.560 1.00 104.78 19 GLU B CA 1
ATOM 4227 C C . GLU B 1 19 ? 35.920 -20.653 22.378 1.00 108.17 19 GLU B C 1
ATOM 4228 O O . GLU B 1 19 ? 35.313 -20.246 23.370 1.00 106.57 19 GLU B O 1
ATOM 4234 N N . TYR B 1 20 ? 35.422 -20.583 21.130 1.00 106.02 20 TYR B N 1
ATOM 4235 C CA . TYR B 1 20 ? 34.126 -19.978 20.819 1.00 106.19 20 TYR B CA 1
ATOM 4236 C C . TYR B 1 20 ? 32.999 -20.745 21.506 1.00 111.11 20 TYR B C 1
ATOM 4237 O O . TYR B 1 20 ? 32.154 -20.124 22.162 1.00 110.03 20 TYR B O 1
ATOM 4246 N N . GLN B 1 21 ? 33.022 -22.101 21.382 1.00 108.37 21 GLN B N 1
ATOM 4247 C CA . GLN B 1 21 ? 32.065 -23.026 22.006 1.00 107.68 21 GLN B CA 1
ATOM 4248 C C . GLN B 1 21 ? 32.055 -22.806 23.519 1.00 109.98 21 GLN B C 1
ATOM 4249 O O . GLN B 1 21 ? 30.992 -22.521 24.081 1.00 109.29 21 GLN B O 1
ATOM 4255 N N . ILE B 1 22 ? 33.255 -22.867 24.153 1.00 105.29 22 ILE B N 1
ATOM 4256 C CA . ILE B 1 22 ? 33.483 -22.668 25.589 1.00 105.26 22 ILE B CA 1
ATOM 4257 C C . ILE B 1 22 ? 32.705 -21.440 26.105 1.00 110.49 22 ILE B C 1
ATOM 4258 O O . ILE B 1 22 ? 32.028 -21.517 27.141 1.00 109.66 22 ILE B O 1
ATOM 4263 N N . VAL B 1 23 ? 32.765 -20.330 25.337 1.00 108.10 23 VAL B N 1
ATOM 4264 C CA . VAL B 1 23 ? 32.082 -19.084 25.684 1.00 108.09 23 VAL B CA 1
ATOM 4265 C C . VAL B 1 23 ? 30.554 -19.250 25.596 1.00 113.16 23 VAL B C 1
ATOM 4266 O O . VAL B 1 23 ? 29.880 -19.037 26.601 1.00 112.21 23 VAL B O 1
ATOM 4270 N N . LYS B 1 24 ? 30.026 -19.687 24.423 1.00 111.01 24 LYS B N 1
ATOM 4271 C CA . LYS B 1 24 ? 28.583 -19.909 24.185 1.00 111.03 24 LYS B CA 1
ATOM 4272 C C . LYS B 1 24 ? 27.926 -20.758 25.277 1.00 116.85 24 LYS B C 1
ATOM 4273 O O . LYS B 1 24 ? 26.784 -20.484 25.667 1.00 117.14 24 LYS B O 1
ATOM 4279 N N . GLU B 1 25 ? 28.672 -21.769 25.785 1.00 113.24 25 GLU B N 1
ATOM 4280 C CA . GLU B 1 25 ? 28.247 -22.680 26.843 1.00 112.28 25 GLU B CA 1
ATOM 4281 C C . GLU B 1 25 ? 27.933 -21.931 28.141 1.00 114.22 25 GLU B C 1
ATOM 4282 O O . GLU B 1 25 ? 26.763 -21.817 28.502 1.00 113.77 25 GLU B O 1
ATOM 4288 N N . LYS B 1 26 ? 28.967 -21.392 28.813 1.00 109.73 26 LYS B N 1
ATOM 4289 C CA . LYS B 1 26 ? 28.839 -20.696 30.095 1.00 108.78 26 LYS B CA 1
ATOM 4290 C C . LYS B 1 26 ? 28.190 -19.310 30.005 1.00 110.98 26 LYS B C 1
ATOM 4291 O O . LYS B 1 26 ? 27.712 -18.807 31.023 1.00 111.27 26 LYS B O 1
ATOM 4297 N N . LEU B 1 27 ? 28.154 -18.706 28.810 1.00 105.64 27 LEU B N 1
ATOM 4298 C CA . LEU B 1 27 ? 27.624 -17.357 28.604 1.00 105.42 27 LEU B CA 1
ATOM 4299 C C . LEU B 1 27 ? 26.244 -17.083 29.210 1.00 109.95 27 LEU B C 1
ATOM 4300 O O . LEU B 1 27 ? 26.158 -16.087 29.921 1.00 109.03 27 LEU B O 1
ATOM 4305 N N . PRO B 1 28 ? 25.165 -17.881 28.995 1.00 108.50 28 PRO B N 1
ATOM 4306 C CA . PRO B 1 28 ? 23.872 -17.534 29.630 1.00 108.59 28 PRO B CA 1
ATOM 4307 C C . PRO B 1 28 ? 23.893 -17.605 31.159 1.00 112.31 28 PRO B C 1
ATOM 4308 O O . PRO B 1 28 ? 23.145 -16.868 31.813 1.00 110.29 28 PRO B O 1
ATOM 4312 N N . ASP B 1 29 ? 24.778 -18.478 31.722 1.00 110.63 29 ASP B N 1
ATOM 4313 C CA . ASP B 1 29 ? 24.976 -18.648 33.172 1.00 110.90 29 ASP B CA 1
ATOM 4314 C C . ASP B 1 29 ? 25.614 -17.384 33.747 1.00 114.21 29 ASP B C 1
ATOM 4315 O O . ASP B 1 29 ? 25.152 -16.868 34.770 1.00 113.15 29 ASP B O 1
ATOM 4320 N N . ILE B 1 30 ? 26.664 -16.880 33.053 1.00 110.29 30 ILE B N 1
ATOM 4321 C CA . ILE B 1 30 ? 27.410 -15.660 33.371 1.00 109.69 30 ILE B CA 1
ATOM 4322 C C . ILE B 1 30 ? 26.483 -14.445 33.291 1.00 112.91 30 ILE B C 1
ATOM 4323 O O . ILE B 1 30 ? 26.520 -13.593 34.173 1.00 110.86 30 ILE B O 1
ATOM 4328 N N . ILE B 1 31 ? 25.627 -14.402 32.258 1.00 111.78 31 ILE B N 1
ATOM 4329 C CA . ILE B 1 31 ? 24.642 -13.349 32.034 1.00 113.07 31 ILE B CA 1
ATOM 4330 C C . ILE B 1 31 ? 23.668 -13.349 33.213 1.00 120.85 31 ILE B C 1
ATOM 4331 O O . ILE B 1 31 ? 23.350 -12.279 33.737 1.00 120.87 31 ILE B O 1
ATOM 4336 N N . ARG B 1 32 ? 23.268 -14.561 33.676 1.00 119.11 32 ARG B N 1
ATOM 4337 C CA . ARG B 1 32 ? 22.391 -14.779 34.840 1.00 118.48 32 ARG B CA 1
ATOM 4338 C C . ARG B 1 32 ? 23.095 -14.245 36.107 1.00 118.85 32 ARG B C 1
ATOM 4339 O O . ARG B 1 32 ? 22.568 -13.343 36.763 1.00 117.47 32 ARG B O 1
ATOM 4347 N N . ASP B 1 33 ? 24.324 -14.732 36.367 1.00 113.86 33 ASP B N 1
ATOM 4348 C CA . ASP B 1 33 ? 25.187 -14.323 37.476 1.00 113.24 33 ASP B CA 1
ATOM 4349 C C . ASP B 1 33 ? 25.391 -12.806 37.542 1.00 115.13 33 ASP B C 1
ATOM 4350 O O . ASP B 1 33 ? 25.592 -12.256 38.635 1.00 114.87 33 ASP B O 1
ATOM 4355 N N . ALA B 1 34 ? 25.347 -12.144 36.364 1.00 109.35 34 ALA B N 1
ATOM 4356 C CA . ALA B 1 34 ? 25.500 -10.700 36.208 1.00 108.13 34 ALA B CA 1
ATOM 4357 C C . ALA B 1 34 ? 24.196 -9.988 36.501 1.00 111.24 34 ALA B C 1
ATOM 4358 O O . ALA B 1 34 ? 24.211 -8.927 37.129 1.00 110.32 34 ALA B O 1
ATOM 4360 N N . GLU B 1 35 ? 23.058 -10.568 36.046 1.00 107.74 35 GLU B N 1
ATOM 4361 C CA . GLU B 1 35 ? 21.711 -10.018 36.277 1.00 106.94 35 GLU B CA 1
ATOM 4362 C C . GLU B 1 35 ? 21.385 -10.051 37.762 1.00 108.97 35 GLU B C 1
ATOM 4363 O O . GLU B 1 35 ? 20.668 -9.174 38.252 1.00 108.49 35 GLU B O 1
ATOM 4369 N N . ILE B 1 36 ? 21.954 -11.053 38.476 1.00 104.14 36 ILE B N 1
ATOM 4370 C CA . ILE B 1 36 ? 21.841 -11.235 39.922 1.00 103.47 36 ILE B CA 1
ATOM 4371 C C . ILE B 1 36 ? 22.509 -10.047 40.609 1.00 107.22 36 ILE B C 1
ATOM 4372 O O . ILE B 1 36 ? 21.899 -9.420 41.478 1.00 105.60 36 ILE B O 1
ATOM 4377 N N . LYS B 1 37 ? 23.743 -9.705 40.155 1.00 104.06 37 LYS B N 1
ATOM 4378 C CA . LYS B 1 37 ? 24.533 -8.596 40.687 1.00 103.53 37 LYS B CA 1
ATOM 4379 C C . LYS B 1 37 ? 23.822 -7.280 40.425 1.00 109.54 37 LYS B C 1
ATOM 4380 O O . LYS B 1 37 ? 23.624 -6.490 41.349 1.00 109.26 37 LYS B O 1
ATOM 4386 N N . ALA B 1 38 ? 23.325 -7.112 39.194 1.00 108.24 38 ALA B N 1
ATOM 4387 C CA . ALA B 1 38 ? 22.584 -5.937 38.763 1.00 109.30 38 ALA B CA 1
ATOM 4388 C C . ALA B 1 38 ? 21.347 -5.722 39.618 1.00 116.50 38 ALA B C 1
ATOM 4389 O O . ALA B 1 38 ? 21.072 -4.588 40.021 1.00 115.44 38 ALA B O 1
ATOM 4391 N N . SER B 1 39 ? 20.642 -6.832 39.949 1.00 116.86 39 SER B N 1
ATOM 4392 C CA . SER B 1 39 ? 19.407 -6.811 40.753 1.00 118.01 39 SER B CA 1
ATOM 4393 C C . SER B 1 39 ? 19.636 -6.499 42.244 1.00 121.26 39 SER B C 1
ATOM 4394 O O . SER B 1 39 ? 18.702 -6.060 42.935 1.00 120.32 39 SER B O 1
ATOM 4397 N N . GLU B 1 40 ? 20.878 -6.682 42.715 1.00 117.06 40 GLU B N 1
ATOM 4398 C CA . GLU B 1 40 ? 21.212 -6.426 44.106 1.00 116.84 40 GLU B CA 1
ATOM 4399 C C . GLU B 1 40 ? 21.808 -5.041 44.344 1.00 119.02 40 GLU B C 1
ATOM 4400 O O . GLU B 1 40 ? 22.008 -4.676 45.510 1.00 118.73 40 GLU B O 1
ATOM 4406 N N . VAL B 1 41 ? 22.084 -4.257 43.260 1.00 113.89 41 VAL B N 1
ATOM 4407 C CA . VAL B 1 41 ? 22.725 -2.934 43.390 1.00 112.60 41 VAL B CA 1
ATOM 4408 C C . VAL B 1 41 ? 22.093 -1.771 42.545 1.00 114.08 41 VAL B C 1
ATOM 4409 O O . VAL B 1 41 ? 22.391 -0.610 42.881 1.00 113.20 41 VAL B O 1
ATOM 4413 N N . LEU B 1 42 ? 21.265 -2.039 41.478 1.00 108.14 42 LEU B N 1
ATOM 4414 C CA . LEU B 1 42 ? 20.705 -0.954 40.626 1.00 106.77 42 LEU B CA 1
ATOM 4415 C C . LEU B 1 42 ? 19.279 -0.463 40.999 1.00 109.78 42 LEU B C 1
ATOM 4416 O O . LEU B 1 42 ? 18.330 -1.232 40.834 1.00 109.59 42 LEU B O 1
ATOM 4421 N N . GLU B 1 43 ? 19.131 0.839 41.434 1.00 105.68 43 GLU B N 1
ATOM 4422 C CA . GLU B 1 43 ? 17.849 1.469 41.790 1.00 105.60 43 GLU B CA 1
ATOM 4423 C C . GLU B 1 43 ? 16.879 1.527 40.574 1.00 113.08 43 GLU B C 1
ATOM 4424 O O . GLU B 1 43 ? 17.236 2.078 39.531 1.00 113.10 43 GLU B O 1
ATOM 4430 N N . PRO B 1 44 ? 15.633 1.013 40.676 1.00 111.49 44 PRO B N 1
ATOM 4431 C CA . PRO B 1 44 ? 15.026 0.302 41.813 1.00 111.34 44 PRO B CA 1
ATOM 4432 C C . PRO B 1 44 ? 15.550 -1.151 41.894 1.00 115.02 44 PRO B C 1
ATOM 4433 O O . PRO B 1 44 ? 15.587 -1.854 40.868 1.00 113.52 44 PRO B O 1
ATOM 4437 N N . THR B 1 45 ? 16.028 -1.585 43.093 1.00 112.11 45 THR B N 1
ATOM 4438 C CA . THR B 1 45 ? 16.542 -2.956 43.357 1.00 111.91 45 THR B CA 1
ATOM 4439 C C . THR B 1 45 ? 15.400 -3.821 43.842 1.00 116.95 45 THR B C 1
ATOM 4440 O O . THR B 1 45 ? 14.358 -3.256 44.180 1.00 117.37 45 THR B O 1
ATOM 4444 N N . ILE B 1 46 ? 15.602 -5.165 43.996 1.00 112.88 46 ILE B N 1
ATOM 4445 C CA . ILE B 1 46 ? 14.557 -6.057 44.547 1.00 112.48 46 ILE B CA 1
ATOM 4446 C C . ILE B 1 46 ? 14.027 -5.584 45.935 1.00 117.01 46 ILE B C 1
ATOM 4447 O O . ILE B 1 46 ? 12.901 -5.925 46.293 1.00 116.24 46 ILE B O 1
ATOM 4452 N N . TYR B 1 47 ? 14.807 -4.748 46.662 1.00 114.70 47 TYR B N 1
ATOM 4453 C CA . TYR B 1 47 ? 14.467 -4.159 47.972 1.00 115.21 47 TYR B CA 1
ATOM 4454 C C . TYR B 1 47 ? 13.624 -2.879 47.843 1.00 116.20 47 TYR B C 1
ATOM 4455 O O . TYR B 1 47 ? 13.406 -2.174 48.833 1.00 114.35 47 TYR B O 1
ATOM 4464 N N . GLU B 1 48 ? 13.181 -2.588 46.607 1.00 112.63 48 GLU B N 1
ATOM 4465 C CA . GLU B 1 48 ? 12.296 -1.496 46.192 1.00 112.43 48 GLU B CA 1
ATOM 4466 C C . GLU B 1 48 ? 11.164 -2.140 45.389 1.00 116.15 48 GLU B C 1
ATOM 4467 O O . GLU B 1 48 ? 10.006 -1.730 45.542 1.00 115.69 48 GLU B O 1
ATOM 4473 N N . LYS B 1 49 ? 11.504 -3.180 44.562 1.00 112.06 49 LYS B N 1
ATOM 4474 C CA . LYS B 1 49 ? 10.570 -3.954 43.728 1.00 111.37 49 LYS B CA 1
ATOM 4475 C C . LYS B 1 49 ? 9.501 -4.605 44.632 1.00 115.30 49 LYS B C 1
ATOM 4476 O O . LYS B 1 49 ? 8.336 -4.180 44.597 1.00 114.56 49 LYS B O 1
ATOM 4482 N N . ARG B 1 50 ? 9.937 -5.573 45.499 1.00 110.76 50 ARG B N 1
ATOM 4483 C CA . ARG B 1 50 ? 9.108 -6.325 46.449 1.00 109.53 50 ARG B CA 1
ATOM 4484 C C . ARG B 1 50 ? 8.274 -5.430 47.355 1.00 112.59 50 ARG B C 1
ATOM 4485 O O . ARG B 1 50 ? 7.158 -5.825 47.691 1.00 110.60 50 ARG B O 1
ATOM 4493 N N . ALA B 1 51 ? 8.786 -4.205 47.693 1.00 110.49 51 ALA B N 1
ATOM 4494 C CA . ALA B 1 51 ? 8.073 -3.176 48.460 1.00 110.78 51 ALA B CA 1
ATOM 4495 C C . ALA B 1 51 ? 6.875 -2.702 47.649 1.00 116.76 51 ALA B C 1
ATOM 4496 O O . ALA B 1 51 ? 5.749 -2.882 48.105 1.00 117.74 51 ALA B O 1
ATOM 4498 N N . ILE B 1 52 ? 7.099 -2.165 46.428 0.50 113.08 52 ILE B N 1
ATOM 4499 C CA . ILE B 1 52 ? 6.019 -1.713 45.547 0.50 112.69 52 ILE B CA 1
ATOM 4500 C C . ILE B 1 52 ? 5.056 -2.874 45.232 0.50 115.45 52 ILE B C 1
ATOM 4501 O O . ILE B 1 52 ? 3.851 -2.689 45.381 0.50 114.21 52 ILE B O 1
ATOM 4506 N N . MET B 1 53 ? 5.595 -4.074 44.877 1.00 112.25 53 MET B N 1
ATOM 4507 C CA . MET B 1 53 ? 4.850 -5.315 44.570 1.00 111.96 53 MET B CA 1
ATOM 4508 C C . MET B 1 53 ? 3.884 -5.684 45.700 1.00 117.14 53 MET B C 1
ATOM 4509 O O . MET B 1 53 ? 2.707 -5.973 45.434 1.00 117.40 53 MET B O 1
ATOM 4514 N N . GLU B 1 54 ? 4.376 -5.654 46.965 1.00 113.77 54 GLU B N 1
ATOM 4515 C CA . GLU B 1 54 ? 3.550 -5.985 48.124 1.00 112.86 54 GLU B CA 1
ATOM 4516 C C . GLU B 1 54 ? 2.506 -4.932 48.377 1.00 114.53 54 GLU B C 1
ATOM 4517 O O . GLU B 1 54 ? 1.405 -5.316 48.748 1.00 114.87 54 GLU B O 1
ATOM 4523 N N . VAL B 1 55 ? 2.785 -3.640 48.065 1.00 108.85 55 VAL B N 1
ATOM 4524 C CA . VAL B 1 55 ? 1.792 -2.553 48.170 1.00 108.01 55 VAL B CA 1
ATOM 4525 C C . VAL B 1 55 ? 0.622 -2.842 47.193 1.00 108.34 55 VAL B C 1
ATOM 4526 O O . VAL B 1 55 ? -0.537 -2.775 47.602 1.00 107.78 55 VAL B O 1
ATOM 4530 N N . ILE B 1 56 ? 0.938 -3.170 45.915 0.50 101.96 56 ILE B N 1
ATOM 4531 C CA . ILE B 1 56 ? -0.042 -3.479 44.861 0.50 99.89 56 ILE B CA 1
ATOM 4532 C C . ILE B 1 56 ? -0.807 -4.769 45.190 0.50 102.45 56 ILE B C 1
ATOM 4533 O O . ILE B 1 56 ? -2.036 -4.770 45.090 0.50 100.93 56 ILE B O 1
ATOM 4538 N N . LYS B 1 57 ? -0.089 -5.845 45.625 1.00 99.70 57 LYS B N 1
ATOM 4539 C CA . LYS B 1 57 ? -0.690 -7.129 46.045 1.00 100.15 57 LYS B CA 1
ATOM 4540 C C . LYS B 1 57 ? -1.724 -6.945 47.177 1.00 108.98 57 LYS B C 1
ATOM 4541 O O . LYS B 1 57 ? -2.705 -7.690 47.230 1.00 108.25 57 LYS B O 1
ATOM 4547 N N . ASP B 1 58 ? -1.493 -5.944 48.070 1.00 109.86 58 ASP B N 1
ATOM 4548 C CA . ASP B 1 58 ? -2.369 -5.553 49.192 1.00 111.12 58 ASP B CA 1
ATOM 4549 C C . ASP B 1 58 ? -3.639 -4.904 48.648 1.00 116.98 58 ASP B C 1
ATOM 4550 O O . ASP B 1 58 ? -4.711 -5.209 49.148 1.00 116.44 58 ASP B O 1
ATOM 4555 N N . PHE B 1 59 ? -3.510 -4.013 47.629 1.00 115.09 59 PHE B N 1
ATOM 4556 C CA . PHE B 1 59 ? -4.606 -3.297 46.959 1.00 115.00 59 PHE B CA 1
ATOM 4557 C C . PHE B 1 59 ? -5.542 -4.267 46.229 1.00 120.83 59 PHE B C 1
ATOM 4558 O O . PHE B 1 59 ? -6.775 -4.090 46.253 1.00 120.78 59 PHE B O 1
ATOM 4566 N N . ILE B 1 60 ? -4.943 -5.248 45.534 1.00 117.83 60 ILE B N 1
ATOM 4567 C CA . ILE B 1 60 ? -5.666 -6.279 44.805 1.00 118.18 60 ILE B CA 1
ATOM 4568 C C . ILE B 1 60 ? -6.496 -7.067 45.819 1.00 120.23 60 ILE B C 1
ATOM 4569 O O . ILE B 1 60 ? -7.677 -7.298 45.580 1.00 118.87 60 ILE B O 1
ATOM 4574 N N . ARG B 1 61 ? -5.886 -7.431 46.961 1.00 116.15 61 ARG B N 1
ATOM 4575 C CA . ARG B 1 61 ? -6.558 -8.162 48.036 1.00 115.46 61 ARG B CA 1
ATOM 4576 C C . ARG B 1 61 ? -7.761 -7.376 48.567 1.00 117.34 61 ARG B C 1
ATOM 4577 O O . ARG B 1 61 ? -8.848 -7.940 48.636 1.00 115.79 61 ARG B O 1
ATOM 4585 N N . ASP B 1 62 ? -7.571 -6.059 48.840 1.00 114.50 62 ASP B N 1
ATOM 4586 C CA . ASP B 1 62 ? -8.558 -5.101 49.362 1.00 114.70 62 ASP B CA 1
ATOM 4587 C C . ASP B 1 62 ? -9.791 -4.956 48.488 1.00 118.75 62 ASP B C 1
ATOM 4588 O O . ASP B 1 62 ? -10.918 -5.082 48.987 1.00 118.40 62 ASP B O 1
ATOM 4593 N N . HIS B 1 63 ? 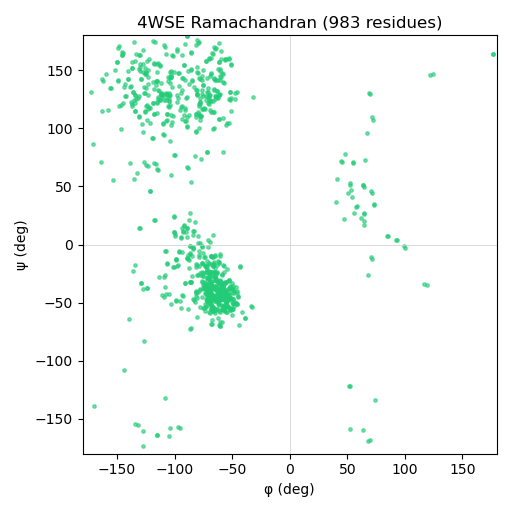-9.578 -4.626 47.196 1.00 114.81 63 HIS B N 1
ATOM 4594 C CA . HIS B 1 63 ? -10.675 -4.419 46.249 1.00 114.13 63 HIS B CA 1
ATOM 4595 C C . HIS B 1 63 ? -11.135 -5.706 45.580 1.00 115.46 63 HIS B C 1
ATOM 4596 O O . HIS B 1 63 ? -12.182 -5.718 44.939 1.00 114.78 63 HIS B O 1
ATOM 4603 N N . GLN B 1 64 ? -10.379 -6.800 45.808 1.00 110.93 64 GLN B N 1
ATOM 4604 C CA . GLN B 1 64 ? -10.585 -8.158 45.310 1.00 109.90 64 GLN B CA 1
ATOM 4605 C C . GLN B 1 64 ? -10.689 -8.174 43.807 1.00 109.50 64 GLN B C 1
ATOM 4606 O O . GLN B 1 64 ? -11.763 -8.322 43.210 1.00 108.07 64 GLN B O 1
ATOM 4612 N N . ARG B 1 65 ? -9.547 -7.942 43.197 1.00 103.04 65 ARG B N 1
ATOM 4613 C CA . ARG B 1 65 ? -9.440 -7.957 41.758 1.00 100.44 65 ARG B CA 1
ATOM 4614 C C . ARG B 1 65 ? -8.916 -9.319 41.316 1.00 103.12 65 ARG B C 1
ATOM 4615 O O . ARG B 1 65 ? -8.496 -10.130 42.144 1.00 100.97 65 ARG B O 1
ATOM 4623 N N . LYS B 1 66 ? -9.013 -9.602 40.023 1.00 101.17 66 LYS B N 1
ATOM 4624 C CA . LYS B 1 66 ? -8.622 -10.902 39.511 1.00 101.22 66 LYS B CA 1
ATOM 4625 C C . LYS B 1 66 ? -7.304 -10.836 38.733 1.00 105.10 66 LYS B C 1
ATOM 4626 O O . LYS B 1 66 ? -7.246 -10.228 37.675 1.00 105.73 66 LYS B O 1
ATOM 4632 N N . VAL B 1 67 ? -6.247 -11.447 39.281 0.50 99.95 67 VAL B N 1
ATOM 4633 C CA . VAL B 1 67 ? -4.912 -11.480 38.684 0.50 98.73 67 VAL B CA 1
ATOM 4634 C C . VAL B 1 67 ? -4.861 -12.565 37.625 0.50 100.61 67 VAL B C 1
ATOM 4635 O O . VAL B 1 67 ? -5.275 -13.698 37.883 0.50 98.80 67 VAL B O 1
ATOM 4639 N N . TYR B 1 68 ? -4.321 -12.216 36.442 1.00 97.25 68 TYR B N 1
ATOM 4640 C CA . TYR B 1 68 ? -4.138 -13.145 35.312 1.00 96.02 68 TYR B CA 1
ATOM 4641 C C . TYR B 1 68 ? -2.693 -13.104 34.817 1.00 102.89 68 TYR B C 1
ATOM 4642 O O . TYR B 1 68 ? -1.814 -12.525 35.487 1.00 101.86 68 TYR B O 1
ATOM 4651 N N . GLY B 1 69 ? -2.468 -13.807 33.702 1.00 101.73 69 GLY B N 1
ATOM 4652 C CA . GLY B 1 69 ? -1.194 -13.889 33.004 1.00 102.27 69 GLY B CA 1
ATOM 4653 C C . GLY B 1 69 ? -0.101 -14.735 33.630 1.00 107.12 69 GLY B C 1
ATOM 4654 O O . GLY B 1 69 ? -0.347 -15.888 33.998 1.00 107.33 69 GLY B O 1
ATOM 4655 N N . GLY B 1 70 ? 1.115 -14.158 33.673 1.00 102.69 70 GLY B N 1
ATOM 4656 C CA . GLY B 1 70 ? 2.351 -14.770 34.162 1.00 101.33 70 GLY B CA 1
ATOM 4657 C C . GLY B 1 70 ? 2.415 -14.900 35.666 1.00 101.96 70 GLY B C 1
ATOM 4658 O O . GLY B 1 70 ? 2.682 -15.990 36.178 1.00 99.79 70 GLY B O 1
ATOM 4659 N N . THR B 1 71 ? 2.155 -13.777 36.374 1.00 98.16 71 THR B N 1
ATOM 4660 C CA . THR B 1 71 ? 2.082 -13.698 37.839 1.00 98.00 71 THR B CA 1
ATOM 4661 C C . THR B 1 71 ? 1.099 -14.818 38.308 1.00 104.12 71 THR B C 1
ATOM 4662 O O . THR B 1 71 ? 1.519 -15.715 39.054 1.00 103.67 71 THR B O 1
ATOM 4666 N N . ALA B 1 72 ? -0.166 -14.809 37.772 1.00 100.91 72 ALA B N 1
ATOM 4667 C CA . ALA B 1 72 ? -1.235 -15.772 38.080 1.00 100.80 72 ALA B CA 1
ATOM 4668 C C . ALA B 1 72 ? -0.876 -17.201 37.772 1.00 106.17 72 ALA B C 1
ATOM 4669 O O . ALA B 1 72 ? -1.024 -18.048 38.658 1.00 106.86 72 ALA B O 1
ATOM 4671 N N . LEU B 1 73 ? -0.400 -17.488 36.542 1.00 102.63 73 LEU B N 1
ATOM 4672 C CA . LEU B 1 73 ? -0.010 -18.853 36.199 1.00 102.58 73 LEU B CA 1
ATOM 4673 C C . LEU B 1 73 ? 1.101 -19.306 37.120 1.00 106.19 73 LEU B C 1
ATOM 4674 O O . LEU B 1 73 ? 1.014 -20.407 37.650 1.00 105.16 73 LEU B O 1
ATOM 4679 N N . ASN B 1 74 ? 2.087 -18.426 37.374 1.00 103.46 74 ASN B N 1
ATOM 4680 C CA . ASN B 1 74 ? 3.223 -18.710 38.249 1.00 103.88 74 ASN B CA 1
ATOM 4681 C C . ASN B 1 74 ? 2.783 -19.273 39.622 1.00 107.38 74 ASN B C 1
ATOM 4682 O O . ASN B 1 74 ? 3.108 -20.426 39.934 1.00 105.47 74 ASN B O 1
ATOM 4687 N N . GLU B 1 75 ? 1.985 -18.479 40.387 1.00 104.41 75 GLU B N 1
ATOM 4688 C CA . GLU B 1 75 ? 1.449 -18.823 41.714 1.00 104.05 75 GLU B CA 1
ATOM 4689 C C . GLU B 1 75 ? 0.615 -20.108 41.690 1.00 106.92 75 GLU B C 1
ATOM 4690 O O . GLU B 1 75 ? 0.692 -20.881 42.642 1.00 107.02 75 GLU B O 1
ATOM 4696 N N . ALA B 1 76 ? -0.161 -20.344 40.602 1.00 102.16 76 ALA B N 1
ATOM 4697 C CA . ALA B 1 76 ? -0.993 -21.546 40.417 1.00 101.31 76 ALA B CA 1
ATOM 4698 C C . ALA B 1 76 ? -0.116 -22.776 40.189 1.00 101.19 76 ALA B C 1
ATOM 4699 O O . ALA B 1 76 ? -0.271 -23.801 40.850 1.00 99.59 76 ALA B O 1
ATOM 4701 N N . LEU B 1 77 ? 0.848 -22.647 39.304 1.00 97.36 77 LEU B N 1
ATOM 4702 C CA . LEU B 1 77 ? 1.807 -23.705 39.076 1.00 97.22 77 LEU B CA 1
ATOM 4703 C C . LEU B 1 77 ? 2.447 -24.013 40.436 1.00 105.89 77 LEU B C 1
ATOM 4704 O O . LEU B 1 77 ? 2.486 -25.186 40.812 1.00 106.82 77 LEU B O 1
ATOM 4709 N N . LYS B 1 78 ? 2.816 -22.935 41.214 1.00 103.22 78 LYS B N 1
ATOM 4710 C CA . LYS B 1 78 ? 3.431 -22.959 42.557 1.00 102.59 78 LYS B CA 1
ATOM 4711 C C . LYS B 1 78 ? 2.603 -23.695 43.598 1.00 106.72 78 LYS B C 1
ATOM 4712 O O . LYS B 1 78 ? 3.161 -24.505 44.344 1.00 107.96 78 LYS B O 1
ATOM 4718 N N . GLN B 1 79 ? 1.286 -23.437 43.646 1.00 102.25 79 GLN B N 1
ATOM 4719 C CA . GLN B 1 79 ? 0.381 -24.087 44.601 1.00 102.19 79 GLN B CA 1
ATOM 4720 C C . GLN B 1 79 ? 0.300 -25.616 44.403 1.00 106.84 79 GLN B C 1
ATOM 4721 O O . GLN B 1 79 ? -0.106 -26.309 45.339 1.00 106.28 79 GLN B O 1
ATOM 4727 N N . VAL B 1 80 ? 0.728 -26.132 43.208 1.00 104.16 80 VAL B N 1
ATOM 4728 C CA . VAL B 1 80 ? 0.749 -27.558 42.808 1.00 104.62 80 VAL B CA 1
ATOM 4729 C C . VAL B 1 80 ? 2.181 -28.115 42.747 1.00 110.01 80 VAL B C 1
ATOM 4730 O O . VAL B 1 80 ? 2.370 -29.327 42.891 1.00 109.63 80 VAL B O 1
ATOM 4734 N N . ASN B 1 81 ? 3.170 -27.231 42.501 1.00 108.64 81 ASN B N 1
ATOM 4735 C CA . ASN B 1 81 ? 4.611 -27.500 42.427 1.00 110.03 81 ASN B CA 1
ATOM 4736 C C . ASN B 1 81 ? 5.267 -26.110 42.306 1.00 119.19 81 ASN B C 1
ATOM 4737 O O . ASN B 1 81 ? 4.857 -25.317 41.450 1.00 118.74 81 ASN B O 1
ATOM 4742 N N . PRO B 1 82 ? 6.306 -25.799 43.124 1.00 119.59 82 PRO B N 1
ATOM 4743 C CA . PRO B 1 82 ? 6.966 -24.484 43.007 1.00 120.69 82 PRO B CA 1
ATOM 4744 C C . PRO B 1 82 ? 8.168 -24.654 42.062 1.00 127.42 82 PRO B C 1
ATOM 4745 O O . PRO B 1 82 ? 8.815 -23.662 41.701 1.00 127.45 82 PRO B O 1
ATOM 4749 N N . LYS B 1 83 ? 8.460 -25.919 41.667 1.00 124.98 83 LYS B N 1
ATOM 4750 C CA . LYS B 1 83 ? 9.531 -26.290 40.748 1.00 125.38 83 LYS B CA 1
ATOM 4751 C C . LYS B 1 83 ? 9.049 -26.168 39.304 1.00 130.41 83 LYS B C 1
ATOM 4752 O O . LYS B 1 83 ? 9.851 -25.909 38.403 1.00 130.17 83 LYS B O 1
ATOM 4758 N N . ASP B 1 84 ? 7.734 -26.326 39.083 1.00 127.80 84 ASP B N 1
ATOM 4759 C CA . ASP B 1 84 ? 7.171 -26.195 37.744 1.00 127.66 84 ASP B CA 1
ATOM 4760 C C . ASP B 1 84 ? 6.738 -24.742 37.440 1.00 133.27 84 ASP B C 1
ATOM 4761 O O . ASP B 1 84 ? 6.134 -24.504 36.393 1.00 133.87 84 ASP B O 1
ATOM 4766 N N . ALA B 1 85 ? 7.121 -23.766 38.320 1.00 129.73 85 ALA B N 1
ATOM 4767 C CA . ALA B 1 85 ? 6.846 -22.321 38.196 1.00 129.20 85 ALA B CA 1
ATOM 4768 C C . ALA B 1 85 ? 7.498 -21.722 36.936 1.00 133.64 85 ALA B C 1
ATOM 4769 O O . ALA B 1 85 ? 8.514 -22.245 36.461 1.00 133.24 85 ALA B O 1
ATOM 4771 N N . ILE B 1 86 ? 6.898 -20.653 36.375 1.00 130.53 86 ILE B N 1
ATOM 4772 C CA . ILE B 1 86 ? 7.405 -20.029 35.146 1.00 130.39 86 ILE B CA 1
ATOM 4773 C C . ILE B 1 86 ? 8.439 -18.949 35.447 1.00 134.18 86 ILE B C 1
ATOM 4774 O O . ILE B 1 86 ? 9.550 -19.049 34.929 1.00 133.29 86 ILE B O 1
ATOM 4779 N N . TYR B 1 87 ? 8.104 -17.946 36.281 1.00 131.71 87 TYR B N 1
ATOM 4780 C CA . TYR B 1 87 ? 9.063 -16.917 36.675 1.00 132.66 87 TYR B CA 1
ATOM 4781 C C . TYR B 1 87 ? 9.976 -17.533 37.738 1.00 140.55 87 TYR B C 1
ATOM 4782 O O . TYR B 1 87 ? 9.518 -17.809 38.854 1.00 139.58 87 TYR B O 1
ATOM 4791 N N . ASP B 1 88 ? 11.251 -17.828 37.345 1.00 140.50 88 ASP B N 1
ATOM 4792 C CA . ASP B 1 88 ? 12.313 -18.493 38.135 1.00 141.58 88 ASP B CA 1
ATOM 4793 C C . ASP B 1 88 ? 13.023 -18.629 39.497 1.00 147.61 88 ASP B C 1
ATOM 4794 O O . ASP B 1 88 ? 13.074 -19.734 40.049 1.00 147.37 88 ASP B O 1
ATOM 4799 N N . ASN B 1 89 ? 13.582 -17.505 40.028 1.00 145.31 89 ASN B N 1
ATOM 4800 C CA . ASN B 1 89 ? 14.256 -17.491 41.325 1.00 145.70 89 ASN B CA 1
ATOM 4801 C C . ASN B 1 89 ? 14.304 -15.963 41.193 1.00 150.49 89 ASN B C 1
ATOM 4802 O O . ASN B 1 89 ? 15.227 -15.398 40.586 1.00 149.44 89 ASN B O 1
ATOM 4807 N N . TYR B 1 90 ? 13.196 -15.340 41.654 1.00 148.20 90 TYR B N 1
ATOM 4808 C CA . TYR B 1 90 ? 12.860 -13.914 41.680 1.00 148.29 90 TYR B CA 1
ATOM 4809 C C . TYR B 1 90 ? 13.265 -13.144 40.387 1.00 151.74 90 TYR B C 1
ATOM 4810 O O . TYR B 1 90 ? 14.005 -12.148 40.437 1.00 150.95 90 TYR B O 1
ATOM 4819 N N . SER B 1 91 ? 12.754 -13.632 39.232 1.00 147.75 91 SER B N 1
ATOM 4820 C CA . SER B 1 91 ? 12.922 -13.023 37.907 1.00 146.81 91 SER B CA 1
ATOM 4821 C C . SER B 1 91 ? 11.762 -12.022 37.804 1.00 149.02 91 SER B C 1
ATOM 4822 O O . SER B 1 91 ? 10.599 -12.450 37.800 1.00 148.75 91 SER B O 1
ATOM 4825 N N . PHE B 1 92 ? 12.077 -10.694 37.813 1.00 143.67 92 PHE B N 1
ATOM 4826 C CA . PHE B 1 92 ? 11.092 -9.606 37.835 1.00 142.64 92 PHE B CA 1
ATOM 4827 C C . PHE B 1 92 ? 10.014 -9.747 36.732 1.00 143.23 92 PHE B C 1
ATOM 4828 O O . PHE B 1 92 ? 10.299 -9.771 35.527 1.00 142.63 92 PHE B O 1
ATOM 4836 N N . SER B 1 93 ? 8.767 -9.948 37.219 1.00 136.87 93 SER B N 1
ATOM 4837 C CA . SER B 1 93 ? 7.515 -10.173 36.483 1.00 134.88 93 SER B CA 1
ATOM 4838 C C . SER B 1 93 ? 6.578 -8.947 36.533 1.00 135.17 93 SER B C 1
ATOM 4839 O O . SER B 1 93 ? 6.766 -8.054 37.366 1.00 135.35 93 SER B O 1
ATOM 4842 N N . ASP B 1 94 ? 5.569 -8.906 35.646 1.00 127.96 94 ASP B N 1
ATOM 4843 C CA . ASP B 1 94 ? 4.621 -7.797 35.606 1.00 126.13 94 ASP B CA 1
ATOM 4844 C C . ASP B 1 94 ? 3.309 -8.184 36.255 1.00 125.60 94 ASP B C 1
ATOM 4845 O O . ASP B 1 94 ? 2.793 -9.268 35.974 1.00 125.61 94 ASP B O 1
ATOM 4850 N N . ILE B 1 95 ? 2.747 -7.297 37.098 1.00 118.01 95 ILE B N 1
ATOM 4851 C CA . ILE B 1 95 ? 1.426 -7.551 37.681 1.00 115.94 95 ILE B CA 1
ATOM 4852 C C . ILE B 1 95 ? 0.394 -7.160 36.601 1.00 115.77 95 ILE B C 1
ATOM 4853 O O . ILE B 1 95 ? 0.535 -6.108 35.991 1.00 114.58 95 ILE B O 1
ATOM 4858 N N . GLU B 1 96 ? -0.572 -8.049 36.304 1.00 110.08 96 GLU B N 1
ATOM 4859 C CA . GLU B 1 96 ? -1.675 -7.827 35.352 1.00 108.65 96 GLU B CA 1
ATOM 4860 C C . GLU B 1 96 ? -2.963 -8.385 35.987 1.00 109.42 96 GLU B C 1
ATOM 4861 O O . GLU B 1 96 ? -3.051 -9.581 36.325 1.00 107.94 96 GLU B O 1
ATOM 4867 N N . PHE B 1 97 ? -3.946 -7.505 36.183 1.00 104.35 97 PHE B N 1
ATOM 4868 C CA . PHE B 1 97 ? -5.206 -7.897 36.815 1.00 103.24 97 PHE B CA 1
ATOM 4869 C C . PHE B 1 97 ? -6.437 -7.243 36.167 1.00 102.56 97 PHE B C 1
ATOM 4870 O O . PHE B 1 97 ? -6.352 -6.124 35.637 1.00 100.57 97 PHE B O 1
ATOM 4878 N N . TYR B 1 98 ? -7.576 -7.969 36.218 1.00 96.53 98 TYR B N 1
ATOM 4879 C CA . TYR B 1 98 ? -8.884 -7.554 35.720 1.00 94.63 98 TYR B CA 1
ATOM 4880 C C . TYR B 1 98 ? -9.636 -6.703 36.773 1.00 97.12 98 TYR B C 1
ATOM 4881 O O . TYR B 1 98 ? -9.581 -7.012 37.963 1.00 95.14 98 TYR B O 1
ATOM 4890 N N . SER B 1 99 ? -10.363 -5.655 36.323 1.00 94.56 99 SER B N 1
ATOM 4891 C CA . SER B 1 99 ? -11.123 -4.731 37.179 1.00 94.39 99 SER B CA 1
ATOM 4892 C C . SER B 1 99 ? -12.272 -4.040 36.436 1.00 99.95 99 SER B C 1
ATOM 4893 O O . SER B 1 99 ? -12.043 -3.495 35.361 1.00 99.73 99 SER B O 1
ATOM 4896 N N . PRO B 1 100 ? -13.480 -3.961 37.026 1.00 97.88 100 PRO B N 1
ATOM 4897 C CA . PRO B 1 100 ? -14.588 -3.271 36.353 1.00 99.10 100 PRO B CA 1
ATOM 4898 C C . PRO B 1 100 ? -14.470 -1.742 36.391 1.00 106.70 100 PRO B C 1
ATOM 4899 O O . PRO B 1 100 ? -15.008 -1.059 35.511 1.00 104.65 100 PRO B O 1
ATOM 4903 N N . THR B 1 101 ? -13.740 -1.203 37.386 1.00 108.17 101 THR B N 1
ATOM 4904 C CA . THR B 1 101 ? -13.467 0.243 37.522 1.00 110.15 101 THR B CA 1
ATOM 4905 C C . THR B 1 101 ? -11.925 0.422 37.410 1.00 116.71 101 THR B C 1
ATOM 4906 O O . THR B 1 101 ? -11.264 0.669 38.425 1.00 116.38 101 THR B O 1
ATOM 4910 N N . PRO B 1 102 ? -11.312 0.231 36.212 1.00 114.15 102 PRO B N 1
ATOM 4911 C CA . PRO B 1 102 ? -9.840 0.254 36.140 1.00 113.77 102 PRO B CA 1
ATOM 4912 C C . PRO B 1 102 ? -9.179 1.616 36.318 1.00 114.84 102 PRO B C 1
ATOM 4913 O O . PRO B 1 102 ? -8.131 1.669 36.958 1.00 113.10 102 PRO B O 1
ATOM 4917 N N . VAL B 1 103 ? -9.769 2.689 35.761 1.00 111.80 103 VAL B N 1
ATOM 4918 C CA . VAL B 1 103 ? -9.239 4.050 35.881 1.00 112.79 103 VAL B CA 1
ATOM 4919 C C . VAL B 1 103 ? -9.367 4.528 37.338 1.00 120.03 103 VAL B C 1
ATOM 4920 O O . VAL B 1 103 ? -8.419 5.133 37.835 1.00 120.83 103 VAL B O 1
ATOM 4924 N N . GLN B 1 104 ? -10.472 4.190 38.051 1.00 117.03 104 GLN B N 1
ATOM 4925 C CA . GLN B 1 104 ? -10.566 4.528 39.476 1.00 116.30 104 GLN B CA 1
ATOM 4926 C C . GLN B 1 104 ? -9.484 3.760 40.252 1.00 118.47 104 GLN B C 1
ATOM 4927 O O . GLN B 1 104 ? -8.750 4.398 41.004 1.00 119.10 104 GLN B O 1
ATOM 4933 N N . ASP B 1 105 ? -9.315 2.430 39.997 1.00 112.02 105 ASP B N 1
ATOM 4934 C CA . ASP B 1 105 ? -8.259 1.610 40.616 1.00 110.19 105 ASP B CA 1
ATOM 4935 C C . ASP B 1 105 ? -6.885 2.245 40.367 1.00 112.72 105 ASP B C 1
ATOM 4936 O O . ASP B 1 105 ? -6.110 2.394 41.310 1.00 111.91 105 ASP B O 1
ATOM 4941 N N . LEU B 1 106 ? -6.627 2.690 39.117 1.00 108.72 106 LEU B N 1
ATOM 4942 C CA . LEU B 1 106 ? -5.374 3.333 38.726 1.00 107.99 106 LEU B CA 1
ATOM 4943 C C . LEU B 1 106 ? -5.095 4.533 39.610 1.00 110.63 106 LEU B C 1
ATOM 4944 O O . LEU B 1 106 ? -4.016 4.605 40.186 1.00 110.63 106 LEU B O 1
ATOM 4949 N N . VAL B 1 107 ? -6.085 5.427 39.771 1.00 106.48 107 VAL B N 1
ATOM 4950 C CA . VAL B 1 107 ? -5.973 6.650 40.572 1.00 106.36 107 VAL B CA 1
ATOM 4951 C C . VAL B 1 107 ? -5.752 6.311 42.061 1.00 111.41 107 VAL B C 1
ATOM 4952 O O . VAL B 1 107 ? -4.917 6.953 42.692 1.00 109.99 107 VAL B O 1
ATOM 4956 N N . ASP B 1 108 ? -6.418 5.261 42.583 1.00 110.35 108 ASP B N 1
ATOM 4957 C CA . ASP B 1 108 ? -6.272 4.819 43.977 1.00 111.49 108 ASP B CA 1
ATOM 4958 C C . ASP B 1 108 ? -4.864 4.288 44.236 1.00 116.05 108 ASP B C 1
ATOM 4959 O O . ASP B 1 108 ? -4.166 4.821 45.102 1.00 115.54 108 ASP B O 1
ATOM 4964 N N . LEU B 1 109 ? -4.437 3.277 43.456 1.00 113.20 109 LEU B N 1
ATOM 4965 C CA . LEU B 1 109 ? -3.108 2.683 43.558 1.00 113.82 109 LEU B CA 1
ATOM 4966 C C . LEU B 1 109 ? -2.008 3.711 43.302 1.00 120.60 109 LEU B C 1
ATOM 4967 O O . LEU B 1 109 ? -0.947 3.610 43.899 1.00 119.46 109 LEU B O 1
ATOM 4972 N N . CYS B 1 110 ? -2.257 4.696 42.420 1.00 120.75 110 CYS B N 1
ATOM 4973 C CA . CYS B 1 110 ? -1.290 5.766 42.150 1.00 122.18 110 CYS B CA 1
ATOM 4974 C C . CYS B 1 110 ? -1.186 6.711 43.335 1.00 127.90 110 CYS B C 1
ATOM 4975 O O . CYS B 1 110 ? -0.083 7.151 43.654 1.00 127.05 110 CYS B O 1
ATOM 4978 N N . ASN B 1 111 ? -2.324 6.998 44.004 1.00 126.25 111 ASN B N 1
ATOM 4979 C CA . ASN B 1 111 ? -2.352 7.849 45.194 1.00 126.79 111 ASN B CA 1
ATOM 4980 C C . ASN B 1 111 ? -1.661 7.141 46.358 1.00 131.93 111 ASN B C 1
ATOM 4981 O O . ASN B 1 111 ? -0.668 7.664 46.878 1.00 132.51 111 ASN B O 1
ATOM 4986 N N . ILE B 1 112 ? -2.123 5.914 46.689 1.00 127.73 112 ILE B N 1
ATOM 4987 C CA . ILE B 1 112 ? -1.565 5.057 47.730 1.00 127.56 112 ILE B CA 1
ATOM 4988 C C . ILE B 1 112 ? -0.035 4.991 47.649 1.00 134.11 112 ILE B C 1
ATOM 4989 O O . ILE B 1 112 ? 0.622 5.285 48.643 1.00 134.48 112 ILE B O 1
ATOM 4994 N N . LEU B 1 113 ? 0.525 4.688 46.458 1.00 131.99 113 LEU B N 1
ATOM 4995 C CA . LEU B 1 113 ? 1.974 4.588 46.229 1.00 132.00 113 LEU B CA 1
ATOM 4996 C C . LEU B 1 113 ? 2.722 5.900 46.410 1.00 134.47 113 LEU B C 1
ATOM 4997 O O . LEU B 1 113 ? 3.853 5.882 46.896 1.00 134.26 113 LEU B O 1
ATOM 5002 N N . TYR B 1 114 ? 2.105 7.031 46.008 1.00 129.84 114 TYR B N 1
ATOM 5003 C CA . TYR B 1 114 ? 2.692 8.367 46.118 1.00 129.56 114 TYR B CA 1
ATOM 5004 C C . TYR B 1 114 ? 2.817 8.745 47.566 1.00 131.46 114 TYR B C 1
ATOM 5005 O O . TYR B 1 114 ? 3.909 9.112 48.014 1.00 130.80 114 TYR B O 1
ATOM 5014 N N . ARG B 1 115 ? 1.678 8.644 48.291 1.00 126.88 115 ARG B N 1
ATOM 5015 C CA . ARG B 1 115 ? 1.529 8.884 49.725 1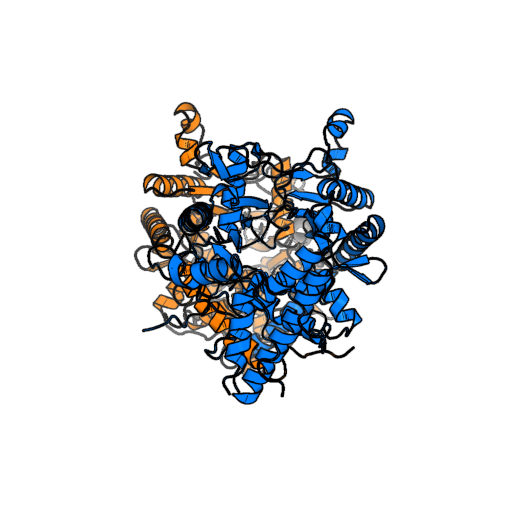.00 126.19 115 ARG B CA 1
ATOM 5016 C C . ARG B 1 115 ? 2.545 8.028 50.501 1.00 129.93 115 ARG B C 1
ATOM 5017 O O . ARG B 1 115 ? 3.214 8.565 51.381 1.00 129.78 115 ARG B O 1
ATOM 5025 N N . LYS B 1 116 ? 2.723 6.727 50.115 1.00 125.69 116 LYS B N 1
ATOM 5026 C CA . LYS B 1 116 ? 3.696 5.802 50.713 1.00 125.10 116 LYS B CA 1
ATOM 5027 C C . LYS B 1 116 ? 5.162 6.289 50.576 1.00 132.86 116 LYS B C 1
ATOM 5028 O O . LYS B 1 116 ? 6.059 5.696 51.188 1.00 132.66 116 LYS B O 1
ATOM 5034 N N . GLY B 1 117 ? 5.377 7.367 49.802 1.00 131.79 117 GLY B N 1
ATOM 5035 C CA . GLY B 1 117 ? 6.679 8.010 49.639 1.00 132.52 117 GLY B CA 1
ATOM 5036 C C . GLY B 1 117 ? 7.309 8.019 48.261 1.00 138.35 117 GLY B C 1
ATOM 5037 O O . GLY B 1 117 ? 7.995 8.989 47.916 1.00 137.98 117 GLY B O 1
ATOM 5038 N N . TYR B 1 118 ? 7.093 6.940 47.471 1.00 135.73 118 TYR B N 1
ATOM 5039 C CA . TYR B 1 118 ? 7.680 6.738 46.145 1.00 135.58 118 TYR B CA 1
ATOM 5040 C C . TYR B 1 118 ? 7.494 7.889 45.134 1.00 140.93 118 TYR B C 1
ATOM 5041 O O . TYR B 1 118 ? 6.648 8.777 45.283 1.00 140.96 118 TYR B O 1
ATOM 5050 N N . LYS B 1 119 ? 8.369 7.858 44.125 1.00 138.34 119 LYS B N 1
ATOM 5051 C CA . LYS B 1 119 ? 8.490 8.762 42.989 1.00 138.72 119 LYS B CA 1
ATOM 5052 C C . LYS B 1 119 ? 9.368 7.976 41.989 1.00 143.32 119 LYS B C 1
ATOM 5053 O O . LYS B 1 119 ? 10.280 7.275 42.433 1.00 143.69 119 LYS B O 1
ATOM 5059 N N . PHE B 1 120 ? 9.130 8.053 40.666 1.00 139.55 120 PHE B N 1
ATOM 5060 C CA . PHE B 1 120 ? 8.054 8.785 40.012 1.00 139.10 120 PHE B CA 1
ATOM 5061 C C . PHE B 1 120 ? 6.867 7.826 39.856 1.00 140.29 120 PHE B C 1
ATOM 5062 O O . PHE B 1 120 ? 7.007 6.761 39.256 1.00 139.82 120 PHE B O 1
ATOM 5070 N N . VAL B 1 121 ? 5.750 8.131 40.527 1.00 134.39 121 VAL B N 1
ATOM 5071 C CA . VAL B 1 121 ? 4.554 7.289 40.436 1.00 132.76 121 VAL B CA 1
ATOM 5072 C C . VAL B 1 121 ? 3.722 7.845 39.292 1.00 131.71 121 VAL B C 1
ATOM 5073 O O . VAL B 1 121 ? 3.298 9.001 39.353 1.00 131.40 121 VAL B O 1
ATOM 5077 N N . GLN B 1 122 ? 3.505 7.038 38.244 1.00 124.29 122 GLN B N 1
ATOM 5078 C CA . GLN B 1 122 ? 2.716 7.464 37.094 1.00 122.45 122 GLN B CA 1
ATOM 5079 C C . GLN B 1 122 ? 1.768 6.401 36.567 1.00 122.04 122 GLN B C 1
ATOM 5080 O O . GLN B 1 122 ? 2.147 5.235 36.435 1.00 121.27 122 GLN B O 1
ATOM 5086 N N . GLY B 1 123 ? 0.547 6.840 36.264 1.00 115.25 123 GLY B N 1
ATOM 5087 C CA . GLY B 1 123 ? -0.525 6.028 35.703 1.00 113.53 123 GLY B CA 1
ATOM 5088 C C . GLY B 1 123 ? -0.806 6.405 34.266 1.00 113.47 123 GLY B C 1
ATOM 5089 O O . GLY B 1 123 ? -1.409 7.443 34.007 1.00 111.85 123 GLY B O 1
ATOM 5090 N N . LYS B 1 124 ? -0.340 5.584 33.323 1.00 108.67 124 LYS B N 1
ATOM 5091 C CA . LYS B 1 124 ? -0.482 5.787 31.883 1.00 107.29 124 LYS B CA 1
ATOM 5092 C C . LYS B 1 124 ? -1.603 4.912 31.309 1.00 109.52 124 LYS B C 1
ATOM 5093 O O . LYS B 1 124 ? -1.998 3.919 31.910 1.00 108.26 124 LYS B O 1
ATOM 5099 N N . ASP B 1 125 ? -2.075 5.269 30.115 1.00 106.25 125 ASP B N 1
ATOM 5100 C CA . ASP B 1 125 ? -3.017 4.479 29.325 1.00 106.13 125 ASP B CA 1
ATOM 5101 C C . ASP B 1 125 ? -2.061 3.581 28.509 1.00 109.30 125 ASP B C 1
ATOM 5102 O O . ASP B 1 125 ? -1.300 4.108 27.684 1.00 108.83 125 ASP B O 1
ATOM 5107 N N . ALA B 1 126 ? -2.033 2.247 28.834 1.00 104.37 126 ALA B N 1
ATOM 5108 C CA . ALA B 1 126 ? -1.131 1.230 28.254 1.00 103.75 126 ALA B CA 1
ATOM 5109 C C . ALA B 1 126 ? -1.188 1.089 26.736 1.00 110.14 126 ALA B C 1
ATOM 5110 O O . ALA B 1 126 ? -0.197 0.663 26.143 1.00 110.01 126 ALA B O 1
ATOM 5112 N N . GLN B 1 127 ? -2.327 1.493 26.108 1.00 107.54 127 GLN B N 1
ATOM 5113 C CA . GLN B 1 127 ? -2.626 1.489 24.666 1.00 107.38 127 GLN B CA 1
ATOM 5114 C C . GLN B 1 127 ? -2.825 0.032 24.124 1.00 111.97 127 GLN B C 1
ATOM 5115 O O . GLN B 1 127 ? -2.274 -0.340 23.078 1.00 111.40 127 GLN B O 1
ATOM 5121 N N . HIS B 1 128 ? -3.610 -0.791 24.849 1.00 108.12 128 HIS B N 1
ATOM 5122 C CA . HIS B 1 128 ? -3.908 -2.149 24.384 1.00 107.97 128 HIS B CA 1
ATOM 5123 C C . HIS B 1 128 ? -5.216 -2.873 24.180 1.00 111.32 128 HIS B C 1
ATOM 5124 O O . HIS B 1 128 ? -5.709 -2.927 23.048 1.00 110.80 128 HIS B O 1
ATOM 5131 N N . GLU B 1 129 ? -5.772 -3.439 25.268 1.00 107.38 129 GLU B N 1
ATOM 5132 C CA . GLU B 1 129 ? -7.018 -4.203 25.288 1.00 107.36 129 GLU B CA 1
ATOM 5133 C C . GLU B 1 129 ? -7.670 -3.526 26.518 1.00 109.57 129 GLU B C 1
ATOM 5134 O O . GLU B 1 129 ? -7.964 -4.186 27.526 1.00 109.73 129 GLU B O 1
ATOM 5140 N N . GLU B 1 130 ? -7.916 -2.189 26.395 1.00 103.66 130 GLU B N 1
ATOM 5141 C CA . GLU B 1 130 ? -8.485 -1.301 27.420 1.00 102.47 130 GLU B CA 1
ATOM 5142 C C . GLU B 1 130 ? -7.731 -1.463 28.754 1.00 106.02 130 GLU B C 1
ATOM 5143 O O . GLU B 1 130 ? -8.323 -1.561 29.834 1.00 106.75 130 GLU B O 1
ATOM 5149 N N . THR B 1 131 ? -6.388 -1.498 28.628 1.00 101.36 131 THR B N 1
ATOM 5150 C CA . THR B 1 131 ? -5.404 -1.661 29.691 1.00 100.56 131 THR B CA 1
ATOM 5151 C C . THR B 1 131 ? -4.746 -0.326 30.032 1.00 107.04 131 THR B C 1
ATOM 5152 O O . THR B 1 131 ? -4.558 0.546 29.157 1.00 106.50 131 THR B O 1
ATOM 5156 N N . TYR B 1 132 ? -4.429 -0.180 31.340 1.00 103.73 132 TYR B N 1
ATOM 5157 C CA . TYR B 1 132 ? -3.792 0.983 31.946 1.00 102.62 132 TYR B CA 1
ATOM 5158 C C . TYR B 1 132 ? -2.518 0.523 32.638 1.00 107.61 132 TYR B C 1
ATOM 5159 O O . TYR B 1 132 ? -2.434 -0.643 33.031 1.00 107.29 132 TYR B O 1
ATOM 5168 N N . SER B 1 133 ? -1.505 1.413 32.721 1.00 104.57 133 SER B N 1
ATOM 5169 C CA . SER B 1 133 ? -0.178 1.120 33.278 1.00 104.35 133 SER B CA 1
ATOM 5170 C C . SER B 1 133 ? 0.241 1.949 34.507 1.00 108.20 133 SER B C 1
ATOM 5171 O O . SER B 1 133 ? 0.015 3.154 34.525 1.00 105.05 133 SER B O 1
ATOM 5174 N N . ILE B 1 134 ? 0.898 1.301 35.511 1.00 108.53 134 ILE B N 1
ATOM 5175 C CA . ILE B 1 134 ? 1.490 1.974 36.690 1.00 109.92 134 ILE B CA 1
ATOM 5176 C C . ILE B 1 134 ? 3.002 1.795 36.655 1.00 117.21 134 ILE B C 1
ATOM 5177 O O . ILE B 1 134 ? 3.519 0.675 36.586 1.00 115.21 134 ILE B O 1
ATOM 5182 N N . PHE B 1 135 ? 3.690 2.921 36.653 1.00 119.49 135 PHE B N 1
ATOM 5183 C CA . PHE B 1 135 ? 5.140 2.985 36.683 1.00 122.84 135 PHE B CA 1
ATOM 5184 C C . PHE B 1 135 ? 5.519 3.673 37.982 1.00 128.87 135 PHE B C 1
ATOM 5185 O O . PHE B 1 135 ? 4.845 4.612 38.419 1.00 127.91 135 PHE B O 1
ATOM 5193 N N . VAL B 1 136 ? 6.574 3.184 38.616 1.00 126.72 136 VAL B N 1
ATOM 5194 C CA . VAL B 1 136 ? 7.097 3.797 39.825 1.00 126.73 136 VAL B CA 1
ATOM 5195 C C . VAL B 1 136 ? 8.596 3.830 39.640 1.00 129.31 136 VAL B C 1
ATOM 5196 O O . VAL B 1 136 ? 9.199 2.779 39.392 1.00 129.03 136 VAL B O 1
ATOM 5200 N N . ASN B 1 137 ? 9.198 5.024 39.744 1.00 124.94 137 ASN B N 1
ATOM 5201 C CA . ASN B 1 137 ? 10.646 5.229 39.615 1.00 124.74 137 ASN B CA 1
ATOM 5202 C C . ASN B 1 137 ? 11.200 4.621 38.317 1.00 128.15 137 ASN B C 1
ATOM 5203 O O . ASN B 1 137 ? 12.150 3.820 38.348 1.00 128.79 137 ASN B O 1
ATOM 5208 N N . PHE B 1 138 ? 10.548 4.984 37.182 1.00 122.48 138 PHE B N 1
ATOM 5209 C CA . PHE B 1 138 ? 10.859 4.583 35.806 1.00 121.07 138 PHE B CA 1
ATOM 5210 C C . PHE B 1 138 ? 10.829 3.071 35.608 1.00 121.36 138 PHE B C 1
ATOM 5211 O O . PHE B 1 138 ? 11.611 2.522 34.827 1.00 122.13 138 PHE B O 1
ATOM 5219 N N . GLN B 1 139 ? 9.955 2.395 36.344 1.00 114.20 139 GLN B N 1
ATOM 5220 C CA . GLN B 1 139 ? 9.831 0.952 36.272 1.00 112.50 139 GLN B CA 1
ATOM 5221 C C . GLN B 1 139 ? 8.362 0.553 36.292 1.00 113.78 139 GLN B C 1
ATOM 5222 O O . GLN B 1 139 ? 7.609 0.918 37.202 1.00 113.08 139 GLN B O 1
ATOM 5228 N N . LEU B 1 140 ? 7.957 -0.167 35.239 1.00 107.74 140 LEU B N 1
ATOM 5229 C CA . LEU B 1 140 ? 6.611 -0.685 35.088 1.00 105.74 140 LEU B CA 1
ATOM 5230 C C . LEU B 1 140 ? 6.425 -1.783 36.115 1.00 105.27 140 LEU B C 1
ATOM 5231 O O . LEU B 1 140 ? 7.217 -2.745 36.145 1.00 102.70 140 LEU B O 1
ATOM 5236 N N . TYR B 1 141 ? 5.384 -1.627 36.960 1.00 99.71 141 TYR B N 1
ATOM 5237 C CA . TYR B 1 141 ? 5.096 -2.606 37.999 1.00 98.36 141 TYR B CA 1
ATOM 5238 C C . TYR B 1 141 ? 3.840 -3.388 37.707 1.00 98.59 141 TYR B C 1
ATOM 5239 O O . TYR B 1 141 ? 3.853 -4.625 37.807 1.00 97.92 141 TYR B O 1
ATOM 5248 N N . CYS B 1 142 ? 2.773 -2.691 37.289 1.00 93.32 142 CYS B N 1
ATOM 5249 C CA . CYS B 1 142 ? 1.532 -3.386 37.010 1.00 92.77 142 CYS B CA 1
ATOM 5250 C C . CYS B 1 142 ? 0.715 -2.789 35.845 1.00 96.87 142 CYS B C 1
ATOM 5251 O O . CYS B 1 142 ? 0.952 -1.656 35.399 1.00 93.98 142 CYS B O 1
ATOM 5254 N N . ASP B 1 143 ? -0.269 -3.598 35.386 1.00 96.10 143 ASP B N 1
ATOM 5255 C CA . ASP B 1 143 ? -1.238 -3.333 34.323 1.00 96.61 143 ASP B CA 1
ATOM 5256 C C . ASP B 1 143 ? -2.655 -3.726 34.768 1.00 99.26 143 ASP B C 1
ATOM 5257 O O . ASP B 1 143 ? -2.905 -4.871 35.175 1.00 96.72 143 ASP B O 1
ATOM 5262 N N . ILE B 1 144 ? -3.579 -2.754 34.679 0.50 96.85 144 ILE B N 1
ATOM 5263 C CA . ILE B 1 144 ? -4.994 -2.924 35.022 0.50 96.87 144 ILE B CA 1
ATOM 5264 C C . ILE B 1 144 ? -5.782 -3.013 33.708 0.50 101.85 144 ILE B C 1
ATOM 5265 O O . ILE B 1 144 ? -5.704 -2.106 32.877 0.50 100.13 144 ILE B O 1
ATOM 5270 N N . THR B 1 145 ? -6.530 -4.118 33.536 1.00 100.71 145 THR B N 1
ATOM 5271 C CA . THR B 1 145 ? -7.335 -4.415 32.345 1.00 101.38 145 THR B CA 1
ATOM 5272 C C . THR B 1 145 ? -8.849 -4.365 32.619 1.00 104.64 145 THR B C 1
ATOM 5273 O O . THR B 1 145 ? -9.336 -5.008 33.553 1.00 105.55 145 THR B O 1
ATOM 5277 N N . TYR B 1 146 ? -9.586 -3.635 31.772 1.00 98.02 146 TYR B N 1
ATOM 5278 C CA . TYR B 1 146 ? -11.029 -3.503 31.903 1.00 96.47 146 TYR B CA 1
ATOM 5279 C C . TYR B 1 146 ? -11.811 -4.785 31.564 1.00 97.62 146 TYR B C 1
ATOM 5280 O O . TYR B 1 146 ? -11.797 -5.268 30.434 1.00 96.68 146 TYR B O 1
ATOM 5289 N N . SER B 1 147 ? -12.575 -5.252 32.534 1.00 92.84 147 SER B N 1
ATOM 5290 C CA . SER B 1 147 ? -13.416 -6.424 32.398 1.00 92.54 147 SER B CA 1
ATOM 5291 C C . SER B 1 147 ? -14.861 -5.986 32.702 1.00 98.01 147 SER B C 1
ATOM 5292 O O . SER B 1 147 ? -15.105 -5.488 33.797 1.00 97.74 147 SER B O 1
ATOM 5295 N N . PRO B 1 148 ? -15.829 -6.097 31.751 1.00 94.72 148 PRO B N 1
ATOM 5296 C CA . PRO B 1 148 ? -17.212 -5.684 32.055 1.00 92.90 148 PRO B CA 1
ATOM 5297 C C . PRO B 1 148 ? -17.805 -6.513 33.175 1.00 92.78 148 PRO B C 1
ATOM 5298 O O . PRO B 1 148 ? -17.529 -7.714 33.261 1.00 91.70 148 PRO B O 1
ATOM 5302 N N . THR B 1 149 ? -18.583 -5.842 34.052 1.00 87.21 149 THR B N 1
ATOM 5303 C CA . THR B 1 149 ? -19.259 -6.351 35.257 1.00 85.80 149 THR B CA 1
ATOM 5304 C C . THR B 1 149 ? -19.704 -7.791 35.110 1.00 85.57 149 THR B C 1
ATOM 5305 O O . THR B 1 149 ? -19.343 -8.645 35.916 1.00 82.18 149 THR B O 1
ATOM 5309 N N . ARG B 1 150 ? -20.453 -8.046 34.034 1.00 83.31 150 ARG B N 1
ATOM 5310 C CA . ARG B 1 150 ? -21.025 -9.326 33.664 1.00 83.82 150 ARG B CA 1
ATOM 5311 C C . ARG B 1 150 ? -19.977 -10.432 33.580 1.00 89.77 150 ARG B C 1
ATOM 5312 O O . ARG B 1 150 ? -20.112 -11.475 34.222 1.00 89.18 150 ARG B O 1
ATOM 5320 N N . VAL B 1 151 ? -18.910 -10.162 32.820 1.00 87.94 151 VAL B N 1
ATOM 5321 C CA . VAL B 1 151 ? -17.785 -11.057 32.562 1.00 87.85 151 VAL B CA 1
ATOM 5322 C C . VAL B 1 151 ? -17.020 -11.271 33.848 1.00 90.14 151 VAL B C 1
ATOM 5323 O O . VAL B 1 151 ? -16.844 -12.415 34.284 1.00 88.20 151 VAL B O 1
ATOM 5327 N N . PHE B 1 152 ? -16.556 -10.143 34.430 1.00 87.68 152 PHE B N 1
ATOM 5328 C CA . PHE B 1 152 ? -15.732 -10.039 35.624 1.00 88.24 152 PHE B CA 1
ATOM 5329 C C . PHE B 1 152 ? -16.109 -11.050 36.712 1.00 90.44 152 PHE B C 1
ATOM 5330 O O . PHE B 1 152 ? -15.292 -11.931 37.009 1.00 87.43 152 PHE B O 1
ATOM 5338 N N . TYR B 1 153 ? -17.359 -10.954 37.261 1.00 87.41 153 TYR B N 1
ATOM 5339 C CA . TYR B 1 153 ? -17.805 -11.838 38.348 1.00 87.11 153 TYR B CA 1
ATOM 5340 C C . TYR B 1 153 ? -18.063 -13.289 37.905 1.00 93.83 153 TYR B C 1
ATOM 5341 O O . TYR B 1 153 ? -18.090 -14.187 38.762 1.00 93.80 153 TYR B O 1
ATOM 5350 N N . GLY B 1 154 ? -18.152 -13.515 36.591 1.00 91.18 154 GLY B N 1
ATOM 5351 C CA . GLY B 1 154 ? -18.332 -14.847 36.027 1.00 91.19 154 GLY B CA 1
ATOM 5352 C C . GLY B 1 154 ? -17.031 -15.614 35.941 1.00 95.54 154 GLY B C 1
ATOM 5353 O O . GLY B 1 154 ? -17.058 -16.846 35.796 1.00 95.28 154 GLY B O 1
ATOM 5354 N N . ILE B 1 155 ? -15.872 -14.886 36.026 1.00 91.60 155 ILE B N 1
ATOM 5355 C CA . ILE B 1 155 ? -14.541 -15.505 35.930 1.00 91.10 155 ILE B CA 1
ATOM 5356 C C . ILE B 1 155 ? -14.249 -16.392 37.149 1.00 95.12 155 ILE B C 1
ATOM 5357 O O . ILE B 1 155 ? -14.124 -15.882 38.283 1.00 93.10 155 ILE B O 1
ATOM 5362 N N . LYS B 1 156 ? -14.131 -17.727 36.903 1.00 92.64 156 LYS B N 1
ATOM 5363 C CA . LYS B 1 156 ? -13.778 -18.680 37.955 1.00 93.07 156 LYS B CA 1
ATOM 5364 C C . LYS B 1 156 ? -12.355 -18.358 38.400 1.00 102.71 156 LYS B C 1
ATOM 5365 O O . LYS B 1 156 ? -11.471 -18.089 37.568 1.00 103.58 156 LYS B O 1
ATOM 5371 N N . THR B 1 157 ? -12.175 -18.296 39.725 1.00 100.99 157 THR B N 1
ATOM 5372 C CA . THR B 1 157 ? -10.938 -17.927 40.384 1.00 100.77 157 THR B CA 1
ATOM 5373 C C . THR B 1 157 ? -10.469 -19.031 41.316 1.00 107.52 157 THR B C 1
ATOM 5374 O O . THR B 1 157 ? -11.251 -19.899 41.735 1.00 106.88 157 THR B O 1
ATOM 5378 N N . ILE B 1 158 ? -9.166 -18.979 41.630 1.00 106.64 158 ILE B N 1
ATOM 5379 C CA . ILE B 1 158 ? -8.460 -19.824 42.578 1.00 107.24 158 ILE B CA 1
ATOM 5380 C C . ILE B 1 158 ? -7.846 -18.824 43.581 1.00 115.45 158 ILE B C 1
ATOM 5381 O O . ILE B 1 158 ? -7.253 -17.816 43.171 1.00 113.97 158 ILE B O 1
ATOM 5386 N N . GLU B 1 159 ? -8.088 -19.060 44.891 1.00 115.95 159 GLU B N 1
ATOM 5387 C CA . GLU B 1 159 ? -7.610 -18.191 45.967 1.00 116.80 159 GLU B CA 1
ATOM 5388 C C . GLU B 1 159 ? -6.276 -18.657 46.546 1.00 120.17 159 GLU B C 1
ATOM 5389 O O . GLU B 1 159 ? -6.086 -19.856 46.824 1.00 120.22 159 GLU B O 1
ATOM 5395 N N . ILE B 1 160 ? -5.347 -17.694 46.704 1.00 114.94 160 ILE B N 1
ATOM 5396 C CA . ILE B 1 160 ? -4.033 -17.879 47.322 1.00 113.84 160 ILE B CA 1
ATOM 5397 C C . ILE B 1 160 ? -3.733 -16.568 48.015 1.00 116.83 160 ILE B C 1
ATOM 5398 O O . ILE B 1 160 ? -3.689 -15.523 47.350 1.00 116.15 160 ILE B O 1
ATOM 5403 N N . ASP B 1 161 ? -3.537 -16.622 49.351 1.00 112.55 161 ASP B N 1
ATOM 5404 C CA . ASP B 1 161 ? -3.215 -15.462 50.187 1.00 112.16 161 ASP B CA 1
ATOM 5405 C C . ASP B 1 161 ? -4.216 -14.296 50.005 1.00 115.55 161 ASP B C 1
ATOM 5406 O O . ASP B 1 161 ? -3.813 -13.146 49.849 1.00 113.36 161 ASP B O 1
ATOM 5411 N N . GLY B 1 162 ? -5.513 -14.603 50.032 1.00 114.17 162 GLY B N 1
ATOM 5412 C CA . GLY B 1 162 ? -6.570 -13.602 49.884 1.00 115.18 162 GLY B CA 1
ATOM 5413 C C . GLY B 1 162 ? -6.585 -12.845 48.561 1.00 121.74 162 GLY B C 1
ATOM 5414 O O . GLY B 1 162 ? -7.117 -11.726 48.486 1.00 120.22 162 GLY B O 1
ATOM 5415 N N . ILE B 1 163 ? -5.977 -13.454 47.503 1.00 120.31 163 ILE B N 1
ATOM 5416 C CA . ILE B 1 163 ? -5.925 -12.881 46.153 1.00 120.28 163 ILE B CA 1
ATOM 5417 C C . ILE B 1 163 ? -6.541 -13.880 45.151 1.00 122.39 163 ILE B C 1
ATOM 5418 O O . ILE B 1 163 ? -6.354 -15.104 45.248 1.00 121.81 163 ILE B O 1
ATOM 5423 N N . ASN B 1 164 ? -7.330 -13.324 44.233 1.00 117.47 164 ASN B N 1
ATOM 5424 C CA . ASN B 1 164 ? -8.079 -14.053 43.221 1.00 116.20 164 ASN B CA 1
ATOM 5425 C C . ASN B 1 164 ? -7.270 -14.244 41.967 1.00 115.44 164 ASN B C 1
ATOM 5426 O O . ASN B 1 164 ? -7.112 -13.316 41.170 1.00 114.81 164 ASN B O 1
ATOM 5431 N N . TYR B 1 165 ? -6.726 -15.441 41.810 0.50 108.25 165 TYR B N 1
ATOM 5432 C CA . TYR B 1 165 ? -5.921 -15.773 40.654 0.50 106.07 165 TYR B CA 1
ATOM 5433 C C . TYR B 1 165 ? -6.809 -16.491 39.647 0.50 106.77 165 TYR B C 1
ATOM 5434 O O . TYR B 1 165 ? -7.493 -17.449 40.014 0.50 106.00 165 TYR B O 1
ATOM 5443 N N . THR B 1 166 ? -6.840 -15.980 38.390 1.00 101.30 166 THR B N 1
ATOM 5444 C CA . THR B 1 166 ? -7.659 -16.504 37.275 1.00 99.68 166 THR B CA 1
ATOM 5445 C C . THR B 1 166 ? -7.484 -18.019 37.069 1.00 100.05 166 THR B C 1
ATOM 5446 O O . THR B 1 166 ? -6.365 -18.520 36.957 1.00 97.87 166 THR B O 1
ATOM 5450 N N . ASP B 1 167 ? -8.611 -18.734 37.067 1.00 97.02 167 ASP B N 1
ATOM 5451 C CA . ASP B 1 167 ? -8.636 -20.180 36.925 1.00 97.71 167 ASP B CA 1
ATOM 5452 C C . ASP B 1 167 ? -7.748 -20.645 35.776 1.00 100.80 167 ASP B C 1
ATOM 5453 O O . ASP B 1 167 ? -7.856 -20.093 34.678 1.00 99.99 167 ASP B O 1
ATOM 5458 N N . PRO B 1 168 ? -6.861 -21.641 36.021 1.00 97.07 168 PRO B N 1
ATOM 5459 C CA . PRO B 1 168 ? -5.996 -22.164 34.949 1.00 97.02 168 PRO B CA 1
ATOM 5460 C C . PRO B 1 168 ? -6.733 -22.578 33.675 1.00 100.85 168 PRO B C 1
ATOM 5461 O O . PRO B 1 168 ? -6.240 -22.294 32.567 1.00 101.29 168 PRO B O 1
ATOM 5465 N N . HIS B 1 169 ? -7.937 -23.185 33.827 1.00 94.98 169 HIS B N 1
ATOM 5466 C CA . HIS B 1 169 ? -8.749 -23.625 32.694 1.00 93.34 169 HIS B CA 1
ATOM 5467 C C . HIS B 1 169 ? -9.415 -22.481 31.957 1.00 95.08 169 HIS B C 1
ATOM 5468 O O . HIS B 1 169 ? -9.878 -22.687 30.837 1.00 95.49 169 HIS B O 1
ATOM 5475 N N . PHE B 1 170 ? -9.377 -21.264 32.535 1.00 89.77 170 PHE B N 1
ATOM 5476 C CA . PHE B 1 170 ? -9.869 -20.043 31.904 1.00 88.54 170 PHE B CA 1
ATOM 5477 C C . PHE B 1 170 ? -8.704 -19.359 31.179 1.00 92.28 170 PHE B C 1
ATOM 5478 O O . PHE B 1 170 ? -8.887 -18.887 30.059 1.00 92.45 170 PHE B O 1
ATOM 5486 N N . MET B 1 171 ? -7.513 -19.272 31.833 1.00 87.52 171 MET B N 1
ATOM 5487 C CA . MET B 1 171 ? -6.312 -18.675 31.245 1.00 86.64 171 MET B CA 1
ATOM 5488 C C . MET B 1 171 ? -5.982 -19.439 29.961 1.00 88.79 171 MET B C 1
ATOM 5489 O O . MET B 1 171 ? -5.588 -18.822 28.974 1.00 88.10 171 MET B O 1
ATOM 5494 N N . LEU B 1 172 ? -6.198 -20.779 29.970 1.00 83.23 172 LEU B N 1
ATOM 5495 C CA . LEU B 1 172 ? -6.006 -21.675 28.839 1.00 81.79 172 LEU B CA 1
ATOM 5496 C C . LEU B 1 172 ? -6.622 -21.100 27.540 1.00 89.59 172 LEU B C 1
ATOM 5497 O O . LEU B 1 172 ? -5.980 -21.190 26.486 1.00 89.83 172 LEU B O 1
ATOM 5502 N N . ILE B 1 173 ? -7.853 -20.483 27.631 1.00 86.34 173 ILE B N 1
ATOM 5503 C CA . ILE B 1 173 ? -8.563 -19.815 26.525 1.00 84.68 173 ILE B CA 1
ATOM 5504 C C . ILE B 1 173 ? -7.588 -18.853 25.837 1.00 85.72 173 ILE B C 1
ATOM 5505 O O . ILE B 1 173 ? -7.349 -19.017 24.647 1.00 85.63 173 ILE B O 1
ATOM 5510 N N . ASP B 1 174 ? -6.977 -17.917 26.606 1.00 80.20 174 ASP B N 1
ATOM 5511 C CA . ASP B 1 174 ? -5.991 -16.949 26.121 1.00 79.85 174 ASP B CA 1
ATOM 5512 C C . ASP B 1 174 ? -4.749 -17.587 25.461 1.00 83.02 174 ASP B C 1
ATOM 5513 O O . ASP B 1 174 ? -4.229 -17.042 24.477 1.00 81.57 174 ASP B O 1
ATOM 5518 N N . TYR B 1 175 ? -4.296 -18.746 25.980 1.00 79.61 175 TYR B N 1
ATOM 5519 C CA . TYR B 1 175 ? -3.162 -19.429 25.391 1.00 79.47 175 TYR B CA 1
ATOM 5520 C C . TYR B 1 175 ? -3.530 -20.037 24.073 1.00 81.02 175 TYR B C 1
ATOM 5521 O O . TYR B 1 175 ? -2.756 -19.899 23.143 1.00 80.79 175 TYR B O 1
ATOM 5530 N N . LEU B 1 176 ? -4.731 -20.637 23.947 1.00 78.26 176 LEU B N 1
ATOM 5531 C CA . LEU B 1 176 ? -5.216 -21.192 22.660 1.00 77.51 176 LEU B CA 1
ATOM 5532 C C . LEU B 1 176 ? -5.464 -20.052 21.687 1.00 80.93 176 LEU B C 1
ATOM 5533 O O . LEU B 1 176 ? -5.103 -20.165 20.522 1.00 80.10 176 LEU B O 1
ATOM 5538 N N . ARG B 1 177 ? -5.966 -18.909 22.206 1.00 77.22 177 ARG B N 1
ATOM 5539 C CA . ARG B 1 177 ? -6.217 -17.669 21.475 1.00 76.58 177 ARG B CA 1
ATOM 5540 C C . ARG B 1 177 ? -4.936 -17.203 20.764 1.00 78.51 177 ARG B C 1
ATOM 5541 O O . ARG B 1 177 ? -5.014 -16.683 19.665 1.00 78.58 177 ARG B O 1
ATOM 5549 N N . MET B 1 178 ? -3.758 -17.472 21.359 1.00 74.28 178 MET B N 1
ATOM 5550 C CA . MET B 1 178 ? -2.432 -17.180 20.791 1.00 72.50 178 MET B CA 1
ATOM 5551 C C . MET B 1 178 ? -2.111 -18.141 19.643 1.00 74.01 178 MET B C 1
ATOM 5552 O O . MET B 1 178 ? -1.836 -17.660 18.538 1.00 75.39 178 MET B O 1
ATOM 5557 N N . VAL B 1 179 ? -2.217 -19.483 19.862 1.00 66.16 179 VAL B N 1
ATOM 5558 C CA . VAL B 1 179 ? -1.926 -20.467 18.809 1.00 65.13 179 VAL B CA 1
ATOM 5559 C C . VAL B 1 179 ? -2.955 -20.395 17.668 1.00 71.67 179 VAL B C 1
ATOM 5560 O O . VAL B 1 179 ? -2.675 -20.852 16.543 1.00 70.84 179 VAL B O 1
ATOM 5564 N N . ASN B 1 180 ? -4.119 -19.758 17.940 1.00 70.46 180 ASN B N 1
ATOM 5565 C CA . ASN B 1 180 ? -5.177 -19.634 16.948 1.00 71.77 180 ASN B CA 1
ATOM 5566 C C . ASN B 1 180 ? -5.077 -18.314 16.150 1.00 78.22 180 ASN B C 1
ATOM 5567 O O . ASN B 1 180 ? -5.968 -18.003 15.354 1.00 79.18 180 ASN B O 1
ATOM 5572 N N . GLN B 1 181 ? -3.943 -17.592 16.295 1.00 74.50 181 GLN B N 1
ATOM 5573 C CA . GLN B 1 181 ? -3.608 -16.409 15.503 1.00 74.50 181 GLN B CA 1
ATOM 5574 C C . GLN B 1 181 ? -2.212 -16.664 14.806 1.00 83.51 181 GLN B C 1
ATOM 5575 O O . GLN B 1 181 ? -1.208 -16.043 15.172 1.00 83.62 181 GLN B O 1
ATOM 5581 N N . PRO B 1 182 ? -2.113 -17.621 13.837 1.00 83.69 182 PRO B N 1
ATOM 5582 C CA . PRO B 1 182 ? -0.804 -17.918 13.222 1.00 84.94 182 PRO B CA 1
ATOM 5583 C C . PRO B 1 182 ? -0.090 -16.793 12.482 1.00 92.47 182 PRO B C 1
ATOM 5584 O O . PRO B 1 182 ? 1.142 -16.810 12.413 1.00 93.43 182 PRO B O 1
ATOM 5588 N N . LEU B 1 183 ? -0.821 -15.857 11.877 1.00 89.90 183 LEU B N 1
ATOM 5589 C CA . LEU B 1 183 ? -0.104 -14.824 11.135 1.00 90.03 183 LEU B CA 1
ATOM 5590 C C . LEU B 1 183 ? 0.337 -13.661 12.006 1.00 94.67 183 LEU B C 1
ATOM 5591 O O . LEU B 1 183 ? 1.393 -13.083 11.766 1.00 95.58 183 LEU B O 1
ATOM 5596 N N . THR B 1 184 ? -0.432 -13.336 13.028 1.00 90.14 184 THR B N 1
ATOM 5597 C CA . THR B 1 184 ? -0.109 -12.184 13.840 1.00 89.81 184 THR B CA 1
ATOM 5598 C C . THR B 1 184 ? 0.637 -12.513 15.115 1.00 93.89 184 THR B C 1
ATOM 5599 O O . THR B 1 184 ? 1.255 -11.609 15.680 1.00 93.46 184 THR B O 1
ATOM 5603 N N . ALA B 1 185 ? 0.605 -13.787 15.576 1.00 90.75 185 ALA B N 1
ATOM 5604 C CA . ALA B 1 185 ? 1.217 -14.146 16.858 1.00 90.61 185 ALA B CA 1
ATOM 5605 C C . ALA B 1 185 ? 2.172 -15.358 16.877 1.00 95.86 185 ALA B C 1
ATOM 5606 O O . ALA B 1 185 ? 2.507 -15.814 17.962 1.00 95.62 185 ALA B O 1
ATOM 5608 N N . ALA B 1 186 ? 2.638 -15.857 15.730 1.00 94.44 186 ALA B N 1
ATOM 5609 C CA . ALA B 1 186 ? 3.522 -17.035 15.715 1.00 94.84 186 ALA B CA 1
ATOM 5610 C C . ALA B 1 186 ? 4.951 -16.778 16.192 1.00 100.35 186 ALA B C 1
ATOM 5611 O O . ALA B 1 186 ? 5.518 -17.612 16.901 1.00 100.56 186 ALA B O 1
ATOM 5613 N N . GLY B 1 187 ? 5.524 -15.652 15.775 1.00 96.83 187 GLY B N 1
ATOM 5614 C CA . GLY B 1 187 ? 6.885 -15.288 16.126 1.00 96.30 187 GLY B CA 1
ATOM 5615 C C . GLY B 1 187 ? 7.004 -14.977 17.593 1.00 101.00 187 GLY B C 1
ATOM 5616 O O . GLY B 1 187 ? 7.562 -15.774 18.351 1.00 103.27 187 GLY B O 1
ATOM 5617 N N . GLN B 1 188 ? 6.381 -13.866 18.003 1.00 95.12 188 GLN B N 1
ATOM 5618 C CA . GLN B 1 188 ? 6.401 -13.311 19.354 1.00 93.79 188 GLN B CA 1
ATOM 5619 C C . GLN B 1 188 ? 5.711 -14.141 20.470 1.00 96.95 188 GLN B C 1
ATOM 5620 O O . GLN B 1 188 ? 5.955 -13.833 21.645 1.00 97.14 188 GLN B O 1
ATOM 5626 N N . ARG B 1 189 ? 4.844 -15.144 20.152 1.00 91.16 189 ARG B N 1
ATOM 5627 C CA . ARG B 1 189 ? 4.134 -15.827 21.245 1.00 89.96 189 ARG B CA 1
ATOM 5628 C C . ARG B 1 189 ? 4.176 -17.347 21.275 1.00 90.19 189 ARG B C 1
ATOM 5629 O O . ARG B 1 189 ? 4.112 -17.903 22.371 1.00 90.46 189 ARG B O 1
ATOM 5637 N N . TRP B 1 190 ? 4.221 -18.026 20.126 1.00 83.53 190 TRP B N 1
ATOM 5638 C CA . TRP B 1 190 ? 4.104 -19.490 20.086 1.00 83.51 190 TRP B CA 1
ATOM 5639 C C . TRP B 1 190 ? 5.138 -20.269 20.893 1.00 92.58 190 TRP B C 1
ATOM 5640 O O . TRP B 1 190 ? 4.908 -21.443 21.177 1.00 93.29 190 TRP B O 1
ATOM 5651 N N . GLU B 1 191 ? 6.257 -19.647 21.270 1.00 92.14 191 GLU B N 1
ATOM 5652 C CA . GLU B 1 191 ? 7.272 -20.377 22.022 1.00 92.89 191 GLU B CA 1
ATOM 5653 C C . GLU B 1 191 ? 6.951 -20.415 23.523 1.00 96.74 191 GLU B C 1
ATOM 5654 O O . GLU B 1 191 ? 6.984 -21.495 24.134 1.00 95.69 191 GLU B O 1
ATOM 5660 N N . LYS B 1 192 ? 6.608 -19.246 24.097 1.00 93.38 192 LYS B N 1
ATOM 5661 C CA . LYS B 1 192 ? 6.220 -19.109 25.502 1.00 93.50 192 LYS B CA 1
ATOM 5662 C C . LYS B 1 192 ? 4.825 -19.731 25.724 1.00 99.65 192 LYS B C 1
ATOM 5663 O O . LYS B 1 192 ? 4.652 -20.534 26.646 1.00 98.55 192 LYS B O 1
ATOM 5669 N N . ALA B 1 193 ? 3.846 -19.391 24.850 1.00 98.15 193 ALA B N 1
ATOM 5670 C CA . ALA B 1 193 ? 2.496 -19.936 24.953 1.00 98.16 193 ALA B CA 1
ATOM 5671 C C . ALA B 1 193 ? 2.466 -21.466 24.878 1.00 100.22 193 ALA B C 1
ATOM 5672 O O . ALA B 1 193 ? 1.648 -22.047 25.589 1.00 100.85 193 ALA B O 1
ATOM 5674 N N . PHE B 1 194 ? 3.363 -22.124 24.090 1.00 93.53 194 PHE B N 1
ATOM 5675 C CA . PHE B 1 194 ? 3.377 -23.588 24.085 1.00 92.84 194 PHE B CA 1
ATOM 5676 C C . PHE B 1 194 ? 3.952 -24.114 25.399 1.00 97.81 194 PHE B C 1
ATOM 5677 O O . PHE B 1 194 ? 3.387 -25.046 25.985 1.00 97.06 194 PHE B O 1
ATOM 5685 N N . GLU B 1 195 ? 5.101 -23.553 25.826 1.00 95.24 195 GLU B N 1
ATOM 5686 C CA . GLU B 1 195 ? 5.775 -23.948 27.063 1.00 95.45 195 GLU B CA 1
ATOM 5687 C C . GLU B 1 195 ? 4.834 -23.831 28.255 1.00 99.69 195 GLU B C 1
ATOM 5688 O O . GLU B 1 195 ? 4.767 -24.760 29.058 1.00 100.42 195 GLU B O 1
ATOM 5694 N N . ARG B 1 196 ? 4.091 -22.711 28.337 1.00 95.15 196 ARG B N 1
ATOM 5695 C CA . ARG B 1 196 ? 3.134 -22.421 29.400 1.00 94.93 196 ARG B CA 1
ATOM 5696 C C . ARG B 1 196 ? 1.913 -23.338 29.307 1.00 100.51 196 ARG B C 1
ATOM 5697 O O . ARG B 1 196 ? 1.519 -23.921 30.319 1.00 100.21 196 ARG B O 1
ATOM 5705 N N . MET B 1 197 ? 1.393 -23.557 28.088 1.00 98.77 197 MET B N 1
ATOM 5706 C CA . MET B 1 197 ? 0.249 -24.455 27.844 1.00 99.98 197 MET B CA 1
ATOM 5707 C C . MET B 1 197 ? 0.555 -25.856 28.334 1.00 109.19 197 MET B C 1
ATOM 5708 O O . MET B 1 197 ? -0.316 -26.504 28.919 1.00 110.46 197 MET B O 1
ATOM 5713 N N . TYR B 1 198 ? 1.798 -26.301 28.123 1.00 107.64 198 TYR B N 1
ATOM 5714 C CA . TYR B 1 198 ? 2.256 -27.611 28.536 1.00 108.77 198 TYR B CA 1
ATOM 5715 C C . TYR B 1 198 ? 2.172 -27.795 30.055 1.00 114.45 198 TYR B C 1
ATOM 5716 O O . TYR B 1 198 ? 1.523 -28.738 30.527 1.00 113.34 198 TYR B O 1
ATOM 5725 N N . ARG B 1 199 ? 2.859 -26.885 30.802 1.00 112.90 199 ARG B N 1
ATOM 5726 C CA . ARG B 1 199 ? 3.014 -26.845 32.271 1.00 113.23 199 ARG B CA 1
ATOM 5727 C C . ARG B 1 199 ? 1.674 -26.560 33.006 1.00 116.94 199 ARG B C 1
ATOM 5728 O O . ARG B 1 199 ? 1.523 -26.962 34.161 1.00 115.14 199 ARG B O 1
ATOM 5736 N N . LEU B 1 200 ? 0.709 -25.889 32.319 1.00 114.22 200 LEU B N 1
ATOM 5737 C CA . LEU B 1 200 ? -0.651 -25.631 32.792 1.00 113.71 200 LEU B CA 1
ATOM 5738 C C . LEU B 1 200 ? -1.423 -26.933 32.605 1.00 116.24 200 LEU B C 1
ATOM 5739 O O . LEU B 1 200 ? -1.991 -27.435 33.562 1.00 115.40 200 LEU B O 1
ATOM 5744 N N . LEU B 1 201 ? -1.417 -27.500 31.393 1.00 112.91 201 LEU B N 1
ATOM 5745 C CA . LEU B 1 201 ? -2.150 -28.732 31.136 1.00 113.58 201 LEU B CA 1
ATOM 5746 C C . LEU B 1 201 ? -1.537 -29.983 31.786 1.00 118.48 201 LEU B C 1
ATOM 5747 O O . LEU B 1 201 ? -2.101 -31.072 31.628 1.00 119.06 201 LEU B O 1
ATOM 5752 N N . LYS B 1 202 ? -0.455 -29.830 32.583 1.00 114.42 202 LYS B N 1
ATOM 5753 C CA . LYS B 1 202 ? 0.153 -30.947 33.319 1.00 114.03 202 LYS B CA 1
ATOM 5754 C C . LYS B 1 202 ? -0.120 -30.837 34.844 1.00 117.04 202 LYS B C 1
ATOM 5755 O O . LYS B 1 202 ? -0.339 -31.861 35.491 1.00 116.84 202 LYS B O 1
ATOM 5761 N N . ASP B 1 203 ? -0.123 -29.591 35.395 1.00 112.13 203 ASP B N 1
ATOM 5762 C CA . ASP B 1 203 ? -0.413 -29.240 36.797 1.00 110.92 203 ASP B CA 1
ATOM 5763 C C . ASP B 1 203 ? -1.936 -29.033 36.995 1.00 113.22 203 ASP B C 1
ATOM 5764 O O . ASP B 1 203 ? -2.420 -29.031 38.130 1.00 113.22 203 ASP B O 1
ATOM 5769 N N . TYR B 1 204 ? -2.673 -28.788 35.893 1.00 108.46 204 TYR B N 1
ATOM 5770 C CA . TYR B 1 204 ? -4.125 -28.592 35.885 1.00 107.74 204 TYR B CA 1
ATOM 5771 C C . TYR B 1 204 ? -4.654 -29.336 34.657 1.00 110.47 204 TYR B C 1
ATOM 5772 O O . TYR B 1 204 ? -5.008 -28.686 33.682 1.00 110.94 204 TYR B O 1
ATOM 5781 N N . PRO B 1 205 ? -4.652 -30.691 34.620 1.00 105.45 205 PRO B N 1
ATOM 5782 C CA . PRO B 1 205 ? -5.078 -31.384 33.390 1.00 105.06 205 PRO B CA 1
ATOM 5783 C C . PRO B 1 205 ? -6.543 -31.185 33.033 1.00 109.81 205 PRO B C 1
ATOM 5784 O O . PRO B 1 205 ? -7.317 -30.640 33.826 1.00 109.22 205 PRO B O 1
ATOM 5788 N N . ILE B 1 206 ? -6.918 -31.613 31.827 1.00 107.04 206 ILE B N 1
ATOM 5789 C CA . ILE B 1 206 ? -8.301 -31.523 31.379 1.00 107.09 206 ILE B CA 1
ATOM 5790 C C . ILE B 1 206 ? -9.020 -32.705 31.995 1.00 111.24 206 ILE B C 1
ATOM 5791 O O . ILE B 1 206 ? -8.545 -33.829 31.871 1.00 112.05 206 ILE B O 1
ATOM 5796 N N . GLU B 1 207 ? -10.163 -32.451 32.646 1.00 105.99 207 GLU B N 1
ATOM 5797 C CA . GLU B 1 207 ? -11.014 -33.453 33.306 1.00 104.74 207 GLU B CA 1
ATOM 5798 C C . GLU B 1 207 ? -11.467 -34.588 32.381 1.00 108.99 207 GLU B C 1
ATOM 5799 O O . GLU B 1 207 ? -11.415 -34.444 31.163 1.00 107.76 207 GLU B O 1
ATOM 5805 N N . ASP B 1 208 ? -11.849 -35.737 32.963 1.00 108.04 208 ASP B N 1
ATOM 5806 C CA . ASP B 1 208 ? -12.363 -36.913 32.239 1.00 108.78 208 ASP B CA 1
ATOM 5807 C C . ASP B 1 208 ? -13.795 -37.160 32.722 1.00 113.59 208 ASP B C 1
ATOM 5808 O O . ASP B 1 208 ? -14.015 -37.528 33.884 1.00 113.30 208 ASP B O 1
ATOM 5813 N N . PHE B 1 209 ? -14.760 -36.941 31.823 1.00 109.99 209 PHE B N 1
ATOM 5814 C CA . PHE B 1 209 ? -16.179 -37.110 32.110 1.00 109.52 209 PHE B CA 1
ATOM 5815 C C . PHE B 1 209 ? -16.741 -38.313 31.393 1.00 116.54 209 PHE B C 1
ATOM 5816 O O . PHE B 1 209 ? -16.603 -38.413 30.170 1.00 116.22 209 PHE B O 1
ATOM 5824 N N . ASP B 1 210 ? -17.354 -39.241 32.151 1.00 115.82 210 ASP B N 1
ATOM 5825 C CA . ASP B 1 210 ? -17.958 -40.456 31.579 1.00 116.94 210 ASP B CA 1
ATOM 5826 C C . ASP B 1 210 ? -19.423 -40.248 31.173 1.00 122.38 210 ASP B C 1
ATOM 5827 O O . ASP B 1 210 ? -19.986 -41.078 30.443 1.00 120.70 210 ASP B O 1
ATOM 5832 N N . LYS B 1 211 ? -20.008 -39.102 31.618 1.00 121.60 211 LYS B N 1
ATOM 5833 C CA . LYS B 1 211 ? -21.382 -38.646 31.368 1.00 122.29 211 LYS B CA 1
ATOM 5834 C C . LYS B 1 211 ? -21.667 -38.455 29.874 1.00 129.53 211 LYS B C 1
ATOM 5835 O O . LYS B 1 211 ? -20.751 -38.136 29.115 1.00 130.35 211 LYS B O 1
ATOM 5841 N N . ARG B 1 212 ? -22.934 -38.674 29.457 1.00 126.81 212 ARG B N 1
ATOM 5842 C CA . ARG B 1 212 ? -23.390 -38.550 28.080 1.00 126.69 212 ARG B CA 1
ATOM 5843 C C . ARG B 1 212 ? -23.786 -37.139 27.704 1.00 131.82 212 ARG B C 1
ATOM 5844 O O . ARG B 1 212 ? -24.278 -36.375 28.540 1.00 131.31 212 ARG B O 1
ATOM 5852 N N . LEU B 1 213 ? -23.617 -36.827 26.409 1.00 129.39 213 LEU B N 1
ATOM 5853 C CA . LEU B 1 213 ? -23.999 -35.555 25.818 1.00 129.40 213 LEU B CA 1
ATOM 5854 C C . LEU B 1 213 ? -25.519 -35.556 25.679 1.00 131.80 213 LEU B C 1
ATOM 5855 O O . LEU B 1 213 ? -26.087 -36.414 24.989 1.00 130.57 213 LEU B O 1
ATOM 5860 N N . ASP B 1 214 ? -26.170 -34.622 26.391 1.00 127.55 214 ASP B N 1
ATOM 5861 C CA . ASP B 1 214 ? -27.620 -34.528 26.408 1.00 126.65 214 ASP B CA 1
ATOM 5862 C C . ASP B 1 214 ? -28.109 -33.228 25.786 1.00 126.21 214 ASP B C 1
ATOM 5863 O O . ASP B 1 214 ? -28.700 -32.373 26.457 1.00 125.46 214 ASP B O 1
ATOM 5868 N N . ILE B 1 215 ? -27.841 -33.089 24.477 1.00 120.50 215 ILE B N 1
ATOM 5869 C CA . ILE B 1 215 ? -28.264 -31.939 23.676 1.00 119.30 215 ILE B CA 1
ATOM 5870 C C . ILE B 1 215 ? -29.599 -32.280 23.020 1.00 118.65 215 ILE B C 1
ATOM 5871 O O . ILE B 1 215 ? -29.663 -33.226 22.231 1.00 118.34 215 ILE B O 1
ATOM 5876 N N . PRO B 1 216 ? -30.659 -31.502 23.319 1.00 111.40 216 PRO B N 1
ATOM 5877 C CA . PRO B 1 216 ? -31.970 -31.783 22.711 1.00 109.87 216 PRO B CA 1
ATOM 5878 C C . PRO B 1 216 ? -32.046 -31.637 21.188 1.00 109.89 216 PRO B C 1
ATOM 5879 O O . PRO B 1 216 ? -31.677 -30.598 20.630 1.00 108.47 216 PRO B O 1
ATOM 5883 N N . GLU B 1 217 ? -32.548 -32.706 20.530 1.00 104.69 217 GLU B N 1
ATOM 5884 C CA . GLU B 1 217 ? -32.798 -32.812 19.093 1.00 103.30 217 GLU B CA 1
ATOM 5885 C C . GLU B 1 217 ? -33.929 -31.837 18.719 1.00 106.60 217 GLU B C 1
ATOM 5886 O O . GLU B 1 217 ? -35.000 -31.883 19.327 1.00 106.43 217 GLU B O 1
ATOM 5892 N N . PRO B 1 218 ? -33.706 -30.904 17.775 1.00 102.99 218 PRO B N 1
ATOM 5893 C CA . PRO B 1 218 ? -34.772 -29.937 17.436 1.00 102.17 218 PRO B CA 1
ATOM 5894 C C . PRO B 1 218 ? -35.855 -30.470 16.474 1.00 102.25 218 PRO B C 1
ATOM 5895 O O . PRO B 1 218 ? -35.723 -31.605 15.996 1.00 101.36 218 PRO B O 1
ATOM 5899 N N . PRO B 1 219 ? -36.925 -29.682 16.163 1.00 96.13 219 PRO B N 1
ATOM 5900 C CA . PRO B 1 219 ? -37.964 -30.176 15.233 1.00 95.56 219 PRO B CA 1
ATOM 5901 C C . PRO B 1 219 ? -37.451 -30.608 13.848 1.00 100.09 219 PRO B C 1
ATOM 5902 O O . PRO B 1 219 ? -36.378 -30.175 13.425 1.00 99.92 219 PRO B O 1
ATOM 5906 N N . GLU B 1 220 ? -38.236 -31.443 13.129 1.00 97.14 220 GLU B N 1
ATOM 5907 C CA . GLU B 1 220 ? -37.896 -31.947 11.786 1.00 97.52 220 GLU B CA 1
ATOM 5908 C C . GLU B 1 220 ? -37.782 -30.830 10.759 1.00 100.80 220 GLU B C 1
ATOM 5909 O O . GLU B 1 220 ? -36.993 -30.937 9.822 1.00 100.57 220 GLU B O 1
ATOM 5915 N N . GLU B 1 221 ? -38.607 -29.776 10.948 1.00 95.90 221 GLU B N 1
ATOM 5916 C CA . GLU B 1 221 ? -38.694 -28.541 10.167 1.00 94.27 221 GLU B CA 1
ATOM 5917 C C . GLU B 1 221 ? -37.416 -27.720 10.446 1.00 93.12 221 GLU B C 1
ATOM 5918 O O . GLU B 1 221 ? -36.737 -27.308 9.506 1.00 92.58 221 GLU B O 1
ATOM 5924 N N . ILE B 1 222 ? -37.084 -27.507 11.733 1.00 86.17 222 ILE B N 1
ATOM 5925 C CA . ILE B 1 222 ? -35.908 -26.742 12.129 1.00 85.56 222 ILE B CA 1
ATOM 5926 C C . ILE B 1 222 ? -34.623 -27.460 11.627 1.00 90.98 222 ILE B C 1
ATOM 5927 O O . ILE B 1 222 ? -33.817 -26.816 10.953 1.00 90.98 222 ILE B O 1
ATOM 5932 N N . GLN B 1 223 ? -34.494 -28.796 11.847 1.00 86.96 223 GLN B N 1
ATOM 5933 C CA . GLN B 1 223 ? -33.377 -29.614 11.328 1.00 85.22 223 GLN B CA 1
ATOM 5934 C C . GLN B 1 223 ? -33.341 -29.545 9.782 1.00 87.45 223 GLN B C 1
ATOM 5935 O O . GLN B 1 223 ? -32.259 -29.566 9.200 1.00 87.52 223 GLN B O 1
ATOM 5941 N N . SER B 1 224 ? -34.519 -29.463 9.129 1.00 82.60 224 SER B N 1
ATOM 5942 C CA . SER B 1 224 ? -34.609 -29.326 7.682 1.00 82.19 224 SER B CA 1
ATOM 5943 C C . SER B 1 224 ? -34.090 -27.943 7.241 1.00 86.97 224 SER B C 1
ATOM 5944 O O . SER B 1 224 ? -33.387 -27.851 6.226 1.00 88.09 224 SER B O 1
ATOM 5947 N N . TYR B 1 225 ? -34.419 -26.878 8.005 1.00 80.91 225 TYR B N 1
ATOM 5948 C CA . TYR B 1 225 ? -33.939 -25.530 7.694 1.00 79.17 225 TYR B CA 1
ATOM 5949 C C . TYR B 1 225 ? -32.420 -25.436 7.952 1.00 86.10 225 TYR B C 1
ATOM 5950 O O . TYR B 1 225 ? -31.736 -24.619 7.337 1.00 86.75 225 TYR B O 1
ATOM 5959 N N . ILE B 1 226 ? -31.899 -26.286 8.859 1.00 83.53 226 ILE B N 1
ATOM 5960 C CA . ILE B 1 226 ? -30.482 -26.362 9.224 1.00 83.12 226 ILE B CA 1
ATOM 5961 C C . ILE B 1 226 ? -29.688 -27.038 8.090 1.00 86.73 226 ILE B C 1
ATOM 5962 O O . ILE B 1 226 ? -28.756 -26.431 7.566 1.00 85.87 226 ILE B O 1
ATOM 5967 N N . SER B 1 227 ? -30.082 -28.278 7.711 1.00 83.59 227 SER B N 1
ATOM 5968 C CA . SER B 1 227 ? -29.475 -29.117 6.668 1.00 83.78 227 SER B CA 1
ATOM 5969 C C . SER B 1 227 ? -29.370 -28.414 5.298 1.00 86.65 227 SER B C 1
ATOM 5970 O O . SER B 1 227 ? -28.317 -28.469 4.656 1.00 86.49 227 SER B O 1
ATOM 5973 N N . ARG B 1 228 ? -30.453 -27.740 4.875 1.00 82.05 228 ARG B N 1
ATOM 5974 C CA . ARG B 1 228 ? -30.529 -27.017 3.600 1.00 82.00 228 ARG B CA 1
ATOM 5975 C C . ARG B 1 228 ? -29.560 -25.815 3.530 1.00 84.07 228 ARG B C 1
ATOM 5976 O O . ARG B 1 228 ? -29.215 -25.388 2.429 1.00 83.49 228 ARG B O 1
ATOM 5984 N N . ILE B 1 229 ? -29.099 -25.303 4.692 1.00 79.49 229 ILE B N 1
ATOM 5985 C CA . ILE B 1 229 ? -28.084 -24.249 4.755 1.00 79.57 229 ILE B CA 1
ATOM 5986 C C . ILE B 1 229 ? -26.769 -24.893 4.295 1.00 82.24 229 ILE B C 1
ATOM 5987 O O . ILE B 1 229 ? -26.048 -24.295 3.516 1.00 82.83 229 ILE B O 1
ATOM 5992 N N . LYS B 1 230 ? -26.491 -26.124 4.749 1.00 77.07 230 LYS B N 1
ATOM 5993 C CA . LYS B 1 230 ? -25.296 -26.871 4.380 1.00 75.97 230 LYS B CA 1
ATOM 5994 C C . LYS B 1 230 ? -25.342 -27.274 2.887 1.00 78.79 230 LYS B C 1
ATOM 5995 O O . LYS B 1 230 ? -24.362 -27.063 2.163 1.00 78.43 230 LYS B O 1
ATOM 6001 N N . THR B 1 231 ? -26.495 -27.757 2.403 1.00 73.28 231 THR B N 1
ATOM 6002 C CA . THR B 1 231 ? -26.608 -28.199 1.016 1.00 72.74 231 THR B CA 1
ATOM 6003 C C . THR B 1 231 ? -26.804 -27.050 0.005 1.00 76.21 231 THR B C 1
ATOM 6004 O O . THR B 1 231 ? -25.981 -26.835 -0.893 1.00 73.82 231 THR B O 1
ATOM 6008 N N . GLU B 1 232 ? -27.908 -26.329 0.142 1.00 73.49 232 GLU B N 1
ATOM 6009 C CA . GLU B 1 232 ? -28.248 -25.268 -0.790 1.00 73.01 232 GLU B CA 1
ATOM 6010 C C . GLU B 1 232 ? -27.473 -23.941 -0.607 1.00 76.15 232 GLU B C 1
ATOM 6011 O O . GLU B 1 232 ? -27.342 -23.210 -1.594 1.00 75.56 232 GLU B O 1
ATOM 6017 N N . PHE B 1 233 ? -26.975 -23.616 0.612 1.00 71.40 233 PHE B N 1
ATOM 6018 C CA . PHE B 1 233 ? -26.323 -22.327 0.827 1.00 71.80 233 PHE B CA 1
ATOM 6019 C C . PHE B 1 233 ? -24.788 -22.380 0.883 1.00 80.00 233 PHE B C 1
ATOM 6020 O O . PHE B 1 233 ? -24.130 -21.606 0.180 1.00 81.37 233 PHE B O 1
ATOM 6028 N N . LEU B 1 234 ? -24.222 -23.273 1.718 1.00 75.52 234 LEU B N 1
ATOM 6029 C CA . LEU B 1 234 ? -22.791 -23.425 1.903 1.00 74.61 234 LEU B CA 1
ATOM 6030 C C . LEU B 1 234 ? -22.084 -24.220 0.770 1.00 82.72 234 LEU B C 1
ATOM 6031 O O . LEU B 1 234 ? -20.860 -24.406 0.807 1.00 84.28 234 LEU B O 1
ATOM 6036 N N . SER B 1 235 ? -22.835 -24.649 -0.249 1.00 79.58 235 SER B N 1
ATOM 6037 C CA . SER B 1 235 ? -22.276 -25.329 -1.404 1.00 79.74 235 SER B CA 1
ATOM 6038 C C . SER B 1 235 ? -21.950 -24.302 -2.455 1.00 84.79 235 SER B C 1
ATOM 6039 O O . SER B 1 235 ? -20.990 -24.501 -3.209 1.00 86.36 235 SER B O 1
ATOM 6042 N N . ASP B 1 236 ? -22.763 -23.213 -2.535 1.00 80.22 236 ASP B N 1
ATOM 6043 C CA . ASP B 1 236 ? -22.590 -22.139 -3.516 1.00 79.55 236 ASP B CA 1
ATOM 6044 C C . ASP B 1 236 ? -21.240 -21.437 -3.344 1.00 81.34 236 ASP B C 1
ATOM 6045 O O . ASP B 1 236 ? -21.018 -20.712 -2.385 1.00 79.76 236 ASP B O 1
ATOM 6050 N N . ASN B 1 237 ? -20.339 -21.682 -4.289 1.00 79.05 237 ASN B N 1
ATOM 6051 C CA . ASN B 1 237 ? -18.961 -21.195 -4.259 1.00 79.79 237 ASN B CA 1
ATOM 6052 C C . ASN B 1 237 ? -18.824 -19.678 -4.271 1.00 81.61 237 ASN B C 1
ATOM 6053 O O . ASN B 1 237 ? -17.735 -19.182 -3.950 1.00 83.27 237 ASN B O 1
ATOM 6058 N N . LYS B 1 238 ? -19.908 -18.946 -4.593 1.00 73.21 238 LYS B N 1
ATOM 6059 C CA . LYS B 1 238 ? -19.897 -17.491 -4.558 1.00 71.83 238 LYS B CA 1
ATOM 6060 C C . LYS B 1 238 ? -20.547 -16.997 -3.261 1.00 74.91 238 LYS B C 1
ATOM 6061 O O . LYS B 1 238 ? -20.757 -15.786 -3.096 1.00 76.26 238 LYS B O 1
ATOM 6067 N N . LEU B 1 239 ? -20.855 -17.932 -2.339 1.00 69.13 239 LEU B N 1
ATOM 6068 C CA . LEU B 1 239 ? -21.491 -17.605 -1.060 1.00 68.60 239 LEU B CA 1
ATOM 6069 C C . LEU B 1 239 ? -20.715 -18.077 0.165 1.00 77.49 239 LEU B C 1
ATOM 6070 O O . LEU B 1 239 ? -20.686 -17.356 1.165 1.00 80.50 239 LEU B O 1
ATOM 6075 N N . ASN B 1 240 ? -20.086 -19.266 0.101 1.00 75.05 240 ASN B N 1
ATOM 6076 C CA . ASN B 1 240 ? -19.357 -19.896 1.223 1.00 74.91 240 ASN B CA 1
ATOM 6077 C C . ASN B 1 240 ? -17.849 -19.532 1.358 1.00 78.11 240 ASN B C 1
ATOM 6078 O O . ASN B 1 240 ? -17.127 -20.189 2.112 1.00 77.22 240 ASN B O 1
ATOM 6083 N N . GLU B 1 241 ? -17.387 -18.496 0.667 1.00 74.05 241 GLU B N 1
ATOM 6084 C CA . GLU B 1 241 ? -15.974 -18.102 0.722 1.00 72.45 241 GLU B CA 1
ATOM 6085 C C . GLU B 1 241 ? -15.536 -17.721 2.135 1.00 75.13 241 GLU B C 1
ATOM 6086 O O . GLU B 1 241 ? -14.504 -18.219 2.588 1.00 77.34 241 GLU B O 1
ATOM 6092 N N . SER B 1 242 ? -16.327 -16.889 2.842 1.00 68.11 242 SER B N 1
ATOM 6093 C CA . SER B 1 242 ? -15.960 -16.382 4.166 1.00 66.51 242 SER B CA 1
ATOM 6094 C C . SER B 1 242 ? -16.509 -17.186 5.368 1.00 67.58 242 SER B C 1
ATOM 6095 O O . SER B 1 242 ? -16.323 -16.795 6.521 1.00 64.40 242 SER B O 1
ATOM 6098 N N . PHE B 1 243 ? -17.151 -18.311 5.106 1.00 65.50 243 PHE B N 1
ATOM 6099 C CA . PHE B 1 243 ? -17.712 -19.113 6.185 1.00 65.96 243 PHE B CA 1
ATOM 6100 C C . PHE B 1 243 ? -16.788 -20.194 6.680 1.00 70.21 243 PHE B C 1
ATOM 6101 O O . PHE B 1 243 ? -16.098 -20.831 5.899 1.00 71.76 243 PHE B O 1
ATOM 6109 N N . LEU B 1 244 ? -16.819 -20.426 7.984 1.00 65.91 244 LEU B N 1
ATOM 6110 C CA . LEU B 1 244 ? -16.067 -21.441 8.694 1.00 64.81 244 LEU B CA 1
ATOM 6111 C C . LEU B 1 244 ? -17.024 -22.128 9.666 1.00 68.94 244 LEU B C 1
ATOM 6112 O O . LEU B 1 244 ? -17.778 -21.458 10.386 1.00 68.24 244 LEU B O 1
ATOM 6117 N N . ILE B 1 245 ? -17.058 -23.467 9.616 1.00 65.94 245 ILE B N 1
ATOM 6118 C CA . ILE B 1 245 ? -17.939 -24.306 10.431 1.00 65.43 245 ILE B CA 1
ATOM 6119 C C . ILE B 1 245 ? -17.373 -24.505 11.819 1.00 73.71 245 ILE B C 1
ATOM 6120 O O . ILE B 1 245 ? -16.335 -25.143 11.974 1.00 75.39 245 ILE B O 1
ATOM 6125 N N . SER B 1 246 ? -18.042 -23.932 12.819 1.00 72.39 246 SER B N 1
ATOM 6126 C CA . SER B 1 246 ? -17.701 -24.049 14.246 1.00 73.31 246 SER B CA 1
ATOM 6127 C C . SER B 1 246 ? -18.883 -24.806 14.903 1.00 80.88 246 SER B C 1
ATOM 6128 O O . SER B 1 246 ? -19.675 -25.433 14.184 1.00 80.23 246 SER B O 1
ATOM 6131 N N . GLY B 1 247 ? -18.981 -24.759 16.232 1.00 80.49 247 GLY B N 1
ATOM 6132 C CA . GLY B 1 247 ? -20.050 -25.409 16.979 1.00 81.66 247 GLY B CA 1
ATOM 6133 C C . GLY B 1 247 ? -20.002 -26.920 16.937 1.00 88.13 247 GLY B C 1
ATOM 6134 O O . GLY B 1 247 ? -19.038 -27.507 16.444 1.00 88.43 247 GLY B O 1
ATOM 6135 N N . ILE B 1 248 ? -21.078 -27.551 17.408 1.00 85.92 248 ILE B N 1
ATOM 6136 C CA . ILE B 1 248 ? -21.216 -28.997 17.531 1.00 86.79 248 ILE B CA 1
ATOM 6137 C C . ILE B 1 248 ? -21.056 -29.682 16.180 1.00 93.04 248 ILE B C 1
ATOM 6138 O O . ILE B 1 248 ? -20.580 -30.813 16.155 1.00 92.90 248 ILE B O 1
ATOM 6143 N N . GLU B 1 249 ? -21.347 -28.973 15.064 1.00 92.29 249 GLU B N 1
ATOM 6144 C CA . GLU B 1 249 ? -21.141 -29.480 13.697 1.00 93.23 249 GLU B CA 1
ATOM 6145 C C . GLU B 1 249 ? -19.642 -29.829 13.533 1.00 98.73 249 GLU B C 1
ATOM 6146 O O . GLU B 1 249 ? -19.306 -30.981 13.236 1.00 97.64 249 GLU B O 1
ATOM 6152 N N . ALA B 1 250 ? -18.758 -28.828 13.805 1.00 96.39 250 ALA B N 1
ATOM 6153 C CA . ALA B 1 250 ? -17.298 -28.941 13.763 1.00 96.53 250 ALA B CA 1
ATOM 6154 C C . ALA B 1 250 ? -16.826 -29.922 14.823 1.00 99.29 250 ALA B C 1
ATOM 6155 O O . ALA B 1 250 ? -15.914 -30.706 14.576 1.00 98.68 250 ALA B O 1
ATOM 6157 N N . TYR B 1 251 ? -17.456 -29.891 15.995 1.00 95.00 251 TYR B N 1
ATOM 6158 C CA . TYR B 1 251 ? -17.114 -30.808 17.054 1.00 95.01 251 TYR B CA 1
ATOM 6159 C C . TYR B 1 251 ? -17.289 -32.242 16.535 1.00 98.79 251 TYR B C 1
ATOM 6160 O O . TYR B 1 251 ? -16.332 -33.013 16.557 1.00 98.21 251 TYR B O 1
ATOM 6169 N N . ASN B 1 252 ? -18.475 -32.551 15.977 1.00 95.51 252 ASN B N 1
ATOM 6170 C CA . ASN B 1 252 ? -18.822 -33.856 15.416 1.00 95.54 252 ASN B CA 1
ATOM 6171 C C . ASN B 1 252 ? -17.875 -34.280 14.318 1.00 99.45 252 ASN B C 1
ATOM 6172 O O . ASN B 1 252 ? -17.609 -35.470 14.184 1.00 98.75 252 ASN B O 1
ATOM 6177 N N . PHE B 1 253 ? -17.358 -33.308 13.546 1.00 96.92 253 PHE B N 1
ATOM 6178 C CA . PHE B 1 253 ? -16.408 -33.539 12.460 1.00 97.09 253 PHE B CA 1
ATOM 6179 C C . PHE B 1 253 ? -15.149 -34.210 12.981 1.00 104.24 253 PHE B C 1
ATOM 6180 O O . PHE B 1 253 ? -14.698 -35.196 12.395 1.00 103.67 253 PHE B O 1
ATOM 6188 N N . TYR B 1 254 ? -14.600 -33.697 14.092 1.00 103.43 254 TYR B N 1
ATOM 6189 C CA . TYR B 1 254 ? -13.411 -34.281 14.693 1.00 104.98 254 TYR B CA 1
ATOM 6190 C C . TYR B 1 254 ? -13.761 -35.572 15.427 1.00 112.42 254 TYR B C 1
ATOM 6191 O O . TYR B 1 254 ? -12.922 -36.462 15.519 1.00 113.51 254 TYR B O 1
ATOM 6200 N N . ILE B 1 255 ? -15.011 -35.697 15.903 1.00 109.54 255 ILE B N 1
ATOM 6201 C CA . ILE B 1 255 ? -15.497 -36.902 16.577 1.00 109.20 255 ILE B CA 1
ATOM 6202 C C . ILE B 1 255 ? -15.583 -38.072 15.572 1.00 113.86 255 ILE B C 1
ATOM 6203 O O . ILE B 1 255 ? -15.152 -39.177 15.890 1.00 113.31 255 ILE B O 1
ATOM 6208 N N . ARG B 1 256 ? -16.079 -37.812 14.356 1.00 112.13 256 ARG B N 1
ATOM 6209 C CA . ARG B 1 256 ? -16.201 -38.827 13.309 1.00 113.43 256 ARG B CA 1
ATOM 6210 C C . ARG B 1 256 ? -14.840 -39.251 12.789 1.00 121.82 256 ARG B C 1
ATOM 6211 O O . ARG B 1 256 ? -14.610 -40.441 12.575 1.00 121.40 256 ARG B O 1
ATOM 6219 N N . HIS B 1 257 ? -13.936 -38.272 12.604 1.00 121.94 257 HIS B N 1
ATOM 6220 C CA . HIS B 1 257 ? -12.580 -38.479 12.105 1.00 123.31 257 HIS B CA 1
ATOM 6221 C C . HIS B 1 257 ? -11.671 -39.251 13.063 1.00 130.84 257 HIS B C 1
ATOM 6222 O O . HIS B 1 257 ? -10.689 -39.838 12.605 1.00 131.68 257 HIS B O 1
ATOM 6229 N N . ALA B 1 258 ? -11.968 -39.250 14.381 1.00 128.37 258 ALA B N 1
ATOM 6230 C CA . ALA B 1 258 ? -11.179 -40.002 15.360 1.00 128.60 258 ALA B CA 1
ATOM 6231 C C . ALA B 1 258 ? -11.431 -41.505 15.182 1.00 136.16 258 ALA B C 1
ATOM 6232 O O . ALA B 1 258 ? -10.548 -42.312 15.485 1.00 136.53 258 ALA B O 1
ATOM 6234 N N . ALA B 1 259 ? -12.623 -41.871 14.654 1.00 134.46 259 ALA B N 1
ATOM 6235 C CA . ALA B 1 259 ? -13.037 -43.251 14.419 1.00 134.96 259 ALA B CA 1
ATOM 6236 C C . ALA B 1 259 ? -12.936 -43.657 12.937 1.00 140.91 259 ALA B C 1
ATOM 6237 O O . ALA B 1 259 ? -13.929 -44.050 12.317 1.00 140.71 259 ALA B O 1
ATOM 6239 N N . SER B 1 260 ? -11.717 -43.578 12.378 1.00 139.10 260 SER B N 1
ATOM 6240 C CA . SER B 1 260 ? -11.442 -43.972 10.989 1.00 139.80 260 SER B CA 1
ATOM 6241 C C . SER B 1 260 ? -10.355 -45.082 10.937 1.00 143.90 260 SER B C 1
ATOM 6242 O O . SER B 1 260 ? -9.167 -44.812 11.177 1.00 143.31 260 SER B O 1
ATOM 6245 N N . SER B 1 261 ? -10.803 -46.343 10.676 1.00 140.05 261 SER B N 1
ATOM 6246 C CA . SER B 1 261 ? -9.981 -47.564 10.630 1.00 151.15 261 SER B CA 1
ATOM 6247 C C . SER B 1 261 ? -8.840 -47.523 9.616 1.00 147.21 261 SER B C 1
ATOM 6248 O O . SER B 1 261 ? -7.705 -47.834 9.974 1.00 89.74 261 SER B O 1
ATOM 6251 N N . LEU B 1 277 ? -17.307 -46.211 20.593 1.00 133.38 277 LEU B N 1
ATOM 6252 C CA . LEU B 1 277 ? -18.282 -46.828 19.690 1.00 132.99 277 LEU B CA 1
ATOM 6253 C C . LEU B 1 277 ? -19.010 -45.759 18.815 1.00 135.95 277 LEU B C 1
ATOM 6254 O O . LEU B 1 277 ? -20.151 -45.975 18.381 1.00 135.79 277 LEU B O 1
ATOM 6259 N N . ASN B 1 278 ? -18.328 -44.608 18.551 1.00 131.15 278 ASN B N 1
ATOM 6260 C CA . ASN B 1 278 ? -18.856 -43.441 17.818 1.00 130.31 278 ASN B CA 1
ATOM 6261 C C . ASN B 1 278 ? -20.031 -42.789 18.613 1.00 131.77 278 ASN B C 1
ATOM 6262 O O . ASN B 1 278 ? -20.838 -42.041 18.056 1.00 131.04 278 ASN B O 1
ATOM 6267 N N . ASN B 1 279 ? -20.083 -43.078 19.935 1.00 126.53 279 ASN B N 1
ATOM 6268 C CA . ASN B 1 279 ? -21.075 -42.613 20.910 1.00 125.10 279 ASN B CA 1
ATOM 6269 C C . ASN B 1 279 ? -20.850 -41.181 21.410 1.00 126.50 279 ASN B C 1
ATOM 6270 O O . ASN B 1 279 ? -21.706 -40.644 22.118 1.00 125.36 279 ASN B O 1
ATOM 6275 N N . PHE B 1 280 ? -19.730 -40.545 21.013 1.00 121.79 280 PHE B N 1
ATOM 6276 C CA . PHE B 1 280 ? -19.450 -39.145 21.350 1.00 120.24 280 PHE B CA 1
ATOM 6277 C C . PHE B 1 280 ? -20.229 -38.173 20.436 1.00 119.27 280 PHE B C 1
ATOM 6278 O O . PHE B 1 280 ? -20.233 -36.973 20.706 1.00 117.48 280 PHE B O 1
ATOM 6286 N N . ILE B 1 281 ? -20.882 -38.687 19.360 1.00 113.96 281 ILE B N 1
ATOM 6287 C CA . ILE B 1 281 ? -21.672 -37.869 18.427 1.00 113.09 281 ILE B CA 1
ATOM 6288 C C . ILE B 1 281 ? -22.815 -37.171 19.189 1.00 117.60 281 ILE B C 1
ATOM 6289 O O . ILE B 1 281 ? -23.343 -37.710 20.171 1.00 118.49 281 ILE B O 1
ATOM 6294 N N . ALA B 1 282 ? -23.131 -35.937 18.779 1.00 112.44 282 ALA B N 1
ATOM 6295 C CA . ALA B 1 282 ? -24.163 -35.131 19.420 1.00 110.87 282 ALA B CA 1
ATOM 6296 C C . ALA B 1 282 ? -25.194 -34.594 18.427 1.00 111.14 282 ALA B C 1
ATOM 6297 O O . ALA B 1 282 ? -24.903 -34.464 17.233 1.00 111.54 282 ALA B O 1
ATOM 6299 N N . ASN B 1 283 ? -26.409 -34.294 18.930 1.00 103.25 283 ASN B N 1
ATOM 6300 C CA . ASN B 1 283 ? -27.487 -33.697 18.142 1.00 100.33 283 ASN B CA 1
ATOM 6301 C C . ASN B 1 283 ? -27.038 -32.269 17.872 1.00 97.06 283 ASN B C 1
ATOM 6302 O O . ASN B 1 283 ? -26.654 -31.569 18.814 1.00 96.47 283 ASN B O 1
ATOM 6307 N N . VAL B 1 284 ? -27.029 -31.848 16.607 1.00 88.71 284 VAL B N 1
ATOM 6308 C CA . VAL B 1 284 ? -26.637 -30.475 16.302 1.00 86.92 284 VAL B CA 1
ATOM 6309 C C . VAL B 1 284 ? -27.848 -29.591 16.634 1.00 86.42 284 VAL B C 1
ATOM 6310 O O . VAL B 1 284 ? -28.885 -29.740 15.976 1.00 85.13 284 VAL B O 1
ATOM 6314 N N . PRO B 1 285 ? -27.783 -28.750 17.707 1.00 80.47 285 PRO B N 1
ATOM 6315 C CA . PRO B 1 285 ? -28.960 -27.948 18.070 1.00 79.41 285 PRO B CA 1
ATOM 6316 C C . PRO B 1 285 ? -29.287 -26.829 17.098 1.00 84.80 285 PRO B C 1
ATOM 6317 O O . PRO B 1 285 ? -30.417 -26.357 17.075 1.00 85.57 285 PRO B O 1
ATOM 6321 N N . PHE B 1 286 ? -28.280 -26.388 16.323 1.00 81.31 286 PHE B N 1
ATOM 6322 C CA . PHE B 1 286 ? -28.296 -25.292 15.344 1.00 79.77 286 PHE B CA 1
ATOM 6323 C C . PHE B 1 286 ? -26.876 -25.131 14.788 1.00 79.94 286 PHE B C 1
ATOM 6324 O O . PHE B 1 286 ? -25.920 -25.605 15.414 1.00 78.81 286 PHE B O 1
ATOM 6332 N N . SER B 1 287 ? -26.733 -24.411 13.655 1.00 73.53 287 SER B N 1
ATOM 6333 C CA . SER B 1 287 ? -25.430 -24.108 13.072 1.00 71.07 287 SER B CA 1
ATOM 6334 C C . SER B 1 287 ? -24.725 -22.996 13.851 1.00 75.19 287 SER B C 1
ATOM 6335 O O . SER B 1 287 ? -25.358 -22.047 14.306 1.00 75.49 287 SER B O 1
ATOM 6338 N N . GLU B 1 288 ? -23.417 -23.117 14.018 1.00 71.69 288 GLU B N 1
ATOM 6339 C CA . GLU B 1 288 ? -22.605 -22.061 14.606 1.00 71.37 288 GLU B CA 1
ATOM 6340 C C . GLU B 1 288 ? -21.563 -21.853 13.561 1.00 76.90 288 GLU B C 1
ATOM 6341 O O . GLU B 1 288 ? -20.844 -22.801 13.229 1.00 78.96 288 GLU B O 1
ATOM 6347 N N . LEU B 1 289 ? -21.568 -20.662 12.936 1.00 69.91 289 LEU B N 1
ATOM 6348 C CA . LEU B 1 289 ? -20.627 -20.339 11.878 1.00 67.17 289 LEU B CA 1
ATOM 6349 C C . LEU B 1 289 ? -19.855 -19.087 12.181 1.00 69.29 289 LEU B C 1
ATOM 6350 O O . LEU B 1 289 ? -20.381 -18.191 12.813 1.00 67.26 289 LEU B O 1
ATOM 6355 N N . ILE B 1 290 ? -18.600 -19.017 11.709 1.00 66.48 290 ILE B N 1
ATOM 6356 C CA . ILE B 1 290 ? -17.771 -17.822 11.851 1.00 64.72 290 ILE B CA 1
ATOM 6357 C C . ILE B 1 290 ? -17.592 -17.245 10.457 1.00 65.53 290 ILE B C 1
ATOM 6358 O O . ILE B 1 290 ? -17.287 -17.982 9.524 1.00 64.46 290 ILE B O 1
ATOM 6363 N N . SER B 1 291 ? -17.848 -15.939 10.306 1.00 60.24 291 SER B N 1
ATOM 6364 C CA . SER B 1 291 ? -17.668 -15.269 9.031 1.00 58.71 291 SER B CA 1
ATOM 6365 C C . SER B 1 291 ? -16.556 -14.229 9.100 1.00 60.54 291 SER B C 1
ATOM 6366 O O . SER B 1 291 ? -16.523 -13.403 10.019 1.00 60.82 291 SER B O 1
ATOM 6369 N N . VAL B 1 292 ? -15.663 -14.260 8.097 1.00 52.70 292 VAL B N 1
ATOM 6370 C CA . VAL B 1 292 ? -14.549 -13.324 7.978 1.00 49.91 292 VAL B CA 1
ATOM 6371 C C . VAL B 1 292 ? -14.955 -12.124 7.095 1.00 53.18 292 VAL B C 1
ATOM 6372 O O . VAL B 1 292 ? -14.116 -11.307 6.683 1.00 52.76 292 VAL B O 1
ATOM 6376 N N . ASN B 1 293 ? -16.290 -12.014 6.869 1.00 47.75 293 ASN B N 1
ATOM 6377 C CA . ASN B 1 293 ? -17.022 -11.008 6.102 1.00 46.29 293 ASN B CA 1
ATOM 6378 C C . ASN B 1 293 ? -18.484 -11.260 6.614 1.00 47.55 293 ASN B C 1
ATOM 6379 O O . ASN B 1 293 ? -19.365 -11.802 5.909 1.00 45.26 293 ASN B O 1
ATOM 6384 N N . TYR B 1 294 ? -18.685 -10.876 7.873 1.00 42.17 294 TYR B N 1
ATOM 6385 C CA . TYR B 1 294 ? -19.905 -11.018 8.656 1.00 44.60 294 TYR B CA 1
ATOM 6386 C C . TYR B 1 294 ? -21.123 -10.293 8.083 1.00 48.62 294 TYR B C 1
ATOM 6387 O O . TYR B 1 294 ? -22.073 -10.979 7.726 1.00 47.27 294 TYR B O 1
ATOM 6396 N N . ARG B 1 295 ? -21.141 -8.941 8.033 1.00 47.06 295 ARG B N 1
ATOM 6397 C CA . ARG B 1 295 ? -22.343 -8.176 7.629 1.00 47.73 295 ARG B CA 1
ATOM 6398 C C . ARG B 1 295 ? -22.952 -8.682 6.296 1.00 55.55 295 ARG B C 1
ATOM 6399 O O . ARG B 1 295 ? -24.167 -8.877 6.220 1.00 56.53 295 ARG B O 1
ATOM 6407 N N . GLU B 1 296 ? -22.100 -8.992 5.296 1.00 51.91 296 GLU B N 1
ATOM 6408 C CA . GLU B 1 296 ? -22.518 -9.542 4.020 1.00 52.16 296 GLU B CA 1
ATOM 6409 C C . GLU B 1 296 ? -23.053 -10.973 4.192 1.00 56.83 296 GLU B C 1
ATOM 6410 O O . GLU B 1 296 ? -24.133 -11.281 3.718 1.00 56.36 296 GLU B O 1
ATOM 6416 N N . ASP B 1 297 ? -22.293 -11.840 4.864 1.00 57.31 297 ASP B N 1
ATOM 6417 C CA . ASP B 1 297 ? -22.654 -13.239 5.087 1.00 59.05 297 ASP B CA 1
ATOM 6418 C C . ASP B 1 297 ? -23.920 -13.431 5.954 1.00 66.75 297 ASP B C 1
ATOM 6419 O O . ASP B 1 297 ? -24.611 -14.426 5.735 1.00 68.53 297 ASP B O 1
ATOM 6424 N N . VAL B 1 298 ? -24.251 -12.480 6.889 1.00 60.67 298 VAL B N 1
ATOM 6425 C CA . VAL B 1 298 ? -25.453 -12.557 7.751 1.00 58.44 298 VAL B CA 1
ATOM 6426 C C . VAL B 1 298 ? -26.680 -12.226 6.925 1.00 61.14 298 VAL B C 1
ATOM 6427 O O . VAL B 1 298 ? -27.640 -13.016 6.876 1.00 59.78 298 VAL B O 1
ATOM 6431 N N . LYS B 1 299 ? -26.644 -11.043 6.267 1.00 57.18 299 LYS B N 1
ATOM 6432 C CA . LYS B 1 299 ? -27.720 -10.592 5.385 1.00 55.35 299 LYS B CA 1
ATOM 6433 C C . LYS B 1 299 ? -28.010 -11.716 4.369 1.00 58.58 299 LYS B C 1
ATOM 6434 O O . LYS B 1 299 ? -29.151 -12.107 4.224 1.00 57.99 299 LYS B O 1
ATOM 6440 N N . ASN B 1 300 ? -26.968 -12.306 3.768 1.00 56.84 300 ASN B N 1
ATOM 6441 C CA . ASN B 1 300 ? -27.122 -13.402 2.835 1.00 58.71 300 ASN B CA 1
ATOM 6442 C C . ASN B 1 300 ? -27.764 -14.654 3.466 1.00 66.26 300 ASN B C 1
ATOM 6443 O O . ASN B 1 300 ? -28.580 -15.280 2.807 1.00 65.54 300 ASN B O 1
ATOM 6448 N N . THR B 1 301 ? -27.429 -15.016 4.724 1.00 65.81 301 THR B N 1
ATOM 6449 C CA . THR B 1 301 ? -28.072 -16.188 5.351 1.00 66.03 301 THR B CA 1
ATOM 6450 C C . THR B 1 301 ? -29.545 -15.877 5.577 1.00 70.01 301 THR B C 1
ATOM 6451 O O . THR B 1 301 ? -30.385 -16.709 5.250 1.00 71.17 301 THR B O 1
ATOM 6455 N N . TYR B 1 302 ? -29.850 -14.667 6.107 1.00 65.14 302 TYR B N 1
ATOM 6456 C CA . TYR B 1 302 ? -31.206 -14.177 6.354 1.00 64.35 302 TYR B CA 1
ATOM 6457 C C . TYR B 1 302 ? -32.088 -14.302 5.083 1.00 67.17 302 TYR B C 1
ATOM 6458 O O . TYR B 1 302 ? -33.158 -14.903 5.141 1.00 66.64 302 TYR B O 1
ATOM 6467 N N . ASN B 1 303 ? -31.626 -13.733 3.949 1.00 62.03 303 ASN B N 1
ATOM 6468 C CA . ASN B 1 303 ? -32.320 -13.751 2.676 1.00 61.38 303 ASN B CA 1
ATOM 6469 C C . ASN B 1 303 ? -32.518 -15.158 2.154 1.00 68.71 303 ASN B C 1
ATOM 6470 O O . ASN B 1 303 ? -33.606 -15.444 1.652 1.00 72.33 303 ASN B O 1
ATOM 6475 N N . PHE B 1 304 ? -31.513 -16.045 2.275 1.00 64.14 304 PHE B N 1
ATOM 6476 C CA . PHE B 1 304 ? -31.658 -17.449 1.867 1.00 64.05 304 PHE B CA 1
ATOM 6477 C C . PHE B 1 304 ? -32.760 -18.125 2.691 1.00 68.40 304 PHE B C 1
ATOM 6478 O O . PHE B 1 304 ? -33.636 -18.739 2.099 1.00 67.58 304 PHE B O 1
ATOM 6486 N N . LEU B 1 305 ? -32.697 -18.021 4.040 1.00 65.97 305 LEU B N 1
ATOM 6487 C CA . LEU B 1 305 ? -33.651 -18.610 4.964 1.00 67.19 305 LEU B CA 1
ATOM 6488 C C . LEU B 1 305 ? -35.041 -18.039 4.777 1.00 76.98 305 LEU B C 1
ATOM 6489 O O . LEU B 1 305 ? -36.007 -18.780 4.899 1.00 77.50 305 LEU B O 1
ATOM 6494 N N . ARG B 1 306 ? -35.148 -16.733 4.420 1.00 76.62 306 ARG B N 1
ATOM 6495 C CA . ARG B 1 306 ? -36.407 -16.040 4.122 1.00 76.32 306 ARG B CA 1
ATOM 6496 C C . ARG B 1 306 ? -37.020 -16.575 2.830 1.00 81.03 306 ARG B C 1
ATOM 6497 O O . ARG B 1 306 ? -38.150 -16.233 2.526 1.00 82.55 306 ARG B O 1
ATOM 6505 N N . MET B 1 307 ? -36.294 -17.394 2.057 1.00 76.83 307 MET B N 1
ATOM 6506 C CA . MET B 1 307 ? -36.782 -17.952 0.791 1.00 76.65 307 MET B CA 1
ATOM 6507 C C . MET B 1 307 ? -37.086 -19.434 0.924 1.00 80.29 307 MET B C 1
ATOM 6508 O O . MET B 1 307 ? -38.089 -19.902 0.398 1.00 80.59 307 MET B O 1
ATOM 6513 N N . ILE B 1 308 ? -36.201 -20.161 1.598 1.00 77.52 308 ILE B N 1
ATOM 6514 C CA . ILE B 1 308 ? -36.266 -21.593 1.856 1.00 78.33 308 ILE B CA 1
ATOM 6515 C C . ILE B 1 308 ? -37.290 -21.939 2.956 1.00 87.19 308 ILE B C 1
ATOM 6516 O O . ILE B 1 308 ? -37.685 -23.107 3.089 1.00 88.36 308 ILE B O 1
ATOM 6521 N N . VAL B 1 309 ? -37.707 -20.931 3.744 1.00 85.04 309 VAL B N 1
ATOM 6522 C CA . VAL B 1 309 ? -38.640 -21.103 4.859 1.00 85.02 309 VAL B CA 1
ATOM 6523 C C . VAL B 1 309 ? -40.148 -21.038 4.416 1.00 91.98 309 VAL B C 1
ATOM 6524 O O . VAL B 1 309 ? -40.501 -20.387 3.410 1.00 91.75 309 VAL B O 1
ATOM 6528 N N . GLU B 1 310 ? -41.004 -21.779 5.169 1.00 89.14 310 GLU B N 1
ATOM 6529 C CA . GLU B 1 310 ? -42.463 -21.864 5.050 1.00 88.70 310 GLU B CA 1
ATOM 6530 C C . GLU B 1 310 ? -42.979 -20.804 6.038 1.00 90.06 310 GLU B C 1
ATOM 6531 O O . GLU B 1 310 ? -42.812 -20.987 7.237 1.00 89.81 310 GLU B O 1
ATOM 6537 N N . ASP B 1 311 ? -43.520 -19.671 5.542 1.00 83.73 311 ASP B N 1
ATOM 6538 C CA . ASP B 1 311 ? -43.963 -18.521 6.353 1.00 82.20 311 ASP B CA 1
ATOM 6539 C C . ASP B 1 311 ? -42.783 -17.818 7.040 1.00 83.04 311 ASP B C 1
ATOM 6540 O O . ASP B 1 311 ? -42.365 -18.153 8.145 1.00 80.43 311 ASP B O 1
ATOM 6545 N N . LYS B 1 312 ? -42.346 -16.765 6.359 1.00 80.90 312 LYS B N 1
ATOM 6546 C CA . LYS B 1 312 ? -41.260 -15.821 6.583 1.00 80.93 312 LYS B CA 1
ATOM 6547 C C . LYS B 1 312 ? -41.486 -14.890 7.777 1.00 86.05 312 LYS B C 1
ATOM 6548 O O . LYS B 1 312 ? -40.538 -14.255 8.244 1.00 85.86 312 LYS B O 1
ATOM 6554 N N . GLU B 1 313 ? -42.719 -14.773 8.260 1.00 84.25 313 GLU B N 1
ATOM 6555 C CA . GLU B 1 313 ? -42.980 -13.860 9.369 1.00 85.58 313 GLU B CA 1
ATOM 6556 C C . GLU B 1 313 ? -42.679 -14.488 10.739 1.00 86.14 313 GLU B C 1
ATOM 6557 O O . GLU B 1 313 ? -42.727 -13.797 11.771 1.00 84.67 313 GLU B O 1
ATOM 6563 N N . LYS B 1 314 ? -42.301 -15.786 10.714 1.00 80.87 314 LYS B N 1
ATOM 6564 C CA . LYS B 1 314 ? -41.887 -16.591 11.864 1.00 79.51 314 LYS B CA 1
ATOM 6565 C C . LYS B 1 314 ? -40.341 -16.459 12.102 1.00 80.56 314 LYS B C 1
ATOM 6566 O O . LYS B 1 314 ? -39.828 -16.868 13.147 1.00 80.52 314 LYS B O 1
ATOM 6572 N N . ILE B 1 315 ? -39.637 -15.823 11.147 1.00 74.53 315 ILE B N 1
ATOM 6573 C CA . ILE B 1 315 ? -38.210 -15.495 11.196 1.00 73.53 315 ILE B CA 1
ATOM 6574 C C . ILE B 1 315 ? -38.028 -14.263 12.105 1.00 75.56 315 ILE B C 1
ATOM 6575 O O . ILE B 1 315 ? -38.668 -13.225 11.882 1.00 76.28 315 ILE B O 1
ATOM 6580 N N . SER B 1 316 ? -37.153 -14.393 13.115 1.00 68.90 316 SER B N 1
ATOM 6581 C CA . SER B 1 316 ? -36.764 -13.354 14.061 1.00 68.19 316 SER B CA 1
ATOM 6582 C C . SER B 1 316 ? -35.224 -13.315 14.146 1.00 74.15 316 SER B C 1
ATOM 6583 O O . SER B 1 316 ? -34.554 -14.330 13.885 1.00 75.00 316 SER B O 1
ATOM 6586 N N . VAL B 1 317 ? -34.659 -12.124 14.453 1.00 68.25 317 VAL B N 1
ATOM 6587 C CA . VAL B 1 317 ? -33.212 -11.950 14.533 1.00 64.99 317 VAL B CA 1
ATOM 6588 C C . VAL B 1 317 ? -32.782 -11.380 15.884 1.00 66.24 317 VAL B C 1
ATOM 6589 O O . VAL B 1 317 ? -33.168 -10.280 16.274 1.00 61.43 317 VAL B O 1
ATOM 6593 N N . ASP B 1 318 ? -31.959 -12.162 16.582 1.00 67.92 318 ASP B N 1
ATOM 6594 C CA . ASP B 1 318 ? -31.323 -11.796 17.844 1.00 69.80 318 ASP B CA 1
ATOM 6595 C C . ASP B 1 318 ? -29.823 -11.513 17.628 1.00 73.66 318 ASP B C 1
ATOM 6596 O O . ASP B 1 318 ? -29.125 -12.285 16.964 1.00 71.68 318 ASP B O 1
ATOM 6601 N N . GLU B 1 319 ? -29.359 -10.353 18.139 1.00 70.84 319 GLU B N 1
ATOM 6602 C CA . GLU B 1 319 ? -27.957 -9.918 18.066 1.00 69.10 319 GLU B CA 1
ATOM 6603 C C . GLU B 1 319 ? -27.362 -9.906 19.455 1.00 73.79 319 GLU B C 1
ATOM 6604 O O . GLU B 1 319 ? -28.077 -9.797 20.448 1.00 74.56 319 GLU B O 1
ATOM 6610 N N . TYR B 1 320 ? -26.055 -10.060 19.535 1.00 70.46 320 TYR B N 1
ATOM 6611 C CA . TYR B 1 320 ? -25.332 -10.118 20.796 1.00 69.51 320 TYR B CA 1
ATOM 6612 C C . TYR B 1 320 ? -24.033 -9.365 20.684 1.00 71.95 320 TYR B C 1
ATOM 6613 O O . TYR B 1 320 ? -23.333 -9.482 19.672 1.00 72.44 320 TYR B O 1
ATOM 6622 N N . PHE B 1 321 ? -23.662 -8.675 21.756 1.00 66.56 321 PHE B N 1
ATOM 6623 C CA . PHE B 1 321 ? -22.396 -7.966 21.854 1.00 66.55 321 PHE B CA 1
ATOM 6624 C C . PHE B 1 321 ? -21.216 -8.960 21.888 1.00 74.55 321 PHE B C 1
ATOM 6625 O O . PHE B 1 321 ? -21.454 -10.162 22.112 1.00 75.70 321 PHE B O 1
ATOM 6633 N N . PRO B 1 322 ? -19.943 -8.531 21.660 1.00 70.55 322 PRO B N 1
ATOM 6634 C CA . PRO B 1 322 ? -18.845 -9.502 21.729 1.00 70.25 322 PRO B CA 1
ATOM 6635 C C . PRO B 1 322 ? -18.682 -10.051 23.152 1.00 75.91 322 PRO B C 1
ATOM 6636 O O . PRO B 1 322 ? -18.870 -9.300 24.104 1.00 75.71 322 PRO B O 1
ATOM 6640 N N . LEU B 1 323 ? -18.378 -11.360 23.307 1.00 72.28 323 LEU B N 1
ATOM 6641 C CA . LEU B 1 323 ? -18.163 -11.926 24.639 1.00 71.61 323 LEU B CA 1
ATOM 6642 C C . LEU B 1 323 ? -16.749 -11.606 25.061 1.00 77.58 323 LEU B C 1
ATOM 6643 O O . LEU B 1 323 ? -15.807 -12.296 24.646 1.00 77.86 323 LEU B O 1
ATOM 6648 N N . PHE B 1 324 ? -16.593 -10.533 25.861 1.00 74.65 324 PHE B N 1
ATOM 6649 C CA . PHE B 1 324 ? -15.294 -10.074 26.362 1.00 74.30 324 PHE B CA 1
ATOM 6650 C C . PHE B 1 324 ? -14.320 -9.937 25.183 1.00 82.05 324 PHE B C 1
ATOM 6651 O O . PHE B 1 324 ? -14.639 -9.258 24.209 1.00 81.93 324 PHE B O 1
ATOM 6659 N N . GLN B 1 325 ? -13.208 -10.644 25.223 1.00 81.48 325 GLN B N 1
ATOM 6660 C CA . GLN B 1 325 ? -12.185 -10.598 24.197 1.00 82.53 325 GLN B CA 1
ATOM 6661 C C . GLN B 1 325 ? -12.053 -11.982 23.566 1.00 89.99 325 GLN B C 1
ATOM 6662 O O . GLN B 1 325 ? -11.054 -12.293 22.919 1.00 90.05 325 GLN B O 1
ATOM 6668 N N . PHE B 1 326 ? -13.089 -12.798 23.705 1.00 87.91 326 PHE B N 1
ATOM 6669 C CA . PHE B 1 326 ? -13.041 -14.154 23.165 1.00 88.06 326 PHE B CA 1
ATOM 6670 C C . PHE B 1 326 ? -13.773 -14.321 21.836 1.00 84.75 326 PHE B C 1
ATOM 6671 O O . PHE B 1 326 ? -13.553 -15.312 21.153 1.00 83.77 326 PHE B O 1
ATOM 6679 N N . THR B 1 327 ? -14.683 -13.398 21.501 1.00 75.77 327 THR B N 1
ATOM 6680 C CA . THR B 1 327 ? -15.457 -13.459 20.263 1.00 73.68 327 THR B CA 1
ATOM 6681 C C . THR B 1 327 ? -15.770 -12.047 19.814 1.00 73.67 327 THR B C 1
ATOM 6682 O O . THR B 1 327 ? -15.601 -11.097 20.585 1.00 72.14 327 THR B O 1
ATOM 6686 N N . GLY B 1 328 ? -16.271 -11.945 18.586 1.00 68.14 328 GLY B N 1
ATOM 6687 C CA . GLY B 1 328 ? -16.759 -10.695 18.037 1.00 68.17 328 GLY B CA 1
ATOM 6688 C C . GLY B 1 328 ? -18.263 -10.679 18.235 1.00 72.55 328 GLY B C 1
ATOM 6689 O O . GLY B 1 328 ? -18.787 -11.417 19.086 1.00 73.42 328 GLY B O 1
ATOM 6690 N N . TYR B 1 329 ? -18.984 -9.882 17.422 1.00 66.13 329 TYR B N 1
ATOM 6691 C CA . TYR B 1 329 ? -20.434 -9.863 17.501 1.00 64.52 329 TYR B CA 1
ATOM 6692 C C . TYR B 1 329 ? -20.971 -11.177 16.974 1.00 68.50 329 TYR B C 1
ATOM 6693 O O . TYR B 1 329 ? -20.265 -11.900 16.262 1.00 67.53 329 TYR B O 1
ATOM 6702 N N . SER B 1 330 ? -22.226 -11.496 17.344 1.00 65.22 330 SER B N 1
ATOM 6703 C CA . SER B 1 330 ? -22.932 -12.699 16.906 1.00 63.83 330 SER B CA 1
ATOM 6704 C C . SER B 1 330 ? -24.354 -12.352 16.539 1.00 69.41 330 SER B C 1
ATOM 6705 O O . SER B 1 330 ? -24.853 -11.311 16.948 1.00 70.37 330 SER B O 1
ATOM 6708 N N . THR B 1 331 ? -24.988 -13.185 15.703 1.00 65.09 331 THR B N 1
ATOM 6709 C CA . THR B 1 331 ? -26.360 -13.021 15.285 1.00 63.17 331 THR B CA 1
ATOM 6710 C C . THR B 1 331 ? -26.975 -14.370 15.171 1.00 66.58 331 THR B C 1
ATOM 6711 O O . THR B 1 331 ? -26.450 -15.246 14.484 1.00 65.56 331 THR B O 1
ATOM 6715 N N . VAL B 1 332 ? -28.119 -14.526 15.827 1.00 63.11 332 VAL B N 1
ATOM 6716 C CA . VAL B 1 332 ? -28.918 -15.731 15.742 1.00 61.71 332 VAL B CA 1
ATOM 6717 C C . VAL B 1 332 ? -30.137 -15.443 14.835 1.00 66.20 332 VAL B C 1
ATOM 6718 O O . VAL B 1 332 ? -30.826 -14.439 15.021 1.00 67.69 332 VAL B O 1
ATOM 6722 N N . ILE B 1 333 ? -30.360 -16.301 13.835 1.00 60.84 333 ILE B N 1
ATOM 6723 C CA . ILE B 1 333 ? -31.543 -16.234 12.989 1.00 61.45 333 ILE B CA 1
ATOM 6724 C C . ILE B 1 333 ? -32.427 -17.409 13.468 1.00 68.09 333 ILE B C 1
ATOM 6725 O O . ILE B 1 333 ? -31.977 -18.573 13.536 1.00 67.49 333 ILE B O 1
ATOM 6730 N N . LYS B 1 334 ? -33.633 -17.043 13.938 1.00 65.19 334 LYS B N 1
ATOM 6731 C CA . LYS B 1 334 ? -34.606 -17.932 14.549 1.00 64.51 334 LYS B CA 1
ATOM 6732 C C . LYS B 1 334 ? -35.864 -18.021 13.755 1.00 70.04 334 LYS B C 1
ATOM 6733 O O . LYS B 1 334 ? -36.377 -17.000 13.320 1.00 68.26 334 LYS B O 1
ATOM 6739 N N . TYR B 1 335 ? -36.394 -19.233 13.606 1.00 71.29 335 TYR B N 1
ATOM 6740 C CA . TYR B 1 335 ? -37.691 -19.476 12.967 1.00 73.75 335 TYR B CA 1
ATOM 6741 C C . TYR B 1 335 ? -38.561 -20.037 14.078 1.00 80.02 335 TYR B C 1
ATOM 6742 O O . TYR B 1 335 ? -38.253 -21.116 14.566 1.00 80.18 335 TYR B O 1
ATOM 6751 N N . ASP B 1 336 ? -39.602 -19.309 14.516 1.00 79.04 336 ASP B N 1
ATOM 6752 C CA . ASP B 1 336 ? -40.493 -19.736 15.616 1.00 80.54 336 ASP B CA 1
ATOM 6753 C C . ASP B 1 336 ? -39.683 -19.826 16.908 1.00 89.36 336 ASP B C 1
ATOM 6754 O O . ASP B 1 336 ? -39.647 -20.869 17.571 1.00 89.61 336 ASP B O 1
ATOM 6759 N N . ASP B 1 337 ? -38.959 -18.750 17.210 1.00 88.47 337 ASP B N 1
ATOM 6760 C CA . ASP B 1 337 ? -38.081 -18.617 18.378 1.00 89.24 337 ASP B CA 1
ATOM 6761 C C . ASP B 1 337 ? -37.130 -19.844 18.594 1.00 91.11 337 ASP B C 1
ATOM 6762 O O . ASP B 1 337 ? -36.608 -20.050 19.695 1.00 90.63 337 ASP B O 1
ATOM 6767 N N . HIS B 1 338 ? -36.885 -20.615 17.514 1.00 86.06 338 HIS B N 1
ATOM 6768 C CA . HIS B 1 338 ? -35.963 -21.754 17.469 1.00 85.35 338 HIS B CA 1
ATOM 6769 C C . HIS B 1 338 ? -34.686 -21.316 16.712 1.00 83.57 338 HIS B C 1
ATOM 6770 O O . HIS B 1 338 ? -34.778 -20.862 15.557 1.00 81.22 338 HIS B O 1
ATOM 6777 N N . PRO B 1 339 ? -33.490 -21.492 17.323 1.00 76.92 339 PRO B N 1
ATOM 6778 C CA . PRO B 1 339 ? -32.259 -21.119 16.633 1.00 75.59 339 PRO B CA 1
ATOM 6779 C C . PRO B 1 339 ? -31.968 -22.071 15.478 1.00 78.27 339 PRO B C 1
ATOM 6780 O O . PRO B 1 339 ? -32.030 -23.302 15.652 1.00 78.77 339 PRO B O 1
ATOM 6784 N N . ILE B 1 340 ? -31.725 -21.500 14.288 1.00 71.23 340 ILE B N 1
ATOM 6785 C CA . ILE B 1 340 ? -31.376 -22.294 13.120 1.00 69.89 340 ILE B CA 1
ATOM 6786 C C . ILE B 1 340 ? -29.852 -22.212 12.996 1.00 73.80 340 ILE B C 1
ATOM 6787 O O . ILE B 1 340 ? -29.168 -23.230 12.824 1.00 72.84 340 ILE B O 1
ATOM 6792 N N . ILE B 1 341 ? -29.340 -20.961 13.097 1.00 68.41 341 ILE B N 1
ATOM 6793 C CA . ILE B 1 341 ? -27.950 -20.595 12.903 1.00 65.27 341 ILE B CA 1
ATOM 6794 C C . ILE B 1 341 ? -27.573 -19.397 13.765 1.00 66.85 341 ILE B C 1
ATOM 6795 O O . ILE B 1 341 ? -28.375 -18.483 13.949 1.00 67.02 341 ILE B O 1
ATOM 6800 N N . ARG B 1 342 ? -26.359 -19.446 14.320 1.00 60.74 342 ARG B N 1
ATOM 6801 C CA . ARG B 1 342 ? -25.691 -18.416 15.080 1.00 59.07 342 ARG B CA 1
ATOM 6802 C C . ARG B 1 342 ? -24.444 -18.127 14.264 1.00 64.51 342 ARG B C 1
ATOM 6803 O O . ARG B 1 342 ? -23.661 -19.034 13.979 1.00 63.17 342 ARG B O 1
ATOM 6811 N N . ILE B 1 343 ? -24.284 -16.868 13.851 1.00 62.95 343 ILE B N 1
ATOM 6812 C CA . ILE B 1 343 ? -23.143 -16.404 13.067 1.00 62.36 343 ILE B CA 1
ATOM 6813 C C . ILE B 1 343 ? -22.255 -15.489 13.912 1.00 64.78 343 ILE B C 1
ATOM 6814 O O . ILE B 1 343 ? -22.723 -14.513 14.477 1.00 63.39 343 ILE B O 1
ATOM 6819 N N . TYR B 1 344 ? -20.959 -15.801 13.940 1.00 61.99 344 TYR B N 1
ATOM 6820 C CA . TYR B 1 344 ? -19.933 -15.080 14.658 1.00 61.24 344 TYR B CA 1
ATOM 6821 C C . TYR B 1 344 ? -19.086 -14.235 13.744 1.00 60.49 344 TYR B C 1
ATOM 6822 O O . TYR B 1 344 ? -18.817 -14.634 12.610 1.00 60.18 344 TYR B O 1
ATOM 6831 N N . GLU B 1 345 ? -18.685 -13.056 14.223 1.00 54.18 345 GLU B N 1
ATOM 6832 C CA . GLU B 1 345 ? -17.875 -12.128 13.450 1.00 54.19 345 GLU B CA 1
ATOM 6833 C C . GLU B 1 345 ? -16.370 -12.351 13.647 1.00 62.41 345 GLU B C 1
ATOM 6834 O O . GLU B 1 345 ? -15.823 -11.968 14.682 1.00 62.98 345 GLU B O 1
ATOM 6840 N N . GLY B 1 346 ? -15.727 -12.920 12.622 1.00 60.08 346 GLY B N 1
ATOM 6841 C CA . GLY B 1 346 ? -14.296 -13.175 12.559 1.00 59.47 346 GLY B CA 1
ATOM 6842 C C . GLY B 1 346 ? -13.545 -12.143 11.741 1.00 65.79 346 GLY B C 1
ATOM 6843 O O . GLY B 1 346 ? -12.364 -12.341 11.425 1.00 65.49 346 GLY B O 1
ATOM 6844 N N . ASP B 1 347 ? -14.233 -11.029 11.378 1.00 63.85 347 ASP B N 1
ATOM 6845 C CA . ASP B 1 347 ? -13.671 -9.905 10.621 1.00 64.07 347 ASP B CA 1
ATOM 6846 C C . ASP B 1 347 ? -12.378 -9.409 11.276 1.00 70.33 347 ASP B C 1
ATOM 6847 O O . ASP B 1 347 ? -12.386 -9.137 12.482 1.00 71.43 347 ASP B O 1
ATOM 6852 N N . GLY B 1 348 ? -11.282 -9.374 10.497 1.00 66.84 348 GLY B N 1
ATOM 6853 C CA . GLY B 1 348 ? -9.963 -8.923 10.960 1.00 66.89 348 GLY B CA 1
ATOM 6854 C C . GLY B 1 348 ? -9.022 -9.999 11.490 1.00 71.84 348 GLY B C 1
ATOM 6855 O O . GLY B 1 348 ? -7.917 -9.682 11.971 1.00 72.18 348 GLY B O 1
ATOM 6856 N N . TYR B 1 349 ? -9.460 -11.285 11.401 1.00 68.05 349 TYR B N 1
ATOM 6857 C CA . TYR B 1 349 ? -8.755 -12.478 11.873 1.00 66.93 349 TYR B CA 1
ATOM 6858 C C . TYR B 1 349 ? -8.584 -13.470 10.764 1.00 70.93 349 TYR B C 1
ATOM 6859 O O . TYR B 1 349 ? -9.445 -13.564 9.890 1.00 71.01 349 TYR B O 1
ATOM 6868 N N . CYS B 1 350 ? -7.473 -14.208 10.782 1.00 70.58 350 CYS B N 1
ATOM 6869 C CA . CYS B 1 350 ? -7.195 -15.286 9.811 1.00 72.43 350 CYS B CA 1
ATOM 6870 C C . CYS B 1 350 ? -7.308 -16.626 10.562 1.00 71.17 350 CYS B C 1
ATOM 6871 O O . CYS B 1 350 ? -6.365 -17.054 11.223 1.00 71.82 350 CYS B O 1
ATOM 6874 N N . ILE B 1 351 ? -8.478 -17.245 10.505 1.00 63.07 351 ILE B N 1
ATOM 6875 C CA . ILE B 1 351 ? -8.784 -18.441 11.281 1.00 61.99 351 ILE B CA 1
ATOM 6876 C C . ILE B 1 351 ? -8.176 -19.715 10.688 1.00 63.64 351 ILE B C 1
ATOM 6877 O O . ILE B 1 351 ? -8.492 -20.086 9.553 1.00 58.88 351 ILE B O 1
ATOM 6882 N N . PRO B 1 352 ? -7.346 -20.431 11.495 1.00 64.57 352 PRO B N 1
ATOM 6883 C CA . PRO B 1 352 ? -6.780 -21.710 11.026 1.00 65.04 352 PRO B CA 1
ATOM 6884 C C . PRO B 1 352 ? -7.909 -22.678 10.750 1.00 69.70 352 PRO B C 1
ATOM 6885 O O . PRO B 1 352 ? -8.799 -22.812 11.584 1.00 70.10 352 PRO B O 1
ATOM 6889 N N . ASN B 1 353 ? -7.924 -23.281 9.574 1.00 67.01 353 ASN B N 1
ATOM 6890 C CA . ASN B 1 353 ? -9.013 -24.177 9.208 1.00 67.97 353 ASN B CA 1
ATOM 6891 C C . ASN B 1 353 ? -8.594 -25.495 8.558 1.00 76.61 353 ASN B C 1
ATOM 6892 O O . ASN B 1 353 ? -7.440 -25.676 8.203 1.00 77.14 353 ASN B O 1
ATOM 6897 N N . VAL B 1 354 ? -9.568 -26.372 8.330 1.00 76.44 354 VAL B N 1
ATOM 6898 C CA . VAL B 1 354 ? -9.409 -27.621 7.607 1.00 78.27 354 VAL B CA 1
ATOM 6899 C C . VAL B 1 354 ? -10.472 -27.647 6.505 1.00 84.47 354 VAL B C 1
ATOM 6900 O O . VAL B 1 354 ? -11.613 -27.983 6.787 1.00 85.79 354 VAL B O 1
ATOM 6904 N N . LYS B 1 355 ? -10.114 -27.262 5.275 1.00 82.09 355 LYS B N 1
ATOM 6905 C CA . LYS B 1 355 ? -11.026 -27.288 4.125 1.00 82.49 355 LYS B CA 1
ATOM 6906 C C . LYS B 1 355 ? -11.269 -28.762 3.721 1.00 88.37 355 LYS B C 1
ATOM 6907 O O . LYS B 1 355 ? -10.350 -29.571 3.863 1.00 88.67 355 LYS B O 1
ATOM 6913 N N . THR B 1 356 ? -12.511 -29.108 3.280 1.00 85.64 356 THR B N 1
ATOM 6914 C CA . THR B 1 356 ? -12.963 -30.436 2.809 1.00 85.98 356 THR B CA 1
ATOM 6915 C C . THR B 1 356 ? -13.597 -30.205 1.434 1.00 93.32 356 THR B C 1
ATOM 6916 O O . THR B 1 356 ? -13.884 -29.046 1.095 1.00 93.72 356 THR B O 1
ATOM 6920 N N . VAL B 1 357 ? -13.855 -31.297 0.661 1.00 90.69 357 VAL B N 1
ATOM 6921 C CA . VAL B 1 357 ? -14.445 -31.209 -0.675 1.00 91.02 357 VAL B CA 1
ATOM 6922 C C . VAL B 1 357 ? -15.360 -32.418 -0.990 1.00 99.86 357 VAL B C 1
ATOM 6923 O O . VAL B 1 357 ? -14.898 -33.499 -1.385 1.00 99.63 357 VAL B O 1
ATOM 6927 N N . LYS B 1 358 ? -16.684 -32.194 -0.834 1.00 99.61 358 LYS B N 1
ATOM 6928 C CA . LYS B 1 358 ? -17.731 -33.167 -1.155 1.00 100.38 358 LYS B CA 1
ATOM 6929 C C . LYS B 1 358 ? -17.935 -33.153 -2.695 1.00 106.46 358 LYS B C 1
ATOM 6930 O O . LYS B 1 358 ? -18.549 -32.232 -3.243 1.00 106.29 358 LYS B O 1
ATOM 6936 N N . THR B 1 359 ? -17.343 -34.153 -3.385 1.00 103.96 359 THR B N 1
ATOM 6937 C CA . THR B 1 359 ? -17.409 -34.300 -4.846 1.00 134.25 359 THR B CA 1
ATOM 6938 C C . THR B 1 359 ? -17.127 -35.773 -5.261 1.00 161.41 359 THR B C 1
ATOM 6939 O O . THR B 1 359 ? -17.833 -36.703 -4.851 1.00 115.82 359 THR B O 1
ATOM 6943 N N . LYS B 1 369 ? -21.272 -27.954 -4.027 1.00 126.34 369 LYS B N 1
ATOM 6944 C CA . LYS B 1 369 ? -21.199 -29.200 -3.262 1.00 125.45 369 LYS B CA 1
ATOM 6945 C C . LYS B 1 369 ? -19.802 -29.429 -2.692 1.00 127.26 369 LYS B C 1
ATOM 6946 O O . LYS B 1 369 ? -19.680 -30.118 -1.688 1.00 126.84 369 LYS B O 1
ATOM 6952 N N . TYR B 1 370 ? -18.759 -28.876 -3.338 1.00 122.31 370 TYR B N 1
ATOM 6953 C CA . TYR B 1 370 ? -17.350 -29.091 -3.002 1.00 121.51 370 TYR B CA 1
ATOM 6954 C C . TYR B 1 370 ? -16.588 -28.634 -1.738 1.00 119.44 370 TYR B C 1
ATOM 6955 O O . TYR B 1 370 ? -16.074 -29.475 -1.015 1.00 119.22 370 TYR B O 1
ATOM 6964 N N . GLU B 1 371 ? -16.439 -27.318 -1.537 1.00 111.32 371 GLU B N 1
ATOM 6965 C CA . GLU B 1 371 ? -15.688 -26.667 -0.461 1.00 109.09 371 GLU B CA 1
ATOM 6966 C C . GLU B 1 371 ? -16.584 -26.589 0.800 1.00 106.53 371 GLU B C 1
ATOM 6967 O O . GLU B 1 371 ? -17.761 -26.240 0.704 1.00 105.59 371 GLU B O 1
ATOM 6973 N N . TYR B 1 372 ? -16.002 -26.929 1.972 1.00 98.57 372 TYR B N 1
ATOM 6974 C CA . TYR B 1 372 ? -16.573 -26.806 3.326 1.00 95.91 372 TYR B CA 1
ATOM 6975 C C . TYR B 1 372 ? -15.404 -26.549 4.233 1.00 93.71 372 TYR B C 1
ATOM 6976 O O . TYR B 1 372 ? -14.488 -27.367 4.263 1.00 93.41 372 TYR B O 1
ATOM 6985 N N . LYS B 1 373 ? -15.388 -25.406 4.930 1.00 86.24 373 LYS B N 1
ATOM 6986 C CA . LYS B 1 373 ? -14.269 -25.074 5.824 1.00 83.84 373 LYS B CA 1
ATOM 6987 C C . LYS B 1 373 ? -14.617 -25.273 7.290 1.00 83.11 373 LYS B C 1
ATOM 6988 O O . LYS B 1 373 ? -15.556 -24.652 7.767 1.00 83.44 373 LYS B O 1
ATOM 6994 N N . TYR B 1 374 ? -13.878 -26.147 7.998 1.00 75.12 374 TYR B N 1
ATOM 6995 C CA . TYR B 1 374 ? -14.068 -26.388 9.434 1.00 72.53 374 TYR B CA 1
ATOM 6996 C C . TYR B 1 374 ? -12.970 -25.691 10.212 1.00 74.86 374 TYR B C 1
ATOM 6997 O O . TYR B 1 374 ? -11.818 -25.735 9.800 1.00 76.41 374 TYR B O 1
ATOM 7006 N N . VAL B 1 375 ? -13.306 -25.075 11.338 1.00 68.60 375 VAL B N 1
ATOM 7007 C CA . VAL B 1 375 ? -12.318 -24.414 12.183 1.00 68.29 375 VAL B CA 1
ATOM 7008 C C . VAL B 1 375 ? -11.375 -25.484 12.753 1.00 77.61 375 VAL B C 1
ATOM 7009 O O . VAL B 1 375 ? -11.816 -26.614 12.994 1.00 77.13 375 VAL B O 1
ATOM 7013 N N . SER B 1 376 ? -10.065 -25.152 12.878 1.00 77.76 376 SER B N 1
ATOM 7014 C CA . SER B 1 376 ? -8.992 -26.039 13.339 1.00 77.94 376 SER B CA 1
ATOM 7015 C C . SER B 1 376 ? -9.309 -26.737 14.667 1.00 86.50 376 SER B C 1
ATOM 7016 O O . SER B 1 376 ? -10.111 -26.234 15.450 1.00 85.27 376 SER B O 1
ATOM 7019 N N . PHE B 1 377 ? -8.694 -27.910 14.902 1.00 86.90 377 PHE B N 1
ATOM 7020 C CA . PHE B 1 377 ? -8.896 -28.707 16.104 1.00 87.65 377 PHE B CA 1
ATOM 7021 C C . PHE B 1 377 ? -8.713 -27.897 17.384 1.00 89.97 377 PHE B C 1
ATOM 7022 O O . PHE B 1 377 ? -9.532 -28.004 18.294 1.00 90.55 377 PHE B O 1
ATOM 7030 N N . GLN B 1 378 ? -7.639 -27.110 17.461 1.00 85.90 378 GLN B N 1
ATOM 7031 C CA . GLN B 1 378 ? -7.360 -26.268 18.628 1.00 85.49 378 GLN B CA 1
ATOM 7032 C C . GLN B 1 378 ? -8.299 -25.064 18.699 1.00 87.63 378 GLN B C 1
ATOM 7033 O O . GLN B 1 378 ? -8.444 -24.467 19.771 1.00 87.79 378 GLN B O 1
ATOM 7039 N N . TYR B 1 379 ? -8.958 -24.728 17.563 1.00 81.55 379 TYR B N 1
ATOM 7040 C CA . TYR B 1 379 ? -9.938 -23.646 17.505 1.00 79.29 379 TYR B CA 1
ATOM 7041 C C . TYR B 1 379 ? -11.274 -24.100 18.097 1.00 79.17 379 TYR B C 1
ATOM 7042 O O . TYR B 1 379 ? -11.923 -23.300 18.786 1.00 76.77 379 TYR B O 1
ATOM 7051 N N . VAL B 1 380 ? -11.684 -25.381 17.831 1.00 74.30 380 VAL B N 1
ATOM 7052 C CA . VAL B 1 380 ? -12.938 -25.946 18.353 1.00 73.65 380 VAL B CA 1
ATOM 7053 C C . VAL B 1 380 ? -12.752 -26.154 19.868 1.00 81.31 380 VAL B C 1
ATOM 7054 O O . VAL B 1 380 ? -13.548 -25.626 20.659 1.00 82.56 380 VAL B O 1
ATOM 7058 N N . LEU B 1 381 ? -11.622 -26.791 20.260 1.00 75.85 381 LEU B N 1
ATOM 7059 C CA . LEU B 1 381 ? -11.223 -26.988 21.640 1.00 74.79 381 LEU B CA 1
ATOM 7060 C C . LEU B 1 381 ? -11.272 -25.615 22.323 1.00 75.25 381 LEU B C 1
ATOM 7061 O O . LEU B 1 381 ? -11.734 -25.537 23.452 1.00 76.07 381 LEU B O 1
ATOM 7066 N N . MET B 1 382 ? -10.903 -24.530 21.604 1.00 68.67 382 MET B N 1
ATOM 7067 C CA . MET B 1 382 ? -10.956 -23.163 22.125 1.00 67.33 382 MET B CA 1
ATOM 7068 C C . MET B 1 382 ? -12.412 -22.681 22.311 1.00 74.96 382 MET B C 1
ATOM 7069 O O . MET B 1 382 ? -12.777 -22.330 23.439 1.00 72.63 382 MET B O 1
ATOM 7074 N N . ILE B 1 383 ? -13.227 -22.655 21.215 1.00 75.19 383 ILE B N 1
ATOM 7075 C CA . ILE B 1 383 ? -14.632 -22.180 21.278 1.00 76.94 383 ILE B CA 1
ATOM 7076 C C . ILE B 1 383 ? -15.483 -22.970 22.279 1.00 83.20 383 ILE B C 1
ATOM 7077 O O . ILE B 1 383 ? -16.294 -22.357 22.952 1.00 82.99 383 ILE B O 1
ATOM 7082 N N . LEU B 1 384 ? -15.264 -24.297 22.419 1.00 80.07 384 LEU B N 1
ATOM 7083 C CA . LEU B 1 384 ? -15.994 -25.119 23.375 1.00 78.61 384 LEU B CA 1
ATOM 7084 C C . LEU B 1 384 ? -15.883 -24.536 24.756 1.00 85.14 384 LEU B C 1
ATOM 7085 O O . LEU B 1 384 ? -16.923 -24.256 25.350 1.00 86.30 384 LEU B O 1
ATOM 7090 N N . TYR B 1 385 ? -14.658 -24.190 25.187 1.00 84.22 385 TYR B N 1
ATOM 7091 C CA . TYR B 1 385 ? -14.370 -23.514 26.466 1.00 86.42 385 TYR B CA 1
ATOM 7092 C C . TYR B 1 385 ? -15.076 -22.156 26.578 1.00 89.86 385 TYR B C 1
ATOM 7093 O O . TYR B 1 385 ? -15.597 -21.841 27.650 1.00 87.71 385 TYR B O 1
ATOM 7102 N N . ILE B 1 386 ? -15.051 -21.349 25.470 1.00 87.58 386 ILE B N 1
ATOM 7103 C CA . ILE B 1 386 ? -15.624 -19.998 25.352 1.00 87.23 386 ILE B CA 1
ATOM 7104 C C . ILE B 1 386 ? -17.152 -20.053 25.452 1.00 92.95 386 ILE B C 1
ATOM 7105 O O . ILE B 1 386 ? -17.783 -19.144 26.014 1.00 93.70 386 ILE B O 1
ATOM 7110 N N . ASN B 1 387 ? -17.734 -21.108 24.859 1.00 87.75 387 ASN B N 1
ATOM 7111 C CA . ASN B 1 387 ? -19.162 -21.359 24.807 1.00 86.31 387 ASN B CA 1
ATOM 7112 C C . ASN B 1 387 ? -19.607 -21.821 26.181 1.00 86.34 387 ASN B C 1
ATOM 7113 O O . ASN B 1 387 ? -20.668 -21.404 26.636 1.00 86.29 387 ASN B O 1
ATOM 7118 N N . LYS B 1 388 ? -18.774 -22.637 26.865 1.00 79.23 388 LYS B N 1
ATOM 7119 C CA . LYS B 1 388 ? -19.043 -23.100 28.219 1.00 77.38 388 LYS B CA 1
ATOM 7120 C C . LYS B 1 388 ? -19.091 -21.882 29.127 1.00 80.59 388 LYS B C 1
ATOM 7121 O O . LYS B 1 388 ? -19.941 -21.845 29.996 1.00 81.62 388 LYS B O 1
ATOM 7127 N N . PHE B 1 389 ? -18.219 -20.879 28.914 1.00 75.94 389 PHE B N 1
ATOM 7128 C CA . PHE B 1 389 ? -18.186 -19.644 29.705 1.00 75.17 389 PHE B CA 1
ATOM 7129 C C . PHE B 1 389 ? -19.409 -18.752 29.403 1.00 81.45 389 PHE B C 1
ATOM 7130 O O . PHE B 1 389 ? -19.927 -18.089 30.303 1.00 80.64 389 PHE B O 1
ATOM 7138 N N . ARG B 1 390 ? -19.875 -18.756 28.139 1.00 81.16 390 ARG B N 1
ATOM 7139 C CA . ARG B 1 390 ? -21.053 -17.988 27.696 1.00 82.57 390 ARG B CA 1
ATOM 7140 C C . ARG B 1 390 ? -22.241 -18.520 28.459 1.00 91.76 390 ARG B C 1
ATOM 7141 O O . ARG B 1 390 ? -22.915 -17.740 29.119 1.00 93.24 390 ARG B O 1
ATOM 7149 N N . ALA B 1 391 ? -22.427 -19.869 28.447 1.00 90.13 391 ALA B N 1
ATOM 7150 C CA . ALA B 1 391 ? -23.469 -20.606 29.162 1.00 90.33 391 ALA B CA 1
ATOM 7151 C C . ALA B 1 391 ? -23.507 -20.168 30.617 1.00 95.78 391 ALA B C 1
ATOM 7152 O O . ALA B 1 391 ? -24.566 -19.766 31.087 1.00 94.30 391 ALA B O 1
ATOM 7154 N N . HIS B 1 392 ? -22.335 -20.153 31.285 1.00 96.25 392 HIS B N 1
ATOM 7155 C CA . HIS B 1 392 ? -22.149 -19.732 32.673 1.00 98.58 392 HIS B CA 1
ATOM 7156 C C . HIS B 1 392 ? -22.663 -18.316 32.884 1.00 100.29 392 HIS B C 1
ATOM 7157 O O . HIS B 1 392 ? -23.326 -18.050 33.885 1.00 100.94 392 HIS B O 1
ATOM 7164 N N . LEU B 1 393 ? -22.381 -17.419 31.954 1.00 94.35 393 LEU B N 1
ATOM 7165 C CA . LEU B 1 393 ? -22.845 -16.058 32.105 1.00 94.20 393 LEU B CA 1
ATOM 7166 C C . LEU B 1 393 ? -24.326 -15.949 31.811 1.00 99.59 393 LEU B C 1
ATOM 7167 O O . LEU B 1 393 ? -25.029 -15.177 32.466 1.00 100.48 393 LEU B O 1
ATOM 7172 N N . ASP B 1 394 ? -24.807 -16.748 30.848 1.00 96.06 394 ASP B N 1
ATOM 7173 C CA . ASP B 1 394 ? -26.209 -16.817 30.419 1.00 95.95 394 ASP B CA 1
ATOM 7174 C C . ASP B 1 394 ? -27.075 -17.609 31.436 1.00 100.11 394 ASP B C 1
ATOM 7175 O O . ASP B 1 394 ? -28.290 -17.756 31.246 1.00 98.65 394 ASP B O 1
ATOM 7180 N N . LYS B 1 395 ? -26.424 -18.123 32.506 1.00 97.54 395 LYS B N 1
ATOM 7181 C CA . LYS B 1 395 ? -26.973 -18.917 33.616 1.00 97.56 395 LYS B CA 1
ATOM 7182 C C . LYS B 1 395 ? -27.378 -20.349 33.184 1.00 100.46 395 LYS B C 1
ATOM 7183 O O . LYS B 1 395 ? -27.565 -21.223 34.041 1.00 100.14 395 LYS B O 1
ATOM 7189 N N . ASN B 1 396 ? -27.434 -20.580 31.862 1.00 95.35 396 ASN B N 1
ATOM 7190 C CA . ASN B 1 396 ? -27.777 -21.821 31.179 1.00 95.30 396 ASN B CA 1
ATOM 7191 C C . ASN B 1 396 ? -26.853 -22.927 31.767 1.00 101.29 396 ASN B C 1
ATOM 7192 O O . ASN B 1 396 ? -25.687 -23.031 31.395 1.00 100.45 396 ASN B O 1
ATOM 7197 N N . LYS B 1 397 ? -27.416 -23.784 32.628 1.00 100.78 397 LYS B N 1
ATOM 7198 C CA . LYS B 1 397 ? -26.719 -24.897 33.290 1.00 102.20 397 LYS B CA 1
ATOM 7199 C C . LYS B 1 397 ? -26.632 -26.126 32.347 1.00 108.53 397 LYS B C 1
ATOM 7200 O O . LYS B 1 397 ? -25.574 -26.752 32.361 1.00 107.80 397 LYS B O 1
ATOM 7206 N N . PRO B 1 398 ? -27.664 -26.518 31.541 1.00 107.44 398 PRO B N 1
ATOM 7207 C CA . PRO B 1 398 ? -27.498 -27.721 30.688 1.00 108.07 398 PRO B CA 1
ATOM 7208 C C . PRO B 1 398 ? -26.442 -27.586 29.586 1.00 112.77 398 PRO B C 1
ATOM 7209 O O . PRO B 1 398 ? -25.757 -28.567 29.272 1.00 112.20 398 PRO B O 1
ATOM 7213 N N . MET B 1 399 ? -26.321 -26.373 28.998 1.00 109.63 399 MET B N 1
ATOM 7214 C CA . MET B 1 399 ? -25.342 -26.084 27.948 1.00 109.22 399 MET B CA 1
ATOM 7215 C C . MET B 1 399 ? -23.936 -25.994 28.578 1.00 111.43 399 MET B C 1
ATOM 7216 O O . MET B 1 399 ? -22.982 -26.498 27.997 1.00 110.90 399 MET B O 1
ATOM 7221 N N . TYR B 1 400 ? -23.839 -25.460 29.813 1.00 107.44 400 TYR B N 1
ATOM 7222 C CA . TYR B 1 400 ? -22.606 -25.369 30.602 1.00 107.48 400 TYR B CA 1
ATOM 7223 C C . TYR B 1 400 ? -22.038 -26.763 30.877 1.00 110.91 400 TYR B C 1
ATOM 7224 O O . TYR B 1 400 ? -20.827 -26.935 30.971 1.00 110.53 400 TYR B O 1
ATOM 7233 N N . PHE B 1 401 ? -22.913 -27.747 30.998 1.00 108.24 401 PHE B N 1
ATOM 7234 C CA . PHE B 1 401 ? -22.528 -29.124 31.261 1.00 109.24 401 PHE B CA 1
ATOM 7235 C C . PHE B 1 401 ? -22.218 -29.867 29.978 1.00 109.90 401 PHE B C 1
ATOM 7236 O O . PHE B 1 401 ? -21.353 -30.731 29.981 1.00 109.81 401 PHE B O 1
ATOM 7244 N N . ASN B 1 402 ? -22.901 -29.518 28.881 1.00 104.42 402 ASN B N 1
ATOM 7245 C CA . ASN B 1 402 ? -22.709 -30.155 27.582 1.00 103.42 402 ASN B CA 1
ATOM 7246 C C . ASN B 1 402 ? -21.361 -29.833 26.955 1.00 106.87 402 ASN B C 1
ATOM 7247 O O . ASN B 1 402 ? -20.709 -30.731 26.426 1.00 107.12 402 ASN B O 1
ATOM 7252 N N . TYR B 1 403 ? -20.933 -28.562 27.043 1.00 102.05 403 TYR B N 1
ATOM 7253 C CA . TYR B 1 403 ? -19.650 -28.096 26.525 1.00 101.03 403 TYR B CA 1
ATOM 7254 C C . TYR B 1 403 ? -18.511 -28.755 27.260 1.00 105.33 403 TYR B C 1
ATOM 7255 O O . TYR B 1 403 ? -17.593 -29.258 26.618 1.00 105.03 403 TYR B O 1
ATOM 7264 N N . GLY B 1 404 ? -18.628 -28.833 28.588 1.00 101.99 404 GLY B N 1
ATOM 7265 C CA . GLY B 1 404 ? -17.679 -29.538 29.441 1.00 101.52 404 GLY B CA 1
ATOM 7266 C C . GLY B 1 404 ? -17.529 -30.989 29.006 1.00 104.24 404 GLY B C 1
ATOM 7267 O O . GLY B 1 404 ? -16.401 -31.471 28.887 1.00 103.95 404 GLY B O 1
ATOM 7268 N N . ILE B 1 405 ? -18.669 -31.676 28.706 1.00 99.74 405 ILE B N 1
ATOM 7269 C CA . ILE B 1 405 ? -18.698 -33.061 28.220 1.00 99.25 405 ILE B CA 1
ATOM 7270 C C . ILE B 1 405 ? -18.029 -33.095 26.858 1.00 103.10 405 ILE B C 1
ATOM 7271 O O . ILE B 1 405 ? -17.178 -33.946 26.629 1.00 102.56 405 ILE B O 1
ATOM 7276 N N . ALA B 1 406 ? -18.394 -32.150 25.972 1.00 100.20 406 ALA B N 1
ATOM 7277 C CA . ALA B 1 406 ? -17.854 -32.048 24.617 1.00 100.23 406 ALA B CA 1
ATOM 7278 C C . ALA B 1 406 ? -16.328 -31.938 24.612 1.00 102.78 406 ALA B C 1
ATOM 7279 O O . ALA B 1 406 ? -15.690 -32.716 23.908 1.00 102.09 406 ALA B O 1
ATOM 7281 N N . ILE B 1 407 ? -15.748 -31.030 25.442 1.00 98.36 407 ILE B N 1
ATOM 7282 C CA . ILE B 1 407 ? -14.295 -30.848 25.574 1.00 97.81 407 ILE B CA 1
ATOM 7283 C C . ILE B 1 407 ? -13.657 -32.184 25.919 1.00 102.57 407 ILE B C 1
ATOM 7284 O O . ILE B 1 407 ? -12.873 -32.694 25.127 1.00 102.38 407 ILE B O 1
ATOM 7289 N N . SER B 1 408 ? -14.082 -32.790 27.037 1.00 100.64 408 SER B N 1
ATOM 7290 C CA . SER B 1 408 ? -13.603 -34.089 27.509 1.00 101.41 408 SER B CA 1
ATOM 7291 C C . SER B 1 408 ? -13.628 -35.161 26.408 1.00 104.23 408 SER B C 1
ATOM 7292 O O . SER B 1 408 ? -12.627 -35.843 26.208 1.00 104.44 408 SER B O 1
ATOM 7295 N N . ASN B 1 409 ? -14.741 -35.252 25.670 1.00 99.62 409 ASN B N 1
ATOM 7296 C CA . ASN B 1 409 ? -14.950 -36.208 24.590 1.00 99.58 409 ASN B CA 1
ATOM 7297 C C . ASN B 1 409 ? -14.043 -35.930 23.420 1.00 103.96 409 ASN B C 1
ATOM 7298 O O . ASN B 1 409 ? -13.463 -36.875 22.884 1.00 105.21 409 ASN B O 1
ATOM 7303 N N . LEU B 1 410 ? -13.910 -34.641 23.022 1.00 98.30 410 LEU B N 1
ATOM 7304 C CA . LEU B 1 410 ? -13.048 -34.210 21.914 1.00 96.69 410 LEU B CA 1
ATOM 7305 C C . LEU B 1 410 ? -11.566 -34.520 22.208 1.00 97.61 410 LEU B C 1
ATOM 7306 O O . LEU B 1 410 ? -10.840 -34.952 21.308 1.00 97.18 410 LEU B O 1
ATOM 7311 N N . VAL B 1 411 ? -11.142 -34.330 23.469 1.00 91.61 411 VAL B N 1
ATOM 7312 C CA . VAL B 1 411 ? -9.785 -34.637 23.921 1.00 91.05 411 VAL B CA 1
ATOM 7313 C C . VAL B 1 411 ? -9.587 -36.180 23.931 1.00 96.64 411 VAL B C 1
ATOM 7314 O O . VAL B 1 411 ? -8.581 -36.656 23.403 1.00 95.04 411 VAL B O 1
ATOM 7318 N N . LYS B 1 412 ? -10.580 -36.953 24.461 1.00 95.79 412 LYS B N 1
ATOM 7319 C CA . LYS B 1 412 ? -10.567 -38.431 24.469 1.00 96.63 412 LYS B CA 1
ATOM 7320 C C . LYS B 1 412 ? -10.395 -38.933 23.033 1.00 103.23 412 LYS B C 1
ATOM 7321 O O . LYS B 1 412 ? -9.555 -39.792 22.767 1.00 103.29 412 LYS B O 1
ATOM 7327 N N . ALA B 1 413 ? -11.186 -38.355 22.115 1.00 100.96 413 ALA B N 1
ATOM 7328 C CA . ALA B 1 413 ? -11.204 -38.670 20.699 1.00 101.54 413 ALA B CA 1
ATOM 7329 C C . ALA B 1 413 ? -9.836 -38.487 20.052 1.00 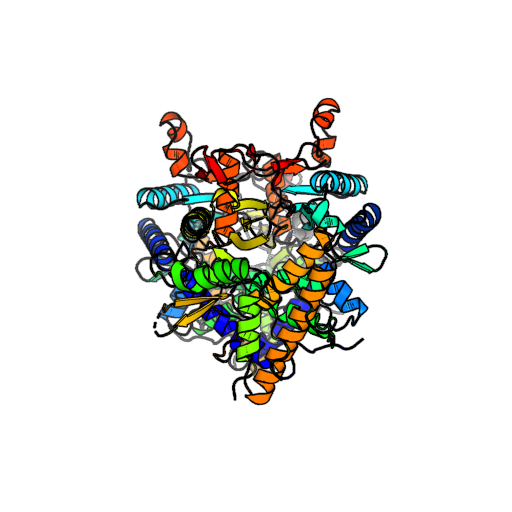106.82 413 ALA B C 1
ATOM 7330 O O . ALA B 1 413 ? -9.337 -39.437 19.456 1.00 105.85 413 ALA B O 1
ATOM 7332 N N . ARG B 1 414 ? -9.208 -37.295 20.217 1.00 105.54 414 ARG B N 1
ATOM 7333 C CA . ARG B 1 414 ? -7.902 -36.995 19.615 1.00 106.30 414 ARG B CA 1
ATOM 7334 C C . ARG B 1 414 ? -6.803 -37.916 20.128 1.00 111.91 414 ARG B C 1
ATOM 7335 O O . ARG B 1 414 ? -6.059 -38.458 19.313 1.00 112.41 414 ARG B O 1
ATOM 7343 N N . ASN B 1 415 ? -6.741 -38.129 21.464 1.00 108.45 415 ASN B N 1
ATOM 7344 C CA . ASN B 1 415 ? -5.771 -38.999 22.108 1.00 107.84 415 ASN B CA 1
ATOM 7345 C C . ASN B 1 415 ? -5.854 -40.409 21.534 1.00 114.22 415 ASN B C 1
ATOM 7346 O O . ASN B 1 415 ? -4.861 -40.889 20.991 1.00 115.00 415 ASN B O 1
ATOM 7351 N N . ILE B 1 416 ? -7.054 -41.035 21.558 1.00 111.88 416 ILE B N 1
ATOM 7352 C CA . ILE B 1 416 ? -7.251 -42.401 21.056 1.00 112.19 416 ILE B CA 1
ATOM 7353 C C . ILE B 1 416 ? -6.879 -42.520 19.555 1.00 118.83 416 ILE B C 1
ATOM 7354 O O . ILE B 1 416 ? -6.346 -43.557 19.170 1.00 119.64 416 ILE B O 1
ATOM 7359 N N . TYR B 1 417 ? -7.105 -41.463 18.739 1.00 116.33 417 TYR B N 1
ATOM 7360 C CA . TYR B 1 417 ? -6.766 -41.471 17.308 1.00 117.00 417 TYR B CA 1
ATOM 7361 C C . TYR B 1 417 ? -5.255 -41.549 17.085 1.00 123.93 417 TYR B C 1
ATOM 7362 O O . TYR B 1 417 ? -4.795 -42.298 16.221 1.00 123.24 417 TYR B O 1
ATOM 7371 N N . LEU B 1 418 ? -4.502 -40.736 17.834 1.00 122.61 418 LEU B N 1
ATOM 7372 C CA . LEU B 1 418 ? -3.053 -40.677 17.756 1.00 123.09 418 LEU B CA 1
ATOM 7373 C C . LEU B 1 418 ? -2.430 -41.930 18.358 1.00 127.51 418 LEU B C 1
ATOM 7374 O O . LEU B 1 418 ? -1.379 -42.356 17.895 1.00 128.05 418 LEU B O 1
ATOM 7379 N N . ASP B 1 419 ? -3.103 -42.553 19.338 1.00 123.09 419 ASP B N 1
ATOM 7380 C CA . ASP B 1 419 ? -2.653 -43.801 19.953 1.00 122.48 419 ASP B CA 1
ATOM 7381 C C . ASP B 1 419 ? -2.795 -44.974 18.969 1.00 125.18 419 ASP B C 1
ATOM 7382 O O . ASP B 1 419 ? -1.893 -45.806 18.876 1.00 124.41 419 ASP B O 1
ATOM 7387 N N . GLN B 1 420 ? -3.898 -45.002 18.207 1.00 121.69 420 GLN B N 1
ATOM 7388 C CA . GLN B 1 420 ? -4.195 -46.027 17.206 1.00 122.05 420 GLN B CA 1
ATOM 7389 C C . GLN B 1 420 ? -3.350 -45.882 15.953 1.00 125.16 420 GLN B C 1
ATOM 7390 O O . GLN B 1 420 ? -3.064 -46.890 15.299 1.00 124.53 420 GLN B O 1
ATOM 7396 N N . THR B 1 421 ? -3.000 -44.632 15.582 1.00 121.30 421 THR B N 1
ATOM 7397 C CA . THR B 1 421 ? -2.237 -44.342 14.356 1.00 120.69 421 THR B CA 1
ATOM 7398 C C . THR B 1 421 ? -0.727 -44.119 14.576 1.00 123.46 421 THR B C 1
ATOM 7399 O O . THR B 1 421 ? 0.027 -44.090 13.598 1.00 122.15 421 THR B O 1
ATOM 7403 N N . GLY B 1 422 ? -0.314 -43.960 15.842 1.00 119.77 422 GLY B N 1
ATOM 7404 C CA . GLY B 1 422 ? 1.072 -43.700 16.239 1.00 118.69 422 GLY B CA 1
ATOM 7405 C C . GLY B 1 422 ? 1.581 -42.361 15.736 1.00 119.76 422 GLY B C 1
ATOM 7406 O O . GLY B 1 422 ? 2.786 -42.192 15.538 1.00 120.35 422 GLY B O 1
ATOM 7407 N N . LYS B 1 423 ? 0.651 -41.404 15.519 1.00 112.84 423 LYS B N 1
ATOM 7408 C CA . LYS B 1 423 ? 0.884 -40.064 14.981 1.00 110.96 423 LYS B CA 1
ATOM 7409 C C . LYS B 1 423 ? 1.206 -38.991 16.044 1.00 112.38 423 LYS B C 1
ATOM 7410 O O . LYS B 1 423 ? 1.252 -39.289 17.244 1.00 112.58 423 LYS B O 1
ATOM 7416 N N . SER B 1 424 ? 1.447 -37.746 15.582 1.00 106.38 424 SER B N 1
ATOM 7417 C CA . SER B 1 424 ? 1.783 -36.598 16.419 1.00 105.26 424 SER B CA 1
ATOM 7418 C C . SER B 1 424 ? 0.928 -35.383 16.090 1.00 105.64 424 SER B C 1
ATOM 7419 O O . SER B 1 424 ? 0.354 -35.292 15.001 1.00 104.73 424 SER B O 1
ATOM 7422 N N . VAL B 1 425 ? 0.913 -34.414 17.016 1.00 100.54 425 VAL B N 1
ATOM 7423 C CA . VAL B 1 425 ? 0.173 -33.156 16.897 1.00 99.70 425 VAL B CA 1
ATOM 7424 C C . VAL B 1 425 ? 0.703 -32.277 15.743 1.00 102.49 425 VAL B C 1
ATOM 7425 O O . VAL B 1 425 ? 0.057 -31.297 15.387 1.00 103.00 425 VAL B O 1
ATOM 7429 N N . LEU B 1 426 ? 1.853 -32.641 15.153 1.00 97.11 426 LEU B N 1
ATOM 7430 C CA . LEU B 1 426 ? 2.452 -31.897 14.050 1.00 95.93 426 LEU B CA 1
ATOM 7431 C C . LEU B 1 426 ? 2.332 -32.583 12.702 1.00 100.24 426 LEU B C 1
ATOM 7432 O O . LEU B 1 426 ? 2.506 -31.917 11.679 1.00 99.67 426 LEU B O 1
ATOM 7437 N N . ASP B 1 427 ? 2.005 -33.893 12.684 1.00 98.27 427 ASP B N 1
ATOM 7438 C CA . ASP B 1 427 ? 1.806 -34.648 11.442 1.00 98.96 427 ASP B CA 1
ATOM 7439 C C . ASP B 1 427 ? 0.542 -34.134 10.769 1.00 105.27 427 ASP B C 1
ATOM 7440 O O . ASP B 1 427 ? -0.385 -33.725 11.473 1.00 106.23 427 ASP B O 1
ATOM 7445 N N . ASN B 1 428 ? 0.494 -34.139 9.426 1.00 102.84 428 ASN B N 1
ATOM 7446 C CA . ASN B 1 428 ? -0.659 -33.645 8.671 1.00 103.80 428 ASN B CA 1
ATOM 7447 C C . ASN B 1 428 ? -1.882 -34.577 8.771 1.00 109.99 428 ASN B C 1
ATOM 7448 O O . ASN B 1 428 ? -2.184 -35.379 7.870 1.00 110.16 428 ASN B O 1
ATOM 7453 N N . THR B 1 429 ? -2.573 -34.442 9.910 1.00 106.58 429 THR B N 1
ATOM 7454 C CA . THR B 1 429 ? -3.809 -35.123 10.281 1.00 106.24 429 THR B CA 1
ATOM 7455 C C . THR B 1 429 ? -4.851 -34.032 10.470 1.00 108.71 429 THR B C 1
ATOM 7456 O O . THR B 1 429 ? -4.528 -32.833 10.418 1.00 108.50 429 THR B O 1
ATOM 7460 N N . VAL B 1 430 ? -6.094 -34.447 10.721 1.00 102.89 430 VAL B N 1
ATOM 7461 C CA . VAL B 1 430 ? -7.187 -33.523 10.944 1.00 101.26 430 VAL B CA 1
ATOM 7462 C C . VAL B 1 430 ? -7.041 -32.811 12.310 1.00 101.96 430 VAL B C 1
ATOM 7463 O O . VAL B 1 430 ? -7.443 -31.652 12.438 1.00 101.23 430 VAL B O 1
ATOM 7467 N N . PHE B 1 431 ? -6.390 -33.485 13.289 1.00 96.10 431 PHE B N 1
ATOM 7468 C CA . PHE B 1 431 ? -6.180 -32.978 14.648 1.00 94.80 431 PHE B CA 1
ATOM 7469 C C . PHE B 1 431 ? -4.855 -32.237 14.793 1.00 93.15 431 PHE B C 1
ATOM 7470 O O . PHE B 1 431 ? -4.391 -32.017 15.918 1.00 90.95 431 PHE B O 1
ATOM 7478 N N . LYS B 1 432 ? -4.251 -31.841 13.652 1.00 88.04 432 LYS B N 1
ATOM 7479 C CA . LYS B 1 432 ? -2.989 -31.100 13.605 1.00 86.78 432 LYS B CA 1
ATOM 7480 C C . LYS B 1 432 ? -3.092 -29.786 14.405 1.00 89.94 432 LYS B C 1
ATOM 7481 O O . LYS B 1 432 ? -4.118 -29.092 14.377 1.00 89.73 432 LYS B O 1
ATOM 7487 N N . GLU B 1 433 ? -2.031 -29.485 15.142 1.00 84.84 433 GLU B N 1
ATOM 7488 C CA . GLU B 1 433 ? -1.909 -28.291 15.962 1.00 83.61 433 GLU B CA 1
ATOM 7489 C C . GLU B 1 433 ? -0.806 -27.411 15.394 1.00 86.51 433 GLU B C 1
ATOM 7490 O O . GLU B 1 433 ? 0.104 -27.899 14.710 1.00 85.30 433 GLU B O 1
ATOM 7496 N N . PHE B 1 434 ? -0.886 -26.114 15.694 1.00 83.48 434 PHE B N 1
ATOM 7497 C CA . PHE B 1 434 ? 0.049 -25.093 15.247 1.00 83.99 434 PHE B CA 1
ATOM 7498 C C . PHE B 1 434 ? 0.001 -24.955 13.726 1.00 89.56 434 PHE B C 1
ATOM 7499 O O . PHE B 1 434 ? 1.027 -25.009 13.043 1.00 90.94 434 PHE B O 1
ATOM 7507 N N . ARG B 1 435 ? -1.231 -24.820 13.207 1.00 84.68 435 ARG B N 1
ATOM 7508 C CA . ARG B 1 435 ? -1.525 -24.649 11.789 1.00 83.05 435 ARG B CA 1
ATOM 7509 C C . ARG B 1 435 ? -1.173 -23.214 11.411 1.00 85.41 435 ARG B C 1
ATOM 7510 O O . ARG B 1 435 ? -1.218 -22.304 12.250 1.00 82.69 435 ARG B O 1
ATOM 7518 N N . THR B 1 436 ? -0.774 -23.036 10.150 1.00 83.24 436 THR B N 1
ATOM 7519 C CA . THR B 1 436 ? -0.371 -21.741 9.580 1.00 82.94 436 THR B CA 1
ATOM 7520 C C . THR B 1 436 ? -1.384 -21.330 8.518 1.00 84.47 436 THR B C 1
ATOM 7521 O O . THR B 1 436 ? -1.585 -20.142 8.256 1.00 83.58 436 THR B O 1
ATOM 7525 N N . ASN B 1 437 ? -1.999 -22.349 7.909 1.00 80.24 437 ASN B N 1
ATOM 7526 C CA . ASN B 1 437 ? -3.027 -22.325 6.869 1.00 80.19 437 ASN B CA 1
ATOM 7527 C C . ASN B 1 437 ? -4.280 -21.733 7.487 1.00 83.55 437 ASN B C 1
ATOM 7528 O O . ASN B 1 437 ? -4.832 -22.310 8.430 1.00 84.12 437 ASN B O 1
ATOM 7533 N N . CYS B 1 438 ? -4.695 -20.551 7.018 1.00 77.47 438 CYS B N 1
ATOM 7534 C CA . CYS B 1 438 ? -5.846 -19.901 7.610 1.00 76.10 438 CYS B CA 1
ATOM 7535 C C . CYS B 1 438 ? -6.678 -19.114 6.610 1.00 78.92 438 CYS B C 1
ATOM 7536 O O . CYS B 1 438 ? -6.171 -18.803 5.537 1.00 80.66 438 CYS B O 1
ATOM 7539 N N . THR B 1 439 ? -7.944 -18.768 6.976 1.00 73.42 439 THR B N 1
ATOM 7540 C CA . THR B 1 439 ? -8.897 -18.011 6.143 1.00 72.55 439 THR B CA 1
ATOM 7541 C C . THR B 1 439 ? -9.246 -16.641 6.726 1.00 75.30 439 THR B C 1
ATOM 7542 O O . THR B 1 439 ? -9.720 -16.563 7.857 1.00 74.76 439 THR B O 1
ATOM 7546 N N . GLY B 1 440 ? -9.065 -15.591 5.938 1.00 71.52 440 GLY B N 1
ATOM 7547 C CA . GLY B 1 440 ? -9.422 -14.255 6.381 1.00 72.25 440 GLY B CA 1
ATOM 7548 C C . GLY B 1 440 ? -8.297 -13.255 6.320 1.00 80.35 440 GLY B C 1
ATOM 7549 O O . GLY B 1 440 ? -7.136 -13.604 6.525 1.00 82.86 440 GLY B O 1
ATOM 7550 N N . ASN B 1 441 ? -8.639 -11.995 6.028 1.00 76.80 441 ASN B N 1
ATOM 7551 C CA . ASN B 1 441 ? -7.705 -10.877 5.979 1.00 75.85 441 ASN B CA 1
ATOM 7552 C C . ASN B 1 441 ? -7.447 -10.454 7.403 1.00 79.44 441 ASN B C 1
ATOM 7553 O O . ASN B 1 441 ? -8.360 -9.959 8.074 1.00 77.88 441 ASN B O 1
ATOM 7558 N N . THR B 1 442 ? -6.207 -10.668 7.874 1.00 77.27 442 THR B N 1
ATOM 7559 C CA . THR B 1 442 ? -5.767 -10.272 9.211 1.00 76.54 442 THR B CA 1
ATOM 7560 C C . THR B 1 442 ? -4.787 -9.095 9.097 1.00 79.63 442 THR B C 1
ATOM 7561 O O . THR B 1 442 ? -4.373 -8.724 7.991 1.00 76.56 442 THR B O 1
ATOM 7565 N N . ILE B 1 443 ? -4.433 -8.509 10.247 1.00 79.16 443 ILE B N 1
ATOM 7566 C CA . ILE B 1 443 ? -3.518 -7.364 10.389 1.00 79.47 443 ILE B CA 1
ATOM 7567 C C . ILE B 1 443 ? -2.704 -7.574 11.667 1.00 86.48 443 ILE B C 1
ATOM 7568 O O . ILE B 1 443 ? -3.284 -8.013 12.661 1.00 88.38 443 ILE B O 1
ATOM 7573 N N . SER B 1 444 ? -1.376 -7.287 11.647 1.00 82.71 444 SER B N 1
ATOM 7574 C CA . SER B 1 444 ? -0.480 -7.433 12.802 1.00 82.11 444 SER B CA 1
ATOM 7575 C C . SER B 1 444 ? -0.973 -6.596 13.964 1.00 87.77 444 SER B C 1
ATOM 7576 O O . SER B 1 444 ? -1.525 -5.516 13.737 1.00 88.30 444 SER B O 1
ATOM 7579 N N . PHE B 1 445 ? -0.755 -7.078 15.214 1.00 84.20 445 PHE B N 1
ATOM 7580 C CA . PHE B 1 445 ? -1.182 -6.406 16.449 1.00 82.88 445 PHE B CA 1
ATOM 7581 C C . PHE B 1 445 ? -0.823 -4.943 16.464 1.00 82.97 445 PHE B C 1
ATOM 7582 O O . PHE B 1 445 ? -1.705 -4.113 16.664 1.00 81.67 445 PHE B O 1
ATOM 7590 N N . THR B 1 446 ? 0.452 -4.636 16.151 1.00 77.63 446 THR B N 1
ATOM 7591 C CA . THR B 1 446 ? 1.043 -3.300 16.067 1.00 76.82 446 THR B CA 1
ATOM 7592 C C . THR B 1 446 ? 0.215 -2.405 15.154 1.00 80.39 446 THR B C 1
ATOM 7593 O O . THR B 1 446 ? -0.097 -1.272 15.524 1.00 79.01 446 THR B O 1
ATOM 7597 N N . ARG B 1 447 ? -0.170 -2.947 13.982 1.00 78.18 447 ARG B N 1
ATOM 7598 C CA . ARG B 1 447 ? -0.984 -2.277 12.973 1.00 78.55 447 ARG B CA 1
ATOM 7599 C C . ARG B 1 447 ? -2.387 -1.987 13.530 1.00 86.44 447 ARG B C 1
ATOM 7600 O O . ARG B 1 447 ? -2.846 -0.852 13.470 1.00 85.09 447 ARG B O 1
ATOM 7608 N N . MET B 1 448 ? -3.013 -3.011 14.135 1.00 87.04 448 MET B N 1
ATOM 7609 C CA . MET B 1 448 ? -4.331 -2.979 14.768 1.00 88.70 448 MET B CA 1
ATOM 7610 C C . MET B 1 448 ? -4.342 -1.928 15.894 1.00 90.30 448 MET B C 1
ATOM 7611 O O . MET B 1 448 ? -5.283 -1.147 15.988 1.00 87.54 448 MET B O 1
ATOM 7616 N N . ASN B 1 449 ? -3.265 -1.887 16.701 1.00 87.91 449 ASN B N 1
ATOM 7617 C CA . ASN B 1 449 ? -3.088 -0.963 17.822 1.00 88.01 449 ASN B CA 1
ATOM 7618 C C . ASN B 1 449 ? -2.897 0.476 17.347 1.00 90.65 449 ASN B C 1
ATOM 7619 O O . ASN B 1 449 ? -3.589 1.371 17.839 1.00 87.84 449 ASN B O 1
ATOM 7624 N N . ARG B 1 450 ? -1.974 0.691 16.377 1.00 88.74 450 ARG B N 1
ATOM 7625 C CA . ARG B 1 450 ? -1.659 2.024 15.868 1.00 88.93 450 ARG B CA 1
ATOM 7626 C C . ARG B 1 450 ? -2.816 2.588 15.051 1.00 94.28 450 ARG B C 1
ATOM 7627 O O . ARG B 1 450 ? -3.107 3.780 15.156 1.00 94.70 450 ARG B O 1
ATOM 7635 N N . LEU B 1 451 ? -3.542 1.729 14.321 1.00 91.22 451 LEU B N 1
ATOM 7636 C CA . LEU B 1 451 ? -4.690 2.191 13.545 1.00 91.11 451 LEU B CA 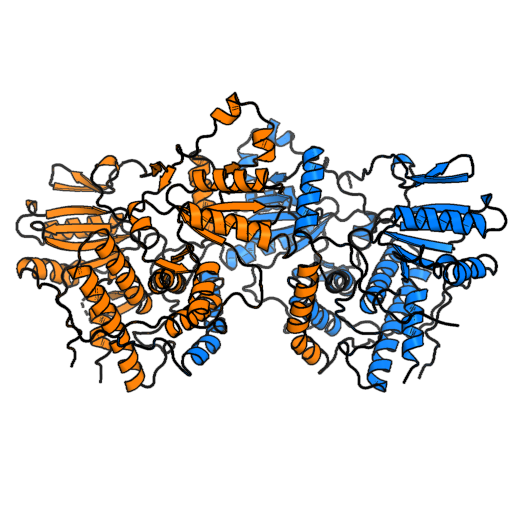1
ATOM 7637 C C . LEU B 1 451 ? -5.875 2.537 14.419 1.00 98.46 451 LEU B C 1
ATOM 7638 O O . LEU B 1 451 ? -6.495 3.572 14.170 1.00 97.95 451 LEU B O 1
ATOM 7643 N N . ARG B 1 452 ? -6.177 1.699 15.458 1.00 97.86 452 ARG B N 1
ATOM 7644 C CA . ARG B 1 452 ? -7.270 1.933 16.418 1.00 98.60 452 ARG B CA 1
ATOM 7645 C C . ARG B 1 452 ? -7.051 3.265 17.129 1.00 103.44 452 ARG B C 1
ATOM 7646 O O . ARG B 1 452 ? -7.958 4.094 17.177 1.00 103.43 452 ARG B O 1
ATOM 7654 N N . LEU B 1 453 ? -5.822 3.485 17.600 1.00 101.01 453 LEU B N 1
ATOM 7655 C CA . LEU B 1 453 ? -5.391 4.700 18.271 1.00 102.19 453 LEU B CA 1
ATOM 7656 C C . LEU B 1 453 ? -5.582 5.911 17.383 1.00 107.47 453 LEU B C 1
ATOM 7657 O O . LEU B 1 453 ? -6.087 6.921 17.852 1.00 107.08 453 LEU B O 1
ATOM 7662 N N . LEU B 1 454 ? -5.222 5.798 16.098 1.00 106.51 454 LEU B N 1
ATOM 7663 C CA . LEU B 1 454 ? -5.361 6.888 15.132 1.00 107.30 454 LEU B CA 1
ATOM 7664 C C . LEU B 1 454 ? -6.817 7.195 14.793 1.00 112.38 454 LEU B C 1
ATOM 7665 O O . LEU B 1 454 ? -7.148 8.355 14.529 1.00 111.85 454 LEU B O 1
ATOM 7670 N N . GLU B 1 455 ? -7.686 6.154 14.814 1.00 110.08 455 GLU B N 1
ATOM 7671 C CA . GLU B 1 455 ? -9.123 6.270 14.572 1.00 110.76 455 GLU B CA 1
ATOM 7672 C C . GLU B 1 455 ? -9.754 7.068 15.715 1.00 117.90 455 GLU B C 1
ATOM 7673 O O . GLU B 1 455 ? -10.359 8.110 15.448 1.00 117.31 455 GLU B O 1
ATOM 7679 N N . LYS B 1 456 ? -9.539 6.634 16.988 1.00 116.80 456 LYS B N 1
ATOM 7680 C CA . LYS B 1 456 ? -10.028 7.350 18.174 1.00 117.35 456 LYS B CA 1
ATOM 7681 C C . LYS B 1 456 ? -9.365 8.720 18.339 1.00 123.66 456 LYS B C 1
ATOM 7682 O O . LYS B 1 456 ? -9.970 9.598 18.953 1.00 123.89 456 LYS B O 1
ATOM 7688 N N . ARG B 1 457 ? -8.147 8.911 17.760 1.00 121.51 457 ARG B N 1
ATOM 7689 C CA . ARG B 1 457 ? -7.382 10.168 17.765 1.00 122.15 457 ARG B CA 1
ATOM 7690 C C . ARG B 1 457 ? -8.096 11.195 16.891 1.00 127.85 457 ARG B C 1
ATOM 7691 O O . ARG B 1 457 ? -8.155 12.372 17.246 1.00 127.29 457 ARG B O 1
ATOM 7699 N N . LYS B 1 458 ? -8.629 10.741 15.748 1.00 126.71 458 LYS B N 1
ATOM 7700 C CA . LYS B 1 458 ? -9.380 11.569 14.807 1.00 128.02 458 LYS B CA 1
ATOM 7701 C C . LYS B 1 458 ? -10.746 11.907 15.431 1.00 135.04 458 LYS B C 1
ATOM 7702 O O . LYS B 1 458 ? -11.252 13.016 15.244 1.00 134.68 458 LYS B O 1
ATOM 7708 N N . GLN B 1 459 ? -11.313 10.950 16.205 1.00 133.77 459 GLN B N 1
ATOM 7709 C CA . GLN B 1 459 ? -12.590 11.072 16.924 1.00 134.55 459 GLN B CA 1
ATOM 7710 C C . GLN B 1 459 ? -12.473 11.999 18.143 1.00 140.62 459 GLN B C 1
ATOM 7711 O O . GLN B 1 459 ? -13.482 12.540 18.602 1.00 140.80 459 GLN B O 1
ATOM 7717 N N . GLY B 1 460 ? -11.256 12.149 18.660 1.00 138.16 460 GLY B N 1
ATOM 7718 C CA . GLY B 1 460 ? -10.981 12.945 19.845 1.00 138.78 460 GLY B CA 1
ATOM 7719 C C . GLY B 1 460 ? -11.474 12.244 21.097 1.00 145.94 460 GLY B C 1
ATOM 7720 O O . GLY B 1 460 ? -11.934 12.903 22.031 1.00 145.81 460 GLY B O 1
ATOM 7721 N N . LYS B 1 461 ? -11.399 10.891 21.112 1.00 144.98 461 LYS B N 1
ATOM 7722 C CA . LYS B 1 461 ? -11.809 10.020 22.230 1.00 145.76 461 LYS B CA 1
ATOM 7723 C C . LYS B 1 461 ? -10.690 9.867 23.305 1.00 152.68 461 LYS B C 1
ATOM 7724 O O . LYS B 1 461 ? -10.796 9.017 24.199 1.00 151.90 461 LYS B O 1
ATOM 7730 N N . GLN B 1 462 ? -9.634 10.723 23.204 1.00 151.95 462 GLN B N 1
ATOM 7731 C CA . GLN B 1 462 ? -8.437 10.842 24.047 1.00 153.02 462 GLN B CA 1
ATOM 7732 C C . GLN B 1 462 ? -7.460 9.670 23.850 1.00 158.76 462 GLN B C 1
ATOM 7733 O O . GLN B 1 462 ? -7.737 8.531 24.246 1.00 158.27 462 GLN B O 1
ATOM 7739 N N . THR B 1 463 ? -6.310 9.986 23.219 1.00 156.58 463 THR B N 1
ATOM 7740 C CA . THR B 1 463 ? -5.194 9.084 22.902 1.00 157.00 463 THR B CA 1
ATOM 7741 C C . THR B 1 463 ? -4.416 8.386 24.024 1.00 161.19 463 THR B C 1
ATOM 7742 O O . THR B 1 463 ? -4.426 7.154 24.100 1.00 160.23 463 THR B O 1
ATOM 7746 N N . SER B 1 464 ? -3.748 9.176 24.884 1.00 158.71 464 SER B N 1
ATOM 7747 C CA . SER B 1 464 ? -2.964 8.683 26.000 1.00 159.06 464 SER B CA 1
ATOM 7748 C C . SER B 1 464 ? -3.408 9.496 27.203 1.00 163.63 464 SER B C 1
ATOM 7749 O O . SER B 1 464 ? -3.455 10.730 27.148 1.00 163.23 464 SER B O 1
ATOM 7752 N N . PHE B 1 465 ? -3.770 8.774 28.277 1.00 160.42 465 PHE B N 1
ATOM 7753 C CA . PHE B 1 465 ? -4.197 9.303 29.565 1.00 160.23 465 PHE B CA 1
ATOM 7754 C C . PHE B 1 465 ? -3.059 9.110 30.531 1.00 162.89 465 PHE B C 1
ATOM 7755 O O . PHE B 1 465 ? -2.510 8.009 30.625 1.00 161.87 465 PHE B O 1
ATOM 7763 N N . VAL B 1 466 ? -2.697 10.184 31.242 1.00 159.25 466 VAL B N 1
ATOM 7764 C CA . VAL B 1 466 ? -1.599 10.172 32.205 1.00 158.96 466 VAL B CA 1
ATOM 7765 C C . VAL B 1 466 ? -2.060 10.751 33.553 1.00 162.74 466 VAL B C 1
ATOM 7766 O O . VAL B 1 466 ? -2.867 11.685 33.595 1.00 162.51 466 VAL B O 1
ATOM 7770 N N . TYR B 1 467 ? -1.566 10.155 34.649 1.00 158.93 467 TYR B N 1
ATOM 7771 C CA . TYR B 1 467 ? -1.810 10.578 36.021 1.00 158.52 467 TYR B CA 1
ATOM 7772 C C . TYR B 1 467 ? -0.474 10.558 36.761 1.00 162.73 467 TYR B C 1
ATOM 7773 O O . TYR B 1 467 ? 0.142 9.501 36.903 1.00 162.06 467 TYR B O 1
ATOM 7782 N N . THR B 1 468 ? -0.005 11.735 37.181 1.00 159.70 468 THR B N 1
ATOM 7783 C CA . THR B 1 468 ? 1.234 11.880 37.943 1.00 159.53 468 THR B CA 1
ATOM 7784 C C . THR B 1 468 ? 0.798 12.499 39.285 1.00 163.80 468 THR B C 1
ATOM 7785 O O . THR B 1 468 ? 0.658 13.725 39.357 1.00 163.55 468 THR B O 1
ATOM 7789 N N . PRO B 1 469 ? 0.485 11.673 40.327 1.00 160.09 469 PRO B N 1
ATOM 7790 C CA . PRO B 1 469 ? -0.025 12.240 41.596 1.00 159.81 469 PRO B CA 1
ATOM 7791 C C . PRO B 1 469 ? 0.790 13.411 42.156 1.00 163.83 469 PRO B C 1
ATOM 7792 O O . PRO B 1 469 ? 0.190 14.388 42.594 1.00 162.70 469 PRO B O 1
ATOM 7796 N N . GLU B 1 470 ? 2.141 13.350 42.070 1.00 161.25 470 GLU B N 1
ATOM 7797 C CA . GLU B 1 470 ? 3.042 14.422 42.523 1.00 161.34 470 GLU B CA 1
ATOM 7798 C C . GLU B 1 470 ? 2.705 15.747 41.875 1.00 165.84 470 GLU B C 1
ATOM 7799 O O . GLU B 1 470 ? 2.573 16.747 42.580 1.00 165.31 470 GLU B O 1
ATOM 7805 N N . ASP B 1 471 ? 2.502 15.730 40.545 1.00 163.24 471 ASP B N 1
ATOM 7806 C CA . ASP B 1 471 ? 2.141 16.900 39.744 1.00 163.44 471 ASP B CA 1
ATOM 7807 C C . ASP B 1 471 ? 0.684 17.328 39.962 1.00 168.91 471 ASP B C 1
ATOM 7808 O O . ASP B 1 471 ? 0.398 18.528 39.999 1.00 168.20 471 ASP B O 1
ATOM 7813 N N . PHE B 1 472 ? -0.224 16.344 40.126 1.00 167.00 472 PHE B N 1
ATOM 7814 C CA . PHE B 1 472 ? -1.658 16.537 40.362 1.00 167.59 472 PHE B CA 1
ATOM 7815 C C . PHE B 1 472 ? -1.915 17.214 41.713 1.00 172.88 472 PHE B C 1
ATOM 7816 O O . PHE B 1 472 ? -2.839 18.024 41.831 1.00 172.36 472 PHE B O 1
ATOM 7824 N N . PHE B 1 473 ? -1.107 16.861 42.729 1.00 170.43 473 PHE B N 1
ATOM 7825 C CA . PHE B 1 473 ? -1.242 17.396 44.078 1.00 170.35 473 PHE B CA 1
ATOM 7826 C C . PHE B 1 473 ? -0.479 18.719 44.276 1.00 174.11 473 PHE B C 1
ATOM 7827 O O . PHE B 1 473 ? -0.584 19.332 45.340 1.00 173.61 473 PHE B O 1
ATOM 7835 N N . LYS B 1 474 ? 0.213 19.195 43.222 1.00 170.48 474 LYS B N 1
ATOM 7836 C CA . LYS B 1 474 ? 0.872 20.502 43.199 1.00 170.04 474 LYS B CA 1
ATOM 7837 C C . LYS B 1 474 ? -0.180 21.525 42.712 1.00 173.57 474 LYS B C 1
ATOM 7838 O O . LYS B 1 474 ? 0.019 22.738 42.840 1.00 172.94 474 LYS B O 1
ATOM 7844 N N . LYS B 1 475 ? -1.311 21.006 42.168 1.00 169.92 475 LYS B N 1
ATOM 7845 C CA . LYS B 1 475 ? -2.447 21.763 41.641 1.00 169.49 475 LYS B CA 1
ATOM 7846 C C . LYS B 1 475 ? -3.532 22.013 42.683 1.00 173.03 475 LYS B C 1
ATOM 7847 O O . LYS B 1 475 ? -3.683 21.248 43.641 1.00 172.66 475 LYS B O 1
ATOM 7853 N N . ASP B 1 476 ? -4.296 23.095 42.463 1.00 169.19 476 ASP B N 1
ATOM 7854 C CA . ASP B 1 476 ? -5.420 23.570 43.277 1.00 168.60 476 ASP B CA 1
ATOM 7855 C C . ASP B 1 476 ? -6.570 22.546 43.346 1.00 171.85 476 ASP B C 1
ATOM 7856 O O . ASP B 1 476 ? -6.685 21.697 42.460 1.00 171.50 476 ASP B O 1
ATOM 7861 N N . LEU B 1 477 ? -7.418 22.638 44.396 1.00 167.78 477 LEU B N 1
ATOM 7862 C CA . LEU B 1 477 ? -8.567 21.746 44.641 1.00 167.22 477 LEU B CA 1
ATOM 7863 C C . LEU B 1 477 ? -9.648 21.828 43.548 1.00 171.28 477 LEU B C 1
ATOM 7864 O O . LEU B 1 477 ? -10.391 20.864 43.353 1.00 170.57 477 LEU B O 1
ATOM 7869 N N . GLU B 1 478 ? -9.708 22.971 42.828 1.00 168.15 478 GLU B N 1
ATOM 7870 C CA . GLU B 1 478 ? -10.629 23.237 41.720 1.00 167.99 478 GLU B CA 1
ATOM 7871 C C . GLU B 1 478 ? -10.277 22.346 40.516 1.00 171.43 478 GLU B C 1
ATOM 7872 O O . GLU B 1 478 ? -11.173 21.732 39.929 1.00 171.30 478 GLU B O 1
ATOM 7878 N N . THR B 1 479 ? -8.974 22.285 40.153 1.00 166.93 479 THR B N 1
ATOM 7879 C CA . THR B 1 479 ? -8.464 21.444 39.064 1.00 165.98 479 THR B CA 1
ATOM 7880 C C . THR B 1 479 ? -8.533 19.968 39.483 1.00 168.21 479 THR B C 1
ATOM 7881 O O . THR B 1 479 ? -8.900 19.122 38.667 1.00 167.40 479 THR B O 1
ATOM 7885 N N . GLN B 1 480 ? -8.223 19.672 40.771 1.00 163.86 480 GLN B N 1
ATOM 7886 C CA . GLN B 1 480 ? -8.277 18.329 41.358 1.00 163.09 480 GLN B CA 1
ATOM 7887 C C . GLN B 1 480 ? -9.690 17.756 41.253 1.00 165.89 480 GLN B C 1
ATOM 7888 O O . GLN B 1 480 ? -9.846 16.560 41.010 1.00 165.46 480 GLN B O 1
ATOM 7894 N N . ALA B 1 481 ? -10.713 18.627 41.373 1.00 161.78 481 ALA B N 1
ATOM 7895 C CA . ALA B 1 481 ? -12.130 18.277 41.250 1.00 161.19 481 ALA B CA 1
ATOM 7896 C C . ALA B 1 481 ? -12.516 17.903 39.811 1.00 164.11 481 ALA B C 1
ATOM 7897 O O . ALA B 1 481 ? -13.454 17.128 39.621 1.00 163.62 481 ALA B O 1
ATOM 7899 N N . LYS B 1 482 ? -11.808 18.459 38.805 1.00 159.92 482 LYS B N 1
ATOM 7900 C CA . LYS B 1 482 ? -12.078 18.185 37.391 1.00 159.38 482 LYS B CA 1
ATOM 7901 C C . LYS B 1 482 ? -11.842 16.718 36.993 1.00 162.72 482 LYS B C 1
ATOM 7902 O O . LYS B 1 482 ? -12.537 16.218 36.104 1.00 163.19 482 LYS B O 1
ATOM 7908 N N . LEU B 1 483 ? -10.888 16.025 37.654 1.00 157.24 483 LEU B N 1
ATOM 7909 C CA . LEU B 1 483 ? -10.593 14.626 37.351 1.00 156.05 483 LEU B CA 1
ATOM 7910 C C . LEU B 1 483 ? -11.635 13.673 37.919 1.00 156.49 483 LEU B C 1
ATOM 7911 O O . LEU B 1 483 ? -11.776 13.568 39.141 1.00 155.56 483 LEU B O 1
ATOM 7916 N N . ASP B 1 484 ? -12.338 12.957 37.021 1.00 150.99 484 ASP B N 1
ATOM 7917 C CA . ASP B 1 484 ? -13.334 11.959 37.399 1.00 149.75 484 ASP B CA 1
ATOM 7918 C C . ASP B 1 484 ? -13.135 10.637 36.655 1.00 150.64 484 ASP B C 1
ATOM 7919 O O . ASP B 1 484 ? -13.421 10.564 35.457 1.00 149.77 484 ASP B O 1
ATOM 7924 N N . PRO B 1 485 ? -12.710 9.571 37.371 1.00 145.20 485 PRO B N 1
ATOM 7925 C CA . PRO B 1 485 ? -12.513 8.270 36.719 1.00 144.41 485 PRO B CA 1
ATOM 7926 C C . PRO B 1 485 ? -13.819 7.528 36.420 1.00 146.74 485 PRO B C 1
ATOM 7927 O O . PRO B 1 485 ? -13.809 6.596 35.622 1.00 146.87 485 PRO B O 1
ATOM 7931 N N . SER B 1 486 ? -14.946 7.938 37.038 1.00 141.28 486 SER B N 1
ATOM 7932 C CA . SER B 1 486 ? -16.257 7.329 36.780 1.00 140.03 486 SER B CA 1
ATOM 7933 C C . SER B 1 486 ? -16.715 7.663 35.351 1.00 140.03 486 SER B C 1
ATOM 7934 O O . SER B 1 486 ? -17.399 6.861 34.726 1.00 139.57 486 SER B O 1
ATOM 7937 N N . LYS B 1 487 ? -16.321 8.854 34.853 1.00 133.44 487 LYS B N 1
ATOM 7938 C CA . LYS B 1 487 ? -16.618 9.360 33.516 1.00 131.97 487 LYS B CA 1
ATOM 7939 C C . LYS B 1 487 ? -15.520 8.903 32.522 1.00 133.61 487 LYS B C 1
ATOM 7940 O O . LYS B 1 487 ? -14.737 9.720 32.015 1.00 133.53 487 LYS B O 1
ATOM 7946 N N . ALA B 1 488 ? -15.452 7.571 32.294 1.00 126.99 488 ALA B N 1
ATOM 7947 C CA . ALA B 1 488 ? -14.537 6.887 31.371 1.00 124.85 488 ALA B CA 1
ATOM 7948 C C . ALA B 1 488 ? -15.336 5.857 30.612 1.00 124.46 488 ALA B C 1
ATOM 7949 O O . ALA B 1 488 ? -16.093 5.097 31.216 1.00 123.73 488 ALA B O 1
ATOM 7951 N N . ARG B 1 489 ? -15.188 5.844 29.290 1.00 118.21 489 ARG B N 1
ATOM 7952 C CA . ARG B 1 489 ? -15.937 4.940 28.430 1.00 116.48 489 ARG B CA 1
ATOM 7953 C C . ARG B 1 489 ? -15.105 3.765 27.928 1.00 116.96 489 ARG B C 1
ATOM 7954 O O . ARG B 1 489 ? -13.911 3.903 27.658 1.00 116.87 489 ARG B O 1
ATOM 7962 N N . PHE B 1 490 ? -15.758 2.604 27.809 1.00 110.67 490 PHE B N 1
ATOM 7963 C CA . PHE B 1 490 ? -15.170 1.355 27.338 1.00 109.13 490 PHE B CA 1
ATOM 7964 C C . PHE B 1 490 ? -16.093 0.623 26.379 1.00 108.72 490 PHE B C 1
ATOM 7965 O O . PHE B 1 490 ? -17.317 0.726 26.494 1.00 108.48 490 PHE B O 1
ATOM 7973 N N . LYS B 1 491 ? -15.498 -0.162 25.463 1.00 101.27 491 LYS B N 1
ATOM 7974 C CA . LYS B 1 491 ? -16.226 -0.991 24.499 1.00 98.61 491 LYS B CA 1
ATOM 7975 C C . LYS B 1 491 ? -17.036 -2.063 25.231 1.00 93.88 491 LYS B C 1
ATOM 7976 O O . LYS B 1 491 ? -16.510 -2.781 26.096 1.00 90.57 491 LYS B O 1
ATOM 7982 N N . ASN B 1 492 ? -18.340 -2.097 24.909 1.00 86.45 492 ASN B N 1
ATOM 7983 C CA . ASN B 1 492 ? -19.306 -3.038 25.459 1.00 84.93 492 ASN B CA 1
ATOM 7984 C C . ASN B 1 492 ? -18.975 -4.457 25.005 1.00 84.65 492 ASN B C 1
ATOM 7985 O O . ASN B 1 492 ? -19.287 -4.839 23.882 1.00 85.78 492 ASN B O 1
ATOM 7990 N N . THR B 1 493 ? -18.332 -5.220 25.871 1.00 76.91 493 THR B N 1
ATOM 7991 C CA . THR B 1 493 ? -17.930 -6.576 25.562 1.00 75.83 493 THR B CA 1
ATOM 7992 C C . THR B 1 493 ? -18.561 -7.543 26.584 1.00 80.10 493 THR B C 1
ATOM 7993 O O . THR B 1 493 ? -17.919 -8.472 27.082 1.00 78.65 493 THR B O 1
ATOM 7997 N N . SER B 1 494 ? -19.867 -7.348 26.834 1.00 77.36 494 SER B N 1
ATOM 7998 C CA . SER B 1 494 ? -20.670 -8.116 27.803 1.00 75.97 494 SER B CA 1
ATOM 7999 C C . SER B 1 494 ? -21.091 -9.533 27.353 1.00 80.65 494 SER B C 1
ATOM 8000 O O . SER B 1 494 ? -21.264 -10.425 28.182 1.00 77.84 494 SER B O 1
ATOM 8003 N N . GLY B 1 495 ? -21.302 -9.708 26.056 1.00 80.19 495 GLY B N 1
ATOM 8004 C CA . GLY B 1 495 ? -21.784 -10.968 25.493 1.00 81.09 495 GLY B CA 1
ATOM 8005 C C . GLY B 1 495 ? -23.300 -11.052 25.550 1.00 86.43 495 GLY B C 1
ATOM 8006 O O . GLY B 1 495 ? -23.891 -12.092 25.228 1.00 87.14 495 GLY B O 1
ATOM 8007 N N . ASN B 1 496 ? -23.926 -9.912 25.955 1.00 81.81 496 ASN B N 1
ATOM 8008 C CA . ASN B 1 496 ? -25.345 -9.652 26.154 1.00 80.88 496 ASN B CA 1
ATOM 8009 C C . ASN B 1 496 ? -26.078 -9.388 24.878 1.00 83.28 496 ASN B C 1
ATOM 8010 O O . ASN B 1 496 ? -25.515 -8.737 23.999 1.00 82.97 496 ASN B O 1
ATOM 8015 N N . LYS B 1 497 ? -27.370 -9.787 24.822 1.00 79.25 497 LYS B N 1
ATOM 8016 C CA . LYS B 1 497 ? -28.258 -9.522 23.695 1.00 79.05 497 LYS B CA 1
ATOM 8017 C C . LYS B 1 497 ? -28.434 -8.021 23.559 1.00 83.57 497 LYS B C 1
ATOM 8018 O O . LYS B 1 497 ? -28.645 -7.315 24.555 1.00 81.89 497 LYS B O 1
ATOM 8024 N N . ILE B 1 498 ? -28.280 -7.541 22.322 1.00 82.02 498 ILE B N 1
ATOM 8025 C CA . ILE B 1 498 ? -28.419 -6.138 21.989 1.00 83.22 498 ILE B CA 1
ATOM 8026 C C . ILE B 1 498 ? -29.915 -5.887 21.957 1.00 91.96 498 ILE B C 1
ATOM 8027 O O . ILE B 1 498 ? -30.618 -6.470 21.128 1.00 91.87 498 ILE B O 1
ATOM 8032 N N . MET B 1 499 ? -30.407 -5.119 22.951 1.00 92.54 499 MET B N 1
ATOM 8033 C CA . MET B 1 499 ? -31.829 -4.797 23.131 1.00 93.30 499 MET B CA 1
ATOM 8034 C C . MET B 1 499 ? -32.142 -3.555 22.296 1.00 95.48 499 MET B C 1
ATOM 8035 O O . MET B 1 499 ? -32.781 -3.671 21.242 1.00 95.44 499 MET B O 1
ATOM 8040 N N . VAL B 1 500 ? -31.651 -2.379 22.758 1.00 89.51 500 VAL B N 1
ATOM 8041 C CA . VAL B 1 500 ? -31.831 -1.062 22.144 1.00 88.54 500 VAL B CA 1
ATOM 8042 C C . VAL B 1 500 ? -31.433 -1.101 20.641 1.00 93.15 500 VAL B C 1
ATOM 8043 O O . VAL B 1 500 ? -30.412 -1.692 20.303 1.00 92.73 500 VAL B O 1
ATOM 8047 N N . PRO B 1 501 ? -32.282 -0.580 19.726 1.00 90.68 501 PRO B N 1
ATOM 8048 C CA . PRO B 1 501 ? -31.962 -0.677 18.290 1.00 90.55 501 PRO B CA 1
ATOM 8049 C C . PRO B 1 501 ? -30.797 0.187 17.807 1.00 92.77 501 PRO B C 1
ATOM 8050 O O . PRO B 1 501 ? -30.187 -0.175 16.806 1.00 92.80 501 PRO B O 1
ATOM 8054 N N . LYS B 1 502 ? -30.468 1.300 18.499 1.00 88.58 502 LYS B N 1
ATOM 8055 C CA . LYS B 1 502 ? -29.337 2.138 18.088 1.00 88.39 502 LYS B CA 1
ATOM 8056 C C . LYS B 1 502 ? -27.978 1.426 18.295 1.00 91.46 502 LYS B C 1
ATOM 8057 O O . LYS B 1 502 ? -26.958 1.917 17.814 1.00 92.19 502 LYS B O 1
ATOM 8063 N N . TYR B 1 503 ? -27.972 0.272 18.988 1.00 85.28 503 TYR B N 1
ATOM 8064 C CA . TYR B 1 503 ? -26.772 -0.523 19.186 1.00 84.52 503 TYR B CA 1
ATOM 8065 C C . TYR B 1 503 ? -26.799 -1.812 18.336 1.00 83.24 503 TYR B C 1
ATOM 8066 O O . TYR B 1 503 ? -25.807 -2.542 18.274 1.00 82.05 503 TYR B O 1
ATOM 8075 N N . LEU B 1 504 ? -27.926 -2.071 17.660 1.00 77.23 504 LEU B N 1
ATOM 8076 C CA . LEU B 1 504 ? -28.090 -3.211 16.753 1.00 75.92 504 LEU B CA 1
ATOM 8077 C C . LEU B 1 504 ? -27.338 -2.933 15.440 1.00 76.70 504 LEU B C 1
ATOM 8078 O O . LEU B 1 504 ? -27.413 -1.809 14.930 1.00 75.80 504 LEU B O 1
ATOM 8083 N N . LEU B 1 505 ? -26.625 -3.947 14.901 1.00 70.98 505 LEU B N 1
ATOM 8084 C CA . LEU B 1 505 ? -25.853 -3.802 13.651 1.00 69.91 505 LEU B CA 1
ATOM 8085 C C . LEU B 1 505 ? -26.731 -3.910 12.423 1.00 69.79 505 LEU B C 1
ATOM 8086 O O . LEU B 1 505 ? -26.400 -3.360 11.378 1.00 70.57 505 LEU B O 1
ATOM 8091 N N . PHE B 1 506 ? -27.844 -4.611 12.548 1.00 63.77 506 PHE B N 1
ATOM 8092 C CA . PHE B 1 506 ? -28.785 -4.797 11.460 1.00 63.56 506 PHE B CA 1
ATOM 8093 C C . PHE B 1 506 ? -30.166 -4.199 11.792 1.00 68.69 506 PHE B C 1
ATOM 8094 O O . PHE B 1 506 ? -30.534 -4.063 12.968 1.00 66.20 506 PHE B O 1
ATOM 8102 N N . LYS B 1 507 ? -30.931 -3.872 10.734 1.00 68.67 507 LYS B N 1
ATOM 8103 C CA . LYS B 1 507 ? -32.290 -3.297 10.759 1.00 69.53 507 LYS B CA 1
ATOM 8104 C C . LYS B 1 507 ? -33.233 -4.148 9.896 1.00 72.09 507 LYS B C 1
ATOM 8105 O O . LYS B 1 507 ? -32.872 -4.496 8.780 1.00 70.90 507 LYS B O 1
ATOM 8111 N N . ILE B 1 508 ? -34.442 -4.452 10.391 1.00 70.18 508 ILE B N 1
ATOM 8112 C CA . ILE B 1 508 ? -35.456 -5.151 9.584 1.00 70.09 508 ILE B CA 1
ATOM 8113 C C . ILE B 1 508 ? -36.485 -4.105 9.072 1.00 79.30 508 ILE B C 1
ATOM 8114 O O . ILE B 1 508 ? -37.220 -3.528 9.876 1.00 79.71 508 ILE B O 1
ATOM 8119 N N . ASP B 1 509 ? -36.489 -3.835 7.743 1.00 78.90 509 ASP B N 1
ATOM 8120 C CA . ASP B 1 509 ? -37.398 -2.880 7.096 1.00 79.93 509 ASP B CA 1
ATOM 8121 C C . ASP B 1 509 ? -38.830 -3.420 7.010 1.00 84.98 509 ASP B C 1
ATOM 8122 O O . ASP B 1 509 ? -39.011 -4.629 7.047 1.00 84.14 509 ASP B O 1
ATOM 8127 N N . ASN B 1 510 ? -39.829 -2.524 6.870 1.00 83.91 510 ASN B N 1
ATOM 8128 C CA . ASN B 1 510 ? -41.276 -2.835 6.831 1.00 84.91 510 ASN B CA 1
ATOM 8129 C C . ASN B 1 510 ? -41.668 -3.980 5.858 1.00 88.57 510 ASN B C 1
ATOM 8130 O O . ASN B 1 510 ? -42.546 -4.792 6.185 1.00 89.18 510 ASN B O 1
ATOM 8135 N N . ASN B 1 511 ? -40.968 -4.070 4.712 1.00 82.54 511 ASN B N 1
ATOM 8136 C CA . ASN B 1 511 ? -41.166 -5.106 3.699 1.00 81.32 511 ASN B CA 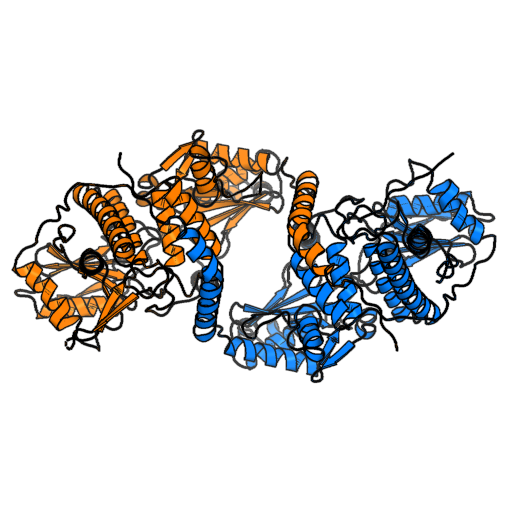1
ATOM 8137 C C . ASN B 1 511 ? -40.762 -6.513 4.212 1.00 82.37 511 ASN B C 1
ATOM 8138 O O . ASN B 1 511 ? -41.089 -7.527 3.581 1.00 83.33 511 ASN B O 1
ATOM 8143 N N . GLY B 1 512 ? -40.102 -6.536 5.371 1.00 73.92 512 GLY B N 1
ATOM 8144 C CA . GLY B 1 512 ? -39.635 -7.729 6.055 1.00 72.20 512 GLY B CA 1
ATOM 8145 C C . GLY B 1 512 ? -38.158 -8.023 5.855 1.00 75.20 512 GLY B C 1
ATOM 8146 O O . GLY B 1 512 ? -37.640 -8.982 6.442 1.00 76.29 512 GLY B O 1
ATOM 8147 N N . ASN B 1 513 ? -37.458 -7.203 5.036 1.00 67.82 513 ASN B N 1
ATOM 8148 C CA . ASN B 1 513 ? -36.066 -7.442 4.663 1.00 65.51 513 ASN B CA 1
ATOM 8149 C C . ASN B 1 513 ? -35.036 -6.893 5.671 1.00 66.56 513 ASN B C 1
ATOM 8150 O O . ASN B 1 513 ? -35.384 -6.130 6.561 1.00 65.83 513 ASN B O 1
ATOM 8155 N N . ILE B 1 514 ? -33.775 -7.334 5.529 1.00 60.27 514 ILE B N 1
ATOM 8156 C CA . ILE B 1 514 ? -32.643 -6.997 6.370 1.00 58.76 514 ILE B CA 1
ATOM 8157 C C . ILE B 1 514 ? -31.817 -5.857 5.752 1.00 67.15 514 ILE B C 1
ATOM 8158 O O . ILE B 1 514 ? -31.741 -5.721 4.528 1.00 68.00 514 ILE B O 1
ATOM 8163 N N . GLU B 1 515 ? -31.219 -5.029 6.608 1.00 66.01 515 GLU B N 1
ATOM 8164 C CA . GLU B 1 515 ? -30.425 -3.874 6.210 1.00 67.25 515 GLU B CA 1
ATOM 8165 C C . GLU B 1 515 ? -29.331 -3.579 7.229 1.00 74.67 515 GLU B C 1
ATOM 8166 O O . GLU B 1 515 ? -29.431 -3.984 8.378 1.00 73.48 515 GLU B O 1
ATOM 8172 N N . ASP B 1 516 ? -28.270 -2.891 6.798 1.00 75.82 516 ASP B N 1
ATOM 8173 C CA . ASP B 1 516 ? -27.190 -2.488 7.684 1.00 77.17 516 ASP B CA 1
ATOM 8174 C C . ASP B 1 516 ? -27.697 -1.261 8.455 1.00 84.93 516 ASP B C 1
ATOM 8175 O O . ASP B 1 516 ? -28.106 -0.265 7.848 1.00 86.11 516 ASP B O 1
ATOM 8180 N N . ASN B 1 517 ? -27.733 -1.359 9.782 1.00 82.41 517 ASN B N 1
ATOM 8181 C CA . ASN B 1 517 ? -28.183 -0.269 10.631 1.00 83.24 517 ASN B CA 1
ATOM 8182 C C . ASN B 1 517 ? -27.147 0.864 10.645 1.00 89.95 517 ASN B C 1
ATOM 8183 O O . ASN B 1 517 ? -25.956 0.585 10.824 1.00 88.83 517 ASN B O 1
ATOM 8188 N N . ILE B 1 518 ? -27.584 2.132 10.430 1.00 90.57 518 ILE B N 1
ATOM 8189 C CA . ILE B 1 518 ? -26.687 3.304 10.494 1.00 93.00 518 ILE B CA 1
ATOM 8190 C C . ILE B 1 518 ? -26.907 3.949 11.870 1.00 104.98 518 ILE B C 1
ATOM 8191 O O . ILE B 1 518 ? -27.614 4.946 12.036 1.00 105.16 518 ILE B O 1
ATOM 8196 N N . HIS B 1 519 ? -26.299 3.294 12.862 1.00 106.05 519 HIS B N 1
ATOM 8197 C CA . HIS B 1 519 ? -26.375 3.483 14.302 1.00 107.13 519 HIS B CA 1
ATOM 8198 C C . HIS B 1 519 ? -25.114 4.157 14.861 1.00 110.36 519 HIS B C 1
ATOM 8199 O O . HIS B 1 519 ? -24.328 4.746 14.113 1.00 110.02 519 HIS B O 1
ATOM 8206 N N . SER B 1 520 ? -24.971 4.071 16.215 1.00 105.77 520 SER B N 1
ATOM 8207 C CA . SER B 1 520 ? -23.872 4.531 17.059 1.00 104.56 520 SER B CA 1
ATOM 8208 C C . SER B 1 520 ? -23.109 3.400 17.768 1.00 104.53 520 SER B C 1
ATOM 8209 O O . SER B 1 520 ? -23.712 2.431 18.245 1.00 102.15 520 SER B O 1
ATOM 8212 N N . GLU B 1 521 ? -21.788 3.655 17.966 1.00 100.69 521 GLU B N 1
ATOM 8213 C CA . GLU B 1 521 ? -20.771 2.875 18.682 1.00 100.08 521 GLU B CA 1
ATOM 8214 C C . GLU B 1 521 ? -21.146 2.712 20.166 1.00 103.38 521 GLU B C 1
ATOM 8215 O O . GLU B 1 521 ? -21.411 3.691 20.868 1.00 101.38 521 GLU B O 1
ATOM 8221 N N . GLU B 1 522 ? -21.109 1.461 20.626 1.00 102.17 522 GLU B N 1
ATOM 8222 C CA . GLU B 1 522 ? -21.496 0.915 21.938 1.00 103.00 522 GLU B CA 1
ATOM 8223 C C . GLU B 1 522 ? -20.408 1.066 23.002 1.00 110.17 522 GLU B C 1
ATOM 8224 O O . GLU B 1 522 ? -19.729 0.093 23.355 1.00 109.07 522 GLU B O 1
ATOM 8230 N N . ALA B 1 523 ? -20.256 2.301 23.517 1.00 110.09 523 ALA B N 1
ATOM 8231 C CA . ALA B 1 523 ? -19.259 2.636 24.534 1.00 111.33 523 ALA B CA 1
ATOM 8232 C C . ALA B 1 523 ? -19.868 2.792 25.947 1.00 119.02 523 ALA B C 1
ATOM 8233 O O . ALA B 1 523 ? -20.272 3.907 26.305 1.00 119.46 523 ALA B O 1
ATOM 8235 N N . GLU B 1 524 ? -19.956 1.671 26.744 1.00 116.80 524 GLU B N 1
ATOM 8236 C CA . GLU B 1 524 ? -20.437 1.728 28.140 1.00 116.98 524 GLU B CA 1
ATOM 8237 C C . GLU B 1 524 ? -19.472 2.443 29.113 1.00 124.14 524 GLU B C 1
ATOM 8238 O O . GLU B 1 524 ? -18.252 2.300 29.006 1.00 123.99 524 GLU B O 1
ATOM 8244 N N . ILE B 1 525 ? -20.054 3.157 30.103 1.00 122.64 525 ILE B N 1
ATOM 8245 C CA . ILE B 1 525 ? -19.380 3.954 31.139 1.00 122.91 525 ILE B CA 1
ATOM 8246 C C . ILE B 1 525 ? -18.816 3.078 32.303 1.00 126.04 525 ILE B C 1
ATOM 8247 O O . ILE B 1 525 ? -19.421 2.068 32.663 1.00 125.40 525 ILE B O 1
ATOM 8252 N N . SER B 1 526 ? -17.631 3.454 32.843 1.00 122.58 526 SER B N 1
ATOM 8253 C CA . SER B 1 526 ? -16.874 2.719 33.873 1.00 122.21 526 SER B CA 1
ATOM 8254 C C . SER B 1 526 ? -17.652 2.412 35.160 1.00 125.78 526 SER B C 1
ATOM 8255 O O . SER B 1 526 ? -17.522 1.305 35.686 1.00 125.12 526 SER B O 1
ATOM 8258 N N . GLU B 1 527 ? -18.453 3.390 35.642 1.00 122.59 527 GLU B N 1
ATOM 8259 C CA . GLU B 1 527 ? -19.311 3.387 36.840 1.00 153.54 527 GLU B CA 1
ATOM 8260 C C . GLU B 1 527 ? -19.880 2.010 37.241 1.00 164.56 527 GLU B C 1
ATOM 8261 O O . GLU B 1 527 ? -20.780 1.474 36.593 1.00 120.15 527 GLU B O 1
#

InterPro domains:
  IPR045355 Poly(A) polymerase catalytic subunit [PF19244] (54-184)
  IPR049463 Putative poly(A) polymerase, catalytic subunit, C-terminal, mimivirus [PF21649] (220-508)

Nearest PDB structures (foldseek):
  4wse-assembly1_A  TM=1.002E+00  e=6.465E-90  Acanthamoeba polyphaga mimivirus
  4wse-assembly1_B  TM=9.920E-01  e=3.445E-84  Acanthamoeba polyphaga mimivirus
  4p37-assembly1_A  TM=9.675E-01  e=5.013E-65  Megavirus chiliensis
  4p37-assembly1_B  TM=9.621E-01  e=2.869E-64  Megavirus chiliensis
  3owg-assembly2_B  TM=5.897E-01  e=3.010E-07  Vaccinia virus WR

Radius of gyration: 34.15 Å; Cα contacts (8 Å, |Δi|>4): 1740; chains: 2; bounding box: 108×81×58 Å

Sequence (990 aa):
EKYQTYYTTNEYQIVKEKLPDIIRDAEIKASEVLEPTIYEKRAIMEVIKDFIRDHQRKVYGGTALNEALKQVNPKDAIYDNYSFSDIEFYSPTPVQDLVDLCNILYRKGYKFVQGKDAQHEETYSIFVNFQLYCDITYSPTRVFYGIKTIEIDGINYTDPHFMLIDYLRMVNQPLTAAGQRWEKAFERMYRLLKDYPIEDFDKRLDIPEPPEEEIQSYISRIKTEFLSDNKLNESFLISGIEAYNFYIRHAASSVNLNNFIANVPFSELISVNYREDVKNTYNFLRMIVEDKEKISVDEYFPLFQFTGYSTVIKYDDHPIIRIYEGDGYCIPNVKTVKTVKYVSFQYVLMILYINKFRAHLDKNKPMYFNYGIAISNLVKARNIYLDQTGKSVLDNTVFKEFRTNCTGNTISFTRMNRLRLLEKRKQGKQTSFVYTPEDFFKKDLETQAKLDPSKARFKNTSGNKIMVPKYLLFKIDNNGNIEDNIHSEEAEISEKEKYQTYYTTNEYQIVKEKLPDIIRDAEIKASEVLEPTIYEKRAIMEVIKDFIRDHQRKVYGGTALNEALKQVNPKDAIYDNYSFSDIEFYSPTPVQDLVDLCNILYRKGYKFVQGKDAQHEETYSIFVNFQLYCDITYSPTRVFYGIKTIEIDGINYTDPHFMLIDYLRMVNQPLTAAGQRWEKAFERMYRLLKDYPIEDFDKRLDIPEPPEEIQSYISRIKTEFLSDNKLNESFLISGIEAYNFYIRHAASSLNNFIANVPFSELISVNYREDVKNTYNFLRMIVEDKEKISVDEYFPLFQFTGYSTVIKYDDHPIIRIYEGDGYCIPNVKTVKTKYEYKYVSFQYVLMILYINKFRAHLDKNKPMYFNYGIAISNLVKARNIYLDQTGKSVLDNTVFKEFRTNCTGNTISFTRMNRLRLLEKRKQGKQTSFVYTPEDFFKKDLETQAKLDPSKARFKNTSGNKIMVPKYLLFKIDNNGNIEDNIHSEEAEISE

B-factor: mean 100.17, std 26.9, range [20.0, 208.19]

Secondary structure (DSSP, 8-state):
--EE-SS-TTHHHHHHHHHHHHHHHHHHHHHHHSSSPHHHHHHHHHHHHHHHHHHT-EEEHHHHHHHHHHHH-GGG-S--TT----EEEEESSHHHHHHHHHHHHHHTT-SS-EEEE-SSTTEEEEESSS-EEEEEEE--HHHHHHS-EEEETTEEEE-HHHHHHHHHHHHT-HHHHHHHHHHHHHHHHHHHHHHSPBP---SPP-PPPPPHHHHHHHHHIIIIITT-TTTSTTEEEEHHHHHHHHHHHTS----TTTT-----SEEEEETTHHHHHHHHHHHHHHHSSSGGGEEEEEE--BTTT---EEEEEESS-EEEEEEE-TB--EEEE-------EE-HHHHHHHHHHHHHHHHHTT-HHHHHHHHHHHHHHHHHHHHHHHHHT--TTSSSTT--S---EES-B--HHHHHHHHHHHHHHHTS-S--EE-HHHHTTS-HHHHHH--TTS-EE---B--B--SGGG-SEEE-TTS-EEE-------EES--/---B-SS-TTHHHHHHHHHHHHHHHHHHHHHHHSSSPHHHHHHHHHHHHHHHHHHT-EE-HHHHHHHHHHHH-SSS-SS-SS----EEEEESSHHHHHHHHHHHHHHTT-SSEEEEE-SSSSEEEEEESS-EEEEEEE--HHHHHHS-EEEETTEEEEPHHHHHHHHHHHHT-HHHHHHHHHHHHHHHHHHHHHHSPEE---PPP-PPP--HHHHHHHHHIIIIITT-TTTSTTEEEEHHHHHHHHHHHHS----TT-----SEEEEESSHHHHHHHHHHHHHHHSSSGGGEEEEEE--BTTT---EEEEEETTEEEEEEEE-TB--EEEEEEE----EEEEEPHHHHHHHHHHHHHHHHHTT-HHHHHHHHHHHHHHHHHHHHHHHHHT--TTSSSTT--S---EES-B--HHHHHHHHHHHHHHHTS-S--EE-HHHHTTS-HHHHHH--TTS-EEE--B--B--SGGG-SEEE-TTS-EEE------EEE--

Foldseek 3Di:
DDDDDDADVPRVVVCVVCVVVVVVVVLQVCQCPPPPHLVVLVVLLVLVVVLCLVVQWEWEDLVLLQVLLVVQPNVLGPDDSSDSDATETEDLLQLVSLVVSLQSCVVVPFPFWKWKQDLDAQKIFTATPNGTHYIYHHDHPLLRVLFDFDDDPSHTYGDLLLSLLVLLVQLQFQPFRVPPRVVVSVSSNVSSCVSPNQDADPDAQDDDADDPLLVVLLVCCVVPVCVPPVQVQFKAWAALVLLLVLLVLLQVLVPPSSLRDRRQATEIEGLPPVVNVLSSLVVCCVVDDDNVQWDKWKWQAQGPNFHIWMFIDRVNGGHYIYTYCHQGWGFFDDDDDDCTYGALSVNLSVLSVQLSLCSSVVPPSSVVNSSSSNSSSVVSVVSSCVSNVDDLCPPGRNRGSGNHTHHNHDHPVRVSVVVLVVVVVVVLDRMDMDRPVVLVVDDPVVVVVDDSQAHFHAANNRGIDDDVLCPQWDQDPVRHIDGDPHDVGHDTSPD/DDDDDDADVPRVVVCVVCVVVVVVVVVVVCQCDPPVHVVNLVVLLVLVVVLCLVVQWEWEDQVLLQVLLVVLPNVLGDCDDPNQDATETEDLLQLVSLVVSLQSCVVVPFPFWKKKQPLALRKIWTATPNHTHYIYHHDHPLLRVLFDFDDDPSHTYGDLLLSLLVLLVQLQFQPFRVPPRVVVSVSSNVSSCVSPNQDADPDAQDDDADDPQLVVLQVCCVVVPCLPPVQVQFKAWAALVLLLVLLVQLPDVVSRNRDRRQATEIEGLPPVVNVLVSLVVSCVVDDDNVQWDKWKWQAQRPNFHIWMFIDRNNRGHYIYTYCHQGWGFWDWAQVVVTTHTYGALSVNLSVLSVQLSLCSSVVPPSSVVNSSSSNNSSVVSVVSSCVSVVDDLCPPGRNRGSGNHTHHNHDHSVCVSVVVLVVVVVVVLDRMDMDRPVVLVVDDPVVVVVDDSQAHWDAPNNRGIDDDVLDPQWDQDPVRHIDGDPHDGRIDTSD

Solvent-accessible surface area: 46020 Å² total; per-residue (Å²): 199,151,114,14,89,2,12,63,121,85,27,51,95,59,0,76,135,96,0,73,94,29,15,102,91,1,74,33,114,17,11,52,97,22,87,20,30,3,121,40,5,95,39,0,32,82,14,0,41,64,3,1,88,106,74,82,27,16,3,30,18,6,13,0,0,12,26,2,0,73,108,74,47,100,189,14,29,29,60,68,91,70,29,58,25,32,5,41,0,6,0,5,36,0,9,66,2,0,10,40,0,0,19,65,0,68,164,134,59,46,114,46,0,46,0,76,42,17,104,95,88,33,9,20,5,0,35,0,4,25,49,54,1,0,9,0,6,7,0,2,51,64,0,2,132,9,4,128,45,54,122,18,98,24,2,24,1,2,16,4,21,16,8,0,2,41,18,1,50,37,3,8,22,0,19,16,0,3,33,121,91,0,60,139,2,0,32,39,0,36,46,0,3,90,21,45,32,1,50,32,65,123,163,185,31,87,10,106,114,20,68,136,66,6,51,49,9,12,60,85,1,113,90,79,2,24,66,43,124,154,49,37,106,18,6,0,20,2,2,7,33,0,1,1,9,0,6,123,56,11,68,66,104,175,101,152,80,111,42,58,13,56,37,15,32,1,5,0,12,0,26,64,1,79,87,6,0,42,44,0,7,72,18,0,33,136,35,6,113,81,84,140,86,19,39,33,25,2,48,16,20,3,10,54,14,33,19,27,2,0,10,0,34,2,84,112,59,47,0,0,21,1,16,49,5,59,24,68,12,2,2,21,6,163,60,114,150,130,190,74,27,0,2,0,3,28,0,0,9,15,0,8,1,5,48,11,15,6,79,19,72,166,68,152,94,32,62,134,7,5,11,14,1,5,1,7,0,0,46,1,6,39,70,31,15,119,100,46,73,87,13,2,10,46,124,14,25,1,32,0,6,23,23,57,29,28,25,117,16,45,37,40,58,23,70,29,55,75,73,56,56,114,54,159,153,109,63,96,132,60,61,48,76,6,34,0,17,59,35,69,164,103,81,155,140,60,37,82,174,59,60,14,37,165,19,120,6,100,31,23,8,4,60,72,0,145,65,91,123,50,37,5,5,87,82,28,163,128,6,66,14,74,56,26,173,50,49,118,69,24,44,78,3,130,151,187,150,127,14,88,4,14,63,118,86,29,52,93,60,0,76,135,100,0,73,95,30,16,90,90,0,73,66,78,18,28,77,95,17,91,21,22,28,156,37,22,72,40,0,54,83,13,0,46,63,3,1,77,106,72,72,26,18,3,39,16,5,18,0,0,11,33,1,0,80,109,82,44,100,175,22,15,28,65,89,116,156,36,130,42,38,11,41,0,7,0,12,43,0,10,67,2,0,10,39,0,0,20,64,0,68,167,131,62,50,138,35,0,21,0,77,30,16,68,89,101,35,6,23,7,0,23,0,10,18,42,61,11,0,23,0,1,9,0,2,88,64,0,1,147,11,5,130,38,52,113,28,101,28,1,19,3,2,16,4,24,16,9,0,2,42,18,1,61,37,3,7,25,1,25,16,0,4,29,117,92,0,58,135,2,0,38,42,0,33,44,0,2,103,16,42,35,1,51,35,69,127,162,127,15,109,8,104,121,24,55,147,66,2,49,48,11,16,63,83,1,94,82,80,3,9,14,43,74,151,48,2,99,19,5,0,6,2,1,6,33,0,0,1,17,0,6,120,70,4,53,70,173,199,83,88,65,61,12,57,36,15,31,2,5,0,11,0,26,63,1,85,88,6,0,42,45,0,7,72,21,0,33,126,25,8,127,71,82,139,85,19,40,34,26,2,45,12,18,3,9,44,15,33,19,31,2,0,10,0,35,6,72,112,73,45,0,0,19,0,16,50,6,59,26,67,12,2,3,15,20,129,56,95,133,125,154,108,34,18,9,23,0,3,0,2,27,0,0,8,14,0,8,1,4,47,12,15,5,78,19,68,168,68,155,94,33,66,133,8,6,12,16,0,6,0,7,0,0,38,1,8,40,90,34,18,120,139,63,71,86,13,5,8,48,120,14,24,1,33,0,7,21,40,69,34,29,26,117,17,54,33,38,62,20,78,56,86,70,87,56,46,106,35,160,166,96,62,68,136,55,48,48,75,6,31,0,18,55,34,70,154,102,81,155,139,62,39,80,174,59,60,13,39,159,20,137,5,66,30,23,7,4,61,72,1,148,65,90,122,69,35,10,6,88,83,23,155,119,8,64,14,74,56,26,173,63,50,87,10,20,56,77,9,128